Protein AF-0000000074488616 (afdb_homodimer)

Sequence (1360 aa):
MLSRLSFAGDYSASLDAMGFGPELQEIKAVDQHVSEGIHFVSEVREFMRERAELEADFARRLEALAKKYAHRKDKLERDREKRASLISTAIPSNPGSPTKDRFAAGNENKEMASRDEVSTRVVSTTQKAWAEILHETEVLAKAHMTLHDALHADIADKLKALATKKEEARKKHIAFSMRLLAERDRLVTEKDKAKAKYDAASEAVEVAKNKHNRAPDDKTAEKLKKRWHEEIVDLNNTKNLYVLALAAANACKHKYYEEDIPKLLMCIKDLDISTTWGLKSIWQDYRTSRSAVMDVVIRSLGIVRAAVDSIDPQGDADTFVQSRGNWDSVPGSNAPDFPFLPSGLWKDNGELAQDDYAHVFLRNTLRKLQKRVDQIDTEIKSKNRTLDGTKNLFDAYTKDRKQGDPDDVKESMLDESRDIMVLKTARCKYQTQIDAIMQCIGVEESPNARFHNLKGANFSIPTTCDYCHGTIWGVAKPGLTCSDCGYSAHLKCELKIPPECPGAKGARRPASMVSQRTSVTSIGSVLSASGSNWFVGASAYVLYDYSPAASAFDEIAVTEGSVVRIIEPDDGSGWTLVSYQTDGESRKGLVPTSYIELASPALAAESMLSERNRTPSPTKISRIQTTVAYDYTKGGDDELTVKAGQVVWITEGDDGSGWVTVNDGTLEGLVPASYLEPVQMLSRLSFAGDYSASLDAMGFGPELQEIKAVDQHVSEGIHFVSEVREFMRERAELEADFARRLEALAKKYAHRKDKLERDREKRASLISTAIPSNPGSPTKDRFAAGNENKEMASRDEVSTRVVSTTQKAWAEILHETEVLAKAHMTLHDALHADIADKLKALATKKEEARKKHIAFSMRLLAERDRLVTEKDKAKAKYDAASEAVEVAKNKHNRAPDDKTAEKLKKRWHEEIVDLNNTKNLYVLALAAANACKHKYYEEDIPKLLMCIKDLDISTTWGLKSIWQDYRTSRSAVMDVVIRSLGIVRAAVDSIDPQGDADTFVQSRGNWDSVPGSNAPDFPFLPSGLWKDNGELAQDDYAHVFLRNTLRKLQKRVDQIDTEIKSKNRTLDGTKNLFDAYTKDRKQGDPDDVKESMLDESRDIMVLKTARCKYQTQIDAIMQCIGVEES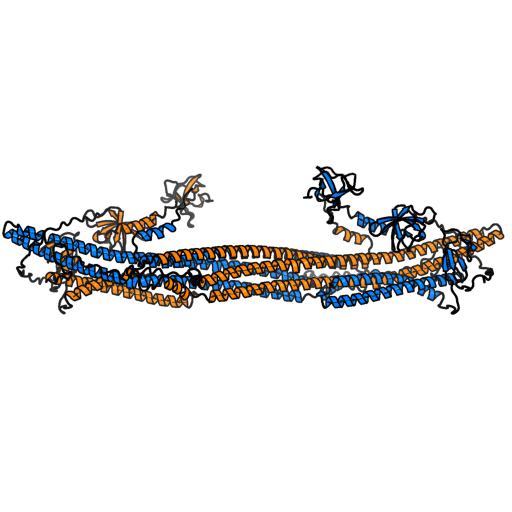PNARFHNLKGANFSIPTTCDYCHGTIWGVAKPGLTCSDCGYSAHLKCELKIPPECPGAKGARRPASMVSQRTSVTSIGSVLSASGSNWFVGASAYVLYDYSPAASAFDEIAVTEGSVVRIIEPDDGSGWTLVSYQTDGESRKGLVPTSYIELASPALAAESMLSERNRTPSPTKISRIQTTVAYDYTKGGDDELTVKAGQVVWITEGDDGSGWVTVNDGTLEGLVPASYLEPVQ

Radius of gyration: 62.97 Å; Cα contacts (8 Å, |Δi|>4): 1720; chains: 2; bounding box: 112×202×120 Å

pLDDT: mean 77.95, std 23.09, range [16.86, 98.25]

Solvent-accessible surface area (backbone atoms only — not comparable to full-atom values): 73615 Å² total; per-residue (Å²): 136,84,77,74,75,67,67,74,65,54,58,63,59,53,50,64,74,71,64,63,53,59,48,55,55,51,53,48,52,53,48,51,51,42,50,50,53,40,50,48,41,49,50,52,23,52,52,36,40,54,50,19,51,54,31,37,54,52,13,53,53,36,36,51,52,27,51,56,53,50,51,50,51,54,51,51,52,52,50,51,52,55,51,56,56,54,58,69,68,65,62,78,72,79,80,74,76,78,81,82,79,78,83,71,81,77,84,73,89,69,70,76,74,69,82,64,75,54,71,79,71,79,70,44,41,61,58,52,24,51,50,38,50,41,47,37,39,37,51,47,14,51,38,30,39,51,45,18,51,44,29,39,61,63,32,22,48,48,32,50,50,50,32,54,53,52,50,54,52,50,52,50,53,54,54,46,52,51,48,54,50,50,53,53,51,50,39,48,50,51,24,51,53,29,45,51,50,25,41,39,29,51,13,40,21,1,33,31,19,51,52,32,76,63,42,90,48,71,69,58,28,53,56,33,45,52,52,27,50,52,31,48,54,50,25,41,48,31,40,35,49,20,46,37,32,42,50,14,33,41,52,40,50,49,42,45,39,68,46,50,48,40,53,49,54,51,52,55,48,48,50,44,26,50,52,44,49,53,51,44,53,39,52,50,48,50,50,53,51,54,52,52,41,50,51,53,47,52,53,41,50,50,51,36,50,53,35,51,69,59,44,43,38,66,62,42,50,46,54,53,45,62,71,75,45,70,65,86,59,38,66,56,58,70,58,76,71,78,75,84,77,61,52,94,88,51,98,59,89,67,66,70,55,78,48,75,67,37,45,34,29,50,51,47,47,40,52,54,40,49,54,50,42,51,52,50,50,51,51,45,50,53,47,50,50,53,41,52,53,40,49,52,50,28,54,51,15,65,76,38,60,87,77,40,61,39,66,61,39,49,50,52,41,49,53,47,50,51,50,42,52,54,50,50,47,55,39,48,31,41,49,46,33,42,52,54,48,42,71,70,72,50,82,80,62,65,89,83,64,41,64,66,53,68,37,85,36,67,32,94,51,79,37,61,16,73,78,85,64,42,78,40,58,36,74,65,49,57,23,30,33,18,79,49,42,62,48,37,31,47,61,89,45,57,42,65,45,71,56,71,38,84,64,46,71,81,70,70,75,79,79,74,79,76,78,73,80,70,81,78,72,65,47,50,60,46,85,78,80,85,79,85,83,82,63,72,68,41,47,21,36,22,69,43,68,39,74,54,60,94,86,46,85,60,39,43,67,44,51,51,75,37,66,29,33,28,64,40,57,57,85,77,72,42,41,20,32,26,38,39,70,54,99,87,45,76,44,74,22,34,36,55,40,90,34,44,42,77,49,58,67,71,65,52,44,51,58,46,44,62,49,47,73,41,54,77,54,76,70,67,67,69,48,47,59,26,36,24,64,43,71,39,76,46,87,52,93,63,34,38,68,46,48,51,71,40,67,29,28,43,80,38,72,60,84,76,80,50,40,19,34,31,28,64,87,86,54,71,17,35,36,55,46,87,34,40,41,82,68,126,136,85,76,78,75,66,68,74,67,56,56,64,57,52,50,62,74,71,65,63,52,60,48,57,55,51,53,50,51,52,47,50,52,42,50,51,55,40,50,48,40,49,50,54,23,51,52,35,41,54,50,18,51,54,31,38,54,52,13,52,54,35,36,51,51,26,51,55,53,50,51,50,52,52,50,52,53,52,53,51,52,56,52,57,58,54,58,68,70,66,64,81,74,79,80,73,76,77,81,80,78,80,82,72,82,80,84,78,90,71,71,77,76,70,81,63,78,54,72,79,71,80,71,44,40,61,58,52,25,51,51,40,49,40,47,37,38,37,51,49,14,52,40,31,39,51,46,18,50,44,30,39,61,63,32,23,48,47,32,50,52,50,31,53,52,53,49,54,53,49,51,51,54,54,51,47,53,52,48,53,50,50,53,53,51,49,38,47,50,50,25,52,51,28,45,52,49,26,41,38,29,51,10,43,22,3,36,30,21,51,52,32,75,63,43,90,48,69,70,58,28,52,56,33,45,53,52,27,50,50,32,48,54,48,24,42,47,32,42,34,49,20,45,36,31,44,52,16,32,40,52,39,51,49,41,44,36,67,46,50,47,41,52,49,53,50,53,55,48,48,51,45,26,51,51,44,47,53,50,45,53,40,52,50,50,51,49,51,51,55,50,52,40,51,51,55,49,53,54,42,52,50,53,34,50,54,34,49,70,60,44,41,38,65,61,43,51,47,54,54,44,62,71,75,44,70,66,86,59,39,66,56,58,70,57,75,70,77,75,85,76,60,52,93,87,50,97,60,88,68,68,71,55,76,49,74,66,35,45,32,28,49,51,46,48,42,52,54,40,52,54,50,43,51,53,48,50,52,52,47,52,53,48,49,52,52,40,52,54,40,51,52,49,28,55,50,16,66,75,39,60,86,76,40,62,37,67,61,40,48,51,53,41,49,54,48,51,52,52,44,54,55,49,50,47,55,40,48,31,42,48,46,32,41,53,54,46,41,70,70,71,49,82,80,61,64,89,82,64,41,64,66,53,69,37,84,36,66,31,93,50,80,36,62,18,72,78,85,63,42,78,42,58,35,76,72,49,55,24,30,32,17,79,49,43,61,50,37,32,48,62,89,45,56,43,64,44,70,56,71,37,81,63,44,69,82,67,69,75,80,78,74,76,75,77,72,81,69,84,78,76,62,49,45,61,44,85,82,81,87,78,84,83,83,61,69,66,40,44,21,35,24,72,42,68,38,75,56,60,94,84,44,85,60,40,42,67,43,51,50,74,37,65,29,32,29,65,40,58,56,85,76,78,45,41,20,33,27,38,38,68,54,99,88,44,76,42,74,22,33,36,54,41,90,34,43,40,78,48,57,70,72,65,52,45,52,59,46,45,65,49,49,72,44,56,75,54,76,70,66,66,70,50,48,60,26,36,24,65,42,72,40,76,50,87,53,93,64,32,37,66,45,48,52,70,40,66,28,29,43,79,38,72,61,84,78,81,50,40,19,33,31,28,63,86,84,53,73,18,36,37,54,47,88,32,40,41,81,67,126

Organism: Spizellomyces punctatus (strain DAOM BR117) (NCBI:txid645134)

Secondary structure (DSSP, 8-state):
------THHHHHHHHHHTT--HHHHHHHHHHHHHHHHHHHHHHHHHHHHHHHHHHHHHHHHHHHHHHHHHHHHHHHHHHHHHHHHHHHHTS---S-S-----------TTS---TT--------HHHHHHHHHHHHHHHHHHHHHHHHHHIIIIIIHHHHHHHHHHHHHHHHHHHHHHHHHHHHHHHHHHHHHHHHHHHHHHHHHHHHHHHHHT-SSHHHHHHHHHHHHHHHHHHHHHHHHHHHHHHHHHHHHHHIIIIIHHHHHHHHHHHHHHHHHHHHHHHHHHHHHHHHHHHHHHHHHHHHHHHHHT--HHHHHHHHHHHH--TTS-GGGGPPPPPP---TTS---SPPP-SHHHHHHHHHHHHHHHHHHHHHHHHHHHHHHHHHHHHHHHHHHHH-TTS--HHHHHHHHHHHHHHHHHHHHHHHHHHHHHHHHHHHH-S---TT-PPP-EEEEEEEEEEE-TTT--EEEEEEEEEEEETTT--EEEGGGGGGS-S----STT-----------------------------TT-EEEE-S-B---TT-TTB--B-TT-EEEEEE---SSSEEEEEEEETTEEEEEEEEGGGEEE--HHHHHHHHHHHHSS---------EEEEB-S-B---STTB--B-TT-EEEEEE---SSSEEEEE-SS-EEEEEGGGB----/------THHHHHHHHHHTT--HHHHHHHHHHHHHHHHHHHHHHHHHHHHHHHHHHHHHHHHHHHHHHHHHHHHHHHHHHHHHHHHHHHHTS---S-S-------------S---TT--------HHHHHHHHHHHHHHHHHHHHHHHHHIIIIIIIHHHHHHHHHHHHHHHHHHHHHHHHHHHHHHHHHHHHHHHHHHHHHHHHHHHHHHHHHT-SSHHHHHHHHHHHHHHHHHHHHHHHHHHHHHHHHHHHHHHIIIIIHHHHHHHHHHHHHHHHHHHHHHHHHHHHHHHHHHHHHHHHHHHHHHHHHT--HHHHHHHHHHHH--TTS-GGGGPPPPPP---TTS---SPPP-SHHHHHHHHHHHHHHHHHHHHHHHHHHHHHHHHHHHHHHHHHHHH-TTS--HHHHHHHHHHHHHHHHHHHHHHHHHHHHHHHHHHHH-S---TT-PBP-EEEEEEEEEEE-TTT--EEEEEEEEEEEETTT--EEEGGGGGGS-SB---STT-----------------------------TT-EEEE-S-B---TT-TTB--B-TT-EEEEEE---SSSEEEEEEEETTEEEEEEEEGGGEEE--HHHHHHHHHHHHTS---------EEEEBSS-B--SSTTB--B-TT-EEEEEE---SSSEEEEE-SS-EEEEEGGGB----

Foldseek 3Di:
DPPCPVVPVPVVVVVVPVPDDPLVVLLVVLLVVLLVLLVVLLVVLVVLLVVLVVLLVVLVVLQVVLVVVVVVLVVVVVVVVVVLVVVVVPPDDDPPDDDPDPPPDDDDPPDPPDPPVVVPPPDALVSVLVNLVSVLSNLLSVLSNLLSVCSVPLFSVLSVVLSVVLVVVSVVLVVVLVVLVVVLVVLVVQLVVLVVQLVVLVVVLVVLVVCLVPPPDDVVNVVSVVVSVVSVVSNVVSVVVNVVSVVVSVVSVCCSVPPVSVVSSVVSVVSSVVSVVSNVVSVVSSVVSVVVSVVSSVVSVVVSVVSVVPRDPVVNVVVVCVSVPPPVCDPCVPPDDDDDDDDVQDDDPPAQDDPPQSLLLLVLLLVVLVVVLVVLVVVLVVLVVVLVVLVVVLVVCVVPVVVDHSVVSVVVNVVSVVVSVVSVVVSVVSVVSNVSSCVRNPPDDPPPAAFFDKDKDADCDFDAQPPPRDTDHDRLQIWIAGPQAGHIHGPVCSSRDGGHDPRHHPPDDPPDPPPPPPPDDDGDDDDDDDDDDDDAFFKWFQQAFDDDDPPFPQADTDHGGFIWTFHAQDPPNQWTWTWGDDPHDTDTHIDGPVRIGGDPVVVVVVVVVVVVVVVVPVPCPVQLWWFFQAFDDDPDPQADGDHGRQTWGFPADDPPPQWTWIHSPDDIHIDGVVRTDPRD/DPDCPPVPPPVVVVVVPVPDPPLVVLLVVLLVVLLVLLVVLLVVLVVLLVVLVVLLVVLVVLQVVLVVVVVVLVVVVVVVVVVLVVVVVPPDDDPPDDDPDPPDDDDDPPPPPDPPVVVPPPDALVSVLVNLVSVLSNLLSVLSNLLSVCSVPLFSVLSVVLSVVLVVVSVVLVVVLVVLVVVLVVLVVQLVVLVVQLVVLVVVLVVLVVCLVPPPDDVVNVVSVVVSVVSVVSNVVSVVVSVVSVVVSVVSVCCSVPPVSVVSSVVSVVSSVVSVVSNVVSVVSSVVSVVVSVVSSVVSVVVSVVSVVPRDPVVNVVVVCVSVPPPVCDPCVPPDDDDDDDDVQDDDPPAQDDDPQSLLLLVLLLVVLVVVLVVLVVVLVVLVVVLVVLVVVLVVCVVPVVVDDSVVSVVVNVVSVVVSVVSVVVSVVSVVSNVSSCVRNPPDDPPPAAFFPKDKDADCDFDAQPPPRDTDHDRLQIWIAGPQAGHIHGPVCSSRDGGGDPRHHPPDDPPDPPPPVPPDDDGDDDDDDDDDDDDAFFKKFQQAFDDDDPPFPQADTDHGGFIWTFHAPDPPPQWTWTWGDDPRDTDTHIDGVVRIGGDPVVVVVVVVVVVVVVVVPVVCPVQLWWFFQAFDDDPDPQADGDHGRQTWGFPADDPPPQWTWIHSPDDIHIDGVVRTDPRD

InterPro domains:
  IPR001060 FCH domain [PF00611] (27-78)
  IPR001060 FCH domain [SM00055] (18-151)
  IPR001452 SH3 domain [PF00018] (628-673)
  IPR001452 SH3 domain [PS50002] (535-601)
  IPR001452 SH3 domain [PS50002] (621-680)
  IPR001452 SH3 domain [SM00326] (538-600)
  IPR001452 SH3 domain [SM00326] (624-680)
  IPR002219 Protein kinase C-like, phorbol ester/diacylglycerol-binding domain [PF00130] (452-502)
  IPR002219 Protein kinase C-like, phorbol ester/diacylglycerol-binding domain [PS00479] (452-501)
  IPR002219 Protein kinase C-like, phorbol ester/diacylglycerol-binding domain [PS50081] (451-501)
  IPR002219 Protein kinase C-like, phorbol ester/diacylglycerol-binding domain [SM00109] (452-501)
  IPR027267 AH/BAR domain superfamily [G3DSA:1.20.1270.60] (17-324)
  IPR027267 AH/BAR domain superfamily [SSF103657] (28-327)
  IPR031160 F-BAR domain [PS51741] (18-316)
  IPR036028 SH3-like domain superfamily [SSF50044] (539-619)
  IPR036028 SH3-like domain superfamily [SSF50044] (618-679)
  IPR046349 C1-like domain superfamily [SSF57889] (445-502)
  IPR057870 TOCA, HR1 domain [PF25610] (354-437)

Nearest PDB structures (foldseek):
  5i6r-assembly1_A-2  TM=4.663E-01  e=7.210E-13  Homo sapiens
  5i7d-assembly1_A  TM=4.292E-01  e=3.041E-12  Homo sapiens
  5c1f-assembly1_B  TM=7.043E-01  e=1.045E-06  Schizosaccharomyces pombe 972h-
  6iko-assembly1_A  TM=7.186E-01  e=3.409E-06  Mus musculus
  3qwe-assembly1_A-2  TM=6.933E-01  e=3.978E-06  Homo sapiens

Structure (mmCIF, N/CA/C/O backbone):
data_AF-0000000074488616-model_v1
#
loop_
_entity.id
_entity.type
_entity.pdbx_description
1 polymer 'Uncharacterized protein'
#
loop_
_atom_site.group_PDB
_atom_site.id
_atom_site.type_symbol
_atom_site.label_atom_id
_atom_site.label_alt_id
_atom_site.label_comp_id
_atom_site.label_asym_id
_atom_site.label_entity_id
_atom_site.label_seq_id
_atom_site.pdbx_PDB_ins_code
_atom_site.Cartn_x
_atom_site.Cartn_y
_atom_site.Cartn_z
_atom_site.occupancy
_atom_site.B_iso_or_equiv
_atom_site.auth_seq_id
_atom_site.auth_comp_id
_atom_site.auth_asym_id
_atom_site.auth_atom_id
_atom_site.pdbx_PDB_model_num
ATOM 1 N N . MET A 1 1 ? 2.963 41 -21.234 1 19.7 1 MET A N 1
ATOM 2 C CA . MET A 1 1 ? 4.18 40.875 -20.438 1 19.7 1 MET A CA 1
ATOM 3 C C . MET A 1 1 ? 3.98 41.5 -19.062 1 19.7 1 MET A C 1
ATOM 5 O O . MET A 1 1 ? 4.305 42.656 -18.828 1 19.7 1 MET A O 1
ATOM 9 N N . LEU A 1 2 ? 2.805 41.312 -18.406 1 21.58 2 LEU A N 1
ATOM 10 C CA . LEU A 1 2 ? 2.178 41.938 -17.25 1 21.58 2 LEU A CA 1
ATOM 11 C C . LEU A 1 2 ? 2.91 41.562 -15.961 1 21.58 2 LEU A C 1
ATOM 13 O O . LEU A 1 2 ? 3.01 40.375 -15.617 1 21.58 2 LEU A O 1
ATOM 17 N N . SER A 1 3 ? 4.059 42.344 -15.672 1 20.27 3 SER A N 1
ATOM 18 C CA . SER A 1 3 ? 5.156 42.188 -14.719 1 20.27 3 SER A CA 1
ATOM 19 C C . SER A 1 3 ? 4.641 42.062 -13.289 1 20.27 3 SER A C 1
ATOM 21 O O . SER A 1 3 ? 3.818 42.875 -12.859 1 20.27 3 SER A O 1
ATOM 23 N N . ARG A 1 4 ? 4.547 40.844 -12.695 1 21.39 4 ARG A N 1
ATOM 24 C CA . ARG A 1 4 ? 4.133 40.281 -11.422 1 21.39 4 ARG A CA 1
ATOM 25 C C . ARG A 1 4 ? 4.871 40.938 -10.258 1 21.39 4 ARG A C 1
ATOM 27 O O . ARG A 1 4 ? 6.031 40.594 -9.992 1 21.39 4 ARG A O 1
ATOM 34 N N . LEU A 1 5 ? 4.555 42.219 -10.234 1 22.7 5 LEU A N 1
ATOM 35 C CA . LEU A 1 5 ? 5.223 42.938 -9.156 1 22.7 5 LEU A CA 1
ATOM 36 C C . LEU A 1 5 ? 4.996 42.25 -7.816 1 22.7 5 LEU A C 1
ATOM 38 O O . LEU A 1 5 ? 3.855 42.094 -7.379 1 22.7 5 LEU A O 1
ATOM 42 N N . SER A 1 6 ? 5.762 41.188 -7.613 1 24.03 6 SER A N 1
ATOM 43 C CA . SER A 1 6 ? 5.844 40.344 -6.406 1 24.03 6 SER A CA 1
ATOM 44 C C . SER A 1 6 ? 5.945 41.219 -5.156 1 24.03 6 SER A C 1
ATOM 46 O O . SER A 1 6 ? 6.883 42 -5.012 1 24.03 6 SER A O 1
ATOM 48 N N . PHE A 1 7 ? 4.863 41.625 -4.543 1 24.5 7 PHE A N 1
ATOM 49 C CA . PHE A 1 7 ? 4.598 42.5 -3.414 1 24.5 7 PHE A CA 1
ATOM 50 C C . PHE A 1 7 ? 5.367 42.062 -2.18 1 24.5 7 PHE A C 1
ATOM 52 O O . PHE A 1 7 ? 5.301 42.719 -1.13 1 24.5 7 PHE A O 1
ATOM 59 N N . ALA A 1 8 ? 5.773 40.75 -2.053 1 28.52 8 ALA A N 1
ATOM 60 C CA . ALA A 1 8 ? 6.348 40.312 -0.788 1 28.52 8 ALA A CA 1
ATOM 61 C C . ALA A 1 8 ? 7.656 41.031 -0.488 1 28.52 8 ALA A C 1
ATOM 63 O O . ALA A 1 8 ? 8.031 41.188 0.676 1 28.52 8 ALA A O 1
ATOM 64 N N . GLY A 1 9 ? 8.391 41.156 -1.656 1 28.45 9 GLY A N 1
ATOM 65 C CA . GLY A 1 9 ? 9.75 41.656 -1.519 1 28.45 9 GLY A CA 1
ATOM 66 C C . GLY A 1 9 ? 9.812 43.031 -0.905 1 28.45 9 GLY A C 1
ATOM 67 O O . GLY A 1 9 ? 10.812 43.406 -0.284 1 28.45 9 GLY A O 1
ATOM 68 N N . ASP A 1 10 ? 8.781 43.875 -1.283 1 29.52 10 ASP A N 1
ATOM 69 C CA . ASP A 1 10 ? 8.945 45.312 -1.144 1 29.52 10 ASP A CA 1
ATOM 70 C C . ASP A 1 10 ? 8.664 45.75 0.29 1 29.52 10 ASP A C 1
ATOM 72 O O . ASP A 1 10 ? 8.883 46.906 0.636 1 29.52 10 ASP A O 1
ATOM 76 N N . TYR A 1 11 ? 7.887 44.938 0.957 1 31.03 11 TYR A N 1
ATOM 77 C CA . TYR A 1 11 ? 7.574 45.469 2.281 1 31.03 11 TYR A CA 1
ATOM 78 C C . TYR A 1 11 ? 8.789 45.406 3.197 1 31.03 11 TYR A C 1
ATOM 80 O O . TYR A 1 11 ? 8.875 46.125 4.176 1 31.03 11 TYR A O 1
ATOM 88 N N . SER A 1 12 ? 9.648 44.312 3.047 1 32.88 12 SER A N 1
ATOM 89 C CA . SER A 1 12 ? 10.812 44.219 3.922 1 32.88 12 SER A CA 1
ATOM 90 C C . SER A 1 12 ? 11.734 45.438 3.721 1 32.88 12 SER A C 1
ATOM 92 O O . SER A 1 12 ? 12.281 45.969 4.688 1 32.88 12 SER A O 1
ATOM 94 N N . ALA A 1 13 ? 11.969 45.781 2.469 1 34.75 13 ALA A N 1
ATOM 95 C CA . ALA A 1 13 ? 12.891 46.844 2.131 1 34.75 13 ALA A CA 1
ATOM 96 C C . ALA A 1 13 ? 12.383 48.188 2.66 1 34.75 13 ALA A C 1
ATOM 98 O O . ALA A 1 13 ? 13.18 49.031 3.092 1 34.75 13 ALA A O 1
ATOM 99 N N . SER A 1 14 ? 11.047 48.375 2.559 1 32.94 14 SER A N 1
ATOM 100 C CA . SER A 1 14 ? 10.555 49.688 2.939 1 32.94 14 SER A CA 1
ATOM 101 C C . SER A 1 14 ? 10.633 49.906 4.449 1 32.94 14 SER A C 1
ATOM 103 O O . SER A 1 14 ? 10.57 51.031 4.93 1 32.94 14 SER A O 1
ATOM 105 N N . LEU A 1 15 ? 10.68 48.875 5.223 1 34.84 15 LEU A N 1
ATOM 106 C CA . LEU A 1 15 ? 10.844 49.062 6.66 1 34.84 15 LEU A CA 1
ATOM 107 C C . LEU A 1 15 ? 12.258 49.5 6.996 1 34.84 15 LEU A C 1
ATOM 109 O O . LEU A 1 15 ? 12.508 50.031 8.078 1 34.84 15 LEU A O 1
ATOM 113 N N . ASP A 1 16 ? 13.305 49.188 6.246 1 35.69 16 ASP A N 1
ATOM 114 C CA . ASP A 1 16 ? 14.656 49.688 6.48 1 35.69 16 ASP A CA 1
ATOM 115 C C . ASP A 1 16 ? 14.68 51.219 6.43 1 35.69 16 ASP A C 1
ATOM 117 O O . ASP A 1 16 ? 15.391 51.875 7.207 1 35.69 16 ASP A O 1
ATOM 121 N N . ALA A 1 17 ? 14.219 51.844 5.426 1 35.31 17 ALA A N 1
ATOM 122 C CA . ALA A 1 17 ? 14.336 53.25 5.176 1 35.31 17 ALA A CA 1
ATOM 123 C C . ALA A 1 17 ? 13.531 54.062 6.191 1 35.31 17 ALA A C 1
ATOM 125 O O . ALA A 1 17 ? 13.781 55.25 6.387 1 35.31 17 ALA A O 1
ATOM 126 N N . MET A 1 18 ? 12.336 53.594 6.535 1 37.66 18 MET A N 1
ATOM 127 C CA . MET A 1 18 ? 11.562 54.5 7.359 1 37.66 18 MET A CA 1
ATOM 128 C C . MET A 1 18 ? 12.102 54.562 8.781 1 37.66 18 MET A C 1
ATOM 130 O O . MET A 1 18 ? 11.547 55.25 9.648 1 37.66 18 MET A O 1
ATOM 134 N N . GLY A 1 19 ? 13.352 54.281 9.266 1 39.31 19 GLY A N 1
ATOM 135 C CA . GLY A 1 19 ? 13.977 54.531 10.562 1 39.31 19 GLY A CA 1
ATOM 136 C C . GLY A 1 19 ? 13.398 53.656 11.664 1 39.31 19 GLY A C 1
ATOM 137 O O . GLY A 1 19 ? 13.305 54.094 12.812 1 39.31 19 GLY A O 1
ATOM 138 N N . PHE A 1 20 ? 12.773 52.594 11.359 1 50.47 20 PHE A N 1
ATOM 139 C CA . PHE A 1 20 ? 12.109 51.875 12.445 1 50.47 20 PHE A CA 1
ATOM 140 C C . PHE A 1 20 ? 13.125 51.438 13.492 1 50.47 20 PHE A C 1
ATOM 142 O O . PHE A 1 20 ? 14.234 51.031 13.156 1 50.47 20 PHE A O 1
ATOM 149 N N . GLY A 1 21 ? 12.969 51.75 14.742 1 60.78 21 GLY A N 1
ATOM 150 C CA . GLY A 1 21 ? 13.758 51.469 15.938 1 60.78 21 GLY A CA 1
ATOM 151 C C . GLY A 1 21 ? 14.039 50 16.141 1 60.78 21 GLY A C 1
ATOM 152 O O . GLY A 1 21 ? 13.469 49.156 15.453 1 60.78 21 GLY A O 1
ATOM 153 N N . PRO A 1 22 ? 15.062 49.5 16.719 1 66.88 22 PRO A N 1
ATOM 154 C CA . PRO A 1 22 ? 15.508 48.156 16.984 1 66.88 22 PRO A CA 1
ATOM 155 C C . PRO A 1 22 ? 14.375 47.219 17.438 1 66.88 22 PRO A C 1
ATOM 157 O O . PRO A 1 22 ? 14.383 46.031 17.141 1 66.88 22 PRO A O 1
ATOM 160 N N . GLU A 1 23 ? 13.344 47.75 18.094 1 74.88 23 GLU A N 1
ATOM 161 C CA . GLU A 1 23 ? 12.219 46.938 18.562 1 74.88 23 GLU A CA 1
ATOM 162 C C . GLU A 1 23 ? 11.375 46.438 17.391 1 74.88 23 GLU A C 1
ATOM 164 O O . GLU A 1 23 ? 10.898 45.312 17.406 1 74.88 23 GLU A O 1
ATOM 169 N N . LEU A 1 24 ? 11.203 47.281 16.391 1 74.81 24 LEU A N 1
ATOM 170 C CA . LEU A 1 24 ? 10.398 46.906 15.234 1 74.81 24 LEU A CA 1
ATOM 171 C C . LEU A 1 24 ? 11.102 45.812 14.43 1 74.81 24 LEU A C 1
ATOM 173 O O . LEU A 1 24 ? 10.445 44.969 13.812 1 74.81 24 LEU A O 1
ATOM 177 N N . GLN A 1 25 ? 12.391 45.781 14.461 1 75.69 25 GLN A N 1
ATOM 178 C CA . GLN A 1 25 ? 13.148 44.75 13.766 1 75.69 25 GLN A CA 1
ATOM 179 C C . GLN A 1 25 ? 12.961 43.406 14.445 1 75.69 25 GLN A C 1
ATOM 181 O O . GLN A 1 25 ? 12.859 42.375 13.766 1 75.69 25 GLN A O 1
ATOM 186 N N . GLU A 1 26 ? 12.906 43.469 15.773 1 82.44 26 GLU A N 1
ATOM 187 C CA . GLU A 1 26 ? 12.695 42.219 16.5 1 82.44 26 GLU A CA 1
ATOM 188 C C . GLU A 1 26 ? 11.297 41.656 16.266 1 82.44 26 GLU A C 1
ATOM 190 O O . GLU A 1 26 ? 11.109 40.469 16.125 1 82.44 26 GLU A O 1
ATOM 195 N N . ILE A 1 27 ? 10.312 42.5 16.281 1 87.88 27 ILE A N 1
ATOM 196 C CA . ILE A 1 27 ? 8.938 42.094 16.031 1 87.88 27 ILE A CA 1
ATOM 197 C C . ILE A 1 27 ? 8.82 41.5 14.617 1 87.88 27 ILE A C 1
ATOM 199 O O . ILE A 1 27 ? 8.141 40.5 14.414 1 87.88 27 ILE A O 1
ATOM 203 N N . LYS A 1 28 ? 9.484 42.125 13.68 1 85.5 28 LYS A N 1
ATOM 204 C CA . LYS A 1 28 ? 9.445 41.656 12.305 1 85.5 28 LYS A CA 1
ATOM 205 C C . LYS A 1 28 ? 10.102 40.281 12.18 1 85.5 28 LYS A C 1
ATOM 207 O O . LYS A 1 28 ? 9.617 39.438 11.445 1 85.5 28 LYS A O 1
ATOM 212 N N . ALA A 1 29 ? 11.211 40.094 12.82 1 85.38 29 ALA A N 1
ATOM 213 C CA . ALA A 1 29 ? 11.922 38.812 12.766 1 85.38 29 ALA A CA 1
ATOM 214 C C . ALA A 1 29 ? 11.07 37.688 13.328 1 85.38 29 ALA A C 1
ATOM 216 O O . ALA A 1 29 ? 11 36.594 12.742 1 85.38 29 ALA A O 1
ATOM 217 N N . VAL A 1 30 ? 10.469 37.938 14.492 1 89.31 30 VAL A N 1
ATOM 218 C CA . VAL A 1 30 ? 9.641 36.906 15.117 1 89.31 30 VAL A CA 1
ATOM 219 C C . VAL A 1 30 ? 8.406 36.656 14.258 1 89.31 30 VAL A C 1
ATOM 221 O O . VAL A 1 30 ? 7.961 35.5 14.117 1 89.31 30 VAL A O 1
ATOM 224 N N . ASP A 1 31 ? 7.879 37.719 13.742 1 91.69 31 ASP A N 1
ATOM 225 C CA . ASP A 1 31 ? 6.73 37.594 12.844 1 91.69 31 ASP A CA 1
ATOM 226 C C . ASP A 1 31 ? 7.07 36.75 11.633 1 91.69 31 ASP A C 1
ATOM 228 O O . ASP A 1 31 ? 6.277 35.906 11.227 1 91.69 31 ASP A O 1
ATOM 232 N N . GLN A 1 32 ? 8.172 37 11.008 1 89.69 32 GLN A N 1
ATOM 233 C CA . GLN A 1 32 ? 8.594 36.219 9.844 1 89.69 32 GLN A CA 1
ATOM 234 C C . GLN A 1 32 ? 8.758 34.75 10.203 1 89.69 32 GLN A C 1
ATOM 236 O O . GLN A 1 32 ? 8.359 33.875 9.438 1 89.69 32 GLN A O 1
ATOM 241 N N . HIS A 1 33 ? 9.367 34.469 11.352 1 90.88 33 HIS A N 1
ATOM 242 C CA . HIS A 1 33 ? 9.555 33.094 11.812 1 90.88 33 HIS A CA 1
ATOM 243 C C . HIS A 1 33 ? 8.227 32.375 11.984 1 90.88 33 HIS A C 1
ATOM 245 O O . HIS A 1 33 ? 8.07 31.25 11.531 1 90.88 33 HIS A O 1
ATOM 251 N N . VAL A 1 34 ? 7.324 33.062 12.664 1 95.25 34 VAL A N 1
ATOM 252 C CA . VAL A 1 34 ? 6.012 32.469 12.898 1 95.25 34 VAL A CA 1
ATOM 253 C C . VAL A 1 34 ? 5.281 32.281 11.578 1 95.25 34 VAL A C 1
ATOM 255 O O . VAL A 1 34 ? 4.625 31.25 11.359 1 95.25 34 VAL A O 1
ATOM 258 N N . SER A 1 35 ? 5.395 33.281 10.703 1 95.06 35 SER A N 1
ATOM 259 C CA . SER A 1 35 ? 4.77 33.188 9.383 1 95.06 35 SER A CA 1
ATOM 260 C C . SER A 1 35 ? 5.309 31.984 8.594 1 95.06 35 SER A C 1
ATOM 262 O O . SER A 1 35 ? 4.547 31.281 7.934 1 95.06 35 SER A O 1
ATOM 264 N N . GLU A 1 36 ? 6.543 31.75 8.625 1 92.19 36 GLU A N 1
ATOM 265 C CA . GLU A 1 36 ? 7.164 30.609 7.949 1 92.19 36 GLU A CA 1
ATOM 266 C C . GLU A 1 36 ? 6.68 29.297 8.539 1 92.19 36 GLU A C 1
ATOM 268 O O . GLU A 1 36 ? 6.496 28.312 7.812 1 92.19 36 GLU A O 1
ATOM 273 N N . GLY A 1 37 ? 6.578 29.312 9.891 1 94.25 37 GLY A N 1
ATOM 274 C CA . GLY A 1 37 ? 6.039 28.109 10.539 1 94.25 37 GLY A CA 1
ATOM 275 C C . GLY A 1 37 ? 4.633 27.781 10.078 1 94.25 37 GLY A C 1
ATOM 276 O O . GLY A 1 37 ? 4.312 26.609 9.844 1 94.25 37 GLY A O 1
ATOM 277 N N . ILE A 1 38 ? 3.84 28.766 9.93 1 97.19 38 ILE A N 1
ATOM 278 C CA . ILE A 1 38 ? 2.465 28.578 9.484 1 97.19 38 ILE A CA 1
ATOM 279 C C . ILE A 1 38 ? 2.453 28.125 8.023 1 97.19 38 ILE A C 1
ATOM 281 O O . ILE A 1 38 ? 1.677 27.25 7.641 1 97.19 38 ILE A O 1
ATOM 285 N N . HIS A 1 39 ? 3.293 28.734 7.219 1 95 39 HIS A N 1
ATOM 286 C CA . HIS A 1 39 ? 3.412 28.328 5.82 1 95 39 HIS A CA 1
ATOM 287 C C . HIS A 1 39 ? 3.861 26.875 5.707 1 95 39 HIS A C 1
ATOM 289 O O . HIS A 1 39 ? 3.424 26.156 4.805 1 95 39 HIS A O 1
ATOM 295 N N . PHE A 1 40 ? 4.762 26.453 6.547 1 95.88 40 PHE A N 1
ATOM 296 C CA . PHE A 1 40 ? 5.219 25.078 6.582 1 95.88 40 PHE A CA 1
ATOM 297 C C . PHE A 1 40 ? 4.055 24.125 6.812 1 95.88 40 PHE A C 1
ATOM 299 O O . PHE A 1 40 ? 3.967 23.078 6.172 1 95.88 40 PHE A O 1
ATOM 306 N N . VAL A 1 41 ? 3.184 24.484 7.723 1 97.69 41 VAL A N 1
ATOM 307 C CA . VAL A 1 41 ? 2.002 23.672 7.984 1 97.69 41 VAL A CA 1
ATOM 308 C C . VAL A 1 41 ? 1.194 23.5 6.699 1 97.69 41 VAL A C 1
ATOM 310 O O . VAL A 1 41 ? 0.674 22.422 6.422 1 97.69 41 VAL A O 1
ATOM 313 N N . SER A 1 42 ? 1.08 24.531 5.918 1 96.56 42 SER A N 1
ATOM 314 C CA . SER A 1 42 ? 0.36 24.469 4.652 1 96.56 42 SER A CA 1
ATOM 315 C C . SER A 1 42 ? 1.069 23.547 3.658 1 96.56 42 SER A C 1
ATOM 317 O O . SER A 1 42 ? 0.422 22.875 2.861 1 96.56 42 SER A O 1
ATOM 319 N N . GLU A 1 43 ? 2.322 23.516 3.641 1 95.81 43 GLU A N 1
ATOM 320 C CA . GLU A 1 43 ? 3.086 22.609 2.785 1 95.81 43 GLU A CA 1
ATOM 321 C C . GLU A 1 43 ? 2.854 21.156 3.172 1 95.81 43 GLU A C 1
ATOM 323 O O . GLU A 1 43 ? 2.715 20.297 2.305 1 95.81 43 GLU A O 1
ATOM 328 N N . VAL A 1 44 ? 2.93 20.922 4.465 1 97.75 44 VAL A N 1
ATOM 329 C CA . VAL A 1 44 ? 2.648 19.578 4.957 1 97.75 44 VAL A CA 1
ATOM 330 C C . VAL A 1 44 ? 1.258 19.141 4.496 1 97.75 44 VAL A C 1
ATOM 332 O O . VAL A 1 44 ? 1.057 17.984 4.117 1 97.75 44 VAL A O 1
ATOM 335 N N . ARG A 1 45 ? 0.308 20.125 4.59 1 98 45 ARG A N 1
ATOM 336 C CA . ARG A 1 45 ? -1.045 19.828 4.125 1 98 45 ARG A CA 1
ATOM 337 C C . ARG A 1 45 ? -1.04 19.375 2.668 1 98 45 ARG A C 1
ATOM 339 O O . ARG A 1 45 ? -1.71 18.406 2.307 1 98 45 ARG A O 1
ATOM 346 N N . GLU A 1 46 ? -0.333 20.047 1.832 1 97.06 46 GLU A N 1
ATOM 347 C CA . GLU A 1 46 ? -0.265 19.719 0.413 1 97.06 46 GLU A CA 1
ATOM 348 C C . GLU A 1 46 ? 0.302 18.312 0.203 1 97.06 46 GLU A C 1
ATOM 350 O O . GLU A 1 46 ? -0.198 17.562 -0.63 1 97.06 46 GLU A O 1
ATOM 355 N N . PHE A 1 47 ? 1.347 17.984 0.928 1 98.25 47 PHE A N 1
ATOM 356 C CA . PHE A 1 47 ? 1.92 16.641 0.869 1 98.25 47 PHE A CA 1
ATOM 357 C C . PHE A 1 47 ? 0.873 15.594 1.216 1 98.25 47 PHE A C 1
ATOM 359 O O . PHE A 1 47 ? 0.739 14.586 0.515 1 98.25 47 PHE A O 1
ATOM 366 N N . MET A 1 48 ? 0.211 15.852 2.295 1 98.06 48 MET A N 1
ATOM 367 C CA . MET A 1 48 ? -0.769 14.883 2.777 1 98.06 48 MET A CA 1
ATOM 368 C C . MET A 1 48 ? -1.905 14.711 1.774 1 98.06 48 MET A C 1
ATOM 370 O O . MET A 1 48 ? -2.412 13.602 1.586 1 98.06 48 MET A O 1
ATOM 374 N N . ARG A 1 49 ? -2.334 15.789 1.155 1 97.31 49 ARG A N 1
ATOM 375 C CA . ARG A 1 49 ? -3.396 15.734 0.157 1 97.31 49 ARG A CA 1
ATOM 376 C C . ARG A 1 49 ? -2.965 14.914 -1.055 1 97.31 49 ARG A C 1
ATOM 378 O O . ARG A 1 49 ? -3.727 14.078 -1.551 1 97.31 49 ARG A O 1
ATOM 385 N N . GLU A 1 50 ? -1.821 15.188 -1.534 1 97.69 50 GLU A N 1
ATOM 386 C CA . GLU A 1 50 ? -1.317 14.445 -2.684 1 97.69 50 GLU A CA 1
ATOM 387 C C . GLU A 1 50 ? -1.127 12.969 -2.346 1 97.69 50 GLU A C 1
ATOM 389 O O . GLU A 1 50 ? -1.411 12.094 -3.168 1 97.69 50 GLU A O 1
ATOM 394 N N . ARG A 1 51 ? -0.622 12.703 -1.158 1 97.62 51 ARG A N 1
ATOM 395 C CA . ARG A 1 51 ? -0.49 11.328 -0.684 1 97.62 51 ARG A CA 1
ATOM 396 C C . ARG A 1 51 ? -1.846 10.633 -0.636 1 97.62 51 ARG A C 1
ATOM 398 O O . ARG A 1 51 ? -1.963 9.461 -1.005 1 97.62 51 ARG A O 1
ATOM 405 N N . ALA A 1 52 ? -2.844 11.336 -0.136 1 97.38 52 ALA A N 1
ATOM 406 C CA . ALA A 1 52 ? -4.199 10.797 -0.08 1 97.38 52 ALA A CA 1
ATOM 407 C C . ALA A 1 52 ? -4.699 10.422 -1.473 1 97.38 52 ALA A C 1
ATOM 409 O O . ALA A 1 52 ? -5.301 9.359 -1.659 1 97.38 52 ALA A O 1
ATOM 410 N N . GLU A 1 53 ? -4.422 11.227 -2.434 1 97.62 53 GLU A N 1
ATOM 411 C CA . GLU A 1 53 ? -4.863 10.953 -3.799 1 97.62 53 GLU A CA 1
ATOM 412 C C . GLU A 1 53 ? -4.168 9.727 -4.371 1 97.62 53 GLU A C 1
ATOM 414 O O . GLU A 1 53 ? -4.777 8.953 -5.113 1 97.62 53 GLU A O 1
ATOM 419 N N . LEU A 1 54 ? -2.883 9.539 -4.09 1 97.88 54 LEU A N 1
ATOM 420 C CA . LEU A 1 54 ? -2.154 8.359 -4.535 1 97.88 54 LEU A CA 1
ATOM 421 C C . LEU A 1 54 ? -2.76 7.09 -3.936 1 97.88 54 LEU A C 1
ATOM 423 O O . LEU A 1 54 ? -2.9 6.078 -4.625 1 97.88 54 LEU A O 1
ATOM 427 N N . GLU A 1 55 ? -3.119 7.188 -2.67 1 97.81 55 GLU A N 1
ATOM 428 C CA . GLU A 1 55 ? -3.74 6.047 -2 1 97.81 55 GLU A CA 1
ATOM 429 C C . GLU A 1 55 ? -5.078 5.695 -2.641 1 97.81 55 GLU A C 1
ATOM 431 O O . GLU A 1 55 ? -5.406 4.516 -2.799 1 97.81 55 GLU A O 1
ATOM 436 N N . ALA A 1 56 ? -5.863 6.668 -2.99 1 97.62 56 ALA A N 1
ATOM 437 C CA . ALA A 1 56 ? -7.164 6.441 -3.613 1 97.62 56 ALA A CA 1
ATOM 438 C C . ALA A 1 56 ? -7.012 5.773 -4.977 1 97.62 56 ALA A C 1
ATOM 440 O O . ALA A 1 56 ? -7.754 4.848 -5.309 1 97.62 56 ALA A O 1
ATOM 441 N N . ASP A 1 57 ? -6.098 6.227 -5.766 1 98 57 ASP A N 1
ATOM 442 C CA . ASP A 1 57 ? -5.863 5.656 -7.086 1 98 57 ASP A CA 1
ATOM 443 C C . ASP A 1 57 ? -5.418 4.199 -6.984 1 98 57 ASP A C 1
ATOM 445 O O . ASP A 1 57 ? -5.887 3.346 -7.746 1 98 57 ASP A O 1
ATOM 449 N N . PHE A 1 58 ? -4.508 3.916 -6.098 1 98 58 PHE A N 1
ATOM 450 C CA . PHE A 1 58 ? -4.035 2.553 -5.879 1 98 58 PHE A CA 1
ATOM 451 C C . PHE A 1 58 ? -5.176 1.65 -5.43 1 98 58 PHE A C 1
ATOM 453 O O . PHE A 1 58 ? -5.312 0.524 -5.91 1 98 58 PHE A O 1
ATOM 460 N N . ALA A 1 59 ? -5.988 2.166 -4.547 1 97.62 59 ALA A N 1
ATOM 461 C CA . ALA A 1 59 ? -7.129 1.415 -4.035 1 97.62 59 ALA A CA 1
ATOM 462 C C . ALA A 1 59 ? -8.102 1.055 -5.156 1 97.62 59 ALA A C 1
ATOM 464 O O . ALA A 1 59 ? -8.555 -0.087 -5.246 1 97.62 59 ALA A O 1
ATOM 465 N N . ARG A 1 60 ? -8.43 1.971 -6.02 1 97.56 60 ARG A N 1
ATOM 466 C CA . ARG A 1 60 ? -9.367 1.75 -7.113 1 97.56 60 ARG A CA 1
ATOM 467 C C . ARG A 1 60 ? -8.844 0.693 -8.078 1 97.56 60 ARG A C 1
ATOM 469 O O . ARG A 1 60 ? -9.602 -0.16 -8.547 1 97.56 60 ARG A O 1
ATOM 476 N N . ARG A 1 61 ? -7.605 0.736 -8.398 1 97.81 61 ARG A N 1
ATOM 477 C CA . ARG A 1 61 ? -7.012 -0.209 -9.336 1 97.81 61 ARG A CA 1
ATOM 478 C C . ARG A 1 61 ? -6.922 -1.604 -8.727 1 97.81 61 ARG A C 1
ATOM 480 O O . ARG A 1 61 ? -7.117 -2.604 -9.422 1 97.81 61 ARG A O 1
ATOM 487 N N . LEU A 1 62 ? -6.586 -1.669 -7.402 1 97.5 62 LEU A N 1
ATOM 488 C CA . LEU A 1 62 ? -6.582 -2.949 -6.703 1 97.5 62 LEU A CA 1
ATOM 489 C C . LEU A 1 62 ? -7.977 -3.568 -6.695 1 97.5 62 LEU A C 1
ATOM 491 O O . LEU A 1 62 ? -8.125 -4.777 -6.883 1 97.5 62 LEU A O 1
ATOM 495 N N . GLU A 1 63 ? -8.953 -2.719 -6.422 1 97.12 63 GLU A N 1
ATOM 496 C CA . GLU A 1 63 ? -10.336 -3.191 -6.402 1 97.12 63 GLU A CA 1
ATOM 497 C C . GLU A 1 63 ? -10.758 -3.711 -7.77 1 97.12 63 GLU A C 1
ATOM 499 O O . GLU A 1 63 ? -11.43 -4.742 -7.871 1 97.12 63 GLU A O 1
ATOM 504 N N . ALA A 1 64 ? -10.398 -2.992 -8.82 1 97.56 64 ALA A N 1
ATOM 505 C CA . ALA A 1 64 ? -10.711 -3.406 -10.18 1 97.56 64 ALA A CA 1
ATOM 506 C C . ALA A 1 64 ? -10.062 -4.746 -10.516 1 97.56 64 ALA A C 1
ATOM 508 O O . ALA A 1 64 ? -10.672 -5.598 -11.164 1 97.56 64 ALA A O 1
ATOM 509 N N . LEU A 1 65 ? -8.836 -4.93 -10.07 1 97.56 65 LEU A N 1
ATOM 510 C CA . LEU A 1 65 ? -8.117 -6.176 -10.289 1 97.56 65 LEU A CA 1
ATOM 511 C C . LEU A 1 65 ? -8.805 -7.336 -9.578 1 97.56 65 LEU A C 1
ATOM 513 O O . LEU A 1 65 ? -8.992 -8.406 -10.172 1 97.56 65 LEU A O 1
ATOM 517 N N . ALA A 1 66 ? -9.125 -7.18 -8.312 1 97.19 66 ALA A N 1
ATOM 518 C CA . ALA A 1 66 ? -9.789 -8.219 -7.523 1 97.19 66 ALA A CA 1
ATOM 519 C C . ALA A 1 66 ? -11.125 -8.609 -8.148 1 97.19 66 ALA A C 1
ATOM 521 O O . ALA A 1 66 ? -11.438 -9.797 -8.266 1 97.19 66 ALA A O 1
ATOM 522 N N . LYS A 1 67 ? -11.898 -7.617 -8.609 1 96.5 67 LYS A N 1
ATOM 523 C CA . LYS A 1 67 ? -13.203 -7.867 -9.211 1 96.5 67 LYS A CA 1
ATOM 524 C C . LYS A 1 67 ? -13.07 -8.609 -10.539 1 96.5 67 LYS A C 1
ATOM 526 O O . LYS A 1 67 ? -13.844 -9.523 -10.828 1 96.5 67 LYS A O 1
ATOM 531 N N . LYS A 1 68 ? -12.117 -8.234 -11.344 1 96.88 68 LYS A N 1
ATOM 532 C CA . LYS A 1 68 ? -11.859 -8.875 -12.625 1 96.88 68 LYS A CA 1
ATOM 533 C C . LYS A 1 68 ? -11.625 -10.367 -12.461 1 96.88 68 LYS A C 1
ATOM 535 O O . LYS A 1 68 ? -12.266 -11.188 -13.125 1 96.88 68 LYS A O 1
ATOM 540 N N . TYR A 1 69 ? -10.836 -10.773 -11.5 1 97.19 69 TYR A N 1
ATOM 541 C CA . TYR A 1 69 ? -10.453 -12.172 -11.359 1 97.19 69 TYR A CA 1
ATOM 542 C C . TYR A 1 69 ? -11.453 -12.93 -10.492 1 97.19 69 TYR A C 1
ATOM 544 O O . TYR A 1 69 ? -11.562 -14.156 -10.586 1 97.19 69 TYR A O 1
ATOM 552 N N . ALA A 1 70 ? -12.195 -12.227 -9.641 1 94.25 70 ALA A N 1
ATOM 553 C CA . ALA A 1 70 ? -13.32 -12.852 -8.945 1 94.25 70 ALA A CA 1
ATOM 554 C C . ALA A 1 70 ? -14.414 -13.266 -9.938 1 94.25 70 ALA A C 1
ATOM 556 O O . ALA A 1 70 ? -15 -14.336 -9.805 1 94.25 70 ALA A O 1
ATOM 557 N N . HIS A 1 71 ? -14.633 -12.398 -10.922 1 93.5 71 HIS A N 1
ATOM 558 C CA . HIS A 1 71 ? -15.609 -12.703 -11.961 1 93.5 71 HIS A CA 1
ATOM 559 C C . HIS A 1 71 ? -15.172 -13.906 -12.797 1 93.5 71 HIS A C 1
ATOM 561 O O . HIS A 1 71 ? -15.992 -14.758 -13.141 1 93.5 71 HIS A O 1
ATOM 567 N N . ARG A 1 72 ? -13.953 -13.938 -13.125 1 92 72 ARG A N 1
ATOM 568 C CA . ARG A 1 72 ? -13.422 -15.062 -13.875 1 92 72 ARG A CA 1
ATOM 569 C C . ARG A 1 72 ? -13.539 -16.359 -13.086 1 92 72 ARG A C 1
ATOM 571 O O . ARG A 1 72 ? -13.891 -17.406 -13.641 1 92 72 ARG A O 1
ATOM 578 N N . LYS A 1 73 ? -13.195 -16.281 -11.812 1 91.06 73 LYS A N 1
ATOM 579 C CA . LYS A 1 73 ? -13.328 -17.438 -10.922 1 91.06 73 LYS A CA 1
ATOM 580 C C . LYS A 1 73 ? -14.766 -17.953 -10.898 1 91.06 73 LYS A C 1
ATOM 582 O O . LYS A 1 73 ? -15.008 -19.156 -11.039 1 91.06 73 LYS A O 1
ATOM 587 N N . ASP A 1 74 ? -15.742 -17.047 -10.773 1 89.5 74 ASP A N 1
ATOM 588 C CA . ASP A 1 74 ? -17.156 -17.406 -10.719 1 89.5 74 ASP A CA 1
ATOM 589 C C . ASP A 1 74 ? -17.609 -18 -12.047 1 89.5 74 ASP A C 1
ATOM 591 O O . ASP A 1 74 ? -18.391 -18.953 -12.062 1 89.5 74 ASP A O 1
ATOM 595 N N . LYS A 1 75 ? -17.156 -17.516 -13.141 1 87.38 75 LYS A N 1
ATOM 596 C CA . LYS A 1 75 ? -17.5 -18.031 -14.461 1 87.38 75 LYS A CA 1
ATOM 597 C C . LYS A 1 75 ? -16.969 -19.453 -14.648 1 87.38 75 LYS A C 1
ATOM 599 O O . LYS A 1 75 ? -17.703 -20.328 -15.141 1 87.38 75 LYS A O 1
ATOM 604 N N . LEU A 1 76 ? -15.742 -19.625 -14.234 1 82.69 76 LEU A N 1
ATOM 605 C CA . LEU A 1 76 ? -15.133 -20.953 -14.359 1 82.69 76 LEU A CA 1
ATOM 606 C C . LEU A 1 76 ? -15.875 -21.969 -13.5 1 82.69 76 LEU A C 1
ATOM 608 O O . LEU A 1 76 ? -16.062 -23.125 -13.914 1 82.69 76 LEU A O 1
ATOM 612 N N . GLU A 1 77 ? -16.312 -21.578 -12.352 1 82.12 77 GLU A N 1
ATOM 613 C CA . GLU A 1 77 ? -17.062 -22.453 -11.461 1 82.12 77 GLU A CA 1
ATOM 614 C C . GLU A 1 77 ? -18.422 -22.812 -12.047 1 82.12 77 GLU A C 1
ATOM 616 O O . GLU A 1 77 ? -18.859 -23.953 -11.969 1 82.12 77 GLU A O 1
ATOM 621 N N . ARG A 1 78 ? -19.078 -21.938 -12.727 1 81.62 78 ARG A N 1
ATOM 622 C CA . ARG A 1 78 ? -20.359 -22.172 -13.375 1 81.62 78 ARG A CA 1
ATOM 623 C C . ARG A 1 78 ? -20.219 -23.109 -14.562 1 81.62 78 ARG A C 1
ATOM 625 O O . ARG A 1 78 ? -21.047 -24 -14.766 1 81.62 78 ARG A O 1
ATOM 632 N N . ASP A 1 79 ? -19.125 -22.891 -15.234 1 78.62 79 ASP A N 1
ATOM 633 C CA . ASP A 1 79 ? -18.875 -23.75 -16.391 1 78.62 79 ASP A CA 1
ATOM 634 C C . ASP A 1 79 ? -18.594 -25.188 -15.953 1 78.62 79 ASP A C 1
ATOM 636 O O . ASP A 1 79 ? -19.047 -26.125 -16.594 1 78.62 79 ASP A O 1
ATOM 640 N N . ARG A 1 80 ? -17.891 -25.359 -14.906 1 75.81 80 ARG A N 1
ATOM 641 C CA . ARG A 1 80 ? -17.594 -26.688 -14.367 1 75.81 80 ARG A CA 1
ATOM 642 C C . ARG A 1 80 ? -18.859 -27.375 -13.891 1 75.81 80 ARG A C 1
ATOM 644 O O . ARG A 1 80 ? -19.031 -28.578 -14.102 1 75.81 80 ARG A O 1
ATOM 651 N N . GLU A 1 81 ? -19.734 -26.656 -13.328 1 73.44 81 GLU A N 1
ATOM 652 C CA . GLU A 1 81 ? -21 -27.188 -12.836 1 73.44 81 GLU A CA 1
ATOM 653 C C . GLU A 1 81 ? -21.891 -27.625 -13.992 1 73.44 81 GLU A C 1
ATOM 655 O O . GLU A 1 81 ? -22.547 -28.672 -13.914 1 73.44 81 GLU A O 1
ATOM 660 N N . LYS A 1 82 ? -21.891 -26.938 -15.055 1 72.44 82 LYS A N 1
ATOM 661 C CA . LYS A 1 82 ? -22.672 -27.281 -16.234 1 72.44 82 LYS A CA 1
ATOM 662 C C . LYS A 1 82 ? -22.156 -28.562 -16.891 1 72.44 82 LYS A C 1
ATOM 664 O O . LYS A 1 82 ? -22.953 -29.406 -17.297 1 72.44 82 LYS A O 1
ATOM 669 N N . ARG A 1 83 ? -20.906 -28.688 -16.891 1 70.06 83 ARG A N 1
ATOM 670 C CA . ARG A 1 83 ? -20.297 -29.875 -17.484 1 70.06 83 ARG A CA 1
ATOM 671 C C . ARG A 1 83 ? -20.547 -31.109 -16.641 1 70.06 83 ARG A C 1
ATOM 673 O O . ARG A 1 83 ? -20.828 -32.188 -17.156 1 70.06 83 ARG A O 1
ATOM 680 N N . ALA A 1 84 ? -20.359 -30.969 -15.32 1 65.75 84 ALA A N 1
ATOM 681 C CA . ALA A 1 84 ? -20.609 -32.094 -14.406 1 65.75 84 ALA A CA 1
ATOM 682 C C . ALA A 1 84 ? -22.047 -32.562 -14.5 1 65.75 84 ALA A C 1
ATOM 684 O O . ALA A 1 84 ? -22.312 -33.75 -14.414 1 65.75 84 ALA A O 1
ATOM 685 N N . SER A 1 85 ? -22.969 -31.734 -14.742 1 61.94 85 SER A N 1
ATOM 686 C CA . SER A 1 85 ? -24.375 -32.062 -14.875 1 61.94 85 SER A CA 1
ATOM 687 C C . SER A 1 85 ? -24.641 -32.844 -16.156 1 61.94 85 SER A C 1
ATOM 689 O O . SER A 1 85 ? -25.469 -33.75 -16.188 1 61.94 85 SER A O 1
ATOM 691 N N . LEU A 1 86 ? -23.859 -32.656 -17.172 1 57.69 86 LEU A N 1
ATOM 692 C CA . LEU A 1 86 ? -24.031 -33.344 -18.469 1 57.69 86 LEU A CA 1
ATOM 693 C C . LEU A 1 86 ? -23.484 -34.75 -18.406 1 57.69 86 LEU A C 1
ATOM 695 O O . LEU A 1 86 ? -24.062 -35.656 -19.016 1 57.69 86 LEU A O 1
ATOM 699 N N . ILE A 1 87 ? -22.438 -35 -17.703 1 55.84 87 ILE A N 1
ATOM 700 C CA . ILE A 1 87 ? -21.828 -36.312 -17.578 1 55.84 87 ILE A CA 1
ATOM 701 C C . ILE A 1 87 ? -22.734 -37.219 -16.75 1 55.84 87 ILE A C 1
ATOM 703 O O . ILE A 1 87 ? -22.906 -38.406 -17.062 1 55.84 87 ILE A O 1
ATOM 707 N N . SER A 1 88 ? -23.359 -36.812 -15.688 1 52.94 88 SER A N 1
ATOM 708 C CA . SER A 1 88 ? -24.266 -37.625 -14.859 1 52.94 88 SER A CA 1
ATOM 709 C C . SER A 1 88 ? -25.484 -38.062 -15.656 1 52.94 88 SER A C 1
ATOM 711 O O . SER A 1 88 ? -25.984 -39.188 -15.438 1 52.94 88 SER A O 1
ATOM 713 N N . THR A 1 89 ? -25.906 -37.469 -16.625 1 47.38 89 THR A N 1
ATOM 714 C CA . THR A 1 89 ? -27.062 -37.875 -17.422 1 47.38 89 THR A CA 1
ATOM 715 C C . THR A 1 89 ? -26.688 -38.906 -18.469 1 47.38 89 THR A C 1
ATOM 717 O O . THR A 1 89 ? -27.531 -39.688 -18.906 1 47.38 89 THR A O 1
ATOM 720 N N . ALA A 1 90 ? -25.438 -39.125 -18.797 1 42.59 90 ALA A N 1
ATOM 721 C CA . ALA A 1 90 ? -25.047 -40.031 -19.891 1 42.59 90 ALA A CA 1
ATOM 722 C C . ALA A 1 90 ? -24.812 -41.438 -19.375 1 42.59 90 ALA A C 1
ATOM 724 O O . ALA A 1 90 ? -24.516 -42.344 -20.156 1 42.59 90 ALA A O 1
ATOM 725 N N . ILE A 1 91 ? -24.859 -41.812 -18.094 1 39.69 91 ILE A N 1
ATOM 726 C CA . ILE A 1 91 ? -24.75 -43.219 -17.672 1 39.69 91 ILE A CA 1
ATOM 727 C C . ILE A 1 91 ? -26.047 -43.938 -18 1 39.69 91 ILE A C 1
ATOM 729 O O . ILE A 1 91 ? -27.109 -43.594 -17.5 1 39.69 91 ILE A O 1
ATOM 733 N N . PRO A 1 92 ? -26.125 -44.781 -19.062 1 34.47 92 PRO A N 1
ATOM 734 C CA . PRO A 1 92 ? -27.312 -45.531 -19.438 1 34.47 92 PRO A CA 1
ATOM 735 C C . PRO A 1 92 ? -27.906 -46.344 -18.266 1 34.47 92 PRO A C 1
ATOM 737 O O . PRO A 1 92 ? -27.156 -46.969 -17.516 1 34.47 92 PRO A O 1
ATOM 740 N N . SER A 1 93 ? -28.984 -45.969 -17.688 1 32.94 93 SER A N 1
ATOM 741 C CA . SER A 1 93 ? -29.812 -46.781 -16.812 1 32.94 93 SER A CA 1
ATOM 742 C C . SER A 1 93 ? -30.016 -48.188 -17.391 1 32.94 93 SER A C 1
ATOM 744 O O . SER A 1 93 ? -30.312 -48.344 -18.562 1 32.94 93 SER A O 1
ATOM 746 N N . ASN A 1 94 ? -29.469 -49.188 -16.922 1 30.33 94 ASN A N 1
ATOM 747 C CA . ASN A 1 94 ? -29.859 -50.562 -17.234 1 30.33 94 ASN A CA 1
ATOM 748 C C . ASN A 1 94 ? -31.375 -50.719 -17.266 1 30.33 94 ASN A C 1
ATOM 750 O O . ASN A 1 94 ? -32.062 -50.219 -16.375 1 30.33 94 ASN A O 1
ATOM 754 N N . PRO A 1 95 ? -32.062 -51.156 -18.312 1 31.78 95 PRO A N 1
ATOM 755 C CA . PRO A 1 95 ? -33.5 -51.312 -18.594 1 31.78 95 PRO A CA 1
ATOM 756 C C . PRO A 1 95 ? -34.188 -52.188 -17.547 1 31.78 95 PRO A C 1
ATOM 758 O O . PRO A 1 95 ? -35.406 -52.375 -17.609 1 31.78 95 PRO A O 1
ATOM 761 N N . GLY A 1 96 ? -33.594 -53.281 -16.906 1 30.28 96 GLY A N 1
ATOM 762 C CA . GLY A 1 96 ? -34.469 -54.375 -16.531 1 30.28 96 GLY A CA 1
ATOM 763 C C . GLY A 1 96 ? -35.406 -54.062 -15.367 1 30.28 96 GLY A C 1
ATOM 764 O O . GLY A 1 96 ? -36.062 -54.938 -14.828 1 30.28 96 GLY A O 1
ATOM 765 N N . SER A 1 97 ? -35.094 -53.219 -14.469 1 27.47 97 SER A N 1
ATOM 766 C CA . SER A 1 97 ? -36.031 -53.438 -13.383 1 27.47 97 SER A CA 1
ATOM 767 C C . SER A 1 97 ? -37.438 -53.062 -13.797 1 27.47 97 SER A C 1
ATOM 769 O O . SER A 1 97 ? -37.656 -52.094 -14.562 1 27.47 97 SER A O 1
ATOM 771 N N . PRO A 1 98 ? -38.438 -53.969 -13.617 1 25.61 98 PRO A N 1
ATOM 772 C CA . PRO A 1 98 ? -39.875 -53.938 -13.906 1 25.61 98 PRO A CA 1
ATOM 773 C C . PRO A 1 98 ? -40.5 -52.594 -13.57 1 25.61 98 PRO A C 1
ATOM 775 O O . PRO A 1 98 ? -39.938 -51.812 -12.781 1 25.61 98 PRO A O 1
ATOM 778 N N . THR A 1 99 ? -41.531 -52.25 -14.328 1 24.08 99 THR A N 1
ATOM 779 C CA . THR A 1 99 ? -42.531 -51.188 -14.398 1 24.08 99 THR A CA 1
ATOM 780 C C . THR A 1 99 ? -43.281 -51.062 -13.078 1 24.08 99 THR A C 1
ATOM 782 O O . THR A 1 99 ? -44.031 -51.969 -12.711 1 24.08 99 THR A O 1
ATOM 785 N N . LYS A 1 100 ? -42.688 -50.75 -11.883 1 25.95 100 LYS A N 1
ATOM 786 C CA . LYS A 1 100 ? -43.719 -50.5 -10.867 1 25.95 100 LYS A CA 1
ATOM 787 C C . LYS A 1 100 ? -44.875 -49.688 -11.43 1 25.95 100 LYS A C 1
ATOM 789 O O . LYS A 1 100 ? -44.656 -48.781 -12.266 1 25.95 100 LYS A O 1
ATOM 794 N N . ASP A 1 101 ? -46.25 -50.125 -11.258 1 23.34 101 ASP A N 1
ATOM 795 C CA . ASP A 1 101 ? -47.656 -49.781 -11.406 1 23.34 101 ASP A CA 1
ATOM 796 C C . ASP A 1 101 ? -47.906 -48.312 -11.148 1 23.34 101 ASP A C 1
ATOM 798 O O . ASP A 1 101 ? -47.219 -47.688 -10.336 1 23.34 101 ASP A O 1
ATOM 802 N N . ARG A 1 102 ? -48.688 -47.656 -12.062 1 23.59 102 ARG A N 1
ATOM 803 C CA . ARG A 1 102 ? -49.312 -46.344 -12.219 1 23.59 102 ARG A CA 1
ATOM 804 C C . ARG A 1 102 ? -50.156 -46 -11.008 1 23.59 102 ARG A C 1
ATOM 806 O O . ARG A 1 102 ? -51.312 -45.562 -11.156 1 23.59 102 ARG A O 1
ATOM 813 N N . PHE A 1 103 ? -50.156 -46.625 -9.828 1 25.28 103 PHE A N 1
ATOM 814 C CA . PHE A 1 103 ? -51.281 -46.188 -9.039 1 25.28 103 PHE A CA 1
ATOM 815 C C . PHE A 1 103 ? -51.25 -44.656 -8.867 1 25.28 103 PHE A C 1
ATOM 817 O O . PHE A 1 103 ? -50.25 -44.094 -8.508 1 25.28 103 PHE A O 1
ATOM 824 N N . ALA A 1 104 ? -52.281 -43.969 -9.539 1 24.61 104 ALA A N 1
ATOM 825 C CA . ALA A 1 104 ? -52.875 -42.625 -9.742 1 24.61 104 ALA A CA 1
ATOM 826 C C . ALA A 1 104 ? -53.062 -41.906 -8.414 1 24.61 104 ALA A C 1
ATOM 828 O O . ALA A 1 104 ? -53.75 -40.906 -8.344 1 24.61 104 ALA A O 1
ATOM 829 N N . ALA A 1 105 ? -52.75 -42.438 -7.27 1 25.2 105 ALA A N 1
ATOM 830 C CA . ALA A 1 105 ? -53.531 -41.75 -6.238 1 25.2 105 ALA A CA 1
ATOM 831 C C . ALA A 1 105 ? -53.281 -40.25 -6.281 1 25.2 105 ALA A C 1
ATOM 833 O O . ALA A 1 105 ? -52.219 -39.812 -6.715 1 25.2 105 ALA A O 1
ATOM 834 N N . GLY A 1 106 ? -54.25 -39.281 -5.934 1 22.52 106 GLY A N 1
ATOM 835 C CA . GLY A 1 106 ? -54.719 -37.906 -5.984 1 22.52 106 GLY A CA 1
ATOM 836 C C . GLY A 1 106 ? -53.688 -36.906 -5.508 1 22.52 106 GLY A C 1
ATOM 837 O O . GLY A 1 106 ? -53.625 -35.781 -6.02 1 22.52 106 GLY A O 1
ATOM 838 N N . ASN A 1 107 ? -53.406 -37.031 -4.234 1 21.66 107 ASN A N 1
ATOM 839 C CA . ASN A 1 107 ? -53.25 -35.781 -3.496 1 21.66 107 ASN A CA 1
ATOM 840 C C . ASN A 1 107 ? -52.062 -34.969 -4 1 21.66 107 ASN A C 1
ATOM 842 O O . ASN A 1 107 ? -51.094 -35.531 -4.504 1 21.66 107 ASN A O 1
ATOM 846 N N . GLU A 1 108 ? -52.094 -33.531 -3.941 1 22.92 108 GLU A N 1
ATOM 847 C CA . GLU A 1 108 ? -51.594 -32.25 -4.395 1 22.92 108 GLU A CA 1
ATOM 848 C C . GLU A 1 108 ? -50.125 -32.094 -4.02 1 22.92 108 GLU A C 1
ATOM 850 O O . GLU A 1 108 ? -49.469 -31.141 -4.445 1 22.92 108 GLU A O 1
ATOM 855 N N . ASN A 1 109 ? -49.656 -32.719 -2.955 1 23.14 109 ASN A N 1
ATOM 856 C CA . ASN A 1 109 ? -48.562 -32 -2.348 1 23.14 109 ASN A CA 1
ATOM 857 C C . ASN A 1 109 ? -47.312 -32 -3.246 1 23.14 109 ASN A C 1
ATOM 859 O O . ASN A 1 109 ? -46.5 -32.906 -3.158 1 23.14 109 ASN A O 1
ATOM 863 N N . LYS A 1 110 ? -47.406 -31.703 -4.555 1 28.56 110 LYS A N 1
ATOM 864 C CA . LYS A 1 110 ? -46.406 -31.625 -5.602 1 28.56 110 LYS A CA 1
ATOM 865 C C . LYS A 1 110 ? -45.219 -30.781 -5.148 1 28.56 110 LYS A C 1
ATOM 867 O O . LYS A 1 110 ? -44.188 -30.703 -5.852 1 28.56 110 LYS A O 1
ATOM 872 N N . GLU A 1 111 ? -45.531 -29.734 -4.457 1 23.55 111 GLU A N 1
ATOM 873 C CA . GLU A 1 111 ? -44.688 -28.594 -4.805 1 23.55 111 GLU A CA 1
ATOM 874 C C . GLU A 1 111 ? -43.25 -28.844 -4.379 1 23.55 111 GLU A C 1
ATOM 876 O O . GLU A 1 111 ? -42.312 -28.562 -5.141 1 23.55 111 GLU A O 1
ATOM 881 N N . MET A 1 112 ? -43.031 -28.719 -3.021 1 24.75 112 MET A N 1
ATOM 882 C CA . MET A 1 112 ? -41.812 -28.094 -2.523 1 24.75 112 MET A CA 1
ATOM 883 C C . MET A 1 112 ? -40.656 -29.078 -2.543 1 24.75 112 MET A C 1
ATOM 885 O O . MET A 1 112 ? -40.344 -29.703 -1.525 1 24.75 112 MET A O 1
ATOM 889 N N . ALA A 1 113 ? -40.688 -30.031 -3.217 1 28.88 113 ALA A N 1
ATOM 890 C CA . ALA A 1 113 ? -39.438 -30.781 -3.066 1 28.88 113 ALA A CA 1
ATOM 891 C C . ALA A 1 113 ? -38.219 -29.875 -3.238 1 28.88 113 ALA A C 1
ATOM 893 O O . ALA A 1 113 ? -38.094 -29.188 -4.258 1 28.88 113 ALA A O 1
ATOM 894 N N . SER A 1 114 ? -37.719 -29.484 -2.045 1 27.53 114 SER A N 1
ATOM 895 C CA . SER A 1 114 ? -36.719 -28.5 -1.684 1 27.53 114 SER A CA 1
ATOM 896 C C . SER A 1 114 ? -35.5 -28.609 -2.586 1 27.53 114 SER A C 1
ATOM 898 O O . SER A 1 114 ? -35.031 -29.703 -2.914 1 27.53 114 SER A O 1
ATOM 900 N N . ARG A 1 115 ? -35.125 -27.625 -3.354 1 31.5 115 ARG A N 1
ATOM 901 C CA . ARG A 1 115 ? -33.969 -27.047 -4.062 1 31.5 115 ARG A CA 1
ATOM 902 C C . ARG A 1 115 ? -32.656 -27.375 -3.342 1 31.5 115 ARG A C 1
ATOM 904 O O . ARG A 1 115 ? -31.594 -26.969 -3.779 1 31.5 115 ARG A O 1
ATOM 911 N N . ASP A 1 116 ? -32.906 -27.719 -2.072 1 28.58 116 ASP A N 1
ATOM 912 C CA . ASP A 1 116 ? -31.672 -27.75 -1.304 1 28.58 116 ASP A CA 1
ATOM 913 C C . ASP A 1 116 ? -30.859 -29 -1.641 1 28.58 116 ASP A C 1
ATOM 915 O O . ASP A 1 116 ? -29.953 -29.391 -0.89 1 28.58 116 ASP A O 1
ATOM 919 N N . GLU A 1 117 ? -31.375 -29.969 -2.207 1 31.19 117 GLU A N 1
ATOM 920 C CA . GLU A 1 117 ? -30.281 -30.891 -2.461 1 31.19 117 GLU A CA 1
ATOM 921 C C . GLU A 1 117 ? -29.109 -30.188 -3.16 1 31.19 117 GLU A C 1
ATOM 923 O O . GLU A 1 117 ? -29.109 -30.062 -4.387 1 31.19 117 GLU A O 1
ATOM 928 N N . VAL A 1 118 ? -28.859 -29.047 -2.6 1 34.22 118 VAL A N 1
ATOM 929 C CA . VAL A 1 118 ? -27.531 -28.453 -2.795 1 34.22 118 VAL A CA 1
ATOM 930 C C . VAL A 1 118 ? -26.5 -29.562 -2.918 1 34.22 118 VAL A C 1
ATOM 932 O O . VAL A 1 118 ? -26.281 -30.328 -1.977 1 34.22 118 VAL A O 1
ATOM 935 N N . SER A 1 119 ? -26.438 -30.328 -3.883 1 37.03 119 SER A N 1
ATOM 936 C CA . SER A 1 119 ? -25.172 -31 -4.137 1 37.03 119 SER A CA 1
ATOM 937 C C . SER A 1 119 ? -24.031 -30.359 -3.332 1 37.03 119 SER A C 1
ATOM 939 O O . SER A 1 119 ? -23.781 -29.156 -3.449 1 37.03 119 SER A O 1
ATOM 941 N N . THR A 1 120 ? -23.891 -30.5 -2.1 1 42.06 120 THR A N 1
ATOM 942 C CA . THR A 1 120 ? -22.766 -30.188 -1.213 1 42.06 120 THR A CA 1
ATOM 943 C C . THR A 1 120 ? -21.469 -30.141 -1.992 1 42.06 120 THR A C 1
ATOM 945 O O . THR A 1 120 ? -20.797 -31.172 -2.166 1 42.06 120 THR A O 1
ATOM 948 N N . ARG A 1 121 ? -21.406 -29.469 -3.084 1 50.16 121 ARG A N 1
ATOM 949 C CA . ARG A 1 121 ? -20.312 -29.203 -4.012 1 50.16 121 ARG A CA 1
ATOM 950 C C . ARG A 1 121 ? -19 -29 -3.268 1 50.16 121 ARG A C 1
ATOM 952 O O . ARG A 1 121 ? -18.828 -28 -2.568 1 50.16 121 ARG A O 1
ATOM 959 N N . VAL A 1 122 ? -18.328 -30.062 -2.824 1 59.38 122 VAL A N 1
ATOM 960 C CA . VAL A 1 122 ? -17.031 -29.984 -2.141 1 59.38 122 VAL A CA 1
ATOM 961 C C . VAL A 1 122 ? -16.094 -29.078 -2.916 1 59.38 122 VAL A C 1
ATOM 963 O O . VAL A 1 122 ? -15.734 -29.375 -4.059 1 59.38 122 VAL A O 1
ATOM 966 N N . VAL A 1 123 ? -16.031 -27.906 -2.635 1 74 123 VAL A N 1
ATOM 967 C CA . VAL A 1 123 ? -15.094 -26.922 -3.184 1 74 123 VAL A CA 1
ATOM 968 C C . VAL A 1 123 ? -13.664 -27.344 -2.842 1 74 123 VAL A C 1
ATOM 970 O O . VAL A 1 123 ? -13.367 -27.672 -1.694 1 74 123 VAL A O 1
ATOM 973 N N . SER A 1 124 ? -12.875 -27.484 -3.867 1 88.19 124 SER A N 1
ATOM 974 C CA . SER A 1 124 ? -11.477 -27.844 -3.691 1 88.19 124 SER A CA 1
ATOM 975 C C . SER A 1 124 ? -10.773 -26.859 -2.75 1 88.19 124 SER A C 1
ATOM 977 O O . SER A 1 124 ? -11.156 -25.703 -2.65 1 88.19 124 SER A O 1
ATOM 979 N N . THR A 1 125 ? -9.93 -27.312 -1.847 1 94.38 125 THR A N 1
ATOM 980 C CA . THR A 1 125 ? -9.148 -26.484 -0.934 1 94.38 125 THR A CA 1
ATOM 981 C C . THR A 1 125 ? -8.32 -25.469 -1.705 1 94.38 125 THR A C 1
ATOM 983 O O . THR A 1 125 ? -8.047 -24.375 -1.201 1 94.38 125 THR A O 1
ATOM 986 N N . THR A 1 126 ? -7.953 -25.797 -2.895 1 94.88 126 THR A N 1
ATOM 987 C CA . THR A 1 126 ? -7.184 -24.891 -3.744 1 94.88 126 THR A CA 1
ATOM 988 C C . THR A 1 126 ? -8.031 -23.703 -4.164 1 94.88 126 THR A C 1
ATOM 990 O O . THR A 1 126 ? -7.566 -22.562 -4.117 1 94.88 126 THR A O 1
ATOM 993 N N . GLN A 1 127 ? -9.227 -23.953 -4.531 1 92.81 127 GLN A N 1
ATOM 994 C CA . GLN A 1 127 ? -10.117 -22.875 -4.957 1 92.81 127 GLN A CA 1
ATOM 995 C C . GLN A 1 127 ? -10.5 -21.984 -3.779 1 92.81 127 GLN A C 1
ATOM 997 O O . GLN A 1 127 ? -10.688 -20.766 -3.945 1 92.81 127 GLN A O 1
ATOM 1002 N N . LYS A 1 128 ? -10.625 -22.594 -2.633 1 94.25 128 LYS A N 1
ATOM 1003 C CA . LYS A 1 128 ? -10.898 -21.812 -1.436 1 94.25 128 LYS A CA 1
ATOM 1004 C C . LYS A 1 128 ? -9.742 -20.859 -1.131 1 94.25 128 LYS A C 1
ATOM 1006 O O . LYS A 1 128 ? -9.969 -19.688 -0.784 1 94.25 128 LYS A O 1
ATOM 1011 N N . ALA A 1 129 ? -8.531 -21.375 -1.229 1 96.94 129 ALA A N 1
ATOM 1012 C CA . ALA A 1 129 ? -7.355 -20.531 -1.011 1 96.94 129 ALA A CA 1
ATOM 1013 C C . ALA A 1 129 ? -7.301 -19.391 -2.023 1 96.94 129 ALA A C 1
ATOM 1015 O O . ALA A 1 129 ? -6.988 -18.25 -1.668 1 96.94 129 ALA A O 1
ATOM 1016 N N . TRP A 1 130 ? -7.617 -19.688 -3.264 1 96.88 130 TRP A N 1
ATOM 1017 C CA . TRP A 1 130 ? -7.641 -18.672 -4.312 1 96.88 130 TRP A CA 1
ATOM 1018 C C . TRP A 1 130 ? -8.68 -17.594 -4.008 1 96.88 130 TRP A C 1
ATOM 1020 O O . TRP A 1 130 ? -8.406 -16.406 -4.141 1 96.88 130 TRP A O 1
ATOM 1030 N N . ALA A 1 131 ? -9.828 -18.031 -3.555 1 95.56 131 ALA A N 1
ATOM 1031 C CA . ALA A 1 131 ? -10.883 -17.094 -3.178 1 95.56 131 ALA A CA 1
ATOM 1032 C C . ALA A 1 131 ? -10.422 -16.172 -2.053 1 95.56 131 ALA A C 1
ATOM 1034 O O . ALA A 1 131 ? -10.734 -14.969 -2.053 1 95.56 131 ALA A O 1
ATOM 1035 N N . GLU A 1 132 ? -9.688 -16.734 -1.133 1 96.62 132 GLU A N 1
ATOM 1036 C CA . GLU A 1 132 ? -9.188 -15.938 -0.014 1 96.62 132 GLU A CA 1
ATOM 1037 C C . GLU A 1 132 ? -8.148 -14.93 -0.476 1 96.62 132 GLU A C 1
ATOM 1039 O O . GLU A 1 132 ? -8.078 -13.812 0.044 1 96.62 132 GLU A O 1
ATOM 1044 N N . ILE A 1 133 ? -7.312 -15.305 -1.405 1 97.19 133 ILE A N 1
ATOM 1045 C CA . ILE A 1 133 ? -6.305 -14.398 -1.938 1 97.19 133 ILE A CA 1
ATOM 1046 C C . ILE A 1 133 ? -6.984 -13.227 -2.645 1 97.19 133 ILE A C 1
ATOM 1048 O O . ILE A 1 133 ? -6.59 -12.07 -2.469 1 97.19 133 ILE A O 1
ATOM 1052 N N . LEU A 1 134 ? -8.016 -13.516 -3.42 1 96.94 134 LEU A N 1
ATOM 1053 C CA . LEU A 1 134 ? -8.758 -12.469 -4.109 1 96.94 134 LEU A CA 1
ATOM 1054 C C . LEU A 1 134 ? -9.477 -11.57 -3.109 1 96.94 134 LEU A C 1
ATOM 1056 O O . LEU A 1 134 ? -9.5 -10.344 -3.27 1 96.94 134 LEU A O 1
ATOM 1060 N N . HIS A 1 135 ? -9.992 -12.195 -2.074 1 96.56 135 HIS A N 1
ATOM 1061 C CA . HIS A 1 135 ? -10.672 -11.422 -1.035 1 96.56 135 HIS A CA 1
ATOM 1062 C C . HIS A 1 135 ? -9.688 -10.531 -0.288 1 96.56 135 HIS A C 1
ATOM 1064 O O . HIS A 1 135 ? -10.023 -9.398 0.075 1 96.56 135 HIS A O 1
ATOM 1070 N N . GLU A 1 136 ? -8.562 -11.094 -0.008 1 96.69 136 GLU A N 1
ATOM 1071 C CA . GLU A 1 136 ? -7.523 -10.297 0.632 1 96.69 136 GLU A CA 1
ATOM 1072 C C . GLU A 1 136 ? -7.176 -9.07 -0.203 1 96.69 136 GLU A C 1
ATOM 1074 O O . GLU A 1 136 ? -6.918 -7.992 0.343 1 96.69 136 GLU A O 1
ATOM 1079 N N . THR A 1 137 ? -7.137 -9.172 -1.488 1 97.12 137 THR A N 1
ATOM 1080 C CA . THR A 1 137 ? -6.852 -8.047 -2.373 1 97.12 137 THR A CA 1
ATOM 1081 C C . THR A 1 137 ? -7.957 -6.996 -2.281 1 97.12 137 THR A C 1
ATOM 1083 O O . THR A 1 137 ? -7.68 -5.797 -2.316 1 97.12 137 THR A O 1
ATOM 1086 N N . GLU A 1 138 ? -9.164 -7.438 -2.133 1 96.62 138 GLU A N 1
ATOM 1087 C CA . GLU A 1 138 ? -10.281 -6.52 -1.94 1 96.62 138 GLU A CA 1
ATOM 1088 C C . GLU A 1 138 ? -10.172 -5.785 -0.607 1 96.62 138 GLU A C 1
ATOM 1090 O O . GLU A 1 138 ? -10.453 -4.59 -0.526 1 96.62 138 GLU A O 1
ATOM 1095 N N . VAL A 1 139 ? -9.859 -6.551 0.396 1 96.81 139 VAL A N 1
ATOM 1096 C CA . VAL A 1 139 ? -9.695 -5.961 1.72 1 96.81 139 VAL A CA 1
ATOM 1097 C C . VAL A 1 139 ? -8.562 -4.93 1.688 1 96.81 139 VAL A C 1
ATOM 1099 O O . VAL A 1 139 ? -8.672 -3.861 2.295 1 96.81 139 VAL A O 1
ATOM 1102 N N . LEU A 1 140 ? -7.473 -5.273 1.004 1 96.31 140 LEU A N 1
ATOM 1103 C CA . LEU A 1 140 ? -6.355 -4.348 0.848 1 96.31 140 LEU A CA 1
ATOM 1104 C C . LEU A 1 140 ? -6.801 -3.07 0.144 1 96.31 140 LEU A C 1
ATOM 1106 O O . LEU A 1 140 ? -6.41 -1.97 0.541 1 96.31 140 LEU A O 1
ATOM 1110 N N . ALA A 1 141 ? -7.59 -3.205 -0.899 1 97.31 141 ALA A N 1
ATOM 1111 C CA . ALA A 1 141 ? -8.125 -2.049 -1.616 1 97.31 141 ALA A CA 1
ATOM 1112 C C . ALA A 1 141 ? -8.953 -1.165 -0.692 1 97.31 141 ALA A C 1
ATOM 1114 O O . ALA A 1 141 ? -8.781 0.055 -0.669 1 97.31 141 ALA A O 1
ATOM 1115 N N . LYS A 1 142 ? -9.805 -1.726 0.107 1 97.31 142 LYS A N 1
ATOM 1116 C CA . LYS A 1 142 ? -10.648 -0.985 1.041 1 97.31 142 LYS A CA 1
ATOM 1117 C C . LYS A 1 142 ? -9.805 -0.298 2.115 1 97.31 142 LYS A C 1
ATOM 1119 O O . LYS A 1 142 ? -10.125 0.813 2.543 1 97.31 142 LYS A O 1
ATOM 1124 N N . ALA A 1 143 ? -8.758 -1.008 2.566 1 96.56 143 ALA A N 1
ATOM 1125 C CA . ALA A 1 143 ? -7.863 -0.43 3.564 1 96.56 143 ALA A CA 1
ATOM 1126 C C . ALA A 1 143 ? -7.188 0.831 3.033 1 96.56 143 ALA A C 1
ATOM 1128 O O . ALA A 1 143 ? -7.082 1.833 3.744 1 96.56 143 ALA A O 1
ATOM 1129 N N . HIS A 1 144 ? -6.758 0.827 1.793 1 96.94 144 HIS A N 1
ATOM 1130 C CA . HIS A 1 144 ? -6.133 1.992 1.179 1 96.94 144 HIS A CA 1
ATOM 1131 C C . HIS A 1 144 ? -7.141 3.119 0.979 1 96.94 144 HIS A C 1
ATOM 1133 O O . HIS A 1 144 ? -6.793 4.297 1.099 1 96.94 144 HIS A O 1
ATOM 1139 N N . MET A 1 145 ? -8.367 2.754 0.678 1 96.94 145 MET A N 1
ATOM 1140 C CA . MET A 1 145 ? -9.406 3.771 0.547 1 96.94 145 MET A CA 1
ATOM 1141 C C . MET A 1 145 ? -9.711 4.418 1.896 1 96.94 145 MET A C 1
ATOM 1143 O O . MET A 1 145 ? -9.953 5.621 1.97 1 96.94 145 MET A O 1
ATOM 1147 N N . THR A 1 146 ? -9.719 3.615 2.932 1 96.75 146 THR A N 1
ATOM 1148 C CA . THR A 1 146 ? -9.914 4.133 4.281 1 96.75 146 THR A CA 1
ATOM 1149 C C . THR A 1 146 ? -8.781 5.082 4.66 1 96.75 146 THR A C 1
ATOM 1151 O O . THR A 1 146 ? -9.008 6.109 5.305 1 96.75 146 THR A O 1
ATOM 1154 N N . LEU A 1 147 ? -7.543 4.711 4.262 1 96.81 147 LEU A N 1
ATOM 1155 C CA . LEU A 1 147 ? -6.402 5.582 4.52 1 96.81 147 LEU A CA 1
ATOM 1156 C C . LEU A 1 147 ? -6.551 6.906 3.775 1 96.81 147 LEU A C 1
ATOM 1158 O O . LEU A 1 147 ? -6.246 7.969 4.32 1 96.81 147 LEU A O 1
ATOM 1162 N N . HIS A 1 148 ? -7.004 6.871 2.537 1 97.62 148 HIS A N 1
ATOM 1163 C CA . HIS A 1 148 ? -7.289 8.078 1.769 1 97.62 148 HIS A CA 1
ATOM 1164 C C . HIS A 1 148 ? -8.242 8.992 2.521 1 97.62 148 HIS A C 1
ATOM 1166 O O . HIS A 1 148 ? -7.992 10.195 2.643 1 97.62 148 HIS A O 1
ATOM 1172 N N . ASP A 1 149 ? -9.266 8.438 3.016 1 97.25 149 ASP A N 1
ATOM 1173 C CA . ASP A 1 149 ? -10.281 9.219 3.725 1 97.25 149 ASP A CA 1
ATOM 1174 C C . ASP A 1 149 ? -9.703 9.828 5 1 97.25 149 ASP A C 1
ATOM 1176 O O . ASP A 1 149 ? -9.977 10.992 5.316 1 97.25 149 ASP A O 1
ATOM 1180 N N . ALA A 1 150 ? -8.906 9.07 5.707 1 96.38 150 ALA A N 1
ATOM 1181 C CA . ALA A 1 150 ? -8.281 9.555 6.934 1 96.38 150 ALA A CA 1
ATOM 1182 C C . ALA A 1 150 ? -7.285 10.672 6.637 1 96.38 150 ALA A C 1
ATOM 1184 O O . ALA A 1 150 ? -7.258 11.688 7.34 1 96.38 150 ALA A O 1
ATOM 1185 N N . LEU A 1 151 ? -6.469 10.539 5.582 1 97.12 151 LEU A N 1
ATOM 1186 C CA . LEU A 1 151 ? -5.473 11.539 5.211 1 97.12 151 LEU A CA 1
ATOM 1187 C C . LEU A 1 151 ? -6.141 12.836 4.766 1 97.12 151 LEU A C 1
ATOM 1189 O O . LEU A 1 151 ? -5.617 13.93 5.008 1 97.12 151 LEU A O 1
ATOM 1193 N N . HIS A 1 152 ? -7.281 12.75 4.195 1 94.94 152 HIS A N 1
ATOM 1194 C CA . HIS A 1 152 ? -7.992 13.938 3.719 1 94.94 152 HIS A CA 1
ATOM 1195 C C . HIS A 1 152 ? -8.742 14.617 4.852 1 94.94 152 HIS A C 1
ATOM 1197 O O . HIS A 1 152 ? -8.5 15.789 5.148 1 94.94 152 HIS A O 1
ATOM 1203 N N . ALA A 1 153 ? -9.547 13.836 5.57 1 93.12 153 ALA A N 1
ATOM 1204 C CA . ALA A 1 153 ? -10.469 14.414 6.543 1 93.12 153 ALA A CA 1
ATOM 1205 C C . ALA A 1 153 ? -9.781 14.656 7.883 1 93.12 153 ALA A C 1
ATOM 1207 O O . ALA A 1 153 ? -9.953 15.719 8.492 1 93.12 153 ALA A O 1
ATOM 1208 N N . ASP A 1 154 ? -8.93 13.766 8.312 1 93.31 154 ASP A N 1
ATOM 1209 C CA . ASP A 1 154 ? -8.391 13.82 9.664 1 93.31 154 ASP A CA 1
ATOM 1210 C C . ASP A 1 154 ? -7.016 14.484 9.68 1 93.31 154 ASP A C 1
ATOM 1212 O O . ASP A 1 154 ? -6.488 14.812 10.75 1 93.31 154 ASP A O 1
ATOM 1216 N N . ILE A 1 155 ? -6.465 14.656 8.508 1 97.19 155 ILE A N 1
ATOM 1217 C CA . ILE A 1 155 ? -5.113 15.203 8.516 1 97.19 155 ILE A CA 1
ATOM 1218 C C . ILE A 1 155 ? -5.062 16.484 7.691 1 97.19 155 ILE A C 1
ATOM 1220 O O . ILE A 1 155 ? -4.887 17.578 8.242 1 97.19 155 ILE A O 1
ATOM 1224 N N . ALA A 1 156 ? -5.371 16.438 6.391 1 97.56 156 ALA A N 1
ATOM 1225 C CA . ALA A 1 156 ? -5.258 17.594 5.504 1 97.56 156 ALA A CA 1
ATOM 1226 C C . ALA A 1 156 ? -6.223 18.703 5.922 1 97.56 156 ALA A C 1
ATOM 1228 O O . ALA A 1 156 ? -5.836 19.859 6.008 1 97.56 156 ALA A O 1
ATOM 1229 N N . ASP A 1 157 ? -7.41 18.359 6.234 1 96.94 157 ASP A N 1
ATOM 1230 C CA . ASP A 1 157 ? -8.398 19.359 6.625 1 96.94 157 ASP A CA 1
ATOM 1231 C C . ASP A 1 157 ? -8.047 19.984 7.977 1 96.94 157 ASP A C 1
ATOM 1233 O O . ASP A 1 157 ? -8.258 21.172 8.195 1 96.94 157 ASP A O 1
ATOM 1237 N N . LYS A 1 158 ? -7.535 19.203 8.914 1 96.06 158 LYS A N 1
ATOM 1238 C CA . LYS A 1 158 ? -7.105 19.734 10.211 1 96.06 158 LYS A CA 1
ATOM 1239 C C . LYS A 1 158 ? -5.902 20.656 10.055 1 96.06 158 LYS A C 1
ATOM 1241 O O . LYS A 1 158 ? -5.789 21.656 10.773 1 96.06 158 LYS A O 1
ATOM 1246 N N . LEU A 1 159 ? -5.023 20.25 9.148 1 98.06 159 LEU A N 1
ATOM 1247 C CA . LEU A 1 159 ? -3.875 21.109 8.867 1 98.06 159 LEU A CA 1
ATOM 1248 C C . LEU A 1 159 ? -4.32 22.438 8.273 1 98.06 159 LEU A C 1
ATOM 1250 O O . LEU A 1 159 ? -3.779 23.5 8.625 1 98.06 159 LEU A O 1
ATOM 1254 N N . LYS A 1 160 ? -5.316 22.422 7.418 1 97.31 160 LYS A N 1
ATOM 1255 C CA . LYS A 1 160 ? -5.867 23.641 6.84 1 97.31 160 LYS A CA 1
ATOM 1256 C C . LYS A 1 160 ? -6.484 24.531 7.914 1 97.31 160 LYS A C 1
ATOM 1258 O O . LYS A 1 160 ? -6.242 25.734 7.945 1 97.31 160 LYS A O 1
ATOM 1263 N N . ALA A 1 161 ? -7.234 23.938 8.789 1 95.5 161 ALA A N 1
ATOM 1264 C CA . ALA A 1 161 ? -7.879 24.672 9.875 1 95.5 161 ALA A CA 1
ATOM 1265 C C . ALA A 1 161 ? -6.844 25.281 10.812 1 95.5 161 ALA A C 1
ATOM 1267 O O . ALA A 1 161 ? -6.984 26.438 11.242 1 95.5 161 ALA A O 1
ATOM 1268 N N . LEU A 1 162 ? -5.797 24.484 11.117 1 95.56 162 LEU A N 1
ATOM 1269 C CA . LEU A 1 162 ? -4.727 24.953 11.984 1 95.56 162 LEU A CA 1
ATOM 1270 C C . LEU A 1 162 ? -4.02 26.156 11.375 1 95.56 162 LEU A C 1
ATOM 1272 O O . LEU A 1 162 ? -3.828 27.172 12.039 1 95.56 162 LEU A O 1
ATOM 1276 N N . ALA A 1 163 ? -3.652 26.094 10.109 1 97.19 163 ALA A N 1
ATOM 1277 C CA . ALA A 1 163 ? -2.938 27.172 9.422 1 97.19 163 ALA A CA 1
ATOM 1278 C C . ALA A 1 163 ? -3.785 28.438 9.352 1 97.19 163 ALA A C 1
ATOM 1280 O O . ALA A 1 163 ? -3.283 29.531 9.578 1 97.19 163 ALA A O 1
ATOM 1281 N N . THR A 1 164 ? -5.074 28.266 9.07 1 96.38 164 THR A N 1
ATOM 1282 C CA . THR A 1 164 ? -5.973 29.406 8.938 1 96.38 164 THR A CA 1
ATOM 1283 C C . THR A 1 164 ? -6.145 30.109 10.281 1 96.38 164 THR A C 1
ATOM 1285 O O . THR A 1 164 ? -6.051 31.344 10.359 1 96.38 164 THR A O 1
ATOM 1288 N N . LYS A 1 165 ? -6.328 29.344 11.305 1 94.94 165 LYS A N 1
ATOM 1289 C CA . LYS A 1 165 ? -6.523 29.891 12.641 1 94.94 165 LYS A CA 1
ATOM 1290 C C . LYS A 1 165 ? -5.266 30.609 13.133 1 94.94 165 LYS A C 1
ATOM 1292 O O . LYS A 1 165 ? -5.344 31.703 13.711 1 94.94 165 LYS A O 1
ATOM 1297 N N . LYS A 1 166 ? -4.129 30 12.961 1 96.62 166 LYS A N 1
ATOM 1298 C CA . LYS A 1 166 ? -2.877 30.562 13.461 1 96.62 166 LYS A CA 1
ATOM 1299 C C . LYS A 1 166 ? -2.457 31.781 12.641 1 96.62 166 LYS A C 1
ATOM 1301 O O . LYS A 1 166 ? -1.848 32.719 13.18 1 96.62 166 LYS A O 1
ATOM 1306 N N . GLU A 1 167 ? -2.82 31.766 11.336 1 97 167 GLU A N 1
ATOM 1307 C CA . GLU A 1 167 ? -2.561 32.938 10.508 1 97 167 GLU A CA 1
ATOM 1308 C C . GLU A 1 167 ? -3.389 34.125 10.961 1 97 167 GLU A C 1
ATOM 1310 O O . GLU A 1 167 ? -2.889 35.25 11.023 1 97 167 GLU A O 1
ATOM 1315 N N . GLU A 1 168 ? -4.625 33.875 11.312 1 95.94 168 GLU A N 1
ATOM 1316 C CA . GLU A 1 168 ? -5.477 34.938 11.82 1 95.94 168 GLU A CA 1
ATOM 1317 C C . GLU A 1 168 ? -4.949 35.5 13.148 1 95.94 168 GLU A C 1
ATOM 1319 O O . GLU A 1 168 ? -4.957 36.688 13.383 1 95.94 168 GLU A O 1
ATOM 1324 N N . ALA A 1 169 ? -4.469 34.625 14.023 1 96.06 169 ALA A N 1
ATOM 1325 C CA . ALA A 1 169 ? -3.891 35.031 15.305 1 96.06 169 ALA A CA 1
ATOM 1326 C C . ALA A 1 169 ? -2.631 35.875 15.094 1 96.06 169 ALA A C 1
ATOM 1328 O O . ALA A 1 169 ? -2.42 36.875 15.789 1 96.06 169 ALA A O 1
ATOM 1329 N N . ARG A 1 170 ? -1.808 35.438 14.188 1 96.62 170 ARG A N 1
ATOM 1330 C CA . ARG A 1 170 ? -0.584 36.156 13.867 1 96.62 170 ARG A CA 1
ATOM 1331 C C . ARG A 1 170 ? -0.896 37.594 13.438 1 96.62 170 ARG A C 1
ATOM 1333 O O . ARG A 1 170 ? -0.282 38.531 13.93 1 96.62 170 ARG A O 1
ATOM 1340 N N . LYS A 1 171 ? -1.863 37.781 12.555 1 96.5 171 LYS A N 1
ATOM 1341 C CA . LYS A 1 171 ? -2.25 39.094 12.039 1 96.5 171 LYS A CA 1
ATOM 1342 C C . LYS A 1 171 ? -2.748 39.969 13.164 1 96.5 171 LYS A C 1
ATOM 1344 O O . LYS A 1 171 ? -2.498 41.188 13.156 1 96.5 171 LYS A O 1
ATOM 1349 N N . LYS A 1 172 ? -3.414 39.438 14.148 1 96.06 172 LYS A N 1
ATOM 1350 C CA . LYS A 1 172 ? -3.906 40.188 15.289 1 96.06 172 LYS A CA 1
ATOM 1351 C C . LYS A 1 172 ? -2.752 40.719 16.141 1 96.06 172 LYS A C 1
ATOM 1353 O O . LYS A 1 172 ? -2.801 41.844 16.625 1 96.06 172 LYS A O 1
ATOM 1358 N N . HIS A 1 173 ? -1.716 39.906 16.328 1 95.88 173 HIS A N 1
ATOM 1359 C CA . HIS A 1 173 ? -0.549 40.344 17.078 1 95.88 173 HIS A CA 1
ATOM 1360 C C . HIS A 1 173 ? 0.171 41.469 16.359 1 95.88 173 HIS A C 1
ATOM 1362 O O . HIS A 1 173 ? 0.6 42.438 17 1 95.88 173 HIS A O 1
ATOM 1368 N N . ILE A 1 174 ? 0.266 41.312 15.039 1 94.69 174 ILE A N 1
ATOM 1369 C CA . ILE A 1 174 ? 0.965 42.344 14.266 1 94.69 174 ILE A CA 1
ATOM 1370 C C . ILE A 1 174 ? 0.16 43.656 14.273 1 94.69 174 ILE A C 1
ATOM 1372 O O . ILE A 1 174 ? 0.723 44.719 14.422 1 94.69 174 ILE A O 1
ATOM 1376 N N . ALA A 1 175 ? -1.18 43.531 14.164 1 95.38 175 ALA A N 1
ATOM 1377 C CA . ALA A 1 175 ? -2.043 44.719 14.25 1 95.38 175 ALA A CA 1
ATOM 1378 C C . ALA A 1 175 ? -1.916 45.375 15.609 1 95.38 175 ALA A C 1
ATOM 1380 O O . ALA A 1 175 ? -1.905 46.625 15.711 1 95.38 175 ALA A O 1
ATOM 1381 N N . PHE A 1 176 ? -1.779 44.594 16.641 1 96.31 176 PHE A N 1
ATOM 1382 C CA . PHE A 1 176 ? -1.656 45.125 17.984 1 96.31 176 PHE A CA 1
ATOM 1383 C C . PHE A 1 176 ? -0.323 45.844 18.172 1 96.31 176 PHE A C 1
ATOM 1385 O O . PHE A 1 176 ? -0.244 46.844 18.859 1 96.31 176 PHE A O 1
ATOM 1392 N N . SER A 1 177 ? 0.694 45.281 17.562 1 94.19 177 SER A N 1
ATOM 1393 C CA . SER A 1 177 ? 1.994 45.938 17.625 1 94.19 177 SER A CA 1
ATOM 1394 C C . SER A 1 177 ? 1.929 47.344 17.031 1 94.19 177 SER A C 1
ATOM 1396 O O . SER A 1 177 ? 2.541 48.281 17.547 1 94.19 177 SER A O 1
ATOM 1398 N N . MET A 1 178 ? 1.215 47.469 15.969 1 93.12 178 MET A N 1
ATOM 1399 C CA . MET A 1 178 ? 1.046 48.75 15.336 1 93.12 178 MET A CA 1
ATOM 1400 C C . MET A 1 178 ? 0.211 49.688 16.203 1 93.12 178 MET A C 1
ATOM 1402 O O . MET A 1 178 ? 0.46 50.906 16.25 1 93.12 178 MET A O 1
ATOM 1406 N N . ARG A 1 179 ? -0.749 49.094 16.891 1 95 179 ARG A N 1
ATOM 1407 C CA . ARG A 1 179 ? -1.571 49.875 17.812 1 95 179 ARG A CA 1
ATOM 1408 C C . ARG A 1 179 ? -0.74 50.438 18.969 1 95 179 ARG A C 1
ATOM 1410 O O . ARG A 1 179 ? -0.901 51.594 19.375 1 95 179 ARG A O 1
ATOM 1417 N N . LEU A 1 180 ? 0.133 49.562 19.5 1 94 180 LEU A N 1
ATOM 1418 C CA . LEU A 1 180 ? 1.012 50 20.578 1 94 180 LEU A CA 1
ATOM 1419 C C . LEU A 1 180 ? 1.932 51.125 20.125 1 94 180 LEU A C 1
ATOM 1421 O O . LEU A 1 180 ? 2.164 52.062 20.875 1 94 180 LEU A O 1
ATOM 1425 N N . LEU A 1 181 ? 2.42 50.969 18.938 1 91.06 181 LEU A N 1
ATOM 1426 C CA . LEU A 1 181 ? 3.277 52.031 18.375 1 91.06 181 LEU A CA 1
ATOM 1427 C C . LEU A 1 181 ? 2.508 53.312 18.203 1 91.06 181 LEU A C 1
ATOM 1429 O O . LEU A 1 181 ? 3.025 54.406 18.5 1 91.06 181 LEU A O 1
ATOM 1433 N N . ALA A 1 182 ? 1.29 53.25 17.75 1 93.19 182 ALA A N 1
ATOM 1434 C CA . ALA A 1 182 ? 0.446 54.438 17.547 1 93.19 182 ALA A CA 1
ATOM 1435 C C . ALA A 1 182 ? 0.16 55.156 18.859 1 93.19 182 ALA A C 1
ATOM 1437 O O . ALA A 1 182 ? 0.126 56.375 18.922 1 93.19 182 ALA A O 1
ATOM 1438 N N . GLU A 1 183 ? -0.048 54.312 19.891 1 92.69 183 GLU A N 1
ATOM 1439 C CA . GLU A 1 183 ? -0.302 54.906 21.203 1 92.69 183 GLU A CA 1
ATOM 1440 C C . GLU A 1 183 ? 0.923 55.656 21.734 1 92.69 183 GLU A C 1
ATOM 1442 O O . GLU A 1 183 ? 0.796 56.719 22.344 1 92.69 183 GLU A O 1
ATOM 1447 N N . ARG A 1 184 ? 2.041 55.094 21.609 1 89.88 184 ARG A N 1
ATOM 1448 C CA . ARG A 1 184 ? 3.281 55.75 22.016 1 89.88 184 ARG A CA 1
ATOM 1449 C C . ARG A 1 184 ? 3.473 57.062 21.266 1 89.88 184 ARG A C 1
ATOM 1451 O O . ARG A 1 184 ? 3.799 58.062 21.875 1 89.88 184 ARG A O 1
ATOM 1458 N N . ASP A 1 185 ? 3.244 57.062 19.953 1 91.81 185 ASP A N 1
ATOM 1459 C CA . ASP A 1 185 ? 3.428 58.25 19.125 1 91.81 185 ASP A CA 1
ATOM 1460 C C . ASP A 1 185 ? 2.4 59.312 19.469 1 91.81 185 ASP A C 1
ATOM 1462 O O . ASP A 1 185 ? 2.693 60.531 19.391 1 91.81 185 ASP A O 1
ATOM 1466 N N . ARG A 1 186 ? 1.253 58.875 19.812 1 94.81 186 ARG A N 1
ATOM 1467 C CA . ARG A 1 186 ? 0.215 59.812 20.234 1 94.81 186 ARG A CA 1
ATOM 1468 C C . ARG A 1 186 ? 0.648 60.625 21.469 1 94.81 186 ARG A C 1
ATOM 1470 O O . ARG A 1 186 ? 0.418 61.812 21.547 1 94.81 186 ARG A O 1
ATOM 1477 N N . LEU A 1 187 ? 1.274 59.969 22.422 1 94.75 187 LEU A N 1
ATOM 1478 C CA . LEU A 1 187 ? 1.728 60.625 23.656 1 94.75 187 LEU A CA 1
ATOM 1479 C C . LEU A 1 187 ? 2.863 61.594 23.359 1 94.75 187 LEU A C 1
ATOM 1481 O O . LEU A 1 187 ? 2.953 62.656 24 1 94.75 187 LEU A O 1
ATOM 1485 N N . VAL A 1 188 ? 3.666 61.25 22.359 1 93.69 188 VAL A N 1
ATOM 1486 C CA . VAL A 1 188 ? 4.742 62.156 21.953 1 93.69 188 VAL A CA 1
ATOM 1487 C C . VAL A 1 188 ? 4.152 63.406 21.281 1 93.69 188 VAL A C 1
ATOM 1489 O O . VAL A 1 188 ? 4.617 64.5 21.516 1 93.69 188 VAL A O 1
ATOM 1492 N N . THR A 1 189 ? 3.168 63.188 20.531 1 95.94 189 THR A N 1
ATOM 1493 C CA . THR A 1 189 ? 2.504 64.312 19.859 1 95.94 189 THR A CA 1
ATOM 1494 C C . THR A 1 189 ? 1.838 65.25 20.891 1 95.94 189 THR A C 1
ATOM 1496 O O . THR A 1 189 ? 1.854 66.438 20.734 1 95.94 189 THR A O 1
ATOM 1499 N N . GLU A 1 190 ? 1.248 64.625 21.922 1 96.25 190 GLU A N 1
ATOM 1500 C CA . GLU A 1 190 ? 0.636 65.375 23 1 96.25 190 GLU A CA 1
ATOM 1501 C C . GLU A 1 190 ? 1.674 66.25 23.719 1 96.25 190 GLU A C 1
ATOM 1503 O O . GLU A 1 190 ? 1.404 67.438 24.062 1 96.25 190 GLU A O 1
ATOM 1508 N N . LYS A 1 191 ? 2.812 65.688 24.016 1 96.69 191 LYS A N 1
ATOM 1509 C CA . LYS A 1 191 ? 3.92 66.438 24.625 1 96.69 191 LYS A CA 1
ATOM 1510 C C . LYS A 1 191 ? 4.344 67.625 23.734 1 96.69 191 LYS A C 1
ATOM 1512 O O . LYS A 1 191 ? 4.566 68.688 24.234 1 96.69 191 LYS A O 1
ATOM 1517 N N . ASP A 1 192 ? 4.367 67.375 22.422 1 96.31 192 ASP A N 1
ATOM 1518 C CA . ASP A 1 192 ? 4.781 68.438 21.484 1 96.31 192 ASP A CA 1
ATOM 1519 C C . ASP A 1 192 ? 3.74 69.562 21.406 1 96.31 192 ASP A C 1
ATOM 1521 O O . ASP A 1 192 ? 4.09 70.75 21.297 1 96.31 192 ASP A O 1
ATOM 1525 N N . LYS A 1 193 ? 2.51 69.188 21.453 1 96.75 193 LYS A N 1
ATOM 1526 C CA . LYS A 1 193 ? 1.44 70.188 21.438 1 96.75 193 LYS A CA 1
ATOM 1527 C C . LYS A 1 193 ? 1.489 71.062 22.688 1 96.75 193 LYS A C 1
ATOM 1529 O O . LYS A 1 193 ? 1.278 72.25 22.625 1 96.75 193 LYS A O 1
ATOM 1534 N N . ALA A 1 194 ? 1.756 70.375 23.859 1 96.75 194 ALA A N 1
ATOM 1535 C CA . ALA A 1 194 ? 1.885 71.125 25.125 1 96.75 194 ALA A CA 1
ATOM 1536 C C . ALA A 1 194 ? 3.07 72.062 25.078 1 96.75 194 ALA A C 1
ATOM 1538 O O . ALA A 1 194 ? 2.992 73.188 25.594 1 96.75 194 ALA A O 1
ATOM 1539 N N . LYS A 1 195 ? 4.113 71.688 24.469 1 96.12 195 LYS A N 1
ATOM 1540 C CA . LYS A 1 195 ? 5.285 72.5 24.312 1 96.12 195 LYS A CA 1
ATOM 1541 C C . LYS A 1 195 ? 4.965 73.75 23.453 1 96.12 195 LYS A C 1
ATOM 1543 O O . LYS A 1 195 ? 5.379 74.875 23.766 1 96.12 195 LYS A O 1
ATOM 1548 N N . ALA A 1 196 ? 4.238 73.562 22.422 1 96.06 196 ALA A N 1
ATOM 1549 C CA . ALA A 1 196 ? 3.854 74.688 21.531 1 96.06 196 ALA A CA 1
ATOM 1550 C C . ALA A 1 196 ? 2.99 75.688 22.25 1 96.06 196 ALA A C 1
ATOM 1552 O O . ALA A 1 196 ? 3.15 76.938 22.062 1 96.06 196 ALA A O 1
ATOM 1553 N N . LYS A 1 197 ? 2.059 75.188 23.062 1 96.31 197 LYS A N 1
ATOM 1554 C CA . LYS A 1 197 ? 1.215 76.062 23.859 1 96.31 197 LYS A CA 1
ATOM 1555 C C . LYS A 1 197 ? 2.043 76.875 24.859 1 96.31 197 LYS A C 1
ATOM 1557 O O . LYS A 1 197 ? 1.787 78.062 25.094 1 96.31 197 LYS A O 1
ATOM 1562 N N . TYR A 1 198 ? 2.975 76.188 25.484 1 95.44 198 TYR A N 1
ATOM 1563 C CA . TYR A 1 198 ? 3.902 76.875 26.406 1 95.44 198 TYR A CA 1
ATOM 1564 C C . TYR A 1 198 ? 4.691 77.938 25.703 1 95.44 198 TYR A C 1
ATOM 1566 O O . TYR A 1 198 ? 4.828 79.062 26.234 1 95.44 198 TYR A O 1
ATOM 1574 N N . ASP A 1 199 ? 5.141 77.688 24.484 1 94.38 199 ASP A N 1
ATOM 1575 C CA . ASP A 1 199 ? 5.891 78.688 23.703 1 94.38 199 ASP A CA 1
ATOM 1576 C C . ASP A 1 199 ? 5.008 79.875 23.328 1 94.38 199 ASP A C 1
ATOM 1578 O O . ASP A 1 199 ? 5.441 81.062 23.406 1 94.38 199 ASP A O 1
ATOM 1582 N N . ALA A 1 200 ? 3.848 79.625 23 1 94.88 200 ALA A N 1
ATOM 1583 C CA . ALA A 1 200 ? 2.91 80.625 22.625 1 94.88 200 ALA A CA 1
ATOM 1584 C C . ALA A 1 200 ? 2.58 81.562 23.812 1 94.88 200 ALA A C 1
ATOM 1586 O O . ALA A 1 200 ? 2.465 82.75 23.656 1 94.88 200 ALA A O 1
ATOM 1587 N N . ALA A 1 201 ? 2.406 80.875 24.969 1 94.38 201 ALA A N 1
ATOM 1588 C CA . ALA A 1 201 ? 2.121 81.625 26.172 1 94.38 201 ALA A CA 1
ATOM 1589 C C . ALA A 1 201 ? 3.301 82.562 26.562 1 94.38 201 ALA A C 1
ATOM 1591 O O . ALA A 1 201 ? 3.113 83.625 27.062 1 94.38 201 ALA A O 1
ATOM 1592 N N . SER A 1 202 ? 4.488 82.062 26.344 1 92.44 202 SER A N 1
ATOM 1593 C CA . SER A 1 202 ? 5.691 82.812 26.625 1 92.44 202 SER A CA 1
ATOM 1594 C C . SER A 1 202 ? 5.77 84.062 25.734 1 92.44 202 SER A C 1
ATOM 1596 O O . SER A 1 202 ? 6.141 85.125 26.203 1 92.44 202 SER A O 1
ATOM 1598 N N . GLU A 1 203 ? 5.352 83.938 24.531 1 92.56 203 GLU A N 1
ATOM 1599 C CA . GLU A 1 203 ? 5.34 85.062 23.594 1 92.56 203 GLU A CA 1
ATOM 1600 C C . GLU A 1 203 ? 4.258 86.062 23.969 1 92.56 203 GLU A C 1
ATOM 1602 O O . GLU A 1 203 ? 4.465 87.25 23.844 1 92.56 203 GLU A O 1
ATOM 1607 N N . ALA A 1 204 ? 3.199 85.562 24.438 1 93.75 204 ALA A N 1
ATOM 1608 C CA . ALA A 1 204 ? 2.09 86.438 24.812 1 93.75 204 ALA A CA 1
ATOM 1609 C C . ALA A 1 204 ? 2.463 87.312 26.016 1 93.75 204 ALA A C 1
ATOM 1611 O O . ALA A 1 204 ? 2.029 88.5 26.109 1 93.75 204 ALA A O 1
ATOM 1612 N N . VAL A 1 205 ? 3.189 86.75 26.906 1 93.5 205 VAL A N 1
ATOM 1613 C CA . VAL A 1 205 ? 3.637 87.5 28.062 1 93.5 205 VAL A CA 1
ATOM 1614 C C . VAL A 1 205 ? 4.535 88.688 27.625 1 93.5 205 VAL A C 1
ATOM 1616 O O . VAL A 1 205 ? 4.41 89.812 28.125 1 93.5 205 VAL A O 1
ATOM 1619 N N . GLU A 1 206 ? 5.359 88.438 26.641 1 91.69 206 GLU A N 1
ATOM 1620 C CA . GLU A 1 206 ? 6.258 89.438 26.141 1 91.69 206 GLU A CA 1
ATOM 1621 C C . GLU A 1 206 ? 5.484 90.562 25.406 1 91.69 206 GLU A C 1
ATOM 1623 O O . GLU A 1 206 ? 5.801 91.75 25.547 1 91.69 206 GLU A O 1
ATOM 1628 N N . VAL A 1 207 ? 4.527 90.188 24.766 1 93.31 207 VAL A N 1
ATOM 1629 C CA . VAL A 1 207 ? 3.701 91.125 24.031 1 93.31 207 VAL A CA 1
ATOM 1630 C C . VAL A 1 207 ? 2.932 92 25.031 1 93.31 207 VAL A C 1
ATOM 1632 O O . VAL A 1 207 ? 2.861 93.25 24.875 1 93.31 207 VAL A O 1
ATOM 1635 N N . ALA A 1 208 ? 2.414 91.375 26.062 1 94 208 ALA A N 1
ATOM 1636 C CA . ALA A 1 208 ? 1.658 92.062 27.078 1 94 208 ALA A CA 1
ATOM 1637 C C . ALA A 1 208 ? 2.566 93 27.875 1 94 208 ALA A C 1
ATOM 1639 O O . ALA A 1 208 ? 2.168 94.125 28.234 1 94 208 ALA A O 1
ATOM 1640 N N . LYS A 1 209 ? 3.668 92.562 28.141 1 91.94 209 LYS A N 1
ATOM 1641 C CA . LYS A 1 209 ? 4.645 93.375 28.859 1 91.94 209 LYS A CA 1
ATOM 1642 C C . LYS A 1 209 ? 5.016 94.625 28.062 1 91.94 209 LYS A C 1
ATOM 1644 O O . LYS A 1 209 ? 5.051 95.75 28.594 1 91.94 209 LYS A O 1
ATOM 1649 N N . ASN A 1 210 ? 5.23 94.5 26.75 1 92 210 ASN A N 1
ATOM 1650 C CA . ASN A 1 210 ? 5.598 95.625 25.875 1 92 210 ASN A CA 1
ATOM 1651 C C . ASN A 1 210 ? 4.453 96.625 25.734 1 92 210 ASN A C 1
ATOM 1653 O O . ASN A 1 210 ? 4.68 97.812 25.703 1 92 210 ASN A O 1
ATOM 1657 N N . LYS A 1 211 ? 3.291 96.125 25.766 1 92.31 211 LYS A N 1
ATOM 1658 C CA . LYS A 1 211 ? 2.119 97 25.672 1 92.31 211 LYS A CA 1
ATOM 1659 C C . LYS A 1 211 ? 1.941 97.812 26.938 1 92.31 211 LYS A C 1
ATOM 1661 O O . LYS A 1 211 ? 1.546 99 26.875 1 92.31 211 LYS A O 1
ATOM 1666 N N . HIS A 1 212 ? 2.225 97.188 28.016 1 93.25 212 HIS A N 1
ATOM 1667 C CA . HIS A 1 212 ? 2.146 97.875 29.297 1 93.25 212 HIS A CA 1
ATOM 1668 C C . HIS A 1 212 ? 3.201 98.938 29.391 1 93.25 212 HIS A C 1
ATOM 1670 O O . HIS A 1 212 ? 2.914 100.062 29.859 1 93.25 212 HIS A O 1
ATOM 1676 N N . ASN A 1 213 ? 4.395 98.75 28.891 1 91 213 ASN A N 1
ATOM 1677 C CA . ASN A 1 213 ? 5.496 99.688 28.969 1 91 213 ASN A CA 1
ATOM 1678 C C . ASN A 1 213 ? 5.266 100.875 28.062 1 91 213 ASN A C 1
ATOM 1680 O O . ASN A 1 213 ? 5.781 102 28.328 1 91 213 ASN A O 1
ATOM 1684 N N . ARG A 1 214 ? 4.336 100.75 27.172 1 90.56 214 ARG A N 1
ATOM 1685 C CA . ARG A 1 214 ? 4.082 101.812 26.219 1 90.56 214 ARG A CA 1
ATOM 1686 C C . ARG A 1 214 ? 2.748 102.5 26.5 1 90.56 214 ARG A C 1
ATOM 1688 O O . ARG A 1 214 ? 2.232 103.25 25.656 1 90.56 214 ARG A O 1
ATOM 1695 N N . ALA A 1 215 ? 2.295 102.25 27.641 1 88.69 215 ALA A N 1
ATOM 1696 C CA . ALA A 1 215 ? 0.981 102.75 27.938 1 88.69 215 ALA A CA 1
ATOM 1697 C C . ALA A 1 215 ? 1.044 104.312 28.047 1 88.69 215 ALA A C 1
ATOM 1699 O O . ALA A 1 215 ? 1.938 104.875 28.703 1 88.69 215 ALA A O 1
ATOM 1700 N N . PRO A 1 216 ? 0.15 105.062 27.391 1 86.62 216 PRO A N 1
ATOM 1701 C CA . PRO A 1 216 ? 0.194 106.5 27.344 1 86.62 216 PRO A CA 1
ATOM 1702 C C . PRO A 1 216 ? -0.334 107.188 28.609 1 86.62 216 PRO A C 1
ATOM 1704 O O . PRO A 1 216 ? 0.065 108.25 28.953 1 86.62 216 PRO A O 1
ATOM 1707 N N . ASP A 1 217 ? -1.261 106.625 29.297 1 88.31 217 ASP A N 1
ATOM 1708 C CA . ASP A 1 217 ? -1.877 107.188 30.484 1 88.31 217 ASP A CA 1
ATOM 1709 C C . ASP A 1 217 ? -1.938 106.125 31.609 1 88.31 217 ASP A C 1
ATOM 1711 O O . ASP A 1 217 ? -1.707 104.938 31.391 1 88.31 217 ASP A O 1
ATOM 1715 N N . ASP A 1 218 ? -2.215 106.625 32.844 1 85.5 218 ASP A N 1
ATOM 1716 C CA . ASP A 1 218 ? -2.162 105.812 34.031 1 85.5 218 ASP A CA 1
ATOM 1717 C C . ASP A 1 218 ? -3.342 104.812 34.094 1 85.5 218 ASP A C 1
ATOM 1719 O O . ASP A 1 218 ? -3.201 103.688 34.562 1 85.5 218 ASP A O 1
ATOM 1723 N N . LYS A 1 219 ? -4.402 105.25 33.656 1 86.25 219 LYS A N 1
ATOM 1724 C CA . LYS A 1 219 ? -5.586 104.375 33.688 1 86.25 219 LYS A CA 1
ATOM 1725 C C . LYS A 1 219 ? -5.418 103.188 32.75 1 86.25 219 LYS A C 1
ATOM 1727 O O . LYS A 1 219 ? -5.738 102.062 33.125 1 86.25 219 LYS A O 1
ATOM 1732 N N . THR A 1 220 ? -4.965 103.438 31.625 1 86.25 220 THR A N 1
ATOM 1733 C CA . THR A 1 220 ? -4.711 102.375 30.672 1 86.25 220 THR A CA 1
ATOM 1734 C C . THR A 1 220 ? -3.584 101.438 31.141 1 86.25 220 THR A C 1
ATOM 1736 O O . THR A 1 220 ? -3.613 100.25 30.906 1 86.25 220 THR A O 1
ATOM 1739 N N . ALA A 1 221 ? -2.658 102.062 31.812 1 86.31 221 ALA A N 1
ATOM 1740 C CA . ALA A 1 221 ? -1.531 101.312 32.344 1 86.31 221 ALA A CA 1
ATOM 1741 C C . ALA A 1 221 ? -1.996 100.312 33.375 1 86.31 221 ALA A C 1
ATOM 1743 O O . ALA A 1 221 ? -1.457 99.188 33.438 1 86.31 221 ALA A O 1
ATOM 1744 N N . GLU A 1 222 ? -2.945 100.688 34.031 1 86.94 222 GLU A N 1
ATOM 1745 C CA . GLU A 1 222 ? -3.461 99.75 35.062 1 86.94 222 GLU A CA 1
ATOM 1746 C C . GLU A 1 222 ? -4.199 98.562 34.438 1 86.94 222 GLU A C 1
ATOM 1748 O O . GLU A 1 222 ? -4.105 97.438 34.906 1 86.94 222 GLU A O 1
ATOM 1753 N N . LYS A 1 223 ? -4.926 98.875 33.469 1 85.88 223 LYS A N 1
ATOM 1754 C CA . LYS A 1 223 ? -5.641 97.812 32.75 1 85.88 223 LYS A CA 1
ATOM 1755 C C . LYS A 1 223 ? -4.672 96.812 32.062 1 85.88 223 LYS A C 1
ATOM 1757 O O . LYS A 1 223 ? -4.863 95.625 32.094 1 85.88 223 LYS A O 1
ATOM 1762 N N . LEU A 1 224 ? -3.674 97.375 31.5 1 88.75 224 LEU A N 1
ATOM 1763 C CA . LEU A 1 224 ? -2.693 96.562 30.781 1 88.75 224 LEU A CA 1
ATOM 1764 C C . LEU A 1 224 ? -1.841 95.812 31.766 1 88.75 224 LEU A C 1
ATOM 1766 O O . LEU A 1 224 ? -1.354 94.688 31.438 1 88.75 224 LEU A O 1
ATOM 1770 N N . LYS A 1 225 ? -1.697 96.312 32.906 1 90.12 225 LYS A N 1
ATOM 1771 C CA . LYS A 1 225 ? -0.981 95.562 33.969 1 90.12 225 LYS A CA 1
ATOM 1772 C C . LYS A 1 225 ? -1.749 94.312 34.375 1 90.12 225 LYS A C 1
ATOM 1774 O O . LYS A 1 225 ? -1.151 93.25 34.594 1 90.12 225 LYS A O 1
ATOM 1779 N N . LYS A 1 226 ? -3.004 94.438 34.469 1 88.06 226 LYS A N 1
ATOM 1780 C CA . LYS A 1 226 ? -3.842 93.312 34.781 1 88.06 226 LYS A CA 1
ATOM 1781 C C . LYS A 1 226 ? -3.76 92.25 33.719 1 88.06 226 LYS A C 1
ATOM 1783 O O . LYS A 1 226 ? -3.695 91.062 34 1 88.06 226 LYS A O 1
ATOM 1788 N N . ARG A 1 227 ? -3.799 92.625 32.531 1 89.19 227 ARG A N 1
ATOM 1789 C CA . ARG A 1 227 ? -3.68 91.688 31.422 1 89.19 227 ARG A CA 1
ATOM 1790 C C . ARG A 1 227 ? -2.32 91 31.422 1 89.19 227 ARG A C 1
ATOM 1792 O O . ARG A 1 227 ? -2.221 89.812 31.125 1 89.19 227 ARG A O 1
ATOM 1799 N N . TRP A 1 228 ? -1.292 91.812 31.703 1 91.62 228 TRP A N 1
ATOM 1800 C CA . TRP A 1 228 ? 0.055 91.25 31.812 1 91.62 228 TRP A CA 1
ATOM 1801 C C . TRP A 1 228 ? 0.118 90.125 32.875 1 91.62 228 TRP A C 1
ATOM 1803 O O . TRP A 1 228 ? 0.706 89.062 32.656 1 91.62 228 TRP A O 1
ATOM 1813 N N . HIS A 1 229 ? -0.536 90.438 33.938 1 91.19 229 HIS A N 1
ATOM 1814 C CA . HIS A 1 229 ? -0.562 89.5 35.031 1 91.19 229 HIS A CA 1
ATOM 1815 C C . HIS A 1 229 ? -1.327 88.25 34.594 1 91.19 229 HIS A C 1
ATOM 1817 O O . HIS A 1 229 ? -0.914 87.125 34.938 1 91.19 229 HIS A O 1
ATOM 1823 N N . GLU A 1 230 ? -2.346 88.375 33.938 1 90.12 230 GLU A N 1
ATOM 1824 C CA . GLU A 1 230 ? -3.137 87.25 33.438 1 90.12 230 GLU A CA 1
ATOM 1825 C C . GLU A 1 230 ? -2.32 86.375 32.5 1 90.12 230 GLU A C 1
ATOM 1827 O O . GLU A 1 230 ? -2.43 85.125 32.562 1 90.12 230 GLU A O 1
ATOM 1832 N N . GLU A 1 231 ? -1.556 87 31.672 1 93.12 231 GLU A N 1
ATOM 1833 C CA . GLU A 1 231 ? -0.715 86.188 30.75 1 93.12 231 GLU A CA 1
ATOM 1834 C C . GLU A 1 231 ? 0.378 85.438 31.484 1 93.12 231 GLU A C 1
ATOM 1836 O O . GLU A 1 231 ? 0.778 84.375 31.078 1 93.12 231 GLU A O 1
ATOM 1841 N N . ILE A 1 232 ? 0.867 86 32.562 1 92.5 232 ILE A N 1
ATOM 1842 C CA . ILE A 1 232 ? 1.876 85.312 33.375 1 92.5 232 ILE A CA 1
ATOM 1843 C C . ILE A 1 232 ? 1.265 84.125 34.031 1 92.5 232 ILE A C 1
ATOM 1845 O O . ILE A 1 232 ? 1.902 83.062 34.094 1 92.5 232 ILE A O 1
ATOM 1849 N N . VAL A 1 233 ? 0.067 84.25 34.469 1 92.62 233 VAL A N 1
ATOM 1850 C CA . VAL A 1 233 ? -0.629 83.125 35.094 1 92.62 233 VAL A CA 1
ATOM 1851 C C . VAL A 1 233 ? -0.833 82 34.031 1 92.62 233 VAL A C 1
ATOM 1853 O O . VAL A 1 233 ? -0.626 80.812 34.312 1 92.62 233 VAL A O 1
ATOM 1856 N N . ASP A 1 234 ? -1.178 82.375 32.875 1 93 234 ASP A N 1
ATOM 1857 C CA . ASP A 1 234 ? -1.389 81.438 31.812 1 93 234 ASP A CA 1
ATOM 1858 C C . ASP A 1 234 ? -0.078 80.75 31.406 1 93 234 ASP A C 1
ATOM 1860 O O . ASP A 1 234 ? -0.065 79.562 31.047 1 93 234 ASP A O 1
ATOM 1864 N N . LEU A 1 235 ? 1 81.5 31.375 1 93.12 235 LEU A N 1
ATOM 1865 C CA . LEU A 1 235 ? 2.312 80.938 31.078 1 93.12 235 LEU A CA 1
ATOM 1866 C C . LEU A 1 235 ? 2.699 79.875 32.094 1 93.12 235 LEU A C 1
ATOM 1868 O O . LEU A 1 235 ? 3.164 78.75 31.703 1 93.12 235 LEU A O 1
ATOM 1872 N N . ASN A 1 236 ? 2.447 80.188 33.344 1 93.62 236 ASN A N 1
ATOM 1873 C CA . ASN A 1 236 ? 2.777 79.188 34.375 1 93.62 236 ASN A CA 1
ATOM 1874 C C . ASN A 1 236 ? 1.928 77.938 34.281 1 93.62 236 ASN A C 1
ATOM 1876 O O . ASN A 1 236 ? 2.422 76.812 34.5 1 93.62 236 ASN A O 1
ATOM 1880 N N . ASN A 1 237 ? 0.706 78.125 33.969 1 94.06 237 ASN A N 1
ATOM 1881 C CA . ASN A 1 237 ? -0.185 77 33.812 1 94.06 237 ASN A CA 1
ATOM 1882 C C . ASN A 1 237 ? 0.198 76.125 32.594 1 94.06 237 ASN A C 1
ATOM 1884 O O . ASN A 1 237 ? 0.2 74.875 32.656 1 94.06 237 ASN A O 1
ATOM 1888 N N . THR A 1 238 ? 0.471 76.75 31.469 1 94.69 238 THR A N 1
ATOM 1889 C CA . THR A 1 238 ? 0.86 76 30.266 1 94.69 238 THR A CA 1
ATOM 1890 C C . THR A 1 238 ? 2.213 75.312 30.469 1 94.69 238 THR A C 1
ATOM 1892 O O . THR A 1 238 ? 2.451 74.25 29.938 1 94.69 238 THR A O 1
ATOM 1895 N N . LYS A 1 239 ? 3.102 76 31.156 1 94.75 239 LYS A N 1
ATOM 1896 C CA . LYS A 1 239 ? 4.367 75.375 31.5 1 94.75 239 LYS A CA 1
ATOM 1897 C C . LYS A 1 239 ? 4.137 74.125 32.312 1 94.75 239 LYS A C 1
ATOM 1899 O O . LYS A 1 239 ? 4.746 73.062 32.062 1 94.75 239 LYS A O 1
ATOM 1904 N N . ASN A 1 240 ? 3.33 74.25 33.312 1 95.69 240 ASN A N 1
ATOM 1905 C CA . ASN A 1 240 ? 3.008 73.062 34.125 1 95.69 240 ASN A CA 1
ATOM 1906 C C . ASN A 1 240 ? 2.439 71.938 33.312 1 95.69 240 ASN A C 1
ATOM 1908 O O . ASN A 1 240 ? 2.805 70.812 33.5 1 95.69 240 ASN A O 1
ATOM 1912 N N . LEU A 1 241 ? 1.57 72.25 32.375 1 96.44 241 LEU A N 1
ATOM 1913 C CA . LEU A 1 241 ? 0.988 71.25 31.516 1 96.44 241 LEU A CA 1
ATOM 1914 C C . LEU A 1 241 ? 2.057 70.562 30.641 1 96.44 241 LEU A C 1
ATOM 1916 O O . LEU A 1 241 ? 2.016 69.375 30.391 1 96.44 241 LEU A O 1
ATOM 1920 N N . TYR A 1 242 ? 2.982 71.312 30.156 1 96.88 242 TYR A N 1
ATOM 1921 C CA . TYR A 1 242 ? 4.078 70.812 29.359 1 96.88 242 TYR A CA 1
ATOM 1922 C C . TYR A 1 242 ? 4.965 69.875 30.172 1 96.88 242 TYR A C 1
ATOM 1924 O O . TYR A 1 242 ? 5.312 68.812 29.719 1 96.88 242 TYR A O 1
ATOM 1932 N N . VAL A 1 243 ? 5.289 70.312 31.359 1 96.69 243 VAL A N 1
ATOM 1933 C CA . VAL A 1 243 ? 6.129 69.5 32.219 1 96.69 243 VAL A CA 1
ATOM 1934 C C . VAL A 1 243 ? 5.426 68.188 32.531 1 96.69 243 VAL A C 1
ATOM 1936 O O . VAL A 1 243 ? 6.059 67.125 32.562 1 96.69 243 VAL A O 1
ATOM 1939 N N . LEU A 1 244 ? 4.199 68.25 32.812 1 97.19 244 LEU A N 1
ATOM 1940 C CA . LEU A 1 244 ? 3.43 67.062 33.094 1 97.19 244 LEU A CA 1
ATOM 1941 C C . LEU A 1 244 ? 3.361 66.188 31.859 1 97.19 244 LEU A C 1
ATOM 1943 O O . LEU A 1 244 ? 3.494 64.938 31.969 1 97.19 244 LEU A O 1
ATOM 1947 N N . ALA A 1 245 ? 3.107 66.75 30.719 1 97.19 245 ALA A N 1
ATOM 1948 C CA . ALA A 1 245 ? 3.062 66 29.469 1 97.19 245 ALA A CA 1
ATOM 1949 C C . ALA A 1 245 ? 4.41 65.312 29.188 1 97.19 245 ALA A C 1
ATOM 1951 O O . ALA A 1 245 ? 4.465 64.188 28.688 1 97.19 245 ALA A O 1
ATOM 1952 N N . LEU A 1 246 ? 5.465 66.062 29.469 1 96.5 246 LEU A N 1
ATOM 1953 C CA . LEU A 1 246 ? 6.812 65.5 29.266 1 96.5 246 LEU A CA 1
ATOM 1954 C C . LEU A 1 246 ? 7.062 64.312 30.172 1 96.5 246 LEU A C 1
ATOM 1956 O O . LEU A 1 246 ? 7.602 63.312 29.719 1 96.5 246 LEU A O 1
ATOM 1960 N N . ALA A 1 247 ? 6.703 64.438 31.406 1 96.31 247 ALA A N 1
ATOM 1961 C CA . ALA A 1 247 ? 6.852 63.344 32.344 1 96.31 247 ALA A CA 1
ATOM 1962 C C . ALA A 1 247 ? 6.043 62.125 31.906 1 96.31 247 ALA A C 1
ATOM 1964 O O . ALA A 1 247 ? 6.52 60.969 31.984 1 96.31 247 ALA A O 1
ATOM 1965 N N . ALA A 1 248 ? 4.867 62.406 31.484 1 96.81 248 ALA A N 1
ATOM 1966 C CA . ALA A 1 248 ? 3.996 61.312 31.016 1 96.81 248 ALA A CA 1
ATOM 1967 C C . ALA A 1 248 ? 4.578 60.625 29.781 1 96.81 248 ALA A C 1
ATOM 1969 O O . ALA A 1 248 ? 4.559 59.406 29.672 1 96.81 248 ALA A O 1
ATOM 1970 N N . ALA A 1 249 ? 5.012 61.375 28.797 1 96.19 249 ALA A N 1
ATOM 1971 C CA . ALA A 1 249 ? 5.578 60.844 27.562 1 96.19 249 ALA A CA 1
ATOM 1972 C C . ALA A 1 249 ? 6.781 59.938 27.875 1 96.19 249 ALA A C 1
ATOM 1974 O O . ALA A 1 249 ? 6.926 58.875 27.297 1 96.19 249 ALA A O 1
ATOM 1975 N N . ASN A 1 250 ? 7.652 60.375 28.781 1 94.25 250 ASN A N 1
ATOM 1976 C CA . ASN A 1 250 ? 8.828 59.562 29.141 1 94.25 250 ASN A CA 1
ATOM 1977 C C . ASN A 1 250 ? 8.445 58.281 29.859 1 94.25 250 ASN A C 1
ATOM 1979 O O . ASN A 1 250 ? 9.008 57.219 29.609 1 94.25 250 ASN A O 1
ATOM 1983 N N . ALA A 1 251 ? 7.508 58.406 30.781 1 95.38 251 ALA A N 1
ATOM 1984 C CA . ALA A 1 251 ? 7.062 57.219 31.516 1 95.38 251 ALA A CA 1
ATOM 1985 C C . ALA A 1 251 ? 6.445 56.188 30.578 1 95.38 251 ALA A C 1
ATOM 1987 O O . ALA A 1 251 ? 6.703 55 30.703 1 95.38 251 ALA A O 1
ATOM 1988 N N . CYS A 1 252 ? 5.617 56.656 29.672 1 94.38 252 CYS A N 1
ATOM 1989 C CA . CYS A 1 252 ? 4.945 55.75 28.75 1 94.38 252 CYS A CA 1
ATOM 1990 C C . CYS A 1 252 ? 5.93 55.156 27.75 1 94.38 252 CYS A C 1
ATOM 1992 O O . CYS A 1 252 ? 5.77 54 27.312 1 94.38 252 CYS A O 1
ATOM 1994 N N . LYS A 1 253 ? 6.855 55.969 27.344 1 91.56 253 LYS A N 1
ATOM 1995 C CA . LYS A 1 253 ? 7.914 55.438 26.484 1 91.56 253 LYS A CA 1
ATOM 1996 C C . LYS A 1 253 ? 8.664 54.281 27.172 1 91.56 253 LYS A C 1
ATOM 1998 O O . LYS A 1 253 ? 8.938 53.281 26.531 1 91.56 253 LYS A O 1
ATOM 2003 N N . HIS A 1 254 ? 8.969 54.438 28.484 1 90.88 254 HIS A N 1
ATOM 2004 C CA . HIS A 1 254 ? 9.625 53.375 29.234 1 90.88 254 HIS A CA 1
ATOM 2005 C C . HIS A 1 254 ? 8.742 52.125 29.328 1 90.88 254 HIS A C 1
ATOM 2007 O O . HIS A 1 254 ? 9.219 51 29.156 1 90.88 254 HIS A O 1
ATOM 2013 N N . LYS A 1 255 ? 7.496 52.344 29.578 1 92.75 255 LYS A N 1
ATOM 2014 C CA . LYS A 1 255 ? 6.578 51.219 29.656 1 92.75 255 LYS A CA 1
ATOM 2015 C C . LYS A 1 255 ? 6.512 50.469 28.328 1 92.75 255 LYS A C 1
ATOM 2017 O O . LYS A 1 255 ? 6.469 49.219 28.297 1 92.75 255 LYS A O 1
ATOM 2022 N N . TYR A 1 256 ? 6.422 51.219 27.188 1 91.94 256 TYR A N 1
ATOM 2023 C CA . TYR A 1 256 ? 6.352 50.656 25.859 1 91.94 256 TYR A CA 1
ATOM 2024 C C . TYR A 1 256 ? 7.52 49.719 25.609 1 91.94 256 TYR A C 1
ATOM 2026 O O . TYR A 1 256 ? 7.316 48.562 25.203 1 91.94 256 TYR A O 1
ATOM 2034 N N . TYR A 1 257 ? 8.711 50.094 25.922 1 87.38 257 TYR A N 1
ATOM 2035 C CA . TYR A 1 257 ? 9.906 49.312 25.562 1 87.38 257 TYR A CA 1
ATOM 2036 C C . TYR A 1 257 ? 10.188 48.25 26.609 1 87.38 257 TYR A C 1
ATOM 2038 O O . TYR A 1 257 ? 10.688 47.156 26.281 1 87.38 257 TYR A O 1
ATOM 2046 N N . GLU A 1 258 ? 9.859 48.5 27.875 1 87.62 258 GLU A N 1
ATOM 2047 C CA . GLU A 1 258 ? 10.305 47.594 28.938 1 87.62 258 GLU A CA 1
ATOM 2048 C C . GLU A 1 258 ? 9.219 46.594 29.297 1 87.62 258 GLU A C 1
ATOM 2050 O O . GLU A 1 258 ? 9.523 45.5 29.812 1 87.62 258 GLU A O 1
ATOM 2055 N N . GLU A 1 259 ? 7.988 46.969 29.031 1 90.56 259 GLU A N 1
ATOM 2056 C CA . GLU A 1 259 ? 6.922 46.062 29.453 1 90.56 259 GLU A CA 1
ATOM 2057 C C . GLU A 1 259 ? 6.086 45.594 28.266 1 90.56 259 GLU A C 1
ATOM 2059 O O . GLU A 1 259 ? 5.895 44.406 28.078 1 90.56 259 GLU A O 1
ATOM 2064 N N . ASP A 1 260 ? 5.613 46.438 27.422 1 92.06 260 ASP A N 1
ATOM 2065 C CA . ASP A 1 260 ? 4.637 46.125 26.391 1 92.06 260 ASP A CA 1
ATOM 2066 C C . ASP A 1 260 ? 5.273 45.281 25.281 1 92.06 260 ASP A C 1
ATOM 2068 O O . ASP A 1 260 ? 4.73 44.219 24.891 1 92.06 260 ASP A O 1
ATOM 2072 N N . ILE A 1 261 ? 6.406 45.656 24.781 1 90.19 261 ILE A N 1
ATOM 2073 C CA . ILE A 1 261 ? 7.035 45 23.656 1 90.19 261 ILE A CA 1
ATOM 2074 C C . ILE A 1 261 ? 7.484 43.594 24.094 1 90.19 261 ILE A C 1
ATOM 2076 O O . ILE A 1 261 ? 7.219 42.594 23.391 1 90.19 261 ILE A O 1
ATOM 2080 N N . PRO A 1 262 ? 8.188 43.469 25.281 1 88.5 262 PRO A N 1
ATOM 2081 C CA . PRO A 1 262 ? 8.562 42.125 25.719 1 88.5 262 PRO A CA 1
ATOM 2082 C C . PRO A 1 262 ? 7.359 41.188 25.891 1 88.5 262 PRO A C 1
ATOM 2084 O O . PRO A 1 262 ? 7.418 40 25.516 1 88.5 262 PRO A O 1
ATOM 2087 N N . LYS A 1 263 ? 6.285 41.75 26.438 1 91.5 263 LYS A N 1
ATOM 2088 C CA . LYS A 1 263 ? 5.078 40.938 26.609 1 91.5 263 LYS A CA 1
ATOM 2089 C C . LYS A 1 263 ? 4.496 40.531 25.266 1 91.5 263 LYS A C 1
ATOM 2091 O O . LYS A 1 263 ? 4.02 39.406 25.109 1 91.5 263 LYS A O 1
ATOM 2096 N N . LEU A 1 264 ? 4.492 41.406 24.312 1 92.88 264 LEU A N 1
ATOM 2097 C CA . LEU A 1 264 ? 4.016 41.125 22.969 1 92.88 264 LEU A CA 1
ATOM 2098 C C . LEU A 1 264 ? 4.855 40.031 22.328 1 92.88 264 LEU A C 1
ATOM 2100 O O . LEU A 1 264 ? 4.312 39.094 21.734 1 92.88 264 LEU A O 1
ATOM 2104 N N . LEU A 1 265 ? 6.164 40.125 22.406 1 90.44 265 LEU A N 1
ATOM 2105 C CA . LEU A 1 265 ? 7.066 39.156 21.828 1 90.44 265 LEU A CA 1
ATOM 2106 C C . LEU A 1 265 ? 6.832 37.75 22.438 1 90.44 265 LEU A C 1
ATOM 2108 O O . LEU A 1 265 ? 6.879 36.75 21.734 1 90.44 265 LEU A O 1
ATOM 2112 N N . MET A 1 266 ? 6.566 37.75 23.734 1 90.56 266 MET A N 1
ATOM 2113 C CA . MET A 1 266 ? 6.277 36.5 24.406 1 90.56 266 MET A CA 1
ATOM 2114 C C . MET A 1 266 ? 4.984 35.875 23.859 1 90.56 266 MET A C 1
ATOM 2116 O O . MET A 1 266 ? 4.871 34.656 23.75 1 90.56 266 MET A O 1
ATOM 2120 N N . CYS A 1 267 ? 4.016 36.75 23.641 1 93.06 267 CYS A N 1
ATOM 2121 C CA . CYS A 1 267 ? 2.746 36.25 23.109 1 93.06 267 CYS A CA 1
ATOM 2122 C C . CYS A 1 267 ? 2.932 35.656 21.703 1 93.06 267 CYS A C 1
ATOM 2124 O O . CYS A 1 267 ? 2.324 34.656 21.375 1 93.06 267 CYS A O 1
ATOM 2126 N N . ILE A 1 268 ? 3.752 36.281 20.875 1 93.88 268 ILE A N 1
ATOM 2127 C CA . ILE A 1 268 ? 4.004 35.781 19.516 1 93.88 268 ILE A CA 1
ATOM 2128 C C . ILE A 1 268 ? 4.777 34.469 19.594 1 93.88 268 ILE A C 1
ATOM 2130 O O . ILE A 1 268 ? 4.527 33.531 18.812 1 93.88 268 ILE A O 1
ATOM 2134 N N . LYS A 1 269 ? 5.723 34.375 20.516 1 92.19 269 LYS A N 1
ATOM 2135 C CA . LYS A 1 269 ? 6.438 33.125 20.75 1 92.19 269 LYS A CA 1
ATOM 2136 C C . LYS A 1 269 ? 5.477 32 21.125 1 92.19 269 LYS A C 1
ATOM 2138 O O . LYS A 1 269 ? 5.605 30.859 20.641 1 92.19 269 LYS A O 1
ATOM 2143 N N . ASP A 1 270 ? 4.535 32.344 22 1 93.75 270 ASP A N 1
ATOM 2144 C CA . ASP A 1 270 ? 3.539 31.359 22.422 1 93.75 270 ASP A CA 1
ATOM 2145 C C . ASP A 1 270 ? 2.715 30.875 21.234 1 93.75 270 ASP A C 1
ATOM 2147 O O . ASP A 1 270 ? 2.289 29.719 21.203 1 93.75 270 ASP A O 1
ATOM 2151 N N . LEU A 1 271 ? 2.428 31.766 20.375 1 95.12 271 LEU A N 1
ATOM 2152 C CA . LEU A 1 271 ? 1.717 31.375 19.172 1 95.12 271 LEU A CA 1
ATOM 2153 C C . LEU A 1 271 ? 2.51 30.344 18.375 1 95.12 271 LEU A C 1
ATOM 2155 O O . LEU A 1 271 ? 1.941 29.375 17.875 1 95.12 271 LEU A O 1
ATOM 2159 N N . ASP A 1 272 ? 3.783 30.516 18.25 1 95.06 272 ASP A N 1
ATOM 2160 C CA . ASP A 1 272 ? 4.66 29.578 17.562 1 95.06 272 ASP A CA 1
ATOM 2161 C C . ASP A 1 272 ? 4.629 28.203 18.25 1 95.06 272 ASP A C 1
ATOM 2163 O O . ASP A 1 272 ? 4.527 27.172 17.578 1 95.06 272 ASP A O 1
ATOM 2167 N N . ILE A 1 273 ? 4.738 28.203 19.562 1 95.25 273 ILE A N 1
ATOM 2168 C CA . ILE A 1 273 ? 4.707 26.984 20.344 1 95.25 273 ILE A CA 1
ATOM 2169 C C . ILE A 1 273 ? 3.383 26.25 20.109 1 95.25 273 ILE A C 1
ATOM 2171 O O . ILE A 1 273 ? 3.357 25.047 19.875 1 95.25 273 ILE A O 1
ATOM 2175 N N . SER A 1 274 ? 2.305 27 20.172 1 94.19 274 SER A N 1
ATOM 2176 C CA . SER A 1 274 ? 0.978 26.422 19.984 1 94.19 274 SER A CA 1
ATOM 2177 C C . SER A 1 274 ? 0.829 25.844 18.578 1 94.19 274 SER A C 1
ATOM 2179 O O . SER A 1 274 ? 0.151 24.828 18.391 1 94.19 274 SER A O 1
ATOM 2181 N N . THR A 1 275 ? 1.347 26.531 17.578 1 95.88 275 THR A N 1
ATOM 2182 C CA . THR A 1 275 ? 1.306 26.031 16.219 1 95.88 275 THR A CA 1
ATOM 2183 C C . THR A 1 275 ? 2.008 24.672 16.109 1 95.88 275 THR A C 1
ATOM 2185 O O . THR A 1 275 ? 1.482 23.75 15.5 1 95.88 275 THR A O 1
ATOM 2188 N N . THR A 1 276 ? 3.199 24.516 16.734 1 96.44 276 THR A N 1
ATOM 2189 C CA . THR A 1 276 ? 3.971 23.266 16.703 1 96.44 276 THR A CA 1
ATOM 2190 C C . THR A 1 276 ? 3.238 22.156 17.469 1 96.44 276 THR A C 1
ATOM 2192 O O . THR A 1 276 ? 3.268 21 17.047 1 96.44 276 THR A O 1
ATOM 2195 N N . TRP A 1 277 ? 2.58 22.562 18.547 1 94.56 277 TRP A N 1
ATOM 2196 C CA . TRP A 1 277 ? 1.785 21.594 19.281 1 94.56 277 TRP A CA 1
ATOM 2197 C C . TRP A 1 277 ? 0.662 21.047 18.406 1 94.56 277 TRP A C 1
ATOM 2199 O O . TRP A 1 277 ? 0.384 19.844 18.438 1 94.56 277 TRP A O 1
ATOM 2209 N N . GLY A 1 278 ? -0.022 22 17.75 1 94.19 278 GLY A N 1
ATOM 2210 C CA . GLY A 1 278 ? -1.07 21.562 16.844 1 94.19 278 GLY A CA 1
ATOM 2211 C C . GLY A 1 278 ? -0.573 20.625 15.766 1 94.19 278 GLY A C 1
ATOM 2212 O O . GLY A 1 278 ? -1.211 19.609 15.484 1 94.19 278 GLY A O 1
ATOM 2213 N N . LEU A 1 279 ? 0.518 20.875 15.164 1 96.94 279 LEU A N 1
ATOM 2214 C CA . LEU A 1 279 ? 1.117 20.047 14.125 1 96.94 279 LEU A CA 1
ATOM 2215 C C . LEU A 1 279 ? 1.484 18.672 14.68 1 96.94 279 LEU A C 1
ATOM 2217 O O . LEU A 1 279 ? 1.23 17.656 14.039 1 96.94 279 LEU A O 1
ATOM 2221 N N . LYS A 1 280 ? 2.117 18.625 15.875 1 96 280 LYS A N 1
ATOM 2222 C CA . LYS A 1 280 ? 2.49 17.375 16.531 1 96 280 LYS A CA 1
ATOM 2223 C C . LYS A 1 280 ? 1.273 16.484 16.734 1 96 280 LYS A C 1
ATOM 2225 O O . LYS A 1 280 ? 1.327 15.281 16.438 1 96 280 LYS A O 1
ATOM 2230 N N . SER A 1 281 ? 0.205 17.078 17.188 1 94.75 281 SER A N 1
ATOM 2231 C CA . SER A 1 281 ? -1.019 16.312 17.422 1 94.75 281 SER A CA 1
ATOM 2232 C C . SER A 1 281 ? -1.554 15.711 16.125 1 94.75 281 SER A C 1
ATOM 2234 O O . SER A 1 281 ? -1.972 14.547 16.109 1 94.75 281 SER A O 1
ATOM 2236 N N . ILE A 1 282 ? -1.541 16.453 15.094 1 97.19 282 ILE A N 1
ATOM 2237 C CA . ILE A 1 282 ? -2.055 15.992 13.812 1 97.19 282 ILE A CA 1
ATOM 2238 C C . ILE A 1 282 ? -1.163 14.875 13.273 1 97.19 282 ILE A C 1
ATOM 2240 O O . ILE A 1 282 ? -1.657 13.898 12.703 1 97.19 282 ILE A O 1
ATOM 2244 N N . TRP A 1 283 ? 0.169 14.977 13.406 1 97.5 283 TRP A N 1
ATOM 2245 C CA . TRP A 1 283 ? 1.087 13.938 12.961 1 97.5 283 TRP A CA 1
ATOM 2246 C C . TRP A 1 283 ? 0.899 12.664 13.773 1 97.5 283 TRP A C 1
ATOM 2248 O O . TRP A 1 283 ? 1.123 11.555 13.266 1 97.5 283 TRP A O 1
ATOM 2258 N N . GLN A 1 284 ? 0.48 12.82 15.039 1 95.81 284 GLN A N 1
ATOM 2259 C CA . GLN A 1 284 ? 0.136 11.648 15.836 1 95.81 284 GLN A CA 1
ATOM 2260 C C . GLN A 1 284 ? -1.099 10.953 15.273 1 95.81 284 GLN A C 1
ATOM 2262 O O . GLN A 1 284 ? -1.157 9.719 15.234 1 95.81 284 GLN A O 1
ATOM 2267 N N . ASP A 1 285 ? -2.051 11.758 14.867 1 95.94 285 ASP A N 1
ATOM 2268 C CA . ASP A 1 285 ? -3.219 11.195 14.195 1 95.94 285 ASP A CA 1
ATOM 2269 C C . ASP A 1 285 ? -2.82 10.469 12.914 1 95.94 285 ASP A C 1
ATOM 2271 O O . ASP A 1 285 ? -3.365 9.414 12.594 1 95.94 285 ASP A O 1
ATOM 2275 N N . TYR A 1 286 ? -1.936 11.07 12.188 1 96.75 286 TYR A N 1
ATOM 2276 C CA . TYR A 1 286 ? -1.414 10.461 10.969 1 96.75 286 TYR A CA 1
ATOM 2277 C C . TYR A 1 286 ? -0.833 9.086 11.25 1 96.75 286 TYR A C 1
ATOM 2279 O O . TYR A 1 286 ? -1.157 8.117 10.562 1 96.75 286 TYR A O 1
ATOM 2287 N N . ARG A 1 287 ? -0.033 9.016 12.258 1 93.31 287 ARG A N 1
ATOM 2288 C CA . ARG A 1 287 ? 0.593 7.75 12.641 1 93.31 287 ARG A CA 1
ATOM 2289 C C . ARG A 1 287 ? -0.456 6.715 13.023 1 93.31 287 ARG A C 1
ATOM 2291 O O . ARG A 1 287 ? -0.349 5.543 12.641 1 93.31 287 ARG A O 1
ATOM 2298 N N . THR A 1 288 ? -1.436 7.141 13.773 1 93.88 288 THR A N 1
ATOM 2299 C CA . THR A 1 288 ? -2.49 6.242 14.227 1 93.88 288 THR A CA 1
ATOM 2300 C C . THR A 1 288 ? -3.281 5.695 13.039 1 93.88 288 THR A C 1
ATOM 2302 O O . THR A 1 288 ? -3.605 4.508 13 1 93.88 288 THR A O 1
ATOM 2305 N N . SER A 1 289 ? -3.562 6.562 12.125 1 95.69 289 SER A N 1
ATOM 2306 C CA . SER A 1 289 ? -4.305 6.152 10.938 1 95.69 289 SER A CA 1
ATOM 2307 C C . SER A 1 289 ? -3.512 5.145 10.109 1 95.69 289 SER A C 1
ATOM 2309 O O . SER A 1 289 ? -4.066 4.152 9.633 1 95.69 289 SER A O 1
ATOM 2311 N N .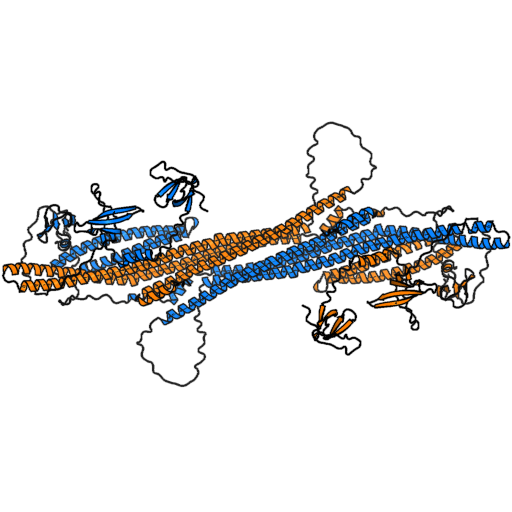 ARG A 1 290 ? -2.248 5.348 9.898 1 94.44 290 ARG A N 1
ATOM 2312 C CA . ARG A 1 290 ? -1.387 4.441 9.148 1 94.44 290 ARG A CA 1
ATOM 2313 C C . ARG A 1 290 ? -1.277 3.088 9.852 1 94.44 290 ARG A C 1
ATOM 2315 O O . ARG A 1 290 ? -1.333 2.043 9.195 1 94.44 290 ARG A O 1
ATOM 2322 N N . SER A 1 291 ? -1.124 3.105 11.195 1 92.94 291 SER A N 1
ATOM 2323 C CA . SER A 1 291 ? -1.015 1.872 11.969 1 92.94 291 SER A CA 1
ATOM 2324 C C . SER A 1 291 ? -2.297 1.051 11.883 1 92.94 291 SER A C 1
ATOM 2326 O O . SER A 1 291 ? -2.25 -0.181 11.852 1 92.94 291 SER A O 1
ATOM 2328 N N . ALA A 1 292 ? -3.418 1.745 11.883 1 92.81 292 ALA A N 1
ATOM 2329 C CA . ALA A 1 292 ? -4.703 1.054 11.797 1 92.81 292 ALA A CA 1
ATOM 2330 C C . ALA A 1 292 ? -4.832 0.299 10.477 1 92.81 292 ALA A C 1
ATOM 2332 O O . ALA A 1 292 ? -5.336 -0.826 10.445 1 92.81 292 ALA A O 1
ATOM 2333 N N . VAL A 1 293 ? -4.457 0.901 9.453 1 91.5 293 VAL A N 1
ATOM 2334 C CA . VAL A 1 293 ? -4.508 0.27 8.141 1 91.5 293 VAL A CA 1
ATOM 2335 C C . VAL A 1 293 ? -3.58 -0.943 8.109 1 91.5 293 VAL A C 1
ATOM 2337 O O . VAL A 1 293 ? -3.93 -1.987 7.559 1 91.5 293 VAL A O 1
ATOM 2340 N N . MET A 1 294 ? -2.371 -0.867 8.664 1 91.06 294 MET A N 1
ATOM 2341 C CA . MET A 1 294 ? -1.418 -1.973 8.711 1 91.06 294 MET A CA 1
ATOM 2342 C C . MET A 1 294 ? -1.997 -3.162 9.469 1 91.06 294 MET A C 1
ATOM 2344 O O . MET A 1 294 ? -1.799 -4.312 9.07 1 91.06 294 MET A O 1
ATOM 2348 N N . ASP A 1 295 ? -2.721 -2.887 10.516 1 93.75 295 ASP A N 1
ATOM 2349 C CA . ASP A 1 295 ? -3.324 -3.955 11.305 1 93.75 295 ASP A CA 1
ATOM 2350 C C . ASP A 1 295 ? -4.336 -4.746 10.484 1 93.75 295 ASP A C 1
ATOM 2352 O O . ASP A 1 295 ? -4.406 -5.973 10.578 1 93.75 295 ASP A O 1
ATOM 2356 N N . VAL A 1 296 ? -5.129 -4.047 9.742 1 94.75 296 VAL A N 1
ATOM 2357 C CA . VAL A 1 296 ? -6.121 -4.695 8.891 1 94.75 296 VAL A CA 1
ATOM 2358 C C . VAL A 1 296 ? -5.426 -5.586 7.863 1 94.75 296 VAL A C 1
ATOM 2360 O O . VAL A 1 296 ? -5.855 -6.715 7.617 1 94.75 296 VAL A O 1
ATOM 2363 N N . VAL A 1 297 ? -4.363 -5.113 7.258 1 91.94 297 VAL A N 1
ATOM 2364 C CA . VAL A 1 297 ? -3.635 -5.844 6.227 1 91.94 297 VAL A CA 1
ATOM 2365 C C . VAL A 1 297 ? -2.984 -7.086 6.832 1 91.94 297 VAL A C 1
ATOM 2367 O O . VAL A 1 297 ? -3.031 -8.172 6.242 1 91.94 297 VAL A O 1
ATOM 2370 N N . ILE A 1 298 ? -2.424 -6.988 8.023 1 92.38 298 ILE A N 1
ATOM 2371 C CA . ILE A 1 298 ? -1.761 -8.102 8.695 1 92.38 298 ILE A CA 1
ATOM 2372 C C . ILE A 1 298 ? -2.779 -9.195 9 1 92.38 298 ILE A C 1
ATOM 2374 O O . ILE A 1 298 ? -2.516 -10.383 8.781 1 92.38 298 ILE A O 1
ATOM 2378 N N . ARG A 1 299 ? -3.93 -8.781 9.461 1 94.62 299 ARG A N 1
ATOM 2379 C CA . ARG A 1 299 ? -4.98 -9.742 9.773 1 94.62 299 ARG A CA 1
ATOM 2380 C C . ARG A 1 299 ? -5.449 -10.477 8.523 1 94.62 299 ARG A C 1
ATOM 2382 O O . ARG A 1 299 ? -5.645 -11.695 8.547 1 94.62 299 ARG A O 1
ATOM 2389 N N . SER A 1 300 ? -5.625 -9.734 7.488 1 94.88 300 SER A N 1
ATOM 2390 C CA . SER A 1 300 ? -6.086 -10.336 6.246 1 94.88 300 SER A CA 1
ATOM 2391 C C . SER A 1 300 ? -5.051 -11.305 5.68 1 94.88 300 SER A C 1
ATOM 2393 O O . SER A 1 300 ? -5.406 -12.336 5.109 1 94.88 300 SER A O 1
ATOM 2395 N N . LEU A 1 301 ? -3.777 -10.992 5.766 1 93.25 301 LEU A N 1
ATOM 2396 C CA . LEU A 1 301 ? -2.713 -11.883 5.309 1 93.25 301 LEU A CA 1
ATOM 2397 C C . LEU A 1 301 ? -2.668 -13.156 6.145 1 93.25 301 LEU A C 1
ATOM 2399 O O . LEU A 1 301 ? -2.33 -14.227 5.633 1 93.25 301 LEU A O 1
ATOM 2403 N N . GLY A 1 302 ? -3.045 -12.992 7.422 1 94.75 302 GLY A N 1
ATOM 2404 C CA . GLY A 1 302 ? -3.15 -14.172 8.273 1 94.75 302 GLY A CA 1
ATOM 2405 C C . GLY A 1 302 ? -4.199 -15.156 7.797 1 94.75 302 GLY A C 1
ATOM 2406 O O . GLY A 1 302 ? -3.984 -16.375 7.855 1 94.75 302 GLY A O 1
ATOM 2407 N N . ILE A 1 303 ? -5.246 -14.656 7.293 1 95.81 303 ILE A N 1
ATOM 2408 C CA . ILE A 1 303 ? -6.32 -15.492 6.773 1 95.81 303 ILE A CA 1
ATOM 2409 C C . ILE A 1 303 ? -5.844 -16.219 5.52 1 95.81 303 ILE A C 1
ATOM 2411 O O . ILE A 1 303 ? -6.105 -17.422 5.352 1 95.81 303 ILE A O 1
ATOM 2415 N N . VAL A 1 304 ? -5.137 -15.516 4.66 1 95.69 304 VAL A N 1
ATOM 2416 C CA . VAL A 1 304 ? -4.582 -16.125 3.453 1 95.69 304 VAL A CA 1
ATOM 2417 C C . VAL A 1 304 ? -3.584 -17.219 3.836 1 95.69 304 VAL A C 1
ATOM 2419 O O . VAL A 1 304 ? -3.559 -18.281 3.221 1 95.69 304 VAL A O 1
ATOM 2422 N N . ARG A 1 305 ? -2.773 -16.969 4.836 1 95.25 305 ARG A N 1
ATOM 2423 C CA . ARG A 1 305 ? -1.8 -17.953 5.297 1 95.25 305 ARG A CA 1
ATOM 2424 C C . ARG A 1 305 ? -2.488 -19.25 5.727 1 95.25 305 ARG A C 1
ATOM 2426 O O . ARG A 1 305 ? -2.064 -20.344 5.344 1 95.25 305 ARG A O 1
ATOM 2433 N N . ALA A 1 306 ? -3.545 -19.078 6.465 1 96.56 306 ALA A N 1
ATOM 2434 C CA . ALA A 1 306 ? -4.281 -20.25 6.949 1 96.56 306 ALA A CA 1
ATOM 2435 C C . ALA A 1 306 ? -4.91 -21.016 5.793 1 96.56 306 ALA A C 1
ATOM 2437 O O . ALA A 1 306 ? -4.898 -22.25 5.781 1 96.56 306 ALA A O 1
ATOM 2438 N N . ALA A 1 307 ? -5.43 -20.25 4.832 1 96.69 307 ALA A N 1
ATOM 2439 C CA . ALA A 1 307 ? -6.07 -20.875 3.68 1 96.69 307 ALA A CA 1
ATOM 2440 C C . ALA A 1 307 ? -5.055 -21.641 2.828 1 96.69 307 ALA A C 1
ATOM 2442 O O . ALA A 1 307 ? -5.32 -22.75 2.383 1 96.69 307 ALA A O 1
ATOM 2443 N N . VAL A 1 308 ? -3.859 -21.062 2.582 1 97.31 308 VAL A N 1
ATOM 2444 C CA . VAL A 1 308 ? -2.814 -21.688 1.775 1 97.31 308 VAL A CA 1
ATOM 2445 C C . VAL A 1 308 ? -2.268 -22.922 2.496 1 97.31 308 VAL A C 1
ATOM 2447 O O . VAL A 1 308 ? -2.047 -23.953 1.875 1 97.31 308 VAL A O 1
ATOM 2450 N N . ASP A 1 309 ? -2.129 -22.844 3.764 1 96.5 309 ASP A N 1
ATOM 2451 C CA . ASP A 1 309 ? -1.605 -23.953 4.551 1 96.5 309 ASP A CA 1
ATOM 2452 C C . ASP A 1 309 ? -2.6 -25.125 4.59 1 96.5 309 ASP A C 1
ATOM 2454 O O . ASP A 1 309 ? -2.207 -26.281 4.754 1 96.5 309 ASP A O 1
ATOM 2458 N N . SER A 1 310 ? -3.881 -24.828 4.391 1 96.38 310 SER A N 1
ATOM 2459 C CA . SER A 1 310 ? -4.934 -25.828 4.496 1 96.38 310 SER A CA 1
ATOM 2460 C C . SER A 1 310 ? -5.141 -26.547 3.168 1 96.38 310 SER A C 1
ATOM 2462 O O . SER A 1 310 ? -5.949 -27.484 3.078 1 96.38 310 SER A O 1
ATOM 2464 N N . ILE A 1 311 ? -4.422 -26.141 2.127 1 97.19 311 ILE A N 1
ATOM 2465 C CA . ILE A 1 311 ? -4.539 -26.812 0.836 1 97.19 311 ILE A CA 1
ATOM 2466 C C . ILE A 1 311 ? -4.145 -28.281 0.979 1 97.19 311 ILE A C 1
ATOM 2468 O O . ILE A 1 311 ? -3.086 -28.594 1.53 1 97.19 311 ILE A O 1
ATOM 2472 N N . ASP A 1 312 ? -5.02 -29.156 0.509 1 96.38 312 ASP A N 1
ATOM 2473 C CA . ASP A 1 312 ? -4.812 -30.594 0.556 1 96.38 312 ASP A CA 1
ATOM 2474 C C . ASP A 1 312 ? -4.836 -31.203 -0.846 1 96.38 312 ASP A C 1
ATOM 2476 O O . ASP A 1 312 ? -5.875 -31.688 -1.306 1 96.38 312 ASP A O 1
ATOM 2480 N N . PRO A 1 313 ? -3.605 -31.328 -1.47 1 95.69 313 PRO A N 1
ATOM 2481 C CA . PRO A 1 313 ? -3.543 -31.812 -2.852 1 95.69 313 PRO A CA 1
ATOM 2482 C C . PRO A 1 313 ? -4.125 -33.219 -3.014 1 95.69 313 PRO A C 1
ATOM 2484 O O . PRO A 1 313 ? -4.867 -33.469 -3.963 1 95.69 313 PRO A O 1
ATOM 2487 N N . GLN A 1 314 ? -3.85 -34.125 -2.064 1 95.06 314 GLN A N 1
ATOM 2488 C CA . GLN A 1 314 ? -4.371 -35.469 -2.137 1 95.06 314 GLN A CA 1
ATOM 2489 C C . GLN A 1 314 ? -5.887 -35.5 -1.985 1 95.06 314 GLN A C 1
ATOM 2491 O O . GLN A 1 314 ? -6.586 -36.188 -2.738 1 95.06 314 GLN A O 1
ATOM 2496 N N . GLY A 1 315 ? -6.316 -34.75 -0.983 1 93.38 315 GLY A N 1
ATOM 2497 C CA . GLY A 1 315 ? -7.754 -34.656 -0.759 1 93.38 315 GLY A CA 1
ATOM 2498 C C . GLY A 1 315 ? -8.508 -34.094 -1.94 1 93.38 315 GLY A C 1
ATOM 2499 O O . GLY A 1 315 ? -9.594 -34.562 -2.287 1 93.38 315 GLY A O 1
ATOM 2500 N N . ASP A 1 316 ? -7.965 -33.156 -2.627 1 93.25 316 ASP A N 1
ATOM 2501 C CA . ASP A 1 316 ? -8.594 -32.562 -3.789 1 93.25 316 ASP A CA 1
ATOM 2502 C C . ASP A 1 316 ? -8.672 -33.531 -4.957 1 93.25 316 ASP A C 1
ATOM 2504 O O . ASP A 1 316 ? -9.703 -33.625 -5.625 1 93.25 316 ASP A O 1
ATOM 2508 N N . ALA A 1 317 ? -7.555 -34.219 -5.207 1 92.06 317 ALA A N 1
ATOM 2509 C CA . ALA A 1 317 ? -7.527 -35.188 -6.285 1 92.06 317 ALA A CA 1
ATOM 2510 C C . ALA A 1 317 ? -8.508 -36.344 -6.016 1 92.06 317 ALA A C 1
ATOM 2512 O O . ALA A 1 317 ? -9.195 -36.812 -6.926 1 92.06 317 ALA A O 1
ATOM 2513 N N . ASP A 1 318 ? -8.594 -36.719 -4.742 1 89.38 318 ASP A N 1
ATOM 2514 C CA . ASP A 1 318 ? -9.477 -37.812 -4.352 1 89.38 318 ASP A CA 1
ATOM 2515 C C . ASP A 1 318 ? -10.938 -37.438 -4.543 1 89.38 318 ASP A C 1
ATOM 2517 O O . ASP A 1 318 ? -11.766 -38.281 -4.906 1 89.38 318 ASP A O 1
ATOM 2521 N N . THR A 1 319 ? -11.25 -36.281 -4.219 1 87.31 319 THR A N 1
ATOM 2522 C CA . THR A 1 319 ? -12.617 -35.812 -4.379 1 87.31 319 THR A CA 1
ATOM 2523 C C . THR A 1 319 ? -13.055 -35.906 -5.84 1 87.31 319 THR A C 1
ATOM 2525 O O . THR A 1 319 ? -14.203 -36.25 -6.129 1 87.31 319 THR A O 1
ATOM 2528 N N . PHE A 1 320 ? -12.18 -35.594 -6.75 1 86.5 320 PHE A N 1
ATOM 2529 C CA . PHE A 1 320 ? -12.484 -35.719 -8.172 1 86.5 320 PHE A CA 1
ATOM 2530 C C . PHE A 1 320 ? -12.695 -37.156 -8.57 1 86.5 320 PHE A C 1
ATOM 2532 O O . PHE A 1 320 ? -13.648 -37.5 -9.281 1 86.5 320 PHE A O 1
ATOM 2539 N N . VAL A 1 321 ? -11.766 -38.031 -8.086 1 84.31 321 VAL A N 1
ATOM 2540 C CA . VAL A 1 321 ? -11.828 -39.438 -8.43 1 84.31 321 VAL A CA 1
ATOM 2541 C C . VAL A 1 321 ? -13.141 -40.031 -7.914 1 84.31 321 VAL A C 1
ATOM 2543 O O . VAL A 1 321 ? -13.781 -40.812 -8.609 1 84.31 321 VAL A O 1
ATOM 2546 N N . GLN A 1 322 ? -13.5 -39.656 -6.781 1 80.62 322 GLN A N 1
ATOM 2547 C CA . GLN A 1 322 ? -14.734 -40.156 -6.172 1 80.62 322 GLN A CA 1
ATOM 2548 C C . GLN A 1 322 ? -15.961 -39.688 -6.953 1 80.62 322 GLN A C 1
ATOM 2550 O O . GLN A 1 322 ? -16.953 -40.438 -7.055 1 80.62 322 GLN A O 1
ATOM 2555 N N . SER A 1 323 ? -15.875 -38.531 -7.492 1 77.44 323 SER A N 1
ATOM 2556 C CA . SER A 1 323 ? -17 -38 -8.258 1 77.44 323 SER A CA 1
ATOM 2557 C C . SER A 1 323 ? -17.203 -38.781 -9.555 1 77.44 323 SER A C 1
ATOM 2559 O O . SER A 1 323 ? -18.312 -38.844 -10.086 1 77.44 323 SER A O 1
ATOM 2561 N N . ARG A 1 324 ? -16.188 -39.344 -10.18 1 72.81 324 ARG A N 1
ATOM 2562 C CA . ARG A 1 324 ? -16.25 -40.062 -11.453 1 72.81 324 ARG A CA 1
ATOM 2563 C C . ARG A 1 324 ? -16.562 -41.531 -11.227 1 72.81 324 ARG A C 1
ATOM 2565 O O . ARG A 1 324 ? -17.016 -42.219 -12.148 1 72.81 324 ARG A O 1
ATOM 2572 N N . GLY A 1 325 ? -16.516 -41.969 -10.133 1 64.12 325 GLY A N 1
ATOM 2573 C CA . GLY A 1 325 ? -16.672 -43.375 -9.875 1 64.12 325 GLY A CA 1
ATOM 2574 C C . GLY A 1 325 ? -15.352 -44.094 -9.711 1 64.12 325 GLY A C 1
ATOM 2575 O O . GLY A 1 325 ? -14.281 -43.5 -9.805 1 64.12 325 GLY A O 1
ATOM 2576 N N . ASN A 1 326 ? -15.305 -45.5 -9.359 1 57.47 326 ASN A N 1
ATOM 2577 C CA . ASN A 1 326 ? -14.133 -46.25 -8.953 1 57.47 326 ASN A CA 1
ATOM 2578 C C . ASN A 1 326 ? -13.234 -46.594 -10.141 1 57.47 326 ASN A C 1
ATOM 2580 O O . ASN A 1 326 ? -13.672 -47.219 -11.094 1 57.47 326 ASN A O 1
ATOM 2584 N N . TRP A 1 327 ? -12.047 -45.875 -10.406 1 60.56 327 TRP A N 1
ATOM 2585 C CA . TRP A 1 327 ? -10.977 -46.062 -11.383 1 60.56 327 TRP A CA 1
ATOM 2586 C C . TRP A 1 327 ? -10.523 -47.5 -11.438 1 60.56 327 TRP A C 1
ATOM 2588 O O . TRP A 1 327 ? -9.961 -47.969 -12.438 1 60.56 327 TRP A O 1
ATOM 2598 N N . ASP A 1 328 ? -10.812 -48.312 -10.336 1 58.16 328 ASP A N 1
ATOM 2599 C CA . ASP A 1 328 ? -10.32 -49.688 -10.281 1 58.16 328 ASP A CA 1
ATOM 2600 C C . ASP A 1 328 ? -11.07 -50.562 -11.281 1 58.16 328 ASP A C 1
ATOM 2602 O O . ASP A 1 328 ? -10.586 -51.656 -11.641 1 58.16 328 ASP A O 1
ATOM 2606 N N . SER A 1 329 ? -12.297 -50.125 -11.664 1 57.88 329 SER A N 1
ATOM 2607 C CA . SER A 1 329 ? -13.016 -50.938 -12.617 1 57.88 329 SER A CA 1
ATOM 2608 C C . SER A 1 329 ? -13.312 -50.188 -13.906 1 57.88 329 SER A C 1
ATOM 2610 O O . SER A 1 329 ? -14.219 -49.344 -13.938 1 57.88 329 SER A O 1
ATOM 2612 N N . VAL A 1 330 ? -12.234 -50.094 -14.789 1 58.88 330 VAL A N 1
ATOM 2613 C CA . VAL A 1 330 ? -12.492 -49.438 -16.062 1 58.88 330 VAL A CA 1
ATOM 2614 C C . VAL A 1 330 ? -13.562 -50.188 -16.828 1 58.88 330 VAL A C 1
ATOM 2616 O O . VAL A 1 330 ? -13.547 -51.438 -16.859 1 58.88 330 VAL A O 1
ATOM 2619 N N . PRO A 1 331 ? -14.703 -49.75 -17.125 1 56.84 331 PRO A N 1
ATOM 2620 C CA . PRO A 1 331 ? -15.836 -50.406 -17.75 1 56.84 331 PRO A CA 1
ATOM 2621 C C . PRO A 1 331 ? -15.422 -51.344 -18.875 1 56.84 331 PRO A C 1
ATOM 2623 O O . PRO A 1 331 ? -16.047 -52.406 -19.094 1 56.84 331 PRO A O 1
ATOM 2626 N N . GLY A 1 332 ? -14.516 -51.188 -19.703 1 56.91 332 GLY A N 1
ATOM 2627 C CA . GLY A 1 332 ? -14.211 -52.062 -20.828 1 56.91 332 GLY A CA 1
ATOM 2628 C C . GLY A 1 332 ? -13.625 -53.375 -20.406 1 56.91 332 GLY A C 1
ATOM 2629 O O . GLY A 1 332 ? -13.477 -54.281 -21.234 1 56.91 332 GLY A O 1
ATOM 2630 N N . SER A 1 333 ? -13.266 -53.531 -19.047 1 59.34 333 SER A N 1
ATOM 2631 C CA . SER A 1 333 ? -12.656 -54.75 -18.531 1 59.34 333 SER A CA 1
ATOM 2632 C C . SER A 1 333 ? -13.617 -55.938 -18.641 1 59.34 333 SER A C 1
ATOM 2634 O O . SER A 1 333 ? -13.18 -57.094 -18.734 1 59.34 333 SER A O 1
ATOM 2636 N N . ASN A 1 334 ? -14.859 -55.5 -18.953 1 62.12 334 ASN A N 1
ATOM 2637 C CA . ASN A 1 334 ? -15.812 -56.594 -18.922 1 62.12 334 ASN A CA 1
ATOM 2638 C C . ASN A 1 334 ? -16.141 -57.094 -20.328 1 62.12 334 ASN A C 1
ATOM 2640 O O . ASN A 1 334 ? -17.047 -57.906 -20.5 1 62.12 334 ASN A O 1
ATOM 2644 N N . ALA A 1 335 ? -15.297 -56.531 -21.266 1 69.69 335 ALA A N 1
ATOM 2645 C CA . ALA A 1 335 ? -15.578 -57.031 -22.609 1 69.69 335 ALA A CA 1
ATOM 2646 C C . ALA A 1 335 ? -15.234 -58.5 -22.734 1 69.69 335 ALA A C 1
ATOM 2648 O O . ALA A 1 335 ? -14.195 -58.938 -22.234 1 69.69 335 ALA A O 1
ATOM 2649 N N . PRO A 1 336 ? -16.109 -59.25 -23.281 1 81.75 336 PRO A N 1
ATOM 2650 C CA . PRO A 1 336 ? -15.867 -60.688 -23.391 1 81.75 336 PRO A CA 1
ATOM 2651 C C . PRO A 1 336 ? -14.648 -61 -24.25 1 81.75 336 PRO A C 1
ATOM 2653 O O . PRO A 1 336 ? -14.273 -60.219 -25.125 1 81.75 336 PRO A O 1
ATOM 2656 N N . ASP A 1 337 ? -14.031 -62.125 -23.969 1 88.31 337 ASP A N 1
ATOM 2657 C CA . ASP A 1 337 ? -12.875 -62.625 -24.719 1 88.31 337 ASP A CA 1
ATOM 2658 C C . ASP A 1 337 ? -13.25 -62.906 -26.172 1 88.31 337 ASP A C 1
ATOM 2660 O O . ASP A 1 337 ? -14.414 -63.188 -26.469 1 88.31 337 ASP A O 1
ATOM 2664 N N . PHE A 1 338 ? -12.32 -62.719 -27.047 1 90.88 338 PHE A N 1
ATOM 2665 C CA . PHE A 1 338 ? -12.508 -63.125 -28.438 1 90.88 338 PHE A CA 1
ATOM 2666 C C . PHE A 1 338 ? -12.695 -64.625 -28.547 1 90.88 338 PHE A C 1
ATOM 2668 O O . PHE A 1 338 ? -11.859 -65.438 -28.062 1 90.88 338 PHE A O 1
ATOM 2675 N N . PRO A 1 339 ? -13.758 -65.125 -29.125 1 90.81 339 PRO A N 1
ATOM 2676 C CA . PRO A 1 339 ? -13.961 -66.562 -29.266 1 90.81 339 PRO A CA 1
ATOM 2677 C C . PRO A 1 339 ? -13.195 -67.125 -30.453 1 90.81 339 PRO A C 1
ATOM 2679 O O . PRO A 1 339 ? -12.836 -66.375 -31.391 1 90.81 339 PRO A O 1
ATOM 2682 N N . PHE A 1 340 ? -12.891 -68.438 -30.359 1 93.62 340 PHE A N 1
ATOM 2683 C CA . PHE A 1 340 ? -12.305 -69.125 -31.5 1 93.62 340 PHE A CA 1
ATOM 2684 C C . PHE A 1 340 ? -13.328 -69.312 -32.625 1 93.62 340 PHE A C 1
ATOM 2686 O O . PHE A 1 340 ? -14.438 -69.812 -32.375 1 93.62 340 PHE A O 1
ATOM 2693 N N . LEU A 1 341 ? -13.023 -68.875 -33.844 1 90.56 341 LEU A N 1
ATOM 2694 C CA . LEU A 1 341 ? -13.883 -69.062 -35 1 90.56 341 LEU A CA 1
ATOM 2695 C C . LEU A 1 341 ? -13.32 -70.125 -35.969 1 90.56 341 LEU A C 1
ATOM 2697 O O . LEU A 1 341 ? -12.266 -69.938 -36.562 1 90.56 341 LEU A O 1
ATOM 2701 N N . PRO A 1 342 ? -13.992 -71.25 -35.969 1 90.19 342 PRO A N 1
ATOM 2702 C CA . PRO A 1 342 ? -13.484 -72.312 -36.875 1 90.19 342 PRO A CA 1
ATOM 2703 C C . PRO A 1 342 ? -13.555 -71.938 -38.344 1 90.19 342 PRO A C 1
ATOM 2705 O O . PRO A 1 342 ? -14.328 -71.062 -38.719 1 90.19 342 PRO A O 1
ATOM 2708 N N . SER A 1 343 ? -12.688 -72.625 -39.125 1 84 343 SER A N 1
ATOM 2709 C CA . SER A 1 343 ? -12.758 -72.438 -40.562 1 84 343 SER A CA 1
ATOM 2710 C C . SER A 1 343 ? -13.938 -73.125 -41.188 1 84 343 SER A C 1
ATOM 2712 O O . SER A 1 343 ? -14.406 -74.125 -40.625 1 84 343 SER A O 1
ATOM 2714 N N . GLY A 1 344 ? -14.93 -72.688 -41.875 1 68.94 344 GLY A N 1
ATOM 2715 C CA . GLY A 1 344 ? -16.203 -73.125 -42.438 1 68.94 344 GLY A CA 1
ATOM 2716 C C . GLY A 1 344 ? -16.188 -74.562 -42.906 1 68.94 344 GLY A C 1
ATOM 2717 O O . GLY A 1 344 ? -17.234 -75.25 -42.938 1 68.94 344 GLY A O 1
ATOM 2718 N N . LEU A 1 345 ? -15.047 -75.188 -43.125 1 68 345 LEU A N 1
ATOM 2719 C CA . LEU A 1 345 ? -15.102 -76.5 -43.812 1 68 345 LEU A CA 1
ATOM 2720 C C . LEU A 1 345 ? -14.977 -77.625 -42.812 1 68 345 LEU A C 1
ATOM 2722 O O . LEU A 1 345 ? -15.367 -78.75 -43.125 1 68 345 LEU A O 1
ATOM 2726 N N . TRP A 1 346 ? -14.414 -77.312 -41.594 1 65.81 346 TRP A N 1
ATOM 2727 C CA . TRP A 1 346 ? -14.141 -78.375 -40.656 1 65.81 346 TRP A CA 1
ATOM 2728 C C . TRP A 1 346 ? -14.656 -78.062 -39.281 1 65.81 346 TRP A C 1
ATOM 2730 O O . TRP A 1 346 ? -14.688 -76.875 -38.875 1 65.81 346 TRP A O 1
ATOM 2740 N N . LYS A 1 347 ? -15.344 -79 -38.719 1 70 347 LYS A N 1
ATOM 2741 C CA . LYS A 1 347 ? -15.703 -78.875 -37.312 1 70 347 LYS A CA 1
ATOM 2742 C C . LYS A 1 347 ? -14.469 -78.875 -36.406 1 70 347 LYS A C 1
ATOM 2744 O O . LYS A 1 347 ? -13.758 -79.875 -36.375 1 70 347 LYS A O 1
ATOM 2749 N N . ASP A 1 348 ? -14 -77.688 -35.969 1 81.94 348 ASP A N 1
ATOM 2750 C CA . ASP A 1 348 ? -12.797 -77.625 -35.125 1 81.94 348 ASP A CA 1
ATOM 2751 C C . ASP A 1 348 ? -13.094 -77 -33.781 1 81.94 348 ASP A C 1
ATOM 2753 O O . ASP A 1 348 ? -13.969 -76.188 -33.656 1 81.94 348 ASP A O 1
ATOM 2757 N N . ASN A 1 349 ? -12.617 -77.562 -32.594 1 80.38 349 ASN A N 1
ATOM 2758 C CA . ASN A 1 349 ? -12.914 -77.125 -31.234 1 80.38 349 ASN A CA 1
ATOM 2759 C C . ASN A 1 349 ? -11.891 -76.125 -30.734 1 80.38 349 ASN A C 1
ATOM 2761 O O . ASN A 1 349 ? -11.914 -75.75 -29.562 1 80.38 349 ASN A O 1
ATOM 2765 N N . GLY A 1 350 ? -11.039 -75.75 -31.5 1 85.5 350 GLY A N 1
ATOM 2766 C CA . GLY A 1 350 ? -10.117 -74.688 -31.094 1 85.5 350 GLY A CA 1
ATOM 2767 C C . GLY A 1 350 ? -8.945 -75.188 -30.281 1 85.5 350 GLY A C 1
ATOM 2768 O O . GLY A 1 350 ? -8.164 -74.438 -29.75 1 85.5 350 GLY A O 1
ATOM 2769 N N . GLU A 1 351 ? -8.844 -76.375 -30.062 1 89.56 351 GLU A N 1
ATOM 2770 C CA . GLU A 1 351 ? -7.699 -77 -29.359 1 89.56 351 GLU A CA 1
ATOM 2771 C C . GLU A 1 351 ? -6.484 -77.062 -30.266 1 89.56 351 GLU A C 1
ATOM 2773 O O . GLU A 1 351 ? -6.625 -77.188 -31.484 1 89.56 351 GLU A O 1
ATOM 2778 N N . LEU A 1 352 ? -5.383 -77.062 -29.734 1 92.94 352 LEU A N 1
ATOM 2779 C CA . LEU A 1 352 ? -4.152 -77.188 -30.516 1 92.94 352 LEU A CA 1
ATOM 2780 C C . LEU A 1 352 ? -4.043 -78.625 -31.109 1 92.94 352 LEU A C 1
ATOM 2782 O O . LEU A 1 352 ? -4.398 -79.562 -30.469 1 92.94 352 LEU A O 1
ATOM 2786 N N . ALA A 1 353 ? -3.605 -78.5 -32.344 1 90.94 353 ALA A N 1
ATOM 2787 C CA . ALA A 1 353 ? -3.375 -79.812 -33 1 90.94 353 ALA A CA 1
ATOM 2788 C C . ALA A 1 353 ? -2.215 -80.562 -32.344 1 90.94 353 ALA A C 1
ATOM 2790 O O . ALA A 1 353 ? -1.211 -79.938 -31.969 1 90.94 353 ALA A O 1
ATOM 2791 N N . GLN A 1 354 ? -2.307 -82 -32.219 1 87.62 354 GLN A N 1
ATOM 2792 C CA . GLN A 1 354 ? -1.325 -82.75 -31.438 1 87.62 354 GLN A CA 1
ATOM 2793 C C . GLN A 1 354 ? -0.74 -83.875 -32.25 1 87.62 354 GLN A C 1
ATOM 2795 O O . GLN A 1 354 ? -0.217 -84.875 -31.703 1 87.62 354 GLN A O 1
ATOM 2800 N N . ASP A 1 355 ? -0.865 -83.75 -33.5 1 89 355 ASP A N 1
ATOM 2801 C CA . ASP A 1 355 ? -0.219 -84.812 -34.344 1 89 355 ASP A CA 1
ATOM 2802 C C . ASP A 1 355 ? 1.302 -84.688 -34.281 1 89 355 ASP A C 1
ATOM 2804 O O . ASP A 1 355 ? 1.826 -83.688 -33.719 1 89 355 ASP A O 1
ATOM 2808 N N . ASP A 1 356 ? 1.989 -85.688 -34.688 1 88.12 356 ASP A N 1
ATOM 2809 C CA . ASP A 1 356 ? 3.441 -85.75 -34.562 1 88.12 356 ASP A CA 1
ATOM 2810 C C . ASP A 1 356 ? 4.102 -84.562 -35.219 1 88.12 356 ASP A C 1
ATOM 2812 O O . ASP A 1 356 ? 5.066 -84 -34.688 1 88.12 356 ASP A O 1
ATOM 2816 N N . TYR A 1 357 ? 3.576 -84.188 -36.312 1 90.19 357 TYR A N 1
ATOM 2817 C CA . TYR A 1 357 ? 4.137 -83 -37.031 1 90.19 357 TYR A CA 1
ATOM 2818 C C . TYR A 1 357 ? 3.869 -81.75 -36.25 1 90.19 357 TYR A C 1
ATOM 2820 O O . TYR A 1 357 ? 4.746 -80.875 -36.156 1 90.19 357 TYR A O 1
ATOM 2828 N N . ALA A 1 358 ? 2.689 -81.688 -35.688 1 92.19 358 ALA A N 1
ATOM 2829 C CA . ALA A 1 358 ? 2.322 -80.5 -34.906 1 92.19 358 ALA A CA 1
ATOM 2830 C C . ALA A 1 358 ? 3.166 -80.438 -33.625 1 92.19 358 ALA A C 1
ATOM 2832 O O . ALA A 1 358 ? 3.506 -79.312 -33.188 1 92.19 358 ALA A O 1
ATOM 2833 N N . HIS A 1 359 ? 3.479 -81.562 -33.062 1 91.56 359 HIS A N 1
ATOM 2834 C CA . HIS A 1 359 ? 4.305 -81.562 -31.859 1 91.56 359 HIS A CA 1
ATOM 2835 C C . HIS A 1 359 ? 5.68 -80.938 -32.125 1 91.56 359 HIS A C 1
ATOM 2837 O O . HIS A 1 359 ? 6.195 -80.188 -31.297 1 91.56 359 HIS A O 1
ATOM 2843 N N . VAL A 1 360 ? 6.262 -81.312 -33.219 1 89.88 360 VAL A N 1
ATOM 2844 C CA . VAL A 1 360 ? 7.566 -80.75 -33.594 1 89.88 360 VAL A CA 1
ATOM 2845 C C . VAL A 1 360 ? 7.457 -79.25 -33.781 1 89.88 360 VAL A C 1
ATOM 2847 O O . VAL A 1 360 ? 8.289 -78.5 -33.281 1 89.88 360 VAL A O 1
ATOM 2850 N N . PHE A 1 361 ? 6.434 -78.812 -34.469 1 93.19 361 PHE A N 1
ATOM 2851 C CA . PHE A 1 361 ? 6.188 -77.438 -34.75 1 93.19 361 PHE A CA 1
ATOM 2852 C C . PHE A 1 361 ? 6.012 -76.625 -33.469 1 93.19 361 PHE A C 1
ATOM 2854 O O . PHE A 1 361 ? 6.609 -75.562 -33.281 1 93.19 361 PHE A O 1
ATOM 2861 N N . LEU A 1 362 ? 5.23 -77.125 -32.594 1 94.06 362 LEU A N 1
ATOM 2862 C CA . LEU A 1 362 ? 4.934 -76.438 -31.328 1 94.06 362 LEU A CA 1
ATOM 2863 C C . LEU A 1 362 ? 6.168 -76.438 -30.422 1 94.06 362 LEU A C 1
ATOM 2865 O O . LEU A 1 362 ? 6.387 -75.438 -29.719 1 94.06 362 LEU A O 1
ATOM 2869 N N . ARG A 1 363 ? 6.949 -77.438 -30.453 1 90.06 363 ARG A N 1
ATOM 2870 C CA . ARG A 1 363 ? 8.164 -77.5 -29.641 1 90.06 363 ARG A CA 1
ATOM 2871 C C . ARG A 1 363 ? 9.172 -76.438 -30.109 1 90.06 363 ARG A C 1
ATOM 2873 O O . ARG A 1 363 ? 9.812 -75.812 -29.297 1 90.06 363 ARG A O 1
ATOM 2880 N N . ASN A 1 364 ? 9.344 -76.375 -31.406 1 90.44 364 ASN A N 1
ATOM 2881 C CA . ASN A 1 364 ? 10.25 -75.375 -31.969 1 90.44 364 ASN A CA 1
ATOM 2882 C C . ASN A 1 364 ? 9.742 -73.938 -31.703 1 90.44 364 ASN A C 1
ATOM 2884 O O . ASN A 1 364 ? 10.523 -73.062 -31.422 1 90.44 364 ASN A O 1
ATOM 2888 N N . THR A 1 365 ? 8.43 -73.812 -31.797 1 93.5 365 THR A N 1
ATOM 2889 C CA . THR A 1 365 ? 7.82 -72.5 -31.484 1 93.5 365 THR A CA 1
ATOM 2890 C C . THR A 1 365 ? 8.031 -72.125 -30.016 1 93.5 365 THR A C 1
ATOM 2892 O O . THR A 1 365 ? 8.312 -71 -29.672 1 93.5 365 THR A O 1
ATOM 2895 N N . LEU A 1 366 ? 7.863 -73.062 -29.141 1 93.62 366 LEU A N 1
ATOM 2896 C CA . LEU A 1 366 ? 8.047 -72.875 -27.703 1 93.62 366 LEU A CA 1
ATOM 2897 C C . LEU A 1 366 ? 9.453 -72.375 -27.406 1 93.62 366 LEU A C 1
ATOM 2899 O O . LEU A 1 366 ? 9.633 -71.438 -26.625 1 93.62 366 LEU A O 1
ATOM 2903 N N . ARG A 1 367 ? 10.414 -73 -28 1 89.88 367 ARG A N 1
ATOM 2904 C CA . ARG A 1 367 ? 11.805 -72.562 -27.766 1 89.88 367 ARG A CA 1
ATOM 2905 C C . ARG A 1 367 ? 12.055 -71.125 -28.219 1 89.88 367 ARG A C 1
ATOM 2907 O O . ARG A 1 367 ? 12.75 -70.375 -27.531 1 89.88 367 ARG A O 1
ATOM 2914 N N . LYS A 1 368 ? 11.57 -70.812 -29.344 1 91.69 368 LYS A N 1
ATOM 2915 C CA . LYS A 1 368 ? 11.727 -69.5 -29.859 1 91.69 368 LYS A CA 1
ATOM 2916 C C . LYS A 1 368 ? 11.07 -68.438 -28.922 1 91.69 368 LYS A C 1
ATOM 2918 O O . LYS A 1 368 ? 11.648 -67.438 -28.641 1 91.69 368 LYS A O 1
ATOM 2923 N N . LEU A 1 369 ? 9.875 -68.75 -28.484 1 96.12 369 LEU A N 1
ATOM 2924 C CA . LEU A 1 369 ? 9.141 -67.875 -27.594 1 96.12 369 LEU A CA 1
ATOM 2925 C C . LEU A 1 369 ? 9.859 -67.75 -26.25 1 96.12 369 LEU A C 1
ATOM 2927 O O . LEU A 1 369 ? 9.906 -66.625 -25.672 1 96.12 369 LEU A O 1
ATOM 2931 N N . GLN A 1 370 ? 10.398 -68.812 -25.734 1 94.75 370 GLN A N 1
ATOM 2932 C CA . GLN A 1 370 ? 11.125 -68.75 -24.469 1 94.75 370 GLN A CA 1
ATOM 2933 C C . GLN A 1 370 ? 12.367 -67.875 -24.562 1 94.75 370 GLN A C 1
ATOM 2935 O O . GLN A 1 370 ? 12.688 -67.125 -23.641 1 94.75 370 GLN A O 1
ATOM 2940 N N . LYS A 1 371 ? 13.023 -68 -25.703 1 93.62 371 LYS A N 1
ATOM 2941 C CA . LYS A 1 371 ? 14.188 -67.188 -25.922 1 93.62 371 LYS A CA 1
ATOM 2942 C C . LYS A 1 371 ? 13.789 -65.688 -25.922 1 93.62 371 LYS A C 1
ATOM 2944 O O . LYS A 1 371 ? 14.477 -64.875 -25.344 1 93.62 371 LYS A O 1
ATOM 2949 N N . ARG A 1 372 ? 12.68 -65.375 -26.5 1 95.75 372 ARG A N 1
ATOM 2950 C CA . ARG A 1 372 ? 12.188 -64 -26.547 1 95.75 372 ARG A CA 1
ATOM 2951 C C . ARG A 1 372 ? 11.797 -63.5 -25.172 1 95.75 372 ARG A C 1
ATOM 2953 O O . ARG A 1 372 ? 12.094 -62.375 -24.812 1 95.75 372 ARG A O 1
ATOM 2960 N N . VAL A 1 373 ? 11.125 -64.25 -24.391 1 97.62 373 VAL A N 1
ATOM 2961 C CA . VAL A 1 373 ? 10.711 -63.906 -23.047 1 97.62 373 VAL A CA 1
ATOM 2962 C C . VAL A 1 373 ? 11.938 -63.656 -22.172 1 97.62 373 VAL A C 1
ATOM 2964 O O . VAL A 1 373 ? 11.953 -62.719 -21.359 1 97.62 373 VAL A O 1
ATOM 2967 N N . ASP A 1 374 ? 12.961 -64.438 -22.391 1 96.62 374 ASP A N 1
ATOM 2968 C CA . ASP A 1 374 ? 14.195 -64.25 -21.641 1 96.62 374 ASP A CA 1
ATOM 2969 C C . ASP A 1 374 ? 14.844 -62.906 -21.969 1 96.62 374 ASP A C 1
ATOM 2971 O O . ASP A 1 374 ? 15.344 -62.219 -21.078 1 96.62 374 ASP A O 1
ATOM 2975 N N . GLN A 1 375 ? 14.82 -62.562 -23.234 1 96.94 375 GLN A N 1
ATOM 2976 C CA . GLN A 1 375 ? 15.367 -61.281 -23.656 1 96.94 375 GLN A CA 1
ATOM 2977 C C . GLN A 1 375 ? 14.578 -60.125 -23.047 1 96.94 375 GLN A C 1
ATOM 2979 O O . GLN A 1 375 ? 15.156 -59.156 -22.562 1 96.94 375 GLN A O 1
ATOM 2984 N N . ILE A 1 376 ? 13.266 -60.219 -23.047 1 97.94 376 ILE A N 1
ATOM 2985 C CA . ILE A 1 376 ? 12.391 -59.188 -22.5 1 97.94 376 ILE A CA 1
ATOM 2986 C C . ILE A 1 376 ? 12.586 -59.062 -21 1 97.94 376 ILE A C 1
ATOM 2988 O O . ILE A 1 376 ? 12.641 -57.969 -20.453 1 97.94 376 ILE A O 1
ATOM 2992 N N . ASP A 1 377 ? 12.727 -60.188 -20.359 1 97.62 377 ASP A N 1
ATOM 2993 C CA . ASP A 1 377 ? 12.93 -60.188 -18.906 1 97.62 377 ASP A CA 1
ATOM 2994 C C . ASP A 1 377 ? 14.25 -59.5 -18.531 1 97.62 377 ASP A C 1
ATOM 2996 O O . ASP A 1 377 ? 14.328 -58.812 -17.531 1 97.62 377 ASP A O 1
ATOM 3000 N N . THR A 1 378 ? 15.242 -59.781 -19.375 1 97.69 378 THR A N 1
ATOM 3001 C CA . THR A 1 378 ? 16.531 -59.125 -19.141 1 97.69 378 THR A CA 1
ATOM 3002 C C . THR A 1 378 ? 16.422 -57.625 -19.312 1 97.69 378 THR A C 1
ATOM 3004 O O . THR A 1 378 ? 16.984 -56.875 -18.531 1 97.69 378 THR A O 1
ATOM 3007 N N . GLU A 1 379 ? 15.672 -57.219 -20.297 1 96.81 379 GLU A N 1
ATOM 3008 C CA . GLU A 1 379 ? 15.469 -55.781 -20.531 1 96.81 379 GLU A CA 1
ATOM 3009 C C . GLU A 1 379 ? 14.664 -55.156 -19.406 1 96.81 379 GLU A C 1
ATOM 3011 O O . GLU A 1 379 ? 14.977 -54.031 -18.953 1 96.81 379 GLU A O 1
ATOM 3016 N N . ILE A 1 380 ? 13.648 -55.781 -18.906 1 97.38 380 ILE A N 1
ATOM 3017 C CA . ILE A 1 380 ? 12.812 -55.281 -17.812 1 97.38 380 ILE A CA 1
ATOM 3018 C C . ILE A 1 380 ? 13.656 -55.156 -16.547 1 97.38 380 ILE A C 1
ATOM 3020 O O . ILE A 1 380 ? 13.531 -54.156 -15.82 1 97.38 380 ILE A O 1
ATOM 3024 N N . LYS A 1 381 ? 14.5 -56.125 -16.312 1 96.69 381 LYS A N 1
ATOM 3025 C CA . LYS A 1 381 ? 15.367 -56.062 -15.148 1 96.69 381 LYS A CA 1
ATOM 3026 C C . LYS A 1 381 ? 16.328 -54.875 -15.219 1 96.69 381 LYS A C 1
ATOM 3028 O O . LYS A 1 381 ? 16.547 -54.219 -14.211 1 96.69 381 LYS A O 1
ATOM 3033 N N . SER A 1 382 ? 16.844 -54.688 -16.406 1 96.75 382 SER A N 1
ATOM 3034 C CA . SER A 1 382 ? 17.734 -53.562 -16.594 1 96.75 382 SER A CA 1
ATOM 3035 C C . SER A 1 382 ? 17.016 -52.25 -16.375 1 96.75 382 SER A C 1
ATOM 3037 O O . SER A 1 382 ? 17.531 -51.344 -15.68 1 96.75 382 SER A O 1
ATOM 3039 N N . LYS A 1 383 ? 15.797 -52.094 -16.828 1 96 383 LYS A N 1
ATOM 3040 C CA . LYS A 1 383 ? 15.016 -50.844 -16.688 1 96 383 LYS A CA 1
ATOM 3041 C C . LYS A 1 383 ? 14.57 -50.656 -15.234 1 96 383 LYS A C 1
ATOM 3043 O O . LYS A 1 383 ? 14.469 -49.531 -14.766 1 96 383 LYS A O 1
ATOM 3048 N N . ASN A 1 384 ? 14.336 -51.719 -14.539 1 96.12 384 ASN A N 1
ATOM 3049 C CA . ASN A 1 384 ? 13.977 -51.656 -13.133 1 96.12 384 ASN A CA 1
ATOM 3050 C C . ASN A 1 384 ? 15.148 -51.156 -12.281 1 96.12 384 ASN A C 1
ATOM 3052 O O . ASN A 1 384 ? 14.961 -50.438 -11.312 1 96.12 384 ASN A O 1
ATOM 3056 N N . ARG A 1 385 ? 16.312 -51.562 -12.672 1 94.69 385 ARG A N 1
ATOM 3057 C CA . ARG A 1 385 ? 17.5 -51.062 -11.977 1 94.69 385 ARG A CA 1
ATOM 3058 C C . ARG A 1 385 ? 17.672 -49.562 -12.172 1 94.69 385 ARG A C 1
ATOM 3060 O O . ARG A 1 385 ? 18 -48.844 -11.219 1 94.69 385 ARG A O 1
ATOM 3067 N N . THR A 1 386 ? 17.469 -49.188 -13.398 1 94.38 386 THR A N 1
ATOM 3068 C CA . THR A 1 386 ? 17.531 -47.75 -13.688 1 94.38 386 THR A CA 1
ATOM 3069 C C . THR A 1 386 ? 16.469 -47 -12.914 1 94.38 386 THR A C 1
ATOM 3071 O O . THR A 1 386 ? 16.719 -45.906 -12.383 1 94.38 386 THR A O 1
ATOM 3074 N N . LEU A 1 387 ? 15.273 -47.5 -12.82 1 94.75 387 LEU A N 1
ATOM 3075 C CA . LEU A 1 387 ? 14.156 -46.875 -12.109 1 94.75 387 LEU A CA 1
ATOM 3076 C C . LEU A 1 387 ? 14.469 -46.75 -10.625 1 94.75 387 LEU A C 1
ATOM 3078 O O . LEU A 1 387 ? 14.156 -45.719 -10.016 1 94.75 387 LEU A O 1
ATOM 3082 N N . ASP A 1 388 ? 15.094 -47.719 -10.047 1 93.75 388 ASP A N 1
ATOM 3083 C CA . ASP A 1 388 ? 15.469 -47.688 -8.641 1 93.75 388 ASP A CA 1
ATOM 3084 C C . ASP A 1 388 ? 16.516 -46.594 -8.375 1 93.75 388 ASP A C 1
ATOM 3086 O O . ASP A 1 388 ? 16.438 -45.875 -7.371 1 93.75 388 ASP A O 1
ATOM 3090 N N . GLY A 1 389 ? 17.469 -46.562 -9.273 1 92.81 389 GLY A N 1
ATOM 3091 C CA . GLY A 1 389 ? 18.453 -45.5 -9.156 1 92.81 389 GLY A CA 1
ATOM 3092 C C . GLY A 1 389 ? 17.844 -44.094 -9.25 1 92.81 389 GLY A C 1
ATOM 3093 O O . GLY A 1 389 ? 18.203 -43.188 -8.492 1 92.81 389 GLY A O 1
ATOM 3094 N N . THR A 1 390 ? 16.953 -43.906 -10.117 1 93.44 390 THR A N 1
ATOM 3095 C CA . THR A 1 390 ? 16.297 -42.594 -10.305 1 93.44 390 THR A CA 1
ATOM 3096 C C . THR A 1 390 ? 15.406 -42.25 -9.109 1 93.44 390 THR A C 1
ATOM 3098 O O . THR A 1 390 ? 15.25 -41.094 -8.758 1 93.44 390 THR A O 1
ATOM 3101 N N . LYS A 1 391 ? 14.773 -43.281 -8.516 1 92.81 391 LYS A N 1
ATOM 3102 C CA . LYS A 1 391 ? 13.961 -43.062 -7.316 1 92.81 391 LYS A CA 1
ATOM 3103 C C . LYS A 1 391 ? 14.805 -42.5 -6.168 1 92.81 391 LYS A C 1
ATOM 3105 O O . LYS A 1 391 ? 14.359 -41.656 -5.418 1 92.81 391 LYS A O 1
ATOM 3110 N N . ASN A 1 392 ? 16 -43.031 -6.027 1 92.06 392 ASN A N 1
ATOM 3111 C CA . ASN A 1 392 ? 16.922 -42.531 -5.016 1 92.06 392 ASN A CA 1
ATOM 3112 C C . ASN A 1 392 ? 17.297 -41.062 -5.273 1 92.06 392 ASN A C 1
ATOM 3114 O O . ASN A 1 392 ? 17.375 -40.281 -4.344 1 92.06 392 ASN A O 1
ATOM 3118 N N . LEU A 1 393 ? 17.516 -40.812 -6.516 1 90.38 393 LEU A N 1
ATOM 3119 C CA . LEU A 1 393 ? 17.812 -39.438 -6.891 1 90.38 393 LEU A CA 1
ATOM 3120 C C . LEU A 1 393 ? 16.641 -38.531 -6.602 1 90.38 393 LEU A C 1
ATOM 3122 O O . LEU A 1 393 ? 16.812 -37.406 -6.16 1 90.38 393 LEU A O 1
ATOM 3126 N N . PHE A 1 394 ? 15.414 -38.969 -6.832 1 90.62 394 PHE A N 1
ATOM 3127 C CA . PHE A 1 394 ? 14.188 -38.219 -6.578 1 90.62 394 PHE A CA 1
ATOM 3128 C C . PHE A 1 394 ? 14.055 -37.906 -5.094 1 90.62 394 PHE A C 1
ATOM 3130 O O . PHE A 1 394 ? 13.742 -36.75 -4.73 1 90.62 394 PHE A O 1
ATOM 3137 N N . ASP A 1 395 ? 14.312 -38.844 -4.266 1 90.56 395 ASP A N 1
ATOM 3138 C CA . ASP A 1 395 ? 14.234 -38.688 -2.818 1 90.56 395 ASP A CA 1
ATOM 3139 C C . ASP A 1 395 ? 15.281 -37.688 -2.334 1 90.56 395 ASP A C 1
ATOM 3141 O O . ASP A 1 395 ? 14.992 -36.844 -1.475 1 90.56 395 ASP A O 1
ATOM 3145 N N . ALA A 1 396 ? 16.453 -37.719 -2.895 1 89.94 396 ALA A N 1
ATOM 3146 C CA . ALA A 1 396 ? 17.531 -36.812 -2.52 1 89.94 396 ALA A CA 1
ATOM 3147 C C . ALA A 1 396 ? 17.172 -35.375 -2.895 1 89.94 396 ALA A C 1
ATOM 3149 O O . ALA A 1 396 ? 17.375 -34.438 -2.1 1 89.94 396 ALA A O 1
ATOM 3150 N N . TYR A 1 397 ? 16.609 -35.25 -4.102 1 87.25 397 TYR A N 1
ATOM 3151 C CA . TYR A 1 397 ? 16.281 -33.906 -4.59 1 87.25 397 TYR A CA 1
ATOM 3152 C C . TYR A 1 397 ? 15.07 -33.344 -3.852 1 87.25 397 TYR A C 1
ATOM 3154 O O . TYR A 1 397 ? 14.93 -32.125 -3.738 1 87.25 397 TYR A O 1
ATOM 3162 N N . THR A 1 398 ? 14.188 -34.219 -3.4 1 85.12 398 THR A N 1
AT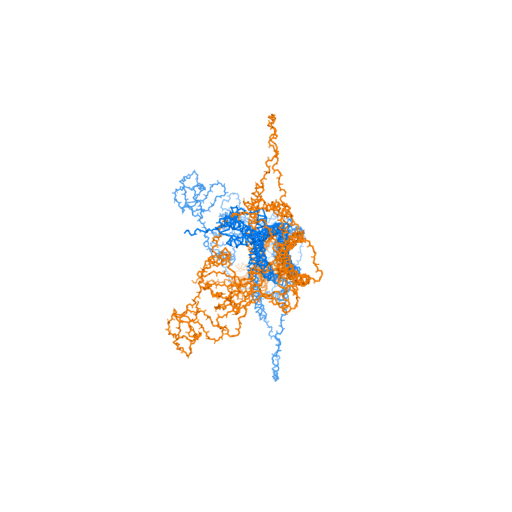OM 3163 C CA . THR A 1 398 ? 13.023 -33.781 -2.635 1 85.12 398 THR A CA 1
ATOM 3164 C C . THR A 1 398 ? 13.445 -33.25 -1.261 1 85.12 398 THR A C 1
ATOM 3166 O O . THR A 1 398 ? 12.844 -32.312 -0.731 1 85.12 398 THR A O 1
ATOM 3169 N N . LYS A 1 399 ? 14.477 -33.812 -0.645 1 85.81 399 LYS A N 1
ATOM 3170 C CA . LYS A 1 399 ? 14.977 -33.375 0.663 1 85.81 399 LYS A CA 1
ATOM 3171 C C . LYS A 1 399 ? 15.773 -32.094 0.561 1 85.81 399 LYS A C 1
ATOM 3173 O O . LYS A 1 399 ? 15.68 -31.219 1.432 1 85.81 399 LYS A O 1
ATOM 3178 N N . ASP A 1 400 ? 16.609 -32.062 -0.492 1 84.5 400 ASP A N 1
ATOM 3179 C CA . ASP A 1 400 ? 17.406 -30.859 -0.709 1 84.5 400 ASP A CA 1
ATOM 3180 C C . ASP A 1 400 ? 17.234 -30.344 -2.137 1 84.5 400 ASP A C 1
ATOM 3182 O O . ASP A 1 400 ? 17.938 -30.781 -3.047 1 84.5 400 ASP A O 1
ATOM 3186 N N . ARG A 1 401 ? 16.359 -29.406 -2.338 1 78 401 ARG A N 1
ATOM 3187 C CA . ARG A 1 401 ? 15.984 -28.891 -3.65 1 78 401 ARG A CA 1
ATOM 3188 C C . ARG A 1 401 ? 17.141 -28.141 -4.297 1 78 401 ARG A C 1
ATOM 3190 O O . ARG A 1 401 ? 17.109 -27.828 -5.484 1 78 401 ARG A O 1
ATOM 3197 N N . LYS A 1 402 ? 18.234 -27.891 -3.586 1 78.81 402 LYS A N 1
ATOM 3198 C CA . LYS A 1 402 ? 19.391 -27.203 -4.145 1 78.81 402 LYS A CA 1
ATOM 3199 C C . LYS A 1 402 ? 20.188 -28.109 -5.066 1 78.81 402 LYS A C 1
ATOM 3201 O O . LYS A 1 402 ? 20.922 -27.641 -5.941 1 78.81 402 LYS A O 1
ATOM 3206 N N . GLN A 1 403 ? 19.984 -29.297 -4.879 1 83.56 403 GLN A N 1
ATOM 3207 C CA . GLN A 1 403 ? 20.781 -30.281 -5.613 1 83.56 403 GLN A CA 1
ATOM 3208 C C . GLN A 1 403 ? 20.203 -30.516 -7.004 1 83.56 403 GLN A C 1
ATOM 3210 O O . GLN A 1 403 ? 20.906 -30.984 -7.902 1 83.56 403 GLN A O 1
ATOM 3215 N N . GLY A 1 404 ? 18.969 -30.328 -7.262 1 82.75 404 GLY A N 1
ATOM 3216 C CA . GLY A 1 404 ? 18.328 -30.547 -8.547 1 82.75 404 GLY A CA 1
ATOM 3217 C C . GLY A 1 404 ? 16.828 -30.406 -8.492 1 82.75 404 GLY A C 1
ATOM 3218 O O . GLY A 1 404 ? 16.25 -30.188 -7.418 1 82.75 404 GLY A O 1
ATOM 3219 N N . ASP A 1 405 ? 16.219 -30.641 -9.633 1 83.44 405 ASP A N 1
ATOM 3220 C CA . ASP A 1 405 ? 14.773 -30.484 -9.734 1 83.44 405 ASP A CA 1
ATOM 3221 C C . ASP A 1 405 ? 14.07 -31.844 -9.648 1 83.44 405 ASP A C 1
ATOM 3223 O O . ASP A 1 405 ? 14.195 -32.688 -10.547 1 83.44 405 ASP A O 1
ATOM 3227 N N . PRO A 1 406 ? 13.43 -32.031 -8.539 1 86.69 406 PRO A N 1
ATOM 3228 C CA . PRO A 1 406 ? 12.742 -33.312 -8.375 1 86.69 406 PRO A CA 1
ATOM 3229 C C . PRO A 1 406 ? 11.742 -33.594 -9.492 1 86.69 406 PRO A C 1
ATOM 3231 O O . PRO A 1 406 ? 11.5 -34.75 -9.82 1 86.69 406 PRO A O 1
ATOM 3234 N N . ASP A 1 407 ? 11.219 -32.656 -10.203 1 83.12 407 ASP A N 1
ATOM 3235 C CA . ASP A 1 407 ? 10.227 -32.875 -11.258 1 83.12 407 ASP A CA 1
ATOM 3236 C C . ASP A 1 407 ? 10.859 -33.469 -12.5 1 83.12 407 ASP A C 1
ATOM 3238 O O . ASP A 1 407 ? 10.242 -34.312 -13.18 1 83.12 407 ASP A O 1
ATOM 3242 N N . ASP A 1 408 ? 12.047 -33.094 -12.727 1 87.81 408 ASP A N 1
ATOM 3243 C CA . ASP A 1 408 ? 12.75 -33.656 -13.875 1 87.81 408 ASP A CA 1
ATOM 3244 C C . ASP A 1 408 ? 13.055 -35.156 -13.664 1 87.81 408 ASP A C 1
ATOM 3246 O O . ASP A 1 408 ? 12.953 -35.938 -14.594 1 87.81 408 ASP A O 1
ATOM 3250 N N . VAL A 1 409 ? 13.438 -35.406 -12.43 1 91 409 VAL A N 1
ATOM 3251 C CA . VAL A 1 409 ? 13.734 -36.812 -12.094 1 91 409 VAL A CA 1
ATOM 3252 C C . VAL A 1 409 ? 12.461 -37.625 -12.148 1 91 409 VAL A C 1
ATOM 3254 O O . VAL A 1 409 ? 12.477 -38.781 -12.617 1 91 409 VAL A O 1
ATOM 3257 N N . LYS A 1 410 ? 11.391 -37.094 -11.68 1 90.88 410 LYS A N 1
ATOM 3258 C CA . LYS A 1 410 ? 10.109 -37.781 -11.711 1 90.88 410 LYS A CA 1
ATOM 3259 C C . LYS A 1 410 ? 9.688 -38.094 -13.148 1 90.88 410 LYS A C 1
ATOM 3261 O O . LYS A 1 410 ? 9.156 -39.188 -13.422 1 90.88 410 LYS A O 1
ATOM 3266 N N . GLU A 1 411 ? 9.977 -37.188 -14.055 1 90.94 411 GLU A N 1
ATOM 3267 C CA . GLU A 1 411 ? 9.648 -37.406 -15.461 1 90.94 411 GLU A CA 1
ATOM 3268 C C . GLU A 1 411 ? 10.469 -38.562 -16.047 1 90.94 411 GLU A C 1
ATOM 3270 O O . GLU A 1 411 ? 9.953 -39.344 -16.844 1 90.94 411 GLU A O 1
ATOM 3275 N N . SER A 1 412 ? 11.688 -38.594 -15.633 1 92.25 412 SER A N 1
ATOM 3276 C CA . SER A 1 412 ? 12.547 -39.688 -16.078 1 92.25 412 SER A CA 1
ATOM 3277 C C . SER A 1 412 ? 12.055 -41.031 -15.547 1 92.25 412 SER A C 1
ATOM 3279 O O . SER A 1 412 ? 12.102 -42.031 -16.25 1 92.25 412 SER A O 1
ATOM 3281 N N . MET A 1 413 ? 11.602 -40.969 -14.359 1 94.69 413 MET A N 1
ATOM 3282 C CA . MET A 1 413 ? 11.047 -42.188 -13.75 1 94.69 413 MET A CA 1
ATOM 3283 C C . MET A 1 413 ? 9.805 -42.656 -14.508 1 94.69 413 MET A C 1
ATOM 3285 O O . MET A 1 413 ? 9.641 -43.844 -14.75 1 94.69 413 MET A O 1
ATOM 3289 N N . LEU A 1 414 ? 9.031 -41.75 -14.898 1 94.44 414 LEU A N 1
ATOM 3290 C CA . LEU A 1 414 ? 7.801 -42.094 -15.609 1 94.44 414 LEU A CA 1
ATOM 3291 C C . LEU A 1 414 ? 8.102 -42.625 -17 1 94.44 414 LEU A C 1
ATOM 3293 O O . LEU A 1 414 ? 7.43 -43.531 -17.469 1 94.44 414 LEU A O 1
ATOM 3297 N N . ASP A 1 415 ? 9.117 -42.125 -17.625 1 93.94 415 ASP A N 1
ATOM 3298 C CA . ASP A 1 415 ? 9.523 -42.625 -18.938 1 93.94 415 ASP A CA 1
ATOM 3299 C C . ASP A 1 415 ? 9.953 -44.062 -18.844 1 93.94 415 ASP A C 1
ATOM 3301 O O . ASP A 1 415 ? 9.555 -44.906 -19.688 1 93.94 415 ASP A O 1
ATOM 3305 N N . GLU A 1 416 ? 10.727 -44.312 -17.812 1 94.56 416 GLU A N 1
ATOM 3306 C CA . GLU A 1 416 ? 11.156 -45.688 -17.609 1 94.56 416 GLU A CA 1
ATOM 3307 C C . GLU A 1 416 ? 9.977 -46.625 -17.312 1 94.56 416 GLU A C 1
ATOM 3309 O O . GLU A 1 416 ? 9.922 -47.75 -17.797 1 94.56 416 GLU A O 1
ATOM 3314 N N . SER A 1 417 ? 9.094 -46.125 -16.531 1 95.12 417 SER A N 1
ATOM 3315 C CA . SER A 1 417 ? 7.914 -46.906 -16.172 1 95.12 417 SER A CA 1
ATOM 3316 C C . SER A 1 417 ? 7.035 -47.188 -17.375 1 95.12 417 SER A C 1
ATOM 3318 O O . SER A 1 417 ? 6.461 -48.281 -17.5 1 95.12 417 SER A O 1
ATOM 3320 N N . ARG A 1 418 ? 6.879 -46.25 -18.25 1 95.19 418 ARG A N 1
ATOM 3321 C CA . ARG A 1 418 ? 6.105 -46.438 -19.484 1 95.19 418 ARG A CA 1
ATOM 3322 C C . ARG A 1 418 ? 6.734 -47.5 -20.375 1 95.19 418 ARG A C 1
ATOM 3324 O O . ARG A 1 418 ? 6.031 -48.344 -20.922 1 95.19 418 ARG A O 1
ATOM 3331 N N . ASP A 1 419 ? 8.039 -47.469 -20.469 1 95.44 419 ASP A N 1
ATOM 3332 C CA . ASP A 1 419 ? 8.742 -48.469 -21.25 1 95.44 419 ASP A CA 1
ATOM 3333 C C . ASP A 1 419 ? 8.531 -49.875 -20.672 1 95.44 419 ASP A C 1
ATOM 3335 O O . ASP A 1 419 ? 8.336 -50.812 -21.422 1 95.44 419 ASP A O 1
ATOM 3339 N N . ILE A 1 420 ? 8.594 -49.938 -19.422 1 96.5 420 ILE A N 1
ATOM 3340 C CA . ILE A 1 420 ? 8.414 -51.219 -18.734 1 96.5 420 ILE A CA 1
ATOM 3341 C C . ILE A 1 420 ? 7.004 -51.75 -19 1 96.5 420 ILE A C 1
ATOM 3343 O O . ILE A 1 420 ? 6.816 -52.938 -19.219 1 96.5 420 ILE A O 1
ATOM 3347 N N . MET A 1 421 ? 6.047 -50.844 -19.016 1 95.88 421 MET A N 1
ATOM 3348 C CA . MET A 1 421 ? 4.668 -51.25 -19.25 1 95.88 421 MET A CA 1
ATOM 3349 C C . MET A 1 421 ? 4.508 -51.875 -20.641 1 95.88 421 MET A C 1
ATOM 3351 O O . MET A 1 421 ? 3.818 -52.875 -20.812 1 95.88 421 MET A O 1
ATOM 3355 N N . VAL A 1 422 ? 5.18 -51.25 -21.578 1 95.81 422 VAL A N 1
ATOM 3356 C CA . VAL A 1 422 ? 5.113 -51.719 -22.953 1 95.81 422 VAL A CA 1
ATOM 3357 C C . VAL A 1 422 ? 5.805 -53.094 -23.047 1 95.81 422 VAL A C 1
ATOM 3359 O O . VAL A 1 422 ? 5.293 -54 -23.688 1 95.81 422 VAL A O 1
ATOM 3362 N N . LEU A 1 423 ? 6.953 -53.281 -22.375 1 96.88 423 LEU A N 1
ATOM 3363 C CA . LEU A 1 423 ? 7.68 -54.531 -22.375 1 96.88 423 LEU A CA 1
ATOM 3364 C C . LEU A 1 423 ? 6.863 -55.625 -21.703 1 96.88 423 LEU A C 1
ATOM 3366 O O . LEU A 1 423 ? 6.887 -56.781 -22.141 1 96.88 423 LEU A O 1
ATOM 3370 N N . LYS A 1 424 ? 6.172 -55.281 -20.688 1 97.12 424 LYS A N 1
ATOM 3371 C CA . LYS A 1 424 ? 5.348 -56.25 -19.984 1 97.12 424 LYS A CA 1
ATOM 3372 C C . LYS A 1 424 ? 4.199 -56.719 -20.859 1 97.12 424 LYS A C 1
ATOM 3374 O O . LYS A 1 424 ? 3.748 -57.875 -20.734 1 97.12 424 LYS A O 1
ATOM 3379 N N . THR A 1 425 ? 3.727 -55.844 -21.719 1 96.5 425 THR A N 1
ATOM 3380 C CA . THR A 1 425 ? 2.703 -56.25 -22.656 1 96.5 425 THR A CA 1
ATOM 3381 C C . THR A 1 425 ? 3.258 -57.312 -23.625 1 96.5 425 THR A C 1
ATOM 3383 O O . THR A 1 425 ? 2.605 -58.312 -23.891 1 96.5 425 THR A O 1
ATOM 3386 N N . ALA A 1 426 ? 4.473 -57.062 -24.125 1 96.56 426 ALA A N 1
ATOM 3387 C CA . ALA A 1 426 ? 5.129 -58.031 -25 1 96.56 426 ALA A CA 1
ATOM 3388 C C . ALA A 1 426 ? 5.379 -59.375 -24.266 1 96.56 426 ALA A C 1
ATOM 3390 O O . ALA A 1 426 ? 5.18 -60.438 -24.828 1 96.56 426 ALA A O 1
ATOM 3391 N N . ARG A 1 427 ? 5.805 -59.312 -23.094 1 97.56 427 ARG A N 1
ATOM 3392 C CA . ARG A 1 427 ? 6.035 -60.5 -22.297 1 97.56 427 ARG A CA 1
ATOM 3393 C C . ARG A 1 427 ? 4.746 -61.281 -22.094 1 97.56 427 ARG A C 1
ATOM 3395 O O . ARG A 1 427 ? 4.754 -62.5 -22.156 1 97.56 427 ARG A O 1
ATOM 3402 N N . CYS A 1 428 ? 3.68 -60.531 -21.781 1 97.44 428 CYS A N 1
ATOM 3403 C CA . CYS A 1 428 ? 2.377 -61.156 -21.594 1 97.44 428 CYS A CA 1
ATOM 3404 C C . CYS A 1 428 ? 1.949 -61.938 -22.844 1 97.44 428 CYS A C 1
ATOM 3406 O O . CYS A 1 428 ? 1.455 -63.062 -22.734 1 97.44 428 CYS A O 1
ATOM 3408 N N . LYS A 1 429 ? 2.15 -61.312 -23.953 1 97.44 429 LYS A N 1
ATOM 3409 C CA . LYS A 1 429 ? 1.825 -61.938 -25.219 1 97.44 429 LYS A CA 1
ATOM 3410 C C . LYS A 1 429 ? 2.549 -63.281 -25.375 1 97.44 429 LYS A C 1
ATOM 3412 O O . LYS A 1 429 ? 1.915 -64.312 -25.578 1 97.44 429 LYS A O 1
ATOM 3417 N N . TYR A 1 430 ? 3.875 -63.312 -25.188 1 98 430 TYR A N 1
ATOM 3418 C CA . TYR A 1 430 ? 4.699 -64.5 -25.406 1 98 430 TYR A CA 1
ATOM 3419 C C . TYR A 1 430 ? 4.5 -65.562 -24.297 1 98 430 TYR A C 1
ATOM 3421 O O . TYR A 1 430 ? 4.445 -66.75 -24.562 1 98 430 TYR A O 1
ATOM 3429 N N . GLN A 1 431 ? 4.391 -65.062 -23.141 1 97.56 431 GLN A N 1
ATOM 3430 C CA . GLN A 1 431 ? 4.223 -65.938 -22.016 1 97.56 431 GLN A CA 1
ATOM 3431 C C . GLN A 1 431 ? 2.91 -66.75 -22.125 1 97.56 431 GLN A C 1
ATOM 3433 O O . GLN A 1 431 ? 2.852 -67.938 -21.781 1 97.56 431 GLN A O 1
ATOM 3438 N N . THR A 1 432 ? 1.85 -66.062 -22.547 1 97.75 432 THR A N 1
ATOM 3439 C CA . THR A 1 432 ? 0.56 -66.75 -22.719 1 97.75 432 THR A CA 1
ATOM 3440 C C . THR A 1 432 ? 0.656 -67.875 -23.75 1 97.75 432 THR A C 1
ATOM 3442 O O . THR A 1 432 ? 0.083 -68.938 -23.578 1 97.75 432 THR A O 1
ATOM 3445 N N . GLN A 1 433 ? 1.38 -67.562 -24.812 1 97.56 433 GLN A N 1
ATOM 3446 C CA . GLN A 1 433 ? 1.581 -68.562 -25.859 1 97.56 433 GLN A CA 1
ATOM 3447 C C . GLN A 1 433 ? 2.404 -69.75 -25.328 1 97.56 433 GLN A C 1
ATOM 3449 O O . GLN A 1 433 ? 2.088 -70.875 -25.609 1 97.56 433 GLN A O 1
ATOM 3454 N N . ILE A 1 434 ? 3.41 -69.438 -24.594 1 97.06 434 ILE A N 1
ATOM 3455 C CA . ILE A 1 434 ? 4.258 -70.5 -24 1 97.06 434 ILE A CA 1
ATOM 3456 C C . ILE A 1 434 ? 3.416 -71.375 -23.109 1 97.06 434 ILE A C 1
ATOM 3458 O O . ILE A 1 434 ? 3.494 -72.625 -23.203 1 97.06 434 ILE A O 1
ATOM 3462 N N . ASP A 1 435 ? 2.639 -70.812 -22.312 1 96.56 435 ASP A N 1
ATOM 3463 C CA . ASP A 1 435 ? 1.809 -71.562 -21.375 1 96.56 435 ASP A CA 1
ATOM 3464 C C . ASP A 1 435 ? 0.818 -72.438 -22.109 1 96.56 435 ASP A C 1
ATOM 3466 O O . ASP A 1 435 ? 0.575 -73.562 -21.719 1 96.56 435 ASP A O 1
ATOM 3470 N N . ALA A 1 436 ? 0.254 -71.875 -23.203 1 95.75 436 ALA A N 1
ATOM 3471 C CA . ALA A 1 436 ? -0.689 -72.625 -24 1 95.75 436 ALA A CA 1
ATOM 3472 C C . ALA A 1 436 ? -0.01 -73.875 -24.625 1 95.75 436 ALA A C 1
ATOM 3474 O O . ALA A 1 436 ? -0.573 -74.938 -24.625 1 95.75 436 ALA A O 1
ATOM 3475 N N . ILE A 1 437 ? 1.203 -73.688 -25.109 1 96 437 ILE A N 1
ATOM 3476 C CA . ILE A 1 437 ? 1.945 -74.75 -25.75 1 96 437 ILE A CA 1
ATOM 3477 C C . ILE A 1 437 ? 2.342 -75.812 -24.719 1 96 437 ILE A C 1
ATOM 3479 O O . ILE A 1 437 ? 2.182 -77 -24.938 1 96 437 ILE A O 1
ATOM 3483 N N . MET A 1 438 ? 2.834 -75.375 -23.641 1 94.06 438 MET A N 1
ATOM 3484 C CA . MET A 1 438 ? 3.271 -76.312 -22.562 1 94.06 438 MET A CA 1
ATOM 3485 C C . MET A 1 438 ? 2.104 -77.125 -22.047 1 94.06 438 MET A C 1
ATOM 3487 O O . MET A 1 438 ? 2.279 -78.25 -21.672 1 94.06 438 MET A O 1
ATOM 3491 N N . GLN A 1 439 ? 0.97 -76.562 -22.016 1 91.81 439 GLN A N 1
ATOM 3492 C CA . GLN A 1 439 ? -0.216 -77.25 -21.578 1 91.81 439 GLN A CA 1
ATOM 3493 C C . GLN A 1 439 ? -0.6 -78.375 -22.594 1 91.81 439 GLN A C 1
ATOM 3495 O O . GLN A 1 439 ? -1.119 -79.375 -22.203 1 91.81 439 GLN A O 1
ATOM 3500 N N . CYS A 1 440 ? -0.299 -78.062 -23.828 1 90.06 440 CYS A N 1
ATOM 3501 C CA . CYS A 1 440 ? -0.678 -79 -24.891 1 90.06 440 CYS A CA 1
ATOM 3502 C C . CYS A 1 440 ? 0.332 -80.125 -25.031 1 90.06 440 CYS A C 1
ATOM 3504 O O . CYS A 1 440 ? -0.044 -81.312 -25.047 1 90.06 440 CYS A O 1
ATOM 3506 N N . ILE A 1 441 ? 1.671 -79.938 -25.141 1 87.75 441 ILE A N 1
ATOM 3507 C CA . ILE A 1 441 ? 2.67 -80.938 -25.469 1 87.75 441 ILE A CA 1
ATOM 3508 C C . ILE A 1 441 ? 3.434 -81.312 -24.203 1 87.75 441 ILE A C 1
ATOM 3510 O O . ILE A 1 441 ? 4.156 -82.312 -24.203 1 87.75 441 ILE A O 1
ATOM 3514 N N . GLY A 1 442 ? 3.158 -80.875 -23.094 1 78.31 442 GLY A N 1
ATOM 3515 C CA . GLY A 1 442 ? 3.844 -81.25 -21.859 1 78.31 442 GLY A CA 1
ATOM 3516 C C . GLY A 1 442 ? 5.277 -80.75 -21.812 1 78.31 442 GLY A C 1
ATOM 3517 O O . GLY A 1 442 ? 5.75 -80.062 -22.766 1 78.31 442 GLY A O 1
ATOM 3518 N N . VAL A 1 443 ? 5.957 -80.875 -20.734 1 69.19 443 VAL A N 1
ATOM 3519 C CA . VAL A 1 443 ? 7.285 -80.375 -20.469 1 69.19 443 VAL A CA 1
ATOM 3520 C C . VAL A 1 443 ? 8.344 -81.438 -20.781 1 69.19 443 VAL A C 1
ATOM 3522 O O . VAL A 1 443 ? 9.531 -81.25 -20.516 1 69.19 443 VAL A O 1
ATOM 3525 N N . GLU A 1 444 ? 7.984 -82.438 -21.516 1 62.28 444 GLU A N 1
ATOM 3526 C CA . GLU A 1 444 ? 8.914 -83.562 -21.516 1 62.28 444 GLU A CA 1
ATOM 3527 C C . GLU A 1 444 ? 10.148 -83.25 -22.359 1 62.28 444 GLU A C 1
ATOM 3529 O O . GLU A 1 444 ? 10.062 -83.188 -23.594 1 62.28 444 GLU A O 1
ATOM 3534 N N . GLU A 1 445 ? 10.984 -82.5 -21.969 1 60.22 445 GLU A N 1
ATOM 3535 C CA . GLU A 1 445 ? 12.242 -82.375 -22.703 1 60.22 445 GLU A CA 1
ATOM 3536 C C . GLU A 1 445 ? 13.18 -83.562 -22.391 1 60.22 445 GLU A C 1
ATOM 3538 O O . GLU A 1 445 ? 13.336 -83.938 -21.234 1 60.22 445 GLU A O 1
ATOM 3543 N N . SER A 1 446 ? 13.273 -84.375 -23.328 1 59 446 SER A N 1
ATOM 3544 C CA . SER A 1 446 ? 14.328 -85.375 -23.078 1 59 446 SER A CA 1
ATOM 3545 C C . SER A 1 446 ? 15.609 -84.688 -22.609 1 59 446 SER A C 1
ATOM 3547 O O . SER A 1 446 ? 16.078 -83.688 -23.25 1 59 446 SER A O 1
ATOM 3549 N N . PRO A 1 447 ? 16.031 -84.812 -21.359 1 57.12 447 PRO A N 1
ATOM 3550 C CA . PRO A 1 447 ? 17.234 -84.188 -20.812 1 57.12 447 PRO A CA 1
ATOM 3551 C C . PRO A 1 447 ? 18.406 -84.188 -21.797 1 57.12 447 PRO A C 1
ATOM 3553 O O . PRO A 1 447 ? 19.234 -83.25 -21.766 1 57.12 447 PRO A O 1
ATOM 3556 N N . ASN A 1 448 ? 18.516 -85.25 -22.641 1 57.56 448 ASN A N 1
ATOM 3557 C CA . ASN A 1 448 ? 19.688 -85.438 -23.5 1 57.56 448 ASN A CA 1
ATOM 3558 C C . ASN A 1 448 ? 19.438 -84.938 -24.906 1 57.56 448 ASN A C 1
ATOM 3560 O O . ASN A 1 448 ? 20.188 -85.25 -25.828 1 57.56 448 ASN A O 1
ATOM 3564 N N . ALA A 1 449 ? 18.312 -84.188 -25.156 1 65.12 449 ALA A N 1
ATOM 3565 C CA . ALA A 1 449 ? 18 -83.812 -26.531 1 65.12 449 ALA A CA 1
ATOM 3566 C C . ALA A 1 449 ? 18.766 -82.562 -26.969 1 65.12 449 ALA A C 1
ATOM 3568 O O . ALA A 1 449 ? 18.734 -81.562 -26.266 1 65.12 449 ALA A O 1
ATOM 3569 N N . ARG A 1 450 ? 19.734 -82.812 -27.859 1 77.62 450 ARG A N 1
ATOM 3570 C CA . ARG A 1 450 ? 20.453 -81.688 -28.453 1 77.62 450 ARG A CA 1
ATOM 3571 C C . ARG A 1 450 ? 19.625 -81.062 -29.562 1 77.62 450 ARG A C 1
ATOM 3573 O O . ARG A 1 450 ? 19.109 -81.75 -30.453 1 77.62 450 ARG A O 1
ATOM 3580 N N . PHE A 1 451 ? 19.516 -79.688 -29.422 1 80.62 451 PHE A N 1
ATOM 3581 C CA . PHE A 1 451 ? 18.703 -79 -30.406 1 80.62 451 PHE A CA 1
ATOM 3582 C C . PHE A 1 451 ? 19.594 -78.312 -31.438 1 80.62 451 PHE A C 1
ATOM 3584 O O . PHE A 1 451 ? 20.734 -78 -31.156 1 80.62 451 PHE A O 1
ATOM 3591 N N . HIS A 1 452 ? 18.969 -78.062 -32.625 1 84.19 452 HIS A N 1
ATOM 3592 C CA . HIS A 1 452 ? 19.719 -77.438 -33.719 1 84.19 452 HIS A CA 1
ATOM 3593 C C . HIS A 1 452 ? 20.016 -76 -33.375 1 84.19 452 HIS A C 1
ATOM 3595 O O . HIS A 1 452 ? 19.172 -75.312 -32.812 1 84.19 452 HIS A O 1
ATOM 3601 N N . ASN A 1 453 ? 21.234 -75.688 -33.656 1 83.5 453 ASN A N 1
ATOM 3602 C CA . ASN A 1 453 ? 21.625 -74.25 -33.594 1 83.5 453 ASN A CA 1
ATOM 3603 C C . ASN A 1 453 ? 21.547 -73.562 -34.938 1 83.5 453 ASN A C 1
ATOM 3605 O O . ASN A 1 453 ? 22.562 -73.375 -35.594 1 83.5 453 ASN A O 1
ATOM 3609 N N . LEU A 1 454 ? 20.328 -73.125 -35.25 1 85.75 454 LEU A N 1
ATOM 3610 C CA . LEU A 1 454 ? 20.062 -72.625 -36.594 1 85.75 454 LEU A CA 1
ATOM 3611 C C . LEU A 1 454 ? 20.375 -71.125 -36.656 1 85.75 454 LEU A C 1
ATOM 3613 O O . LEU A 1 454 ? 20 -70.375 -35.781 1 85.75 454 LEU A O 1
ATOM 3617 N N . LYS A 1 455 ? 21.078 -70.75 -37.688 1 84.94 455 LYS A N 1
ATOM 3618 C CA . LYS A 1 455 ? 21.391 -69.375 -37.969 1 84.94 455 LYS A CA 1
ATOM 3619 C C . LYS A 1 455 ? 21.109 -69 -39.406 1 84.94 455 LYS A C 1
ATOM 3621 O O . LYS A 1 455 ? 21.125 -69.875 -40.281 1 84.94 455 LYS A O 1
ATOM 3626 N N . GLY A 1 456 ? 20.766 -67.75 -39.594 1 84.38 456 GLY A N 1
ATOM 3627 C CA . GLY A 1 456 ? 20.562 -67.25 -40.969 1 84.38 456 GLY A CA 1
ATOM 3628 C C . GLY A 1 456 ? 21.797 -67.375 -41.812 1 84.38 456 GLY A C 1
ATOM 3629 O O . GLY A 1 456 ? 22.906 -67.125 -41.344 1 84.38 456 GLY A O 1
ATOM 3630 N N . ALA A 1 457 ? 21.578 -68 -43.031 1 81.88 457 ALA A N 1
ATOM 3631 C CA . ALA A 1 457 ? 22.719 -68.188 -43.938 1 81.88 457 ALA A CA 1
ATOM 3632 C C . ALA A 1 457 ? 22.312 -67.938 -45.375 1 81.88 457 ALA A C 1
ATOM 3634 O O . ALA A 1 457 ? 21.156 -68.062 -45.75 1 81.88 457 ALA A O 1
ATOM 3635 N N . ASN A 1 458 ? 23.25 -67.438 -46.125 1 82.88 458 ASN A N 1
ATOM 3636 C CA . ASN A 1 458 ? 23.094 -67.312 -47.562 1 82.88 458 ASN A CA 1
ATOM 3637 C C . ASN A 1 458 ? 23.797 -68.5 -48.312 1 82.88 458 ASN A C 1
ATOM 3639 O O . ASN A 1 458 ? 24.891 -68.875 -47.906 1 82.88 458 ASN A O 1
ATOM 3643 N N . PHE A 1 459 ? 23.094 -68.938 -49.281 1 81.56 459 PHE A N 1
ATOM 3644 C CA . PHE A 1 459 ? 23.641 -70.125 -50 1 81.56 459 PHE A CA 1
ATOM 3645 C C . PHE A 1 459 ? 24.062 -69.688 -51.406 1 81.56 459 PHE A C 1
ATOM 3647 O O . PHE A 1 459 ? 23.219 -69.5 -52.281 1 81.56 459 PHE A O 1
ATOM 3654 N N . SER A 1 460 ? 25.344 -69.625 -51.688 1 76.94 460 SER A N 1
ATOM 3655 C CA . SER A 1 460 ? 25.891 -69.25 -53 1 76.94 460 SER A CA 1
ATOM 3656 C C . SER A 1 460 ? 25.781 -70.438 -53.969 1 76.94 460 SER A C 1
ATOM 3658 O O . SER A 1 460 ? 25.797 -70.25 -55.188 1 76.94 460 SER A O 1
ATOM 3660 N N . ILE A 1 461 ? 25.688 -71.562 -53.469 1 80.25 461 ILE A N 1
ATOM 3661 C CA . ILE A 1 461 ? 25.5 -72.812 -54.281 1 80.25 461 ILE A CA 1
ATOM 3662 C C . ILE A 1 461 ? 24.141 -73.438 -53.969 1 80.25 461 ILE A C 1
ATOM 3664 O O . ILE A 1 461 ? 23.688 -73.438 -52.812 1 80.25 461 ILE A O 1
ATOM 3668 N N . PRO A 1 462 ? 23.609 -73.812 -55.094 1 83.5 462 PRO A N 1
ATOM 3669 C CA . PRO A 1 462 ? 22.312 -74.438 -54.844 1 83.5 462 PRO A CA 1
ATOM 3670 C C . PRO A 1 462 ? 22.422 -75.625 -53.844 1 83.5 462 PRO A C 1
ATOM 3672 O O . PRO A 1 462 ? 23.219 -76.5 -54.031 1 83.5 462 PRO A O 1
ATOM 3675 N N . THR A 1 463 ? 21.781 -75.438 -52.75 1 86.31 463 THR A N 1
ATOM 3676 C CA . THR A 1 463 ? 21.781 -76.438 -51.719 1 86.31 463 THR A CA 1
ATOM 3677 C C . THR A 1 463 ? 20.391 -77 -51.5 1 86.31 463 THR A C 1
ATOM 3679 O O . THR A 1 463 ? 19.391 -76.25 -51.625 1 86.31 463 THR A O 1
ATOM 3682 N N . THR A 1 464 ? 20.281 -78.25 -51.219 1 87.56 464 THR A N 1
ATOM 3683 C CA . THR A 1 464 ? 19 -78.938 -51.031 1 87.56 464 THR A CA 1
ATOM 3684 C C . THR A 1 464 ? 18.562 -78.812 -49.562 1 87.56 464 THR A C 1
ATOM 3686 O O . THR A 1 464 ? 19.328 -79.062 -48.656 1 87.56 464 THR A O 1
ATOM 3689 N N . CYS A 1 465 ? 17.422 -78.312 -49.344 1 88.75 465 CYS A N 1
ATOM 3690 C CA . CYS A 1 465 ? 16.844 -78.312 -48 1 88.75 465 CYS A CA 1
ATOM 3691 C C . CYS A 1 465 ? 16.734 -79.688 -47.438 1 88.75 465 CYS A C 1
ATOM 3693 O O . CYS A 1 465 ? 16.141 -80.562 -48.062 1 88.75 465 CYS A O 1
ATOM 3695 N N . ASP A 1 466 ? 17.172 -79.812 -46.312 1 87.12 466 ASP A N 1
ATOM 3696 C CA . ASP A 1 466 ? 17.219 -81.188 -45.719 1 87.12 466 ASP A CA 1
ATOM 3697 C C . ASP A 1 466 ? 15.828 -81.625 -45.25 1 87.12 466 ASP A C 1
ATOM 3699 O O . ASP A 1 466 ? 15.602 -82.812 -44.969 1 87.12 466 ASP A O 1
ATOM 3703 N N . TYR A 1 467 ? 14.961 -80.688 -45.188 1 86.62 467 TYR A N 1
ATOM 3704 C CA . TYR A 1 467 ? 13.617 -81.062 -44.719 1 86.62 467 TYR A CA 1
ATOM 3705 C C . TYR A 1 467 ? 12.68 -81.25 -45.906 1 86.62 467 TYR A C 1
ATOM 3707 O O . TYR A 1 467 ? 12.133 -82.312 -46.094 1 86.62 467 TYR A O 1
ATOM 3715 N N . CYS A 1 468 ? 12.492 -80.188 -46.812 1 82.94 468 CYS A N 1
ATOM 3716 C CA . CYS A 1 468 ? 11.516 -80.25 -47.875 1 82.94 468 CYS A CA 1
ATOM 3717 C C . CYS A 1 468 ? 12.156 -80.75 -49.156 1 82.94 468 CYS A C 1
ATOM 3719 O O . CYS A 1 468 ? 11.461 -81.125 -50.125 1 82.94 468 CYS A O 1
ATOM 3721 N N . HIS A 1 469 ? 13.453 -80.812 -49.219 1 84.25 469 HIS A N 1
ATOM 3722 C CA . HIS A 1 469 ? 14.25 -81.375 -50.344 1 84.25 469 HIS A CA 1
ATOM 3723 C C . HIS A 1 469 ? 14.148 -80.438 -51.562 1 84.25 469 HIS A C 1
ATOM 3725 O O . HIS A 1 469 ? 14.43 -80.875 -52.688 1 84.25 469 HIS A O 1
ATOM 3731 N N . GLY A 1 470 ? 13.711 -79.25 -51.25 1 81.81 470 GLY A N 1
ATOM 3732 C CA . GLY A 1 470 ? 13.75 -78.25 -52.312 1 81.81 470 GLY A CA 1
ATOM 3733 C C . GLY A 1 470 ? 15.07 -77.5 -52.375 1 81.81 470 GLY A C 1
ATOM 3734 O O . GLY A 1 470 ? 15.914 -77.688 -51.5 1 81.81 470 GLY A O 1
ATOM 3735 N N . THR A 1 471 ? 15.242 -76.875 -53.438 1 85.31 471 THR A N 1
ATOM 3736 C CA . THR A 1 471 ? 16.516 -76.188 -53.656 1 85.31 471 THR A CA 1
ATOM 3737 C C . THR A 1 471 ? 16.5 -74.812 -53.031 1 85.31 471 THR A C 1
ATOM 3739 O O . THR A 1 471 ? 15.539 -74.062 -53.188 1 85.31 471 THR A O 1
ATOM 3742 N N . ILE A 1 472 ? 17.5 -74.625 -52.25 1 83.5 472 ILE A N 1
ATOM 3743 C CA . ILE A 1 472 ? 17.75 -73.312 -51.688 1 83.5 472 ILE A CA 1
ATOM 3744 C C . ILE A 1 472 ? 18.828 -72.562 -52.5 1 83.5 472 ILE A C 1
ATOM 3746 O O . ILE A 1 472 ? 19.953 -73.062 -52.594 1 83.5 472 ILE A O 1
ATOM 3750 N N . TRP A 1 473 ? 18.422 -71.562 -53.156 1 75.88 473 TRP A N 1
ATOM 3751 C CA . TRP A 1 473 ? 19.438 -70.938 -54 1 75.88 473 TRP A CA 1
ATOM 3752 C C . TRP A 1 473 ? 19.25 -69.438 -54 1 75.88 473 TRP A C 1
ATOM 3754 O O . TRP A 1 473 ? 18.125 -68.938 -54.188 1 75.88 473 TRP A O 1
ATOM 3764 N N . GLY A 1 474 ? 20.234 -68.75 -53.75 1 67.06 474 GLY A N 1
ATOM 3765 C CA . GLY A 1 474 ? 20.281 -67.312 -54.031 1 67.06 474 GLY A CA 1
ATOM 3766 C C . GLY A 1 474 ? 20.547 -66.5 -52.781 1 67.06 474 GLY A C 1
ATOM 3767 O O . GLY A 1 474 ? 20.234 -66.875 -51.656 1 67.06 474 GLY A O 1
ATOM 3768 N N . VAL A 1 475 ? 21.219 -65.5 -52.906 1 63.34 475 VAL A N 1
ATOM 3769 C CA . VAL A 1 475 ? 21.609 -64.562 -51.875 1 63.34 475 VAL A CA 1
ATOM 3770 C C . VAL A 1 475 ? 20.359 -63.844 -51.344 1 63.34 475 VAL A C 1
ATOM 3772 O O . VAL A 1 475 ? 20.344 -63.438 -50.188 1 63.34 475 VAL A O 1
ATOM 3775 N N . ALA A 1 476 ? 19.375 -63.844 -52.188 1 59.34 476 ALA A N 1
ATOM 3776 C CA . ALA A 1 476 ? 18.188 -63.094 -51.812 1 59.34 476 ALA A CA 1
ATOM 3777 C C . ALA A 1 476 ? 17.25 -63.906 -50.938 1 59.34 476 ALA A C 1
ATOM 3779 O O . ALA A 1 476 ? 16.328 -63.344 -50.312 1 59.34 476 ALA A O 1
ATOM 3780 N N . LYS A 1 477 ? 17.469 -65.188 -50.969 1 63.72 477 LYS A N 1
ATOM 3781 C CA . LYS A 1 477 ? 16.594 -66 -50.156 1 63.72 477 LYS A CA 1
ATOM 3782 C C . LYS A 1 477 ? 17.344 -66.688 -49.031 1 63.72 477 LYS A C 1
ATOM 3784 O O . LYS A 1 477 ? 17.844 -67.812 -49.156 1 63.72 477 LYS A O 1
ATOM 3789 N N . PRO A 1 478 ? 17.359 -65.938 -47.938 1 72.88 478 PRO A N 1
ATOM 3790 C CA . PRO A 1 478 ? 18.156 -66.438 -46.844 1 72.88 478 PRO A CA 1
ATOM 3791 C C . PRO A 1 478 ? 17.547 -67.75 -46.25 1 72.88 478 PRO A C 1
ATOM 3793 O O . PRO A 1 478 ? 16.328 -67.938 -46.25 1 72.88 478 PRO A O 1
ATOM 3796 N N . GLY A 1 479 ? 18.438 -68.688 -46.156 1 82.69 479 GLY A N 1
ATOM 3797 C CA . GLY A 1 479 ? 18.078 -69.938 -45.469 1 82.69 479 GLY A CA 1
ATOM 3798 C C . GLY A 1 479 ? 18.703 -70.062 -44.094 1 82.69 479 GLY A C 1
ATOM 3799 O O . GLY A 1 479 ? 19.062 -69.062 -43.5 1 82.69 479 GLY A O 1
ATOM 3800 N N . LEU A 1 480 ? 18.531 -71.25 -43.5 1 89.19 480 LEU A N 1
ATOM 3801 C CA . LEU A 1 480 ? 19.062 -71.562 -42.188 1 89.19 480 LEU A CA 1
ATOM 3802 C C . LEU A 1 480 ? 20.094 -72.688 -42.219 1 89.19 480 LEU A C 1
ATOM 3804 O O . LEU A 1 480 ? 19.984 -73.562 -43.062 1 89.19 480 LEU A O 1
ATOM 3808 N N . THR A 1 481 ? 21.109 -72.438 -41.406 1 88.25 481 THR A N 1
ATOM 3809 C CA . THR A 1 481 ? 22.078 -73.5 -41.312 1 88.25 481 THR A CA 1
ATOM 3810 C C . THR A 1 481 ? 22.453 -73.75 -39.844 1 88.25 481 THR A C 1
ATOM 3812 O O . THR A 1 481 ? 22.562 -72.812 -39.062 1 88.25 481 THR A O 1
ATOM 3815 N N . CYS A 1 482 ? 22.438 -75 -39.5 1 90.56 482 CYS A N 1
ATOM 3816 C CA . CYS A 1 482 ? 22.844 -75.375 -38.156 1 90.56 482 CYS A CA 1
ATOM 3817 C C . CYS A 1 482 ? 24.359 -75.438 -38.031 1 90.56 482 CYS A C 1
ATOM 3819 O O . CYS A 1 482 ? 25.031 -76.125 -38.781 1 90.56 482 CYS A O 1
ATOM 3821 N N . SER A 1 483 ? 24.938 -74.812 -37.125 1 85.12 483 SER A N 1
ATOM 3822 C CA . SER A 1 483 ? 26.375 -74.75 -36.969 1 85.12 483 SER A CA 1
ATOM 3823 C C . SER A 1 483 ? 26.938 -76.062 -36.438 1 85.12 483 SER A C 1
ATOM 3825 O O . SER A 1 483 ? 28.109 -76.375 -36.625 1 85.12 483 SER A O 1
ATOM 3827 N N . ASP A 1 484 ? 26.125 -76.875 -35.875 1 83.88 484 ASP A N 1
ATOM 3828 C CA . ASP A 1 484 ? 26.609 -78.125 -35.25 1 83.88 484 ASP A CA 1
ATOM 3829 C C . ASP A 1 484 ? 26.578 -79.312 -36.219 1 83.88 484 ASP A C 1
ATOM 3831 O O . ASP A 1 484 ? 27.547 -80.062 -36.312 1 83.88 484 ASP A O 1
ATOM 3835 N N . CYS A 1 485 ? 25.5 -79.438 -36.906 1 84.19 485 CYS A N 1
ATOM 3836 C CA . CYS A 1 485 ? 25.344 -80.625 -37.75 1 84.19 485 CYS A CA 1
ATOM 3837 C C . CYS A 1 485 ? 25.344 -80.312 -39.219 1 84.19 485 CYS A C 1
ATOM 3839 O O . CYS A 1 485 ? 25.391 -81.188 -40.062 1 84.19 485 CYS A O 1
ATOM 3841 N N . GLY A 1 486 ? 25.266 -79.062 -39.531 1 83.88 486 GLY A N 1
ATOM 3842 C CA . GLY A 1 486 ? 25.312 -78.625 -40.938 1 83.88 486 GLY A CA 1
ATOM 3843 C C . GLY A 1 486 ? 23.969 -78.688 -41.625 1 83.88 486 GLY A C 1
ATOM 3844 O O . GLY A 1 486 ? 23.891 -78.625 -42.844 1 83.88 486 GLY A O 1
ATOM 3845 N N . TYR A 1 487 ? 22.984 -78.875 -40.844 1 86.38 487 TYR A N 1
ATOM 3846 C CA . TYR A 1 487 ? 21.641 -78.938 -41.375 1 86.38 487 TYR A CA 1
ATOM 3847 C C . TYR A 1 487 ? 21.281 -77.625 -42.094 1 86.38 487 TYR A C 1
ATOM 3849 O O . TYR A 1 487 ? 21.5 -76.562 -41.562 1 86.38 487 TYR A O 1
ATOM 3857 N N . SER A 1 488 ? 20.75 -77.75 -43.375 1 88.06 488 SER A N 1
ATOM 3858 C CA . SER A 1 488 ? 20.344 -76.562 -44.156 1 88.06 488 SER A CA 1
ATOM 3859 C C . SER A 1 488 ? 18.844 -76.625 -44.469 1 88.06 488 SER A C 1
ATOM 3861 O O . SER A 1 488 ? 18.312 -77.625 -44.812 1 88.06 488 SER A O 1
ATOM 3863 N N . ALA A 1 489 ? 18.266 -75.5 -44.188 1 88.44 489 ALA A N 1
ATOM 3864 C CA . ALA A 1 489 ? 16.828 -75.5 -44.406 1 88.44 489 ALA A CA 1
ATOM 3865 C C . ALA A 1 489 ? 16.344 -74.125 -44.875 1 88.44 489 ALA A C 1
ATOM 3867 O O . ALA A 1 489 ? 17.031 -73.125 -44.719 1 88.44 489 ALA A O 1
ATOM 3868 N N . HIS A 1 490 ? 15.102 -74.125 -45.562 1 86.88 490 HIS A N 1
ATOM 3869 C CA . HIS A 1 490 ? 14.406 -72.875 -45.875 1 86.88 490 HIS A CA 1
ATOM 3870 C C . HIS A 1 490 ? 13.961 -72.188 -44.594 1 86.88 490 HIS A C 1
ATOM 3872 O O . HIS A 1 490 ? 13.75 -72.812 -43.562 1 86.88 490 HIS A O 1
ATOM 3878 N N . LEU A 1 491 ? 13.75 -70.938 -44.719 1 84.81 491 LEU A N 1
ATOM 3879 C CA . LEU A 1 491 ? 13.234 -70.188 -43.594 1 84.81 491 LEU A CA 1
ATOM 3880 C C . LEU A 1 491 ? 11.836 -70.625 -43.219 1 84.81 491 LEU A C 1
ATOM 3882 O O . LEU A 1 491 ? 11.523 -70.75 -42.031 1 84.81 491 LEU A O 1
ATOM 3886 N N . LYS A 1 492 ? 11.062 -70.938 -44.156 1 81.5 492 LYS A N 1
ATOM 3887 C CA . LYS A 1 492 ? 9.688 -71.375 -43.906 1 81.5 492 LYS A CA 1
ATOM 3888 C C . LYS A 1 492 ? 9.648 -72.75 -43.281 1 81.5 492 LYS A C 1
ATOM 3890 O O . LYS A 1 492 ? 8.633 -73.188 -42.719 1 81.5 492 LYS A O 1
ATOM 3895 N N . CYS A 1 493 ? 10.734 -73.562 -43.406 1 88.5 493 CYS A N 1
ATOM 3896 C CA . CYS A 1 493 ? 10.781 -74.938 -42.938 1 88.5 493 CYS A CA 1
ATOM 3897 C C . CYS A 1 493 ? 11.312 -75 -41.5 1 88.5 493 CYS A C 1
ATOM 3899 O O . CYS A 1 493 ? 11.297 -76.062 -40.844 1 88.5 493 CYS A O 1
ATOM 3901 N N . GLU A 1 494 ? 11.711 -73.875 -41.031 1 86.94 494 GLU A N 1
ATOM 3902 C CA . GLU A 1 494 ? 12.414 -73.812 -39.75 1 86.94 494 GLU A CA 1
ATOM 3903 C C . GLU A 1 494 ? 11.641 -74.5 -38.625 1 86.94 494 GLU A C 1
ATOM 3905 O O . GLU A 1 494 ? 12.188 -75.312 -37.906 1 86.94 494 GLU A O 1
ATOM 3910 N N . LEU A 1 495 ? 10.367 -74.312 -38.594 1 90.44 495 LEU A N 1
ATOM 3911 C CA . LEU A 1 495 ? 9.57 -74.75 -37.438 1 90.44 495 LEU A CA 1
ATOM 3912 C C . LEU A 1 495 ? 9.125 -76.188 -37.625 1 90.44 495 LEU A C 1
ATOM 3914 O O . LEU A 1 495 ? 8.609 -76.812 -36.688 1 90.44 495 LEU A O 1
ATOM 3918 N N . LYS A 1 496 ? 9.438 -76.688 -38.75 1 89.94 496 LYS A N 1
ATOM 3919 C CA . LYS A 1 496 ? 9 -78 -39.062 1 89.94 496 LYS A CA 1
ATOM 3920 C C . LYS A 1 496 ? 10.141 -79 -38.906 1 89.94 496 LYS A C 1
ATOM 3922 O O . LYS A 1 496 ? 9.938 -80.25 -38.969 1 89.94 496 LYS A O 1
ATOM 3927 N N . ILE A 1 497 ? 11.289 -78.5 -38.594 1 87.94 497 ILE A N 1
ATOM 3928 C CA . ILE A 1 497 ? 12.469 -79.312 -38.5 1 87.94 497 ILE A CA 1
ATOM 3929 C C . ILE A 1 497 ? 12.445 -80.125 -37.188 1 87.94 497 ILE A C 1
ATOM 3931 O O . ILE A 1 497 ? 12.211 -79.562 -36.125 1 87.94 497 ILE A O 1
ATOM 3935 N N . PRO A 1 498 ? 12.664 -81.438 -37.281 1 85.56 498 PRO A N 1
ATOM 3936 C CA . PRO A 1 498 ? 12.75 -82.188 -36.062 1 85.56 498 PRO A CA 1
ATOM 3937 C C . PRO A 1 498 ? 13.812 -81.688 -35.094 1 85.56 498 PRO A C 1
ATOM 3939 O O . PRO A 1 498 ? 14.922 -81.312 -35.531 1 85.56 498 PRO A O 1
ATOM 3942 N N . PRO A 1 499 ? 13.555 -81.625 -33.875 1 76.62 499 PRO A N 1
ATOM 3943 C CA . PRO A 1 499 ? 14.383 -80.875 -32.906 1 76.62 499 PRO A CA 1
ATOM 3944 C C . PRO A 1 499 ? 15.688 -81.562 -32.594 1 76.62 499 PRO A C 1
ATOM 3946 O O . PRO A 1 499 ? 16.625 -81 -32.094 1 76.62 499 PRO A O 1
ATOM 3949 N N . GLU A 1 500 ? 15.805 -82.812 -32.938 1 78.88 500 GLU A N 1
ATOM 3950 C CA . GLU A 1 500 ? 16.969 -83.562 -32.531 1 78.88 500 GLU A CA 1
ATOM 3951 C C . GLU A 1 500 ? 18.141 -83.312 -33.469 1 78.88 500 GLU A C 1
ATOM 3953 O O . GLU A 1 500 ? 18.047 -83.688 -34.656 1 78.88 500 GLU A O 1
ATOM 3958 N N . CYS A 1 501 ? 19.094 -82.75 -32.969 1 83.62 501 CYS A N 1
ATOM 3959 C CA . CYS A 1 501 ? 20.328 -82.5 -33.719 1 83.62 501 CYS A CA 1
ATOM 3960 C C . CYS A 1 501 ? 21.328 -83.625 -33.438 1 83.62 501 CYS A C 1
ATOM 3962 O O . CYS A 1 501 ? 21.641 -83.938 -32.281 1 83.62 501 CYS A O 1
ATOM 3964 N N . PRO A 1 502 ? 21.844 -84.312 -34.406 1 76.75 502 PRO A N 1
ATOM 3965 C CA . PRO A 1 502 ? 22.812 -85.375 -34.188 1 76.75 502 PRO A CA 1
ATOM 3966 C C . PRO A 1 502 ? 24.172 -84.875 -33.719 1 76.75 502 PRO A C 1
ATOM 3968 O O . PRO A 1 502 ? 24.984 -85.625 -33.188 1 76.75 502 PRO A O 1
ATOM 3971 N N . GLY A 1 503 ? 24.5 -83.625 -33.531 1 69.62 503 GLY A N 1
ATOM 3972 C CA . GLY A 1 503 ? 25.656 -83 -32.938 1 69.62 503 GLY A CA 1
ATOM 3973 C C . GLY A 1 503 ? 26.891 -83.062 -33.844 1 69.62 503 GLY A C 1
ATOM 3974 O O . GLY A 1 503 ? 27.938 -82.5 -33.5 1 69.62 503 GLY A O 1
ATOM 3975 N N . ALA A 1 504 ? 27.109 -84.125 -34.844 1 67.31 504 ALA A N 1
ATOM 3976 C CA . ALA A 1 504 ? 28.359 -84.25 -35.594 1 67.31 504 ALA A CA 1
ATOM 3977 C C . ALA A 1 504 ? 28.125 -84 -37.062 1 67.31 504 ALA A C 1
ATOM 3979 O O . ALA A 1 504 ? 27.125 -84.438 -37.625 1 67.31 504 ALA A O 1
ATOM 3980 N N . LYS A 1 505 ? 29.031 -83.25 -37.688 1 62.5 505 LYS A N 1
ATOM 3981 C CA . LYS A 1 505 ? 29.062 -82.938 -39.125 1 62.5 505 LYS A CA 1
ATOM 3982 C C . LYS A 1 505 ? 29.266 -84.188 -39.938 1 62.5 505 LYS A C 1
ATOM 3984 O O . LYS A 1 505 ? 30.094 -85.062 -39.594 1 62.5 505 LYS A O 1
ATOM 3989 N N . GLY A 1 506 ? 28.312 -84.688 -40.938 1 54.94 506 GLY A N 1
ATOM 3990 C CA . GLY A 1 506 ? 28.453 -85.875 -41.781 1 54.94 506 GLY A CA 1
ATOM 3991 C C . GLY A 1 506 ? 27.625 -87.062 -41.281 1 54.94 506 GLY A C 1
ATOM 3992 O O . GLY A 1 506 ? 27.578 -88.062 -41.938 1 54.94 506 GLY A O 1
ATOM 3993 N N . ALA A 1 507 ? 27.25 -87.25 -40.094 1 47.44 507 ALA A N 1
ATOM 3994 C CA . ALA A 1 507 ? 26.531 -88.438 -39.594 1 47.44 507 ALA A CA 1
ATOM 3995 C C . ALA A 1 507 ? 25.062 -88.375 -40.031 1 47.44 507 ALA A C 1
ATOM 3997 O O . ALA A 1 507 ? 24.188 -87.938 -39.25 1 47.44 507 ALA A O 1
ATOM 3998 N N . ARG A 1 508 ? 24.797 -88.062 -41.094 1 46.97 508 ARG A N 1
ATOM 3999 C CA . ARG A 1 508 ? 23.422 -87.938 -41.594 1 46.97 508 ARG A CA 1
ATOM 4000 C C . ARG A 1 508 ? 22.766 -89.312 -41.781 1 46.97 508 ARG A C 1
ATOM 4002 O O . ARG A 1 508 ? 23.266 -90.125 -42.562 1 46.97 508 ARG A O 1
ATOM 4009 N N . ARG A 1 509 ? 22.156 -90 -40.812 1 41.03 509 ARG A N 1
ATOM 4010 C CA . ARG A 1 509 ? 21.344 -91.125 -41.188 1 41.03 509 ARG A CA 1
ATOM 4011 C C . ARG A 1 509 ? 20.266 -90.75 -42.188 1 41.03 509 ARG A C 1
ATOM 4013 O O . ARG A 1 509 ? 19.656 -89.688 -42.094 1 41.03 509 ARG A O 1
ATOM 4020 N N . PRO A 1 510 ? 20.109 -91.25 -43.406 1 34.06 510 PRO A N 1
ATOM 4021 C CA . PRO A 1 510 ? 18.969 -91 -44.312 1 34.06 510 PRO A CA 1
ATOM 4022 C C . PRO A 1 510 ? 17.625 -91.188 -43.625 1 34.06 510 PRO A C 1
ATOM 4024 O O . PRO A 1 510 ? 17.453 -92.125 -42.812 1 34.06 510 PRO A O 1
ATOM 4027 N N . ALA A 1 511 ? 16.797 -90.25 -43.281 1 34.25 511 ALA A N 1
ATOM 4028 C CA . ALA A 1 511 ? 15.438 -90.375 -42.812 1 34.25 511 ALA A CA 1
ATOM 4029 C C . ALA A 1 511 ? 14.688 -91.5 -43.531 1 34.25 511 ALA A C 1
ATOM 4031 O O . 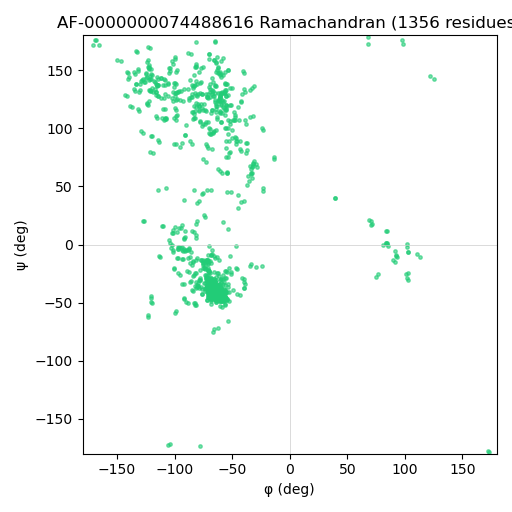ALA A 1 511 ? 14.625 -91.5 -44.781 1 34.25 511 ALA A O 1
ATOM 4032 N N . SER A 1 512 ? 14.68 -92.688 -43.188 1 29.38 512 SER A N 1
ATOM 4033 C CA . SER A 1 512 ? 13.719 -93.688 -43.656 1 29.38 512 SER A CA 1
ATOM 4034 C C . SER A 1 512 ? 12.32 -93.125 -43.781 1 29.38 512 SER A C 1
ATOM 4036 O O . SER A 1 512 ? 11.883 -92.375 -42.906 1 29.38 512 SER A O 1
ATOM 4038 N N . MET A 1 513 ? 11.734 -92.875 -45 1 29.36 513 MET A N 1
ATOM 4039 C CA . MET A 1 513 ? 10.352 -92.625 -45.375 1 29.36 513 MET A CA 1
ATOM 4040 C C . MET A 1 513 ? 9.391 -93.438 -44.562 1 29.36 513 MET A C 1
ATOM 4042 O O . MET A 1 513 ? 9.266 -94.688 -44.781 1 29.36 513 MET A O 1
ATOM 4046 N N . VAL A 1 514 ? 9.25 -93.438 -43.344 1 26.25 514 VAL A N 1
ATOM 4047 C CA . VAL A 1 514 ? 8.102 -94.125 -42.75 1 26.25 514 VAL A CA 1
ATOM 4048 C C . VAL A 1 514 ? 6.832 -93.75 -43.5 1 26.25 514 VAL A C 1
ATOM 4050 O O . VAL A 1 514 ? 6.504 -92.562 -43.656 1 26.25 514 VAL A O 1
ATOM 4053 N N . SER A 1 515 ? 6.492 -94.562 -44.531 1 28 515 SER A N 1
ATOM 4054 C CA . SER A 1 515 ? 5.258 -94.688 -45.312 1 28 515 SER A CA 1
ATOM 4055 C C . SER A 1 515 ? 4.031 -94.562 -44.406 1 28 515 SER A C 1
ATOM 4057 O O . SER A 1 515 ? 3.604 -95.562 -43.812 1 28 515 SER A O 1
ATOM 4059 N N . GLN A 1 516 ? 3.965 -93.75 -43.406 1 23 516 GLN A N 1
ATOM 4060 C CA . GLN A 1 516 ? 2.684 -93.688 -42.719 1 23 516 GLN A CA 1
ATOM 4061 C C . GLN A 1 516 ? 1.533 -93.438 -43.688 1 23 516 GLN A C 1
ATOM 4063 O O . GLN A 1 516 ? 1.593 -92.562 -44.531 1 23 516 GLN A O 1
ATOM 4068 N N . ARG A 1 517 ? 0.727 -94.5 -44.031 1 25.89 517 ARG A N 1
ATOM 4069 C CA . ARG A 1 517 ? -0.537 -94.75 -44.719 1 25.89 517 ARG A CA 1
ATOM 4070 C C . ARG A 1 517 ? -1.609 -93.75 -44.25 1 25.89 517 ARG A C 1
ATOM 4072 O O . ARG A 1 517 ? -2.361 -94 -43.312 1 25.89 517 ARG A O 1
ATOM 4079 N N . THR A 1 518 ? -1.242 -92.5 -43.875 1 22.22 518 THR A N 1
ATOM 4080 C CA . THR A 1 518 ? -2.416 -91.75 -43.438 1 22.22 518 THR A CA 1
ATOM 4081 C C . THR A 1 518 ? -3.43 -91.625 -44.562 1 22.22 518 THR A C 1
ATOM 4083 O O . THR A 1 518 ? -3.055 -91.438 -45.719 1 22.22 518 THR A O 1
ATOM 4086 N N . SER A 1 519 ? -4.582 -92.25 -44.406 1 21.75 519 SER A N 1
ATOM 4087 C CA . SER A 1 519 ? -5.855 -92.188 -45.094 1 21.75 519 SER A CA 1
ATOM 4088 C C . SER A 1 519 ? -6.297 -90.688 -45.312 1 21.75 519 SER A C 1
ATOM 4090 O O . SER A 1 519 ? -6.414 -89.938 -44.344 1 21.75 519 SER A O 1
ATOM 4092 N N . VAL A 1 520 ? -5.871 -90.062 -46.375 1 20.36 520 VAL A N 1
ATOM 4093 C CA . VAL A 1 520 ? -6.051 -88.75 -46.938 1 20.36 520 VAL A CA 1
ATOM 4094 C C . VAL A 1 520 ? -7.543 -88.438 -47.094 1 20.36 520 VAL A C 1
ATOM 4096 O O . VAL A 1 520 ? -8.227 -89.062 -47.875 1 20.36 520 VAL A O 1
ATOM 4099 N N . THR A 1 521 ? -8.227 -88.125 -45.969 1 18.62 521 THR A N 1
ATOM 4100 C CA . THR A 1 521 ? -9.586 -87.625 -46.156 1 18.62 521 THR A CA 1
ATOM 4101 C C . THR A 1 521 ? -9.578 -86.375 -47.031 1 18.62 521 THR A C 1
ATOM 4103 O O . THR A 1 521 ? -8.586 -85.625 -47.062 1 18.62 521 THR A O 1
ATOM 4106 N N . SER A 1 522 ? -10.555 -86.062 -47.906 1 18.16 522 SER A N 1
ATOM 4107 C CA . SER A 1 522 ? -10.938 -85.312 -49.125 1 18.16 522 SER A CA 1
ATOM 4108 C C . SER A 1 522 ? -11.172 -83.875 -48.844 1 18.16 522 SER A C 1
ATOM 4110 O O . SER A 1 522 ? -11.75 -83.125 -49.688 1 18.16 522 SER A O 1
ATOM 4112 N N . ILE A 1 523 ? -10.469 -83.062 -47.969 1 18.67 523 ILE A N 1
ATOM 4113 C CA . ILE A 1 523 ? -11.062 -81.75 -47.688 1 18.67 523 ILE A CA 1
ATOM 4114 C C . ILE A 1 523 ? -10.773 -80.812 -48.844 1 18.67 523 ILE A C 1
ATOM 4116 O O . ILE A 1 523 ? -9.68 -80.812 -49.406 1 18.67 523 ILE A O 1
ATOM 4120 N N . GLY A 1 524 ? -11.672 -79.75 -49.25 1 17.3 524 GLY A N 1
ATOM 4121 C CA . GLY A 1 524 ? -12.078 -78.875 -50.344 1 17.3 524 GLY A CA 1
ATOM 4122 C C . GLY A 1 524 ? -11.195 -77.688 -50.5 1 17.3 524 GLY A C 1
ATOM 4123 O O . GLY A 1 524 ? -10.383 -77.375 -49.625 1 17.3 524 GLY A O 1
ATOM 4124 N N . SER A 1 525 ? -11.242 -76.625 -51.594 1 17.72 525 SER A N 1
ATOM 4125 C CA . SER A 1 525 ? -10.633 -75.812 -52.594 1 17.72 525 SER A CA 1
ATOM 4126 C C . SER A 1 525 ? -10.547 -74.312 -52.125 1 17.72 525 SER A C 1
ATOM 4128 O O . SER A 1 525 ? -10.734 -73.375 -52.875 1 17.72 525 SER A O 1
ATOM 4130 N N . VAL A 1 526 ? -10.109 -73.75 -50.969 1 18.81 526 VAL A N 1
ATOM 4131 C CA . VAL A 1 526 ? -10.391 -72.312 -50.719 1 18.81 526 VAL A CA 1
ATOM 4132 C C . VAL A 1 526 ? -9.344 -71.438 -51.406 1 18.81 526 VAL A C 1
ATOM 4134 O O . VAL A 1 526 ? -8.203 -71.875 -51.594 1 18.81 526 VAL A O 1
ATOM 4137 N N . LEU A 1 527 ? -9.594 -70.062 -52.031 1 18.09 527 LEU A N 1
ATOM 4138 C CA . LEU A 1 527 ? -9.219 -69 -52.969 1 18.09 527 LEU A CA 1
ATOM 4139 C C . LEU A 1 527 ? -8.266 -68 -52.281 1 18.09 527 LEU A C 1
ATOM 4141 O O . LEU A 1 527 ? -8.539 -67.5 -51.188 1 18.09 527 LEU A O 1
ATOM 4145 N N . SER A 1 528 ? -6.863 -67.938 -52.469 1 20.25 528 SER A N 1
ATOM 4146 C CA . SER A 1 528 ? -5.703 -67.25 -51.875 1 20.25 528 SER A CA 1
ATOM 4147 C C . SER A 1 528 ? -5.496 -65.875 -52.406 1 20.25 528 SER A C 1
ATOM 4149 O O . SER A 1 528 ? -4.414 -65.312 -52.25 1 20.25 528 SER A O 1
ATOM 4151 N N . ALA A 1 529 ? -6.199 -64.688 -52.688 1 21.47 529 ALA A N 1
ATOM 4152 C CA . ALA A 1 529 ? -5.805 -63.594 -53.562 1 21.47 529 ALA A CA 1
ATOM 4153 C C . ALA A 1 529 ? -5.066 -62.531 -52.781 1 21.47 529 ALA A C 1
ATOM 4155 O O . ALA A 1 529 ? -4.715 -61.469 -53.312 1 21.47 529 ALA A O 1
ATOM 4156 N N . SER A 1 530 ? -4.621 -62.375 -51.562 1 23.66 530 SER A N 1
ATOM 4157 C CA . SER A 1 530 ? -4.488 -61.062 -51 1 23.66 530 SER A CA 1
ATOM 4158 C C . SER A 1 530 ? -3.146 -60.438 -51.344 1 23.66 530 SER A C 1
ATOM 4160 O O . SER A 1 530 ? -2.094 -60.938 -50.938 1 23.66 530 SER A O 1
ATOM 4162 N N . GLY A 1 531 ? -2.834 -59.656 -52.469 1 26.38 531 GLY A N 1
ATOM 4163 C CA . GLY A 1 531 ? -1.651 -58.969 -52.969 1 26.38 531 GLY A CA 1
ATOM 4164 C C . GLY A 1 531 ? -1.277 -57.75 -52.125 1 26.38 531 GLY A C 1
ATOM 4165 O O . GLY A 1 531 ? -2.092 -56.844 -51.969 1 26.38 531 GLY A O 1
ATOM 4166 N N . SER A 1 532 ? -0.438 -57.688 -51.188 1 32.66 532 SER A N 1
ATOM 4167 C CA . SER A 1 532 ? 0.08 -56.594 -50.375 1 32.66 532 SER A CA 1
ATOM 4168 C C . SER A 1 532 ? 0.94 -55.625 -51.188 1 32.66 532 SER A C 1
ATOM 4170 O O . SER A 1 532 ? 1.911 -56.062 -51.812 1 32.66 532 SER A O 1
ATOM 4172 N N . ASN A 1 533 ? 0.497 -54.438 -51.781 1 39.03 533 ASN A N 1
ATOM 4173 C CA . ASN A 1 533 ? 1.027 -53.406 -52.688 1 39.03 533 ASN A CA 1
ATOM 4174 C C . ASN A 1 533 ? 2.107 -52.594 -52 1 39.03 533 ASN A C 1
ATOM 4176 O O . ASN A 1 533 ? 1.847 -51.938 -50.969 1 39.03 533 ASN A O 1
ATOM 4180 N N . TRP A 1 534 ? 3.404 -52.719 -52.094 1 49.88 534 TRP A N 1
ATOM 4181 C CA . TRP A 1 534 ? 4.598 -51.938 -51.781 1 49.88 534 TRP A CA 1
ATOM 4182 C C . TRP A 1 534 ? 4.672 -50.688 -52.656 1 49.88 534 TRP A C 1
ATOM 4184 O O . TRP A 1 534 ? 4.535 -50.75 -53.875 1 49.88 534 TRP A O 1
ATOM 4194 N N . PHE A 1 535 ? 4.234 -49.375 -52.25 1 57.34 535 PHE A N 1
ATOM 4195 C CA . PHE A 1 535 ? 4.262 -48.188 -53.125 1 57.34 535 PHE A CA 1
ATOM 4196 C C . PHE A 1 535 ? 5.414 -47.281 -52.719 1 57.34 535 PHE A C 1
ATOM 4198 O O . PHE A 1 535 ? 5.887 -47.281 -51.594 1 57.34 535 PHE A O 1
ATOM 4205 N N . VAL A 1 536 ? 5.996 -46.469 -53.656 1 65.56 536 VAL A N 1
ATOM 4206 C CA . VAL A 1 536 ? 7.062 -45.469 -53.594 1 65.56 536 VAL A CA 1
ATOM 4207 C C . VAL A 1 536 ? 6.656 -44.344 -52.656 1 65.56 536 VAL A C 1
ATOM 4209 O O . VAL A 1 536 ? 5.551 -43.812 -52.781 1 65.56 536 VAL A O 1
ATOM 4212 N N . GLY A 1 537 ? 7.48 -43.969 -51.531 1 66.38 537 GLY A N 1
ATOM 4213 C CA . GLY A 1 537 ? 7.207 -42.938 -50.562 1 66.38 537 GLY A CA 1
ATOM 4214 C C . GLY A 1 537 ? 6.695 -43.469 -49.25 1 66.38 537 GLY A C 1
ATOM 4215 O O . GLY A 1 537 ? 6.492 -42.719 -48.312 1 66.38 537 GLY A O 1
ATOM 4216 N N . ALA A 1 538 ? 6.535 -44.75 -49.031 1 68.31 538 ALA A N 1
ATOM 4217 C CA . ALA A 1 538 ? 6.039 -45.344 -47.781 1 68.31 538 ALA A CA 1
ATOM 4218 C C . ALA A 1 538 ? 7.125 -45.375 -46.719 1 68.31 538 ALA A C 1
ATOM 4220 O O . ALA A 1 538 ? 8.312 -45.469 -47.031 1 68.31 538 ALA A O 1
ATOM 4221 N N . SER A 1 539 ? 6.73 -45.062 -45.5 1 76.12 539 SER A N 1
ATOM 4222 C CA . SER A 1 539 ? 7.645 -45.188 -44.375 1 76.12 539 SER A CA 1
ATOM 4223 C C . SER A 1 539 ? 7.734 -46.656 -43.875 1 76.12 539 SER A C 1
ATOM 4225 O O . SER A 1 539 ? 6.734 -47.375 -43.875 1 76.12 539 SER A O 1
ATOM 4227 N N . ALA A 1 540 ? 8.961 -47.125 -43.562 1 75.19 540 ALA A N 1
ATOM 4228 C CA . ALA A 1 540 ? 9.195 -48.469 -43.094 1 75.19 540 ALA A CA 1
ATOM 4229 C C . ALA A 1 540 ? 10.047 -48.469 -41.812 1 75.19 540 ALA A C 1
ATOM 4231 O O . ALA A 1 540 ? 10.898 -47.594 -41.656 1 75.19 540 ALA A O 1
ATOM 4232 N N . TYR A 1 541 ? 9.711 -49.25 -40.938 1 78.5 541 TYR A N 1
ATOM 4233 C CA . TYR A 1 541 ? 10.492 -49.469 -39.719 1 78.5 541 TYR A CA 1
ATOM 4234 C C . TYR A 1 541 ? 11.625 -50.438 -39.969 1 78.5 541 TYR A C 1
ATOM 4236 O O . TYR A 1 541 ? 11.438 -51.469 -40.594 1 78.5 541 TYR A O 1
ATOM 4244 N N . VAL A 1 542 ? 12.773 -50.062 -39.562 1 79.25 542 VAL A N 1
ATOM 4245 C CA . VAL A 1 542 ? 13.914 -51 -39.594 1 79.25 542 VAL A CA 1
ATOM 4246 C C . VAL A 1 542 ? 13.773 -52.031 -38.5 1 79.25 542 VAL A C 1
ATOM 4248 O O . VAL A 1 542 ? 13.711 -51.688 -37.312 1 79.25 542 VAL A O 1
ATOM 4251 N N . LEU A 1 543 ? 13.625 -53.219 -38.812 1 74.88 543 LEU A N 1
ATOM 4252 C CA . LEU A 1 543 ? 13.375 -54.312 -37.906 1 74.88 543 LEU A CA 1
ATOM 4253 C C . LEU A 1 543 ? 14.672 -54.812 -37.25 1 74.88 543 LEU A C 1
ATOM 4255 O O . LEU A 1 543 ? 14.672 -55.25 -36.125 1 74.88 543 LEU A O 1
ATOM 4259 N N . TYR A 1 544 ? 15.812 -54.719 -38 1 77.19 544 TYR A N 1
ATOM 4260 C CA . TYR A 1 544 ? 17.109 -55.219 -37.531 1 77.19 544 TYR A CA 1
ATOM 4261 C C . TYR A 1 544 ? 18.219 -54.25 -37.938 1 77.19 544 TYR A C 1
ATOM 4263 O O . TYR A 1 544 ? 18.125 -53.562 -38.938 1 77.19 544 TYR A O 1
ATOM 4271 N N . ASP A 1 545 ? 19.172 -54.125 -37 1 78.94 545 ASP A N 1
ATOM 4272 C CA . ASP A 1 545 ? 20.359 -53.375 -37.344 1 78.94 545 ASP A CA 1
ATOM 4273 C C . ASP A 1 545 ? 21.031 -53.938 -38.594 1 78.94 545 ASP A C 1
ATOM 4275 O O . ASP A 1 545 ? 21.172 -55.156 -38.719 1 78.94 545 ASP A O 1
ATOM 4279 N N . TYR A 1 546 ? 21.297 -53.062 -39.562 1 77.69 546 TYR A N 1
ATOM 4280 C CA . TYR A 1 546 ? 22.047 -53.438 -40.75 1 77.69 546 TYR A CA 1
ATOM 4281 C C . TYR A 1 546 ? 23.281 -52.562 -40.938 1 77.69 546 TYR A C 1
ATOM 4283 O O . TYR A 1 546 ? 23.172 -51.344 -40.938 1 77.69 546 TYR A O 1
ATOM 4291 N N . SER A 1 547 ? 24.438 -53.188 -40.938 1 79 547 SER A N 1
ATOM 4292 C CA . SER A 1 547 ? 25.688 -52.531 -41.25 1 79 547 SER A CA 1
ATOM 4293 C C . SER A 1 547 ? 26.312 -53.094 -42.531 1 79 547 SER A C 1
ATOM 4295 O O . SER A 1 547 ? 26.641 -54.281 -42.594 1 79 547 SER A O 1
ATOM 4297 N N . PRO A 1 548 ? 26.297 -52.312 -43.625 1 72.69 548 PRO A N 1
ATOM 4298 C CA . PRO A 1 548 ? 26.859 -52.844 -44.844 1 72.69 548 PRO A CA 1
ATOM 4299 C C . PRO A 1 548 ? 28.344 -53.188 -44.719 1 72.69 548 PRO A C 1
ATOM 4301 O O . PRO A 1 548 ? 29.047 -52.656 -43.875 1 72.69 548 PRO A O 1
ATOM 4304 N N . ALA A 1 549 ? 28.828 -54.281 -45.469 1 65.88 549 ALA A N 1
ATOM 4305 C CA . ALA A 1 549 ? 30.25 -54.562 -45.562 1 65.88 549 ALA A CA 1
ATOM 4306 C C . ALA A 1 549 ? 31.016 -53.406 -46.156 1 65.88 549 ALA A C 1
ATOM 4308 O O . ALA A 1 549 ? 30.438 -52.594 -46.906 1 65.88 549 ALA A O 1
ATOM 4309 N N . ALA A 1 550 ? 32.25 -53.125 -45.781 1 62.72 550 ALA A N 1
ATOM 4310 C CA . ALA A 1 550 ? 33.094 -52 -46.188 1 62.72 550 ALA A CA 1
ATOM 4311 C C . ALA A 1 550 ? 33.156 -51.875 -47.688 1 62.72 550 ALA A C 1
ATOM 4313 O O . ALA A 1 550 ? 33.312 -50.781 -48.219 1 62.72 550 ALA A O 1
ATOM 4314 N N . SER A 1 551 ? 32.938 -52.875 -48.5 1 63.22 551 SER A N 1
ATOM 4315 C CA . SER A 1 551 ? 33.062 -52.844 -49.969 1 63.22 551 SER A CA 1
ATOM 4316 C C . SER A 1 551 ? 31.719 -52.531 -50.625 1 63.22 551 SER A C 1
ATOM 4318 O O . SER A 1 551 ? 31.672 -52.281 -51.844 1 63.22 551 SER A O 1
ATOM 4320 N N . ALA A 1 552 ? 30.578 -52.406 -49.938 1 61.88 552 ALA A N 1
ATOM 4321 C CA . ALA A 1 552 ? 29.266 -52.188 -50.531 1 61.88 552 ALA A CA 1
ATOM 4322 C C . ALA A 1 552 ? 28.891 -50.688 -50.469 1 61.88 552 ALA A C 1
ATOM 4324 O O . ALA A 1 552 ? 28.297 -50.25 -49.469 1 61.88 552 ALA A O 1
ATOM 4325 N N . PHE A 1 553 ? 29.25 -49.844 -51.375 1 72 553 PHE A N 1
ATOM 4326 C CA . PHE A 1 553 ? 29.156 -48.375 -51.406 1 72 553 PHE A CA 1
ATOM 4327 C C . PHE A 1 553 ? 27.703 -47.938 -51.562 1 72 553 PHE A C 1
ATOM 4329 O O . PHE A 1 553 ? 27.344 -46.844 -51.156 1 72 553 PHE A O 1
ATOM 4336 N N . ASP A 1 554 ? 26.766 -48.812 -51.969 1 77.06 554 ASP A N 1
ATOM 4337 C CA . ASP A 1 554 ? 25.406 -48.406 -52.25 1 77.06 554 ASP A CA 1
ATOM 4338 C C . ASP A 1 554 ? 24.453 -48.75 -51.125 1 77.06 554 ASP A C 1
ATOM 4340 O O . ASP A 1 554 ? 23.281 -48.406 -51.156 1 77.06 554 ASP A O 1
ATOM 4344 N N . GLU A 1 555 ? 24.984 -49.438 -50.125 1 79.44 555 GLU A N 1
ATOM 4345 C CA . GLU A 1 555 ? 24.172 -49.844 -48.969 1 79.44 555 GLU A CA 1
ATOM 4346 C C . GLU A 1 555 ? 24.359 -48.906 -47.812 1 79.44 555 GLU A C 1
ATOM 4348 O O . GLU A 1 555 ? 25.406 -48.25 -47.688 1 79.44 555 GLU A O 1
ATOM 4353 N N . ILE A 1 556 ? 23.297 -48.688 -46.938 1 82.31 556 ILE A N 1
ATOM 4354 C CA . ILE A 1 556 ? 23.391 -47.781 -45.781 1 82.31 556 ILE A CA 1
ATOM 4355 C C . ILE A 1 556 ? 23.125 -48.562 -44.5 1 82.31 556 ILE A C 1
ATOM 4357 O O . ILE A 1 556 ? 22.375 -49.562 -44.5 1 82.31 556 ILE A O 1
ATOM 4361 N N . ALA A 1 557 ? 23.891 -48.156 -43.531 1 81.12 557 ALA A N 1
ATOM 4362 C CA . ALA A 1 557 ? 23.672 -48.719 -42.188 1 81.12 557 ALA A CA 1
ATOM 4363 C C . ALA A 1 557 ? 22.375 -48.156 -41.594 1 81.12 557 ALA A C 1
ATOM 4365 O O . ALA A 1 557 ? 22.094 -46.969 -41.656 1 81.12 557 ALA A O 1
ATOM 4366 N N . VAL A 1 558 ? 21.516 -49.062 -41.156 1 78.81 558 VAL A N 1
ATOM 4367 C CA . VAL A 1 558 ? 20.297 -48.656 -40.469 1 78.81 558 VAL A CA 1
ATOM 4368 C C . VAL A 1 558 ? 20.219 -49.312 -39.125 1 78.81 558 VAL A C 1
ATOM 4370 O O . VAL A 1 558 ? 20.75 -50.406 -38.906 1 78.81 558 VAL A O 1
ATOM 4373 N N . THR A 1 559 ? 19.719 -48.688 -38.156 1 80.12 559 THR A N 1
ATOM 4374 C CA . THR A 1 559 ? 19.562 -49.188 -36.781 1 80.12 559 THR A CA 1
ATOM 4375 C C . THR A 1 559 ? 18.125 -49.656 -36.531 1 80.12 559 THR A C 1
ATOM 4377 O O . THR A 1 559 ? 17.172 -49.031 -37.031 1 80.12 559 THR A O 1
ATOM 4380 N N . GLU A 1 560 ? 18.062 -50.75 -35.844 1 76 560 GLU A N 1
ATOM 4381 C CA . GLU A 1 560 ? 16.75 -51.281 -35.5 1 76 560 GLU A CA 1
ATOM 4382 C C . GLU A 1 560 ? 15.875 -50.25 -34.844 1 76 560 GLU A C 1
ATOM 4384 O O . GLU A 1 560 ? 16.328 -49.5 -33.938 1 76 560 GLU A O 1
ATOM 4389 N N . GLY A 1 561 ? 14.633 -50.125 -35.219 1 74.56 561 GLY A N 1
ATOM 4390 C CA . GLY A 1 561 ? 13.648 -49.219 -34.656 1 74.56 561 GLY A CA 1
ATOM 4391 C C . GLY A 1 561 ? 13.609 -47.875 -35.375 1 74.56 561 GLY A C 1
ATOM 4392 O O . GLY A 1 561 ? 12.711 -47.062 -35.156 1 74.56 561 GLY A O 1
ATOM 4393 N N . SER A 1 562 ? 14.508 -47.688 -36.281 1 75.56 562 SER A N 1
ATOM 4394 C CA . SER A 1 562 ? 14.516 -46.438 -37.031 1 75.56 562 SER A CA 1
ATOM 4395 C C . SER A 1 562 ? 13.508 -46.469 -38.188 1 75.56 562 SER A C 1
ATOM 4397 O O . SER A 1 562 ? 13.109 -47.562 -38.625 1 75.56 562 SER A O 1
ATOM 4399 N N . VAL A 1 563 ? 13.055 -45.281 -38.531 1 78.31 563 VAL A N 1
ATOM 4400 C CA . VAL A 1 563 ? 12.125 -45.188 -39.656 1 78.31 563 VAL A CA 1
ATOM 4401 C C . VAL A 1 563 ? 12.867 -44.75 -40.906 1 78.31 563 VAL A C 1
ATOM 4403 O O . VAL A 1 563 ? 13.648 -43.812 -40.875 1 78.31 563 VAL A O 1
ATOM 4406 N N . VAL A 1 564 ? 12.617 -45.531 -41.969 1 79.44 564 VAL A N 1
ATOM 4407 C CA . VAL A 1 564 ? 13.211 -45.219 -43.25 1 79.44 564 VAL A CA 1
ATOM 4408 C C . VAL A 1 564 ? 12.117 -44.969 -44.281 1 79.44 564 VAL A C 1
ATOM 4410 O O . VAL A 1 564 ? 11 -45.469 -44.156 1 79.44 564 VAL A O 1
ATOM 4413 N N . ARG A 1 565 ? 12.352 -44.062 -45.219 1 81.56 565 ARG A N 1
ATOM 4414 C CA . ARG A 1 565 ? 11.43 -43.812 -46.312 1 81.56 565 ARG A CA 1
ATOM 4415 C C . ARG A 1 565 ? 11.828 -44.562 -47.594 1 81.56 565 ARG A C 1
ATOM 4417 O O . ARG A 1 565 ? 12.992 -44.531 -47.969 1 81.56 565 ARG A O 1
ATOM 4424 N N . ILE A 1 566 ? 10.883 -45.188 -48.125 1 76.5 566 ILE A N 1
ATOM 4425 C CA . ILE A 1 566 ? 11.148 -46 -49.312 1 76.5 566 ILE A CA 1
ATOM 4426 C C . ILE A 1 566 ? 11.227 -45.094 -50.531 1 76.5 566 ILE A C 1
ATOM 4428 O O . ILE A 1 566 ? 10.281 -44.375 -50.844 1 76.5 566 ILE A O 1
ATOM 4432 N N . ILE A 1 567 ? 12.328 -45.031 -51.25 1 80.94 567 ILE A N 1
ATOM 4433 C CA . ILE A 1 567 ? 12.516 -44.281 -52.5 1 80.94 567 ILE A CA 1
ATOM 4434 C C . ILE A 1 567 ? 12.156 -45.188 -53.656 1 80.94 567 ILE A C 1
ATOM 4436 O O . ILE A 1 567 ? 11.422 -44.75 -54.562 1 80.94 567 ILE A O 1
ATOM 4440 N N . GLU A 1 568 ? 12.68 -46.375 -53.688 1 80 568 GLU A N 1
ATOM 4441 C CA . GLU A 1 568 ? 12.359 -47.375 -54.688 1 80 568 GLU A CA 1
ATOM 4442 C C . GLU A 1 568 ? 12.062 -48.719 -54.031 1 80 568 GLU A C 1
ATOM 4444 O O . GLU A 1 568 ? 12.898 -49.281 -53.312 1 80 568 GLU A O 1
ATOM 4449 N N . PRO A 1 569 ? 10.82 -49.188 -54.188 1 75.38 569 PRO A N 1
ATOM 4450 C CA . PRO A 1 569 ? 10.5 -50.469 -53.594 1 75.38 569 PRO A CA 1
ATOM 4451 C C . PRO A 1 569 ? 11.32 -51.625 -54.188 1 75.38 569 PRO A C 1
ATOM 4453 O O . PRO A 1 569 ? 11.906 -51.469 -55.25 1 75.38 569 PRO A O 1
ATOM 4456 N N . ASP A 1 570 ? 11.375 -52.688 -53.5 1 73.31 570 ASP A N 1
ATOM 4457 C CA . ASP A 1 570 ? 12.109 -53.875 -53.906 1 73.31 570 ASP A CA 1
ATOM 4458 C C . ASP A 1 570 ? 11.633 -54.344 -55.281 1 73.31 570 ASP A C 1
ATOM 4460 O O . ASP A 1 570 ? 10.438 -54.594 -55.469 1 73.31 570 ASP A O 1
ATOM 4464 N N . ASP A 1 571 ? 12.453 -54.344 -56.375 1 69.69 571 ASP A N 1
ATOM 4465 C CA . ASP A 1 571 ? 12.156 -54.781 -57.719 1 69.69 571 ASP A CA 1
ATOM 4466 C C . ASP A 1 571 ? 12.281 -56.281 -57.844 1 69.69 571 ASP A C 1
ATOM 4468 O O . ASP A 1 571 ? 12.305 -56.812 -58.969 1 69.69 571 ASP A O 1
ATOM 4472 N N . GLY A 1 572 ? 12.461 -57 -56.812 1 70.06 572 GLY A N 1
ATOM 4473 C CA . GLY A 1 572 ? 12.703 -58.438 -56.812 1 70.06 572 GLY A CA 1
ATOM 4474 C C . GLY A 1 572 ? 14.117 -58.781 -56.406 1 70.06 572 GLY A C 1
ATOM 4475 O O . GLY A 1 572 ? 14.445 -59.969 -56.281 1 70.06 572 GLY A O 1
ATOM 4476 N N . SER A 1 573 ? 15.023 -57.875 -56.25 1 73.75 573 SER A N 1
ATOM 4477 C CA . SER A 1 573 ? 16.422 -58.094 -55.906 1 73.75 573 SER A CA 1
ATOM 4478 C C . SER A 1 573 ? 16.594 -58.406 -54.438 1 73.75 573 SER A C 1
ATOM 4480 O O . SER A 1 573 ? 17.641 -58.875 -54 1 73.75 573 SER A O 1
ATOM 4482 N N . GLY A 1 574 ? 15.562 -58.188 -53.594 1 74.81 574 GLY A N 1
ATOM 4483 C CA . GLY A 1 574 ? 15.602 -58.312 -52.156 1 74.81 574 GLY A CA 1
ATOM 4484 C C . GLY A 1 574 ? 16.109 -57.062 -51.438 1 74.81 574 GLY A C 1
ATOM 4485 O O . GLY A 1 574 ? 16.281 -57.062 -50.219 1 74.81 574 GLY A O 1
ATOM 4486 N N . TRP A 1 575 ? 16.422 -56.031 -52.25 1 80.06 575 TRP A N 1
ATOM 4487 C CA . TRP A 1 575 ? 16.938 -54.781 -51.656 1 80.06 575 TRP A CA 1
ATOM 4488 C C . TRP A 1 575 ? 15.953 -53.625 -51.906 1 80.06 575 TRP A C 1
ATOM 4490 O O . TRP A 1 575 ? 15.367 -53.531 -53 1 80.06 575 TRP A O 1
ATOM 4500 N N . THR A 1 576 ? 15.695 -52.812 -50.938 1 81.56 576 THR A N 1
ATOM 4501 C CA . THR A 1 576 ? 14.867 -51.594 -51 1 81.56 576 THR A CA 1
ATOM 4502 C C . THR A 1 576 ? 15.727 -50.344 -50.875 1 81.56 576 THR A C 1
ATOM 4504 O O . THR A 1 576 ? 16.562 -50.281 -49.969 1 81.56 576 THR A O 1
ATOM 4507 N N . LEU A 1 577 ? 15.57 -49.5 -51.812 1 84.62 577 LEU A N 1
ATOM 4508 C CA . LEU A 1 577 ? 16.234 -48.219 -51.719 1 84.62 577 LEU A CA 1
ATOM 4509 C C . LEU A 1 577 ? 15.477 -47.281 -50.781 1 84.62 577 LEU A C 1
ATOM 4511 O O . LEU A 1 577 ? 14.305 -47 -51 1 84.62 577 LEU A O 1
ATOM 4515 N N . VAL A 1 578 ? 16.188 -46.969 -49.688 1 82.31 578 VAL A N 1
ATOM 4516 C CA . VAL A 1 578 ? 15.516 -46.188 -48.656 1 82.31 578 VAL A CA 1
ATOM 4517 C C . VAL A 1 578 ? 16.281 -44.906 -48.406 1 82.31 578 VAL A C 1
ATOM 4519 O O . VAL A 1 578 ? 17.469 -44.812 -48.719 1 82.31 578 VAL A O 1
ATOM 4522 N N . SER A 1 579 ? 15.516 -43.875 -47.969 1 83.88 579 SER A N 1
ATOM 4523 C CA . SER A 1 579 ? 16.109 -42.688 -47.406 1 83.88 579 SER A CA 1
ATOM 4524 C C . SER A 1 579 ? 16.078 -42.719 -45.875 1 83.88 579 SER A C 1
ATOM 4526 O O . SER A 1 579 ? 15.039 -42.969 -45.281 1 83.88 579 SER A O 1
ATOM 4528 N N . TYR A 1 580 ? 17.219 -42.719 -45.219 1 76 580 TYR A N 1
ATOM 4529 C CA . TYR A 1 580 ? 17.422 -42.781 -43.781 1 76 580 TYR A CA 1
ATOM 4530 C C . TYR A 1 580 ? 17.891 -41.469 -43.219 1 76 580 TYR A C 1
ATOM 4532 O O . TYR A 1 580 ? 18.922 -40.938 -43.625 1 76 580 TYR A O 1
ATOM 4540 N N . GLN A 1 581 ? 17.078 -40.781 -42.5 1 69.88 581 GLN A N 1
ATOM 4541 C CA . GLN A 1 581 ? 17.422 -39.5 -41.906 1 69.88 581 GLN A CA 1
ATOM 4542 C C . GLN A 1 581 ? 18 -39.688 -40.5 1 69.88 581 GLN A C 1
ATOM 4544 O O . GLN A 1 581 ? 17.312 -40.188 -39.594 1 69.88 581 GLN A O 1
ATOM 4549 N N . THR A 1 582 ? 19.234 -39.75 -40.375 1 63.84 582 THR A N 1
ATOM 4550 C CA . THR A 1 582 ? 19.891 -39.719 -39.062 1 63.84 582 THR A CA 1
ATOM 4551 C C . THR A 1 582 ? 20.625 -38.375 -38.844 1 63.84 582 THR A C 1
ATOM 4553 O O . THR A 1 582 ? 21.406 -37.969 -39.719 1 63.84 582 THR A O 1
ATOM 4556 N N . ASP A 1 583 ? 20.594 -37.781 -37.562 1 59.06 583 ASP A N 1
ATOM 4557 C CA . ASP A 1 583 ? 21.312 -36.625 -37.062 1 59.06 583 ASP A CA 1
ATOM 4558 C C . ASP A 1 583 ? 21.375 -35.531 -38.125 1 59.06 583 ASP A C 1
ATOM 4560 O O . ASP A 1 583 ? 22.422 -34.875 -38.312 1 59.06 583 ASP A O 1
ATOM 4564 N N . GLY A 1 584 ? 20.234 -35.281 -38.938 1 62.94 584 GLY A N 1
ATOM 4565 C CA . GLY A 1 584 ? 20.109 -34.156 -39.844 1 62.94 584 GLY A CA 1
ATOM 4566 C C . GLY A 1 584 ? 20.594 -34.469 -41.25 1 62.94 584 GLY A C 1
ATOM 4567 O O . GLY A 1 584 ? 20.453 -33.625 -42.156 1 62.94 584 GLY A O 1
ATOM 4568 N N . GLU A 1 585 ? 21.281 -35.438 -41.531 1 63.34 585 GLU A N 1
ATOM 4569 C CA . GLU A 1 585 ? 21.734 -35.812 -42.875 1 63.34 585 GLU A CA 1
ATOM 4570 C C . GLU A 1 585 ? 20.875 -36.938 -43.438 1 63.34 585 GLU A C 1
ATOM 4572 O O . GLU A 1 585 ? 20.531 -37.875 -42.75 1 63.34 585 GLU A O 1
ATOM 4577 N N . SER A 1 586 ? 20.281 -36.656 -44.625 1 72.94 586 SER A N 1
ATOM 4578 C CA . SER A 1 586 ? 19.531 -37.688 -45.344 1 72.94 586 SER A CA 1
ATOM 4579 C C . SER A 1 586 ? 20.453 -38.562 -46.156 1 72.94 586 SER A C 1
ATOM 4581 O O . SER A 1 586 ? 21.203 -38.062 -47 1 72.94 586 SER A O 1
ATOM 4583 N N . ARG A 1 587 ? 20.625 -39.781 -45.844 1 78.44 587 ARG A N 1
ATOM 4584 C CA . ARG A 1 587 ? 21.406 -40.719 -46.625 1 78.44 587 ARG A CA 1
ATOM 4585 C C . ARG A 1 587 ? 20.5 -41.688 -47.375 1 78.44 587 ARG A C 1
ATOM 4587 O O . ARG A 1 587 ? 19.5 -42.156 -46.844 1 78.44 587 ARG A O 1
ATOM 4594 N N . LYS A 1 588 ? 20.766 -41.75 -48.625 1 80.88 588 LYS A N 1
ATOM 4595 C CA . LYS A 1 588 ? 20.047 -42.688 -49.469 1 80.88 588 LYS A CA 1
ATOM 4596 C C . LYS A 1 588 ? 20.875 -43.938 -49.719 1 80.88 588 LYS A C 1
ATOM 4598 O O . LYS A 1 588 ? 22.094 -43.875 -49.906 1 80.88 588 LYS A O 1
ATOM 4603 N N . GLY A 1 589 ? 20.391 -45.094 -49.5 1 82.06 589 GLY A N 1
ATOM 4604 C CA . GLY A 1 589 ? 21.094 -46.344 -49.781 1 82.06 589 GLY A CA 1
ATOM 4605 C C . GLY A 1 589 ? 20.203 -47.562 -49.75 1 82.06 589 GLY A C 1
ATOM 4606 O O . GLY A 1 589 ? 19.016 -47.438 -49.406 1 82.06 589 GLY A O 1
ATOM 4607 N N . LEU A 1 590 ? 20.781 -48.656 -50.156 1 81.56 590 LEU A N 1
ATOM 4608 C CA . LEU A 1 590 ? 20.047 -49.938 -50.219 1 81.56 590 LEU A CA 1
ATOM 4609 C C . LEU A 1 590 ? 20.062 -50.625 -48.844 1 81.56 590 LEU A C 1
ATOM 4611 O O . LEU A 1 590 ? 21.078 -50.625 -48.156 1 81.56 590 LEU A O 1
ATOM 4615 N N . VAL A 1 591 ? 18.875 -51.125 -48.438 1 84.12 591 VAL A N 1
ATOM 4616 C CA . VAL A 1 591 ? 18.703 -51.938 -47.25 1 84.12 591 VAL A CA 1
ATOM 4617 C C . VAL A 1 591 ? 17.984 -53.25 -47.594 1 84.12 591 VAL A C 1
ATOM 4619 O O . VAL A 1 591 ? 17.141 -53.25 -48.5 1 84.12 591 VAL A O 1
ATOM 4622 N N . PRO A 1 592 ? 18.375 -54.344 -47.031 1 79.88 592 PRO A N 1
ATOM 4623 C CA . PRO A 1 592 ? 17.625 -55.562 -47.312 1 79.88 592 PRO A CA 1
ATOM 4624 C C . PRO A 1 592 ? 16.141 -55.406 -47.031 1 79.88 592 PRO A C 1
ATOM 4626 O O . PRO A 1 592 ? 15.742 -54.969 -45.969 1 79.88 592 PRO A O 1
ATOM 4629 N N . THR A 1 593 ? 15.297 -55.75 -47.969 1 78.94 593 THR A N 1
ATOM 4630 C CA . THR A 1 593 ? 13.844 -55.594 -47.875 1 78.94 593 THR A CA 1
ATOM 4631 C C . THR A 1 593 ? 13.297 -56.312 -46.688 1 78.94 593 THR A C 1
ATOM 4633 O O . THR A 1 593 ? 12.352 -55.875 -46.031 1 78.94 593 THR A O 1
ATOM 4636 N N . SER A 1 594 ? 13.93 -57.469 -46.281 1 76.31 594 SER A N 1
ATOM 4637 C CA . SER A 1 594 ? 13.5 -58.281 -45.156 1 76.31 594 SER A CA 1
ATOM 4638 C C . SER A 1 594 ? 13.773 -57.562 -43.812 1 76.31 594 SER A C 1
ATOM 4640 O O . SER A 1 594 ? 13.242 -57.969 -42.781 1 76.31 594 SER A O 1
ATOM 4642 N N . TYR A 1 595 ? 14.602 -56.5 -43.844 1 78 595 TYR A N 1
ATOM 4643 C CA . TYR A 1 595 ? 14.953 -55.812 -42.625 1 78 595 TYR A CA 1
ATOM 4644 C C . TYR A 1 595 ? 14.023 -54.625 -42.406 1 78 595 TYR A C 1
ATOM 4646 O O . TYR A 1 595 ? 14.164 -53.906 -41.406 1 78 595 TYR A O 1
ATOM 4654 N N . ILE A 1 596 ? 13.125 -54.406 -43.375 1 77.94 596 ILE A N 1
ATOM 4655 C CA . ILE A 1 596 ? 12.227 -53.281 -43.188 1 77.94 596 ILE A CA 1
ATOM 4656 C C . ILE A 1 596 ? 10.773 -53.719 -43.312 1 77.94 596 ILE A C 1
ATOM 4658 O O . ILE A 1 596 ? 10.484 -54.688 -44.031 1 77.94 596 ILE A O 1
ATOM 4662 N N . GLU A 1 597 ? 9.883 -53.25 -42.531 1 76.31 597 GLU A N 1
ATOM 4663 C CA . GLU A 1 597 ? 8.453 -53.5 -42.562 1 76.31 597 GLU A CA 1
ATOM 4664 C C . GLU A 1 597 ? 7.656 -52.25 -42.844 1 76.31 597 GLU A C 1
ATOM 4666 O O . GLU A 1 597 ? 7.941 -51.188 -42.281 1 76.31 597 GLU A O 1
ATOM 4671 N N . LEU A 1 598 ? 6.695 -52.344 -43.812 1 65 598 LEU A N 1
ATOM 4672 C CA . LEU A 1 598 ? 5.863 -51.188 -44.156 1 65 598 LEU A CA 1
ATOM 4673 C C . LEU A 1 598 ? 5.09 -50.719 -42.906 1 65 598 LEU A C 1
ATOM 4675 O O . LEU A 1 598 ? 4.547 -51.531 -42.156 1 65 598 LEU A O 1
ATOM 4679 N N . ALA A 1 599 ? 5.32 -49.5 -42.531 1 59.78 599 ALA A N 1
ATOM 4680 C CA . ALA A 1 599 ? 4.527 -48.875 -41.469 1 59.78 599 ALA A CA 1
ATOM 4681 C C . ALA A 1 599 ? 3.064 -48.75 -41.875 1 59.78 599 ALA A C 1
ATOM 4683 O O . ALA A 1 599 ? 2.766 -48.5 -43.062 1 59.78 599 ALA A O 1
ATOM 4684 N N . SER A 1 600 ? 2.086 -49.469 -41.375 1 46.72 600 SER A N 1
ATOM 4685 C CA . SER A 1 600 ? 0.665 -49.344 -41.688 1 46.72 600 SER A CA 1
ATOM 4686 C C . SER A 1 600 ? 0.303 -47.875 -42.031 1 46.72 600 SER A C 1
ATOM 4688 O O . SER A 1 600 ? 0.933 -46.938 -41.531 1 46.72 600 SER A O 1
ATOM 4690 N N . PRO A 1 601 ? -0.497 -47.688 -43.094 1 38.5 601 PRO A N 1
ATOM 4691 C CA . PRO A 1 601 ? -0.854 -46.312 -43.531 1 38.5 601 PRO A CA 1
ATOM 4692 C C . PRO A 1 601 ? -1.264 -45.438 -42.344 1 38.5 601 PRO A C 1
ATOM 4694 O O . PRO A 1 601 ? -1.181 -44.219 -42.438 1 38.5 601 PRO A O 1
ATOM 4697 N N . ALA A 1 602 ? -2.066 -45.969 -41.406 1 35.88 602 ALA A N 1
ATOM 4698 C CA . ALA A 1 602 ? -2.609 -45.094 -40.375 1 35.88 602 ALA A CA 1
ATOM 4699 C C . ALA A 1 602 ? -1.491 -44.406 -39.562 1 35.88 602 ALA A C 1
ATOM 4701 O O . ALA A 1 602 ? -1.61 -43.25 -39.188 1 35.88 602 ALA A O 1
ATOM 4702 N N . LEU A 1 603 ? -0.476 -45.094 -39.281 1 33.19 603 LEU A N 1
ATOM 4703 C CA . LEU A 1 603 ? 0.575 -44.469 -38.5 1 33.19 603 LEU A CA 1
ATOM 4704 C C . LEU A 1 603 ? 1.43 -43.562 -39.344 1 33.19 603 LEU A C 1
ATOM 4706 O O . LEU A 1 603 ? 2.117 -42.656 -38.844 1 33.19 603 LEU A O 1
ATOM 4710 N N . ALA A 1 604 ? 1.546 -43.844 -40.594 1 32.66 604 ALA A N 1
ATOM 4711 C CA . ALA A 1 604 ? 2.248 -42.938 -41.469 1 32.66 604 ALA A CA 1
ATOM 4712 C C . ALA A 1 604 ? 1.513 -41.594 -41.562 1 32.66 604 ALA A C 1
ATOM 4714 O O . ALA A 1 604 ? 2.141 -40.531 -41.656 1 32.66 604 ALA A O 1
ATOM 4715 N N . ALA A 1 605 ? 0.166 -41.688 -41.625 1 32.16 605 ALA A N 1
ATOM 4716 C CA . ALA A 1 605 ? -0.635 -40.469 -41.719 1 32.16 605 ALA A CA 1
ATOM 4717 C C . ALA A 1 605 ? -0.484 -39.625 -40.469 1 32.16 605 ALA A C 1
ATOM 4719 O O . ALA A 1 605 ? -0.488 -38.406 -40.531 1 32.16 605 ALA A O 1
ATOM 4720 N N . GLU A 1 606 ? -0.484 -40.25 -39.312 1 30.77 606 GLU A N 1
ATOM 4721 C CA . GLU A 1 606 ? -0.394 -39.406 -38.125 1 30.77 606 GLU A CA 1
ATOM 4722 C C . GLU A 1 606 ? 0.934 -38.656 -38.062 1 30.77 606 GLU A C 1
ATOM 4724 O O . GLU A 1 606 ? 1.003 -37.531 -37.562 1 30.77 606 GLU A O 1
ATOM 4729 N N . SER A 1 607 ? 1.973 -39.312 -38.625 1 30.39 607 SER A N 1
ATOM 4730 C CA . SER A 1 607 ? 3.184 -38.5 -38.625 1 30.39 607 SER A CA 1
ATOM 4731 C C . SER A 1 607 ? 3.078 -37.406 -39.656 1 30.39 607 SER A C 1
ATOM 4733 O O . SER A 1 607 ? 3.598 -36.281 -39.469 1 30.39 607 SER A O 1
ATOM 4735 N N . MET A 1 608 ? 2.477 -37.75 -40.781 1 30.7 608 MET A N 1
ATOM 4736 C CA . MET A 1 608 ? 2.332 -36.656 -41.719 1 30.7 608 MET A CA 1
ATOM 4737 C C . MET A 1 608 ? 1.282 -35.656 -41.219 1 30.7 608 MET A C 1
ATOM 4739 O O . MET A 1 608 ? 1.354 -34.469 -41.531 1 30.7 608 MET A O 1
ATOM 4743 N N . LEU A 1 609 ? 0.144 -36.219 -40.688 1 30.61 609 LEU A N 1
ATOM 4744 C CA . LEU A 1 609 ? -0.865 -35.25 -40.281 1 30.61 609 LEU A CA 1
ATOM 4745 C C . LEU A 1 609 ? -0.356 -34.375 -39.156 1 30.61 609 LEU A C 1
ATOM 4747 O O . LEU A 1 609 ? -0.869 -33.281 -38.938 1 30.61 609 LEU A O 1
ATOM 4751 N N . SER A 1 610 ? 0.431 -34.938 -38.188 1 29.16 610 SER A N 1
ATOM 4752 C CA . SER A 1 610 ? 0.966 -33.938 -37.312 1 29.16 610 SER A CA 1
ATOM 4753 C C . SER A 1 610 ? 1.775 -32.906 -38.062 1 29.16 610 SER A C 1
ATOM 4755 O O . SER A 1 610 ? 2.016 -31.781 -37.594 1 29.16 610 SER A O 1
ATOM 4757 N N . GLU A 1 611 ? 2.279 -33.438 -39.188 1 25.92 611 GLU A N 1
ATOM 4758 C CA . GLU A 1 611 ? 2.959 -32.375 -39.969 1 25.92 611 GLU A CA 1
ATOM 4759 C C . GLU A 1 611 ? 1.963 -31.531 -40.719 1 25.92 611 GLU A C 1
ATOM 4761 O O . GLU A 1 611 ? 2.26 -30.391 -41.094 1 25.92 611 GLU A O 1
ATOM 4766 N N . ARG A 1 612 ? 0.915 -32.25 -41.219 1 28.41 612 ARG A N 1
ATOM 4767 C CA . ARG A 1 612 ? 0.162 -31.328 -42.031 1 28.41 612 ARG A CA 1
ATOM 4768 C C . ARG A 1 612 ? -0.521 -30.25 -41.188 1 28.41 612 ARG A C 1
ATOM 4770 O O . ARG A 1 612 ? -0.914 -29.203 -41.719 1 28.41 612 ARG A O 1
ATOM 4777 N N . ASN A 1 613 ? -1.218 -30.797 -40.188 1 26.89 613 ASN A N 1
ATOM 4778 C CA . ASN A 1 613 ? -1.97 -29.703 -39.594 1 26.89 613 ASN A CA 1
ATOM 4779 C C . ASN A 1 613 ? -1.042 -28.625 -39.031 1 26.89 613 ASN A C 1
ATOM 4781 O O . ASN A 1 613 ? -1.446 -27.844 -38.156 1 26.89 613 ASN A O 1
ATOM 4785 N N . ARG A 1 614 ? 0.303 -29.047 -38.938 1 25.41 614 ARG A N 1
ATOM 4786 C CA . ARG A 1 614 ? 1.073 -27.812 -38.969 1 25.41 614 ARG A CA 1
ATOM 4787 C C . ARG A 1 614 ? 0.852 -27.031 -40.25 1 25.41 614 ARG A C 1
ATOM 4789 O O . ARG A 1 614 ? 1.156 -27.547 -41.344 1 25.41 614 ARG A O 1
ATOM 4796 N N . THR A 1 615 ? -0.336 -26.609 -40.438 1 26.25 615 THR A N 1
ATOM 4797 C CA . THR A 1 615 ? -0.407 -25.641 -41.5 1 26.25 615 THR A CA 1
ATOM 4798 C C . THR A 1 615 ? 0.939 -24.938 -41.719 1 26.25 615 THR A C 1
ATOM 4800 O O . THR A 1 615 ? 1.573 -24.516 -40.719 1 26.25 615 THR A O 1
ATOM 4803 N N . PRO A 1 616 ? 1.668 -25.391 -42.75 1 26.12 616 PRO A N 1
ATOM 4804 C CA . PRO A 1 616 ? 2.891 -24.578 -42.875 1 26.12 616 PRO A CA 1
ATOM 4805 C C . PRO A 1 616 ? 2.672 -23.125 -42.469 1 26.12 616 PRO A C 1
ATOM 4807 O O . PRO A 1 616 ? 1.82 -22.438 -43.031 1 26.12 616 PRO A O 1
ATOM 4810 N N . SER A 1 617 ? 2.33 -23 -41.281 1 25.84 617 SER A N 1
ATOM 4811 C CA . SER A 1 617 ? 2.348 -21.562 -41.062 1 25.84 617 SER A CA 1
ATOM 4812 C C . SER A 1 617 ? 3.469 -20.906 -41.875 1 25.84 617 SER A C 1
ATOM 4814 O O . SER A 1 617 ? 4.539 -21.484 -42.031 1 25.84 617 SER A O 1
ATOM 4816 N N . PRO A 1 618 ? 3.07 -20.156 -42.906 1 26.44 618 PRO A N 1
ATOM 4817 C CA . PRO A 1 618 ? 4.223 -19.547 -43.594 1 26.44 618 PRO A CA 1
ATOM 4818 C C . PRO A 1 618 ? 5.398 -19.312 -42.656 1 26.44 618 PRO A C 1
ATOM 4820 O O . PRO A 1 618 ? 5.227 -18.703 -41.594 1 26.44 618 PRO A O 1
ATOM 4823 N N . THR A 1 619 ? 5.988 -20.406 -42.25 1 25.33 619 THR A N 1
ATOM 4824 C CA . THR A 1 619 ? 7.219 -20.016 -41.562 1 25.33 619 THR A CA 1
ATOM 4825 C C . THR A 1 619 ? 7.836 -18.781 -42.219 1 25.33 619 THR A C 1
ATOM 4827 O O . THR A 1 619 ? 8.242 -18.844 -43.375 1 25.33 619 THR A O 1
ATOM 4830 N N . LYS A 1 620 ? 7.078 -17.75 -42.031 1 28.38 620 LYS A N 1
ATOM 4831 C CA . LYS A 1 620 ? 7.832 -16.531 -42.312 1 28.38 620 LYS A CA 1
ATOM 4832 C C . LYS A 1 620 ? 9.289 -16.688 -41.875 1 28.38 620 LYS A C 1
ATOM 4834 O O . LYS A 1 620 ? 9.586 -16.672 -40.688 1 28.38 620 LYS A O 1
ATOM 4839 N N . ILE A 1 621 ? 9.906 -17.766 -42.406 1 29.52 621 ILE A N 1
ATOM 4840 C CA . ILE A 1 621 ? 11.352 -17.547 -42.375 1 29.52 621 ILE A CA 1
ATOM 4841 C C . ILE A 1 621 ? 11.648 -16.062 -42.531 1 29.52 621 ILE A C 1
ATOM 4843 O O . ILE A 1 621 ? 11.352 -15.477 -43.594 1 29.52 621 ILE A O 1
ATOM 4847 N N . SER A 1 622 ? 11.281 -15.414 -41.562 1 35.22 622 SER A N 1
ATOM 4848 C CA . SER A 1 622 ? 11.688 -14.016 -41.5 1 35.22 622 SER A CA 1
ATOM 4849 C C . SER A 1 622 ? 13.07 -13.82 -42.125 1 35.22 622 SER A C 1
ATOM 4851 O O . SER A 1 622 ? 14.078 -14.195 -41.5 1 35.22 622 SER A O 1
ATOM 4853 N N . ARG A 1 623 ? 13.164 -14.141 -43.344 1 42.5 623 ARG A N 1
ATOM 4854 C CA . ARG A 1 623 ? 14.281 -13.719 -44.156 1 42.5 623 ARG A CA 1
ATOM 4855 C C . ARG A 1 623 ? 14.633 -12.258 -43.906 1 42.5 623 ARG A C 1
ATOM 4857 O O . ARG A 1 623 ? 13.812 -11.367 -44.156 1 42.5 623 ARG A O 1
ATOM 4864 N N . ILE A 1 624 ? 15.328 -12.258 -42.906 1 58.88 624 ILE A N 1
ATOM 4865 C CA . ILE A 1 624 ? 15.82 -10.898 -42.688 1 58.88 624 ILE A CA 1
ATOM 4866 C C . ILE A 1 624 ? 16.547 -10.391 -43.938 1 58.88 624 ILE A C 1
ATOM 4868 O O . ILE A 1 624 ? 17.562 -10.961 -44.344 1 58.88 624 ILE A O 1
ATOM 4872 N N . GLN A 1 625 ? 15.703 -9.828 -44.719 1 72.31 625 GLN A N 1
ATOM 4873 C CA . GLN A 1 625 ? 16.219 -9.133 -45.875 1 72.31 625 GLN A CA 1
ATOM 4874 C C . GLN A 1 625 ? 17.156 -8 -45.5 1 72.31 625 GLN A C 1
ATOM 4876 O O . GLN A 1 625 ? 16.844 -7.215 -44.594 1 72.31 625 GLN A O 1
ATOM 4881 N N . THR A 1 626 ? 18.281 -8.18 -45.844 1 77.12 626 THR A N 1
ATOM 4882 C CA . THR A 1 626 ? 19.203 -7.066 -45.625 1 77.12 626 THR A CA 1
ATOM 4883 C C . THR A 1 626 ? 19.844 -6.637 -46.938 1 77.12 626 THR A C 1
ATOM 4885 O O . THR A 1 626 ? 19.797 -7.363 -47.938 1 77.12 626 THR A O 1
ATOM 4888 N N . THR A 1 627 ? 20.234 -5.465 -47 1 84.5 627 THR A N 1
ATOM 4889 C CA . THR A 1 627 ? 20.906 -4.883 -48.156 1 84.5 627 THR A CA 1
ATOM 4890 C C . THR A 1 627 ? 22.422 -4.93 -47.969 1 84.5 627 THR A C 1
ATOM 4892 O O . THR A 1 627 ? 22.938 -4.688 -46.875 1 84.5 627 THR A O 1
ATOM 4895 N N . VAL A 1 628 ? 23 -5.367 -48.969 1 83.62 628 VAL A N 1
ATOM 4896 C CA . VAL A 1 628 ? 24.453 -5.375 -48.969 1 83.62 628 VAL A CA 1
ATOM 4897 C C . VAL A 1 628 ? 24.984 -3.941 -48.938 1 83.62 628 VAL A C 1
ATOM 4899 O O . VAL A 1 628 ? 24.594 -3.115 -49.75 1 83.62 628 VAL A O 1
ATOM 4902 N N . ALA A 1 629 ? 25.797 -3.625 -47.938 1 84.75 629 ALA A N 1
ATOM 4903 C CA . ALA A 1 629 ? 26.328 -2.275 -47.75 1 84.75 629 ALA A CA 1
ATOM 4904 C C . ALA A 1 629 ? 27.531 -2.031 -48.656 1 84.75 629 ALA A C 1
ATOM 4906 O O . ALA A 1 629 ? 27.719 -0.923 -49.188 1 84.75 629 ALA A O 1
ATOM 4907 N N . TYR A 1 630 ? 28.406 -3.031 -48.875 1 85.31 630 TYR A N 1
ATOM 4908 C CA . TYR A 1 630 ? 29.625 -2.895 -49.656 1 85.31 630 TYR A CA 1
ATOM 4909 C C . TYR A 1 630 ? 29.797 -4.074 -50.625 1 85.31 630 TYR A C 1
ATOM 4911 O O . TYR A 1 630 ? 29.344 -5.18 -50.344 1 85.31 630 TYR A O 1
ATOM 4919 N N . ASP A 1 631 ? 30.406 -3.844 -51.844 1 84 631 ASP A N 1
ATOM 4920 C CA . ASP A 1 631 ? 30.734 -4.906 -52.781 1 84 631 ASP A CA 1
ATOM 4921 C C . ASP A 1 631 ? 31.641 -5.957 -52.156 1 84 631 ASP A C 1
ATOM 4923 O O . ASP A 1 631 ? 32.625 -5.613 -51.469 1 84 631 ASP A O 1
ATOM 4927 N N . TYR A 1 632 ? 31.188 -7.25 -52.188 1 84.12 632 TYR A N 1
ATOM 4928 C CA . TYR A 1 632 ? 32.031 -8.367 -51.75 1 84.12 632 TYR A CA 1
ATOM 4929 C C . TYR A 1 632 ? 32.188 -9.383 -52.875 1 84.12 632 TYR A C 1
ATOM 4931 O O . TYR A 1 632 ? 31.219 -9.852 -53.438 1 84.12 632 TYR A O 1
ATOM 4939 N N . THR A 1 633 ? 33.438 -9.641 -53.219 1 85.19 633 THR A N 1
ATOM 4940 C CA . THR A 1 633 ? 33.781 -10.688 -54.156 1 85.19 633 THR A CA 1
ATOM 4941 C C . THR A 1 633 ? 34.219 -11.953 -53.438 1 85.19 633 THR A C 1
ATOM 4943 O O . THR A 1 633 ? 35.062 -11.906 -52.531 1 85.19 633 THR A O 1
ATOM 4946 N N . LYS A 1 634 ? 33.562 -13.117 -53.719 1 81.31 634 LYS A N 1
ATOM 4947 C CA . LYS A 1 634 ? 33.812 -14.375 -53.031 1 81.31 634 LYS A CA 1
ATOM 4948 C C . LYS A 1 634 ? 35.25 -14.805 -53.188 1 81.31 634 LYS A C 1
ATOM 4950 O O . LYS A 1 634 ? 35.844 -14.695 -54.281 1 81.31 634 LYS A O 1
ATOM 4955 N N . GLY A 1 635 ? 36 -14.977 -52.156 1 80.06 635 GLY A N 1
ATOM 4956 C CA . GLY A 1 635 ? 37.344 -15.477 -52.156 1 80.06 635 GLY A CA 1
ATOM 4957 C C . GLY A 1 635 ? 37.438 -16.984 -52.25 1 80.06 635 GLY A C 1
ATOM 4958 O O . GLY A 1 635 ? 38.406 -17.531 -52.781 1 80.06 635 GLY A O 1
ATOM 4959 N N . GLY A 1 636 ? 36.469 -17.75 -51.625 1 76.81 636 GLY A N 1
ATOM 4960 C CA . GLY A 1 636 ? 36.438 -19.203 -51.625 1 76.81 636 GLY A CA 1
ATOM 4961 C C . GLY A 1 636 ? 35.125 -19.766 -52.188 1 76.81 636 GLY A C 1
ATOM 4962 O O . GLY A 1 636 ? 34.188 -19.016 -52.438 1 76.81 636 GLY A O 1
ATOM 4963 N N . ASP A 1 637 ? 35.031 -21.109 -52.438 1 79.69 637 ASP A N 1
ATOM 4964 C CA . ASP A 1 637 ? 33.906 -21.75 -53.125 1 79.69 637 ASP A CA 1
ATOM 4965 C C . ASP A 1 637 ? 32.656 -21.703 -52.25 1 79.69 637 ASP A C 1
ATOM 4967 O O . ASP A 1 637 ? 31.531 -21.734 -52.781 1 79.69 637 ASP A O 1
ATOM 4971 N N . ASP A 1 638 ? 32.781 -21.422 -51.062 1 81.69 638 ASP A N 1
ATOM 4972 C CA . ASP A 1 638 ? 31.656 -21.422 -50.125 1 81.69 638 ASP A CA 1
ATOM 4973 C C . ASP A 1 638 ? 31.109 -20.016 -49.938 1 81.69 638 ASP A C 1
ATOM 4975 O O . ASP A 1 638 ? 30.109 -19.828 -49.219 1 81.69 638 ASP A O 1
ATOM 4979 N N . GLU A 1 639 ? 31.766 -19.109 -50.562 1 85.19 639 GLU A N 1
ATOM 4980 C CA . GLU A 1 639 ? 31.375 -17.719 -50.375 1 85.19 639 GLU A CA 1
ATOM 4981 C C . GLU A 1 639 ? 30.516 -17.219 -51.531 1 85.19 639 GLU A C 1
ATOM 4983 O O . GLU A 1 639 ? 30.453 -17.859 -52.594 1 85.19 639 GLU A O 1
ATOM 4988 N N . LEU A 1 640 ? 29.734 -16.125 -51.344 1 86.38 640 LEU A N 1
ATOM 4989 C CA . LEU A 1 640 ? 28.859 -15.531 -52.375 1 86.38 640 LEU A CA 1
ATOM 4990 C C . LEU A 1 640 ? 29.328 -14.125 -52.719 1 86.38 640 LEU A C 1
ATOM 4992 O O . LEU A 1 640 ? 29.672 -13.336 -51.844 1 86.38 640 LEU A O 1
ATOM 4996 N N . THR A 1 641 ? 29.453 -13.875 -54.031 1 86.81 641 THR A N 1
ATOM 4997 C CA . THR A 1 641 ? 29.734 -12.516 -54.531 1 86.81 641 THR A CA 1
ATOM 4998 C C . THR A 1 641 ? 28.453 -11.672 -54.469 1 86.81 641 THR A C 1
ATOM 5000 O O . THR A 1 641 ? 27.422 -12.078 -55 1 86.81 641 THR A O 1
ATOM 5003 N N . VAL A 1 642 ? 28.5 -10.594 -53.656 1 86.06 642 VAL A N 1
ATOM 5004 C CA . VAL A 1 642 ? 27.328 -9.711 -53.562 1 86.06 642 VAL A CA 1
ATOM 5005 C C . VAL A 1 642 ? 27.75 -8.273 -53.875 1 86.06 642 VAL A C 1
ATOM 5007 O O . VAL A 1 642 ? 28.906 -7.898 -53.656 1 86.06 642 VAL A O 1
ATOM 5010 N N . LYS A 1 643 ? 26.875 -7.48 -54.469 1 85.25 643 LYS A N 1
ATOM 5011 C CA . LYS A 1 643 ? 27.094 -6.078 -54.812 1 85.25 643 LYS A CA 1
ATOM 5012 C C . LYS A 1 643 ? 26.344 -5.164 -53.844 1 85.25 643 LYS A C 1
ATOM 5014 O O . LYS A 1 643 ? 25.281 -5.523 -53.344 1 85.25 643 LYS A O 1
ATOM 5019 N N . ALA A 1 644 ? 26.953 -3.967 -53.594 1 84.31 644 ALA A N 1
ATOM 5020 C CA . ALA A 1 644 ? 26.312 -2.973 -52.75 1 84.31 644 ALA A CA 1
ATOM 5021 C C . ALA A 1 644 ? 24.922 -2.619 -53.281 1 84.31 644 ALA A C 1
ATOM 5023 O O . ALA A 1 644 ? 24.75 -2.35 -54.469 1 84.31 644 ALA A O 1
ATOM 5024 N N . GLY A 1 645 ? 23.859 -2.623 -52.406 1 82.25 645 GLY A N 1
ATOM 5025 C CA . GLY A 1 645 ? 22.469 -2.34 -52.75 1 82.25 645 GLY A CA 1
ATOM 5026 C C . GLY A 1 645 ? 21.672 -3.586 -53.094 1 82.25 645 GLY A C 1
ATOM 5027 O O . GLY A 1 645 ? 20.453 -3.525 -53.219 1 82.25 645 GLY A O 1
ATOM 5028 N N . GLN A 1 646 ? 22.328 -4.723 -53.25 1 81 646 GLN A N 1
ATOM 5029 C CA . GLN A 1 646 ? 21.656 -5.984 -53.562 1 81 646 GLN A CA 1
ATOM 5030 C C . GLN A 1 646 ? 20.891 -6.508 -52.344 1 81 646 GLN A C 1
ATOM 5032 O O . GLN A 1 646 ? 21.375 -6.449 -51.219 1 81 646 GLN A O 1
ATOM 5037 N N . VAL A 1 647 ? 19.656 -6.84 -52.562 1 82.81 647 VAL A N 1
ATOM 5038 C CA . VAL A 1 647 ? 18.859 -7.434 -51.5 1 82.81 647 VAL A CA 1
ATOM 5039 C C . VAL A 1 647 ? 19.188 -8.922 -51.375 1 82.81 647 VAL A C 1
ATOM 5041 O O . VAL A 1 647 ? 19.156 -9.656 -52.375 1 82.81 647 VAL A O 1
ATOM 5044 N N . VAL A 1 648 ? 19.641 -9.234 -50.156 1 80.62 648 VAL A N 1
ATOM 5045 C CA . VAL A 1 648 ? 19.938 -10.641 -49.906 1 80.62 648 VAL A CA 1
ATOM 5046 C C . VAL A 1 648 ? 19.125 -11.117 -48.688 1 80.62 648 VAL A C 1
ATOM 5048 O O . VAL A 1 648 ? 18.672 -10.312 -47.875 1 80.62 648 VAL A O 1
ATOM 5051 N N . TRP A 1 649 ? 18.922 -12.352 -48.625 1 81.75 649 TRP A N 1
ATOM 5052 C CA . TRP A 1 649 ? 18.188 -12.984 -47.531 1 81.75 649 TRP A CA 1
ATOM 5053 C C . TRP A 1 649 ? 19.125 -13.773 -46.625 1 81.75 649 TRP A C 1
ATOM 5055 O O . TRP A 1 649 ? 19.906 -14.602 -47.125 1 81.75 649 TRP A O 1
ATOM 5065 N N . ILE A 1 650 ? 19.219 -13.336 -45.375 1 77.69 650 ILE A N 1
ATOM 5066 C CA . ILE A 1 650 ? 20.047 -14.047 -44.406 1 77.69 650 ILE A CA 1
ATOM 5067 C C . ILE A 1 650 ? 19.422 -15.414 -44.094 1 77.69 650 ILE A C 1
ATOM 5069 O O . ILE A 1 650 ? 18.297 -15.5 -43.625 1 77.69 650 ILE A O 1
ATOM 5073 N N . THR A 1 651 ? 20.016 -16.469 -44.438 1 79.94 651 THR A N 1
ATOM 5074 C CA . THR A 1 651 ? 19.547 -17.828 -44.188 1 79.94 651 THR A CA 1
ATOM 5075 C C . THR A 1 651 ? 20.109 -18.359 -42.875 1 79.94 651 THR A C 1
ATOM 5077 O O . THR A 1 651 ? 19.422 -19.109 -42.156 1 79.94 651 THR A O 1
ATOM 5080 N N . GLU A 1 652 ? 21.375 -17.922 -42.562 1 79.62 652 GLU A N 1
ATOM 5081 C CA . GLU A 1 652 ? 22.016 -18.188 -41.281 1 79.62 652 GLU A CA 1
ATOM 5082 C C . GLU A 1 652 ? 22.75 -16.938 -40.75 1 79.62 652 GLU A C 1
ATOM 5084 O O . GLU A 1 652 ? 23.562 -16.359 -41.469 1 79.62 652 GLU A O 1
ATOM 5089 N N . GLY A 1 653 ? 22.344 -16.406 -39.562 1 74.56 653 GLY A N 1
ATOM 5090 C CA . GLY A 1 653 ? 22.969 -15.234 -38.969 1 74.56 653 GLY A CA 1
ATOM 5091 C C . GLY A 1 653 ? 24.406 -15.461 -38.562 1 74.56 653 GLY A C 1
ATOM 5092 O O . GLY A 1 653 ? 24.906 -16.594 -38.625 1 74.56 653 GLY A O 1
ATOM 5093 N N . ASP A 1 654 ? 25.078 -14.445 -38.125 1 76.56 654 ASP A N 1
ATOM 5094 C CA . ASP A 1 654 ? 26.453 -14.516 -37.625 1 76.56 654 ASP A CA 1
ATOM 5095 C C . ASP A 1 654 ? 26.562 -15.352 -36.375 1 76.56 654 ASP A C 1
ATOM 5097 O O . ASP A 1 654 ? 25.922 -15.031 -35.344 1 76.56 654 ASP A O 1
ATOM 5101 N N . ASP A 1 655 ? 27.188 -16.453 -36.312 1 71.56 655 ASP A N 1
ATOM 5102 C CA . ASP A 1 655 ? 27.422 -17.328 -35.188 1 71.56 655 ASP A CA 1
ATOM 5103 C C . ASP A 1 655 ? 28.625 -16.859 -34.375 1 71.56 655 ASP A C 1
ATOM 5105 O O . ASP A 1 655 ? 29.141 -17.609 -33.531 1 71.56 655 ASP A O 1
ATOM 5109 N N . GLY A 1 656 ? 29.172 -15.648 -34.625 1 78.69 656 GLY A N 1
ATOM 5110 C CA . GLY A 1 656 ? 30.375 -15.109 -34 1 78.69 656 GLY A CA 1
ATOM 5111 C C . GLY A 1 656 ? 31.594 -15.172 -34.875 1 78.69 656 GLY A C 1
ATOM 5112 O O . GLY A 1 656 ? 32.656 -14.633 -34.531 1 78.69 656 GLY A O 1
ATOM 5113 N N . SER A 1 657 ? 31.578 -15.773 -36 1 78.19 657 SER A N 1
ATOM 5114 C CA . SER A 1 657 ? 32.688 -15.898 -36.906 1 78.19 657 SER A CA 1
ATOM 5115 C C . SER A 1 657 ? 32.875 -14.641 -37.75 1 78.19 657 SER A C 1
ATOM 5117 O O . SER A 1 657 ? 33.906 -14.453 -38.375 1 78.19 657 SER A O 1
ATOM 5119 N N . GLY A 1 658 ? 31.875 -13.766 -37.688 1 80.88 658 GLY A N 1
ATOM 5120 C CA . GLY A 1 658 ? 31.859 -12.562 -38.5 1 80.88 658 GLY A CA 1
ATOM 5121 C C . GLY A 1 658 ? 31.312 -12.789 -39.906 1 80.88 658 GLY A C 1
ATOM 5122 O O . GLY A 1 658 ? 31.297 -11.867 -40.719 1 80.88 658 GLY A O 1
ATOM 5123 N N . TRP A 1 659 ? 30.906 -14.094 -40.188 1 82.94 659 TRP A N 1
ATOM 5124 C CA . TRP A 1 659 ? 30.375 -14.43 -41.5 1 82.94 659 TRP A CA 1
ATOM 5125 C C . TRP A 1 659 ? 28.891 -14.773 -41.406 1 82.94 659 TRP A C 1
ATOM 5127 O O . TRP A 1 659 ? 28.438 -15.344 -40.406 1 82.94 659 TRP A O 1
ATOM 5137 N N . VAL A 1 660 ? 28.047 -14.414 -42.375 1 84.38 660 VAL A N 1
ATOM 5138 C CA . VAL A 1 660 ? 26.625 -14.688 -42.5 1 84.38 660 VAL A CA 1
ATOM 5139 C C . VAL A 1 660 ? 26.344 -15.445 -43.781 1 84.38 660 VAL A C 1
ATOM 5141 O O . VAL A 1 660 ? 26.906 -15.117 -44.844 1 84.38 660 VAL A O 1
ATOM 5144 N N . THR A 1 661 ? 25.594 -16.453 -43.688 1 86.88 661 THR A N 1
ATOM 5145 C CA . THR A 1 661 ? 25.156 -17.125 -44.906 1 86.88 661 THR A CA 1
ATOM 5146 C C . THR A 1 661 ? 23.953 -16.422 -45.5 1 86.88 661 THR A C 1
ATOM 5148 O O . THR A 1 661 ? 22.922 -16.266 -44.844 1 86.88 661 THR A O 1
ATOM 5151 N N . VAL A 1 662 ? 24.172 -15.977 -46.688 1 85.31 662 VAL A N 1
ATOM 5152 C CA . VAL A 1 662 ? 23.109 -15.227 -47.344 1 85.31 662 VAL A CA 1
ATOM 5153 C C . VAL A 1 662 ? 22.734 -15.906 -48.656 1 85.31 662 VAL A C 1
ATOM 5155 O O . VAL A 1 662 ? 23.531 -16.625 -49.25 1 85.31 662 VAL A O 1
ATOM 5158 N N . ASN A 1 663 ? 21.469 -15.758 -49.094 1 83.94 663 ASN A N 1
ATOM 5159 C CA . ASN A 1 663 ? 20.938 -16.188 -50.375 1 83.94 663 ASN A CA 1
ATOM 5160 C C . ASN A 1 663 ? 20.531 -14.992 -51.219 1 83.94 663 ASN A C 1
ATOM 5162 O O . ASN A 1 663 ? 19.812 -14.102 -50.75 1 83.94 663 ASN A O 1
ATOM 5166 N N . ASP A 1 664 ? 20.984 -14.875 -52.438 1 79.44 664 ASP A N 1
ATOM 5167 C CA . ASP A 1 664 ? 20.688 -13.734 -53.312 1 79.44 664 ASP A CA 1
ATOM 5168 C C . ASP A 1 664 ? 19.484 -14.016 -54.219 1 79.44 664 ASP A C 1
ATOM 5170 O O . ASP A 1 664 ? 19.203 -13.25 -55.125 1 79.44 664 ASP A O 1
ATOM 5174 N N . GLY A 1 665 ? 18.703 -15.117 -53.875 1 78.31 665 GLY A N 1
ATOM 5175 C CA . GLY A 1 665 ? 17.578 -15.562 -54.719 1 78.31 665 GLY A CA 1
ATOM 5176 C C . GLY A 1 665 ? 17.922 -16.781 -55.562 1 78.31 665 GLY A C 1
ATOM 5177 O O . GLY A 1 665 ? 17.031 -17.578 -55.875 1 78.31 665 GLY A O 1
ATOM 5178 N N . THR A 1 666 ? 19.234 -16.922 -55.969 1 80.81 666 THR A N 1
ATOM 5179 C CA . THR A 1 666 ? 19.656 -18.016 -56.844 1 80.81 666 THR A CA 1
ATOM 5180 C C . THR A 1 666 ? 20.734 -18.859 -56.156 1 80.81 666 THR A C 1
ATOM 5182 O O . THR A 1 666 ? 20.703 -20.094 -56.219 1 80.81 666 THR A O 1
ATOM 5185 N N . LEU A 1 667 ? 21.688 -18.172 -55.531 1 81.06 667 LEU A N 1
ATOM 5186 C CA . LEU A 1 667 ? 22.844 -18.828 -54.938 1 81.06 667 LEU A CA 1
ATOM 5187 C C . LEU A 1 667 ? 22.938 -18.5 -53.438 1 81.06 667 LEU A C 1
ATOM 5189 O O . LEU A 1 667 ? 22.531 -17.406 -53.031 1 81.06 667 LEU A O 1
ATOM 5193 N N . GLU A 1 668 ? 23.328 -19.5 -52.719 1 83.75 668 GLU A N 1
ATOM 5194 C CA . GLU A 1 668 ? 23.578 -19.344 -51.281 1 83.75 668 GLU A CA 1
ATOM 5195 C C . GLU A 1 668 ? 25.062 -19.406 -50.969 1 83.75 668 GLU A C 1
ATOM 5197 O O . GLU A 1 668 ? 25.797 -20.172 -51.562 1 83.75 668 GLU A O 1
ATOM 5202 N N . GLY A 1 669 ? 25.562 -18.516 -50.094 1 87 669 GLY A N 1
ATOM 5203 C CA . GLY A 1 669 ? 26.969 -18.5 -49.688 1 87 669 GLY A CA 1
ATOM 5204 C C . GLY A 1 669 ? 27.234 -17.578 -48.5 1 87 669 GLY A C 1
ATOM 5205 O O . GLY A 1 669 ? 26.344 -16.875 -48.062 1 87 669 GLY A O 1
ATOM 5206 N N . LEU A 1 670 ? 28.5 -17.656 -48.094 1 86.88 670 LEU A N 1
ATOM 5207 C CA . LEU A 1 670 ? 28.938 -16.875 -46.969 1 86.88 670 LEU A CA 1
ATOM 5208 C C . LEU A 1 670 ? 29.328 -15.453 -47.375 1 86.88 670 LEU A C 1
ATOM 5210 O O . LEU A 1 670 ? 29.984 -15.266 -48.406 1 86.88 670 LEU A O 1
ATOM 5214 N N . VAL A 1 671 ? 28.906 -14.453 -46.594 1 88.19 671 VAL A N 1
ATOM 5215 C CA . VAL A 1 671 ? 29.297 -13.055 -46.75 1 88.19 671 VAL A CA 1
ATOM 5216 C C . VAL A 1 671 ? 29.688 -12.469 -45.375 1 88.19 671 VAL A C 1
ATOM 5218 O O . VAL A 1 671 ? 29.109 -12.812 -44.344 1 88.19 671 VAL A O 1
ATOM 5221 N N . PRO A 1 672 ? 30.734 -11.711 -45.344 1 85.75 672 PRO A N 1
ATOM 5222 C CA . PRO A 1 672 ? 31.078 -11.086 -44.062 1 85.75 672 PRO A CA 1
ATOM 5223 C C . PRO A 1 672 ? 29.922 -10.273 -43.469 1 85.75 672 PRO A C 1
ATOM 5225 O O . PRO A 1 672 ? 29.312 -9.477 -44.188 1 85.75 672 PRO A O 1
ATOM 5228 N N . ALA A 1 673 ? 29.609 -10.422 -42.188 1 83.81 673 ALA A N 1
ATOM 5229 C CA . ALA A 1 673 ? 28.5 -9.781 -41.5 1 83.81 673 ALA A CA 1
ATOM 5230 C C . ALA A 1 673 ? 28.609 -8.258 -41.562 1 83.81 673 ALA A C 1
ATOM 5232 O O . ALA A 1 673 ? 27.594 -7.562 -41.625 1 83.81 673 ALA A O 1
ATOM 5233 N N . SER A 1 674 ? 29.844 -7.688 -41.625 1 82.75 674 SER A N 1
ATOM 5234 C CA . SER A 1 674 ? 30.109 -6.254 -41.656 1 82.75 674 SER A CA 1
ATOM 5235 C C . SER A 1 674 ? 29.719 -5.641 -43 1 82.75 674 SER A C 1
ATOM 5237 O O . SER A 1 674 ? 29.609 -4.418 -43.125 1 82.75 674 SER A O 1
ATOM 5239 N N . TYR A 1 675 ? 29.469 -6.473 -44.031 1 81.88 675 TYR A N 1
ATOM 5240 C CA . TYR A 1 675 ? 29.141 -5.988 -45.344 1 81.88 675 TYR A CA 1
ATOM 5241 C C . TYR A 1 675 ? 27.625 -5.957 -45.562 1 81.88 675 TYR A C 1
ATOM 5243 O O . TYR A 1 675 ? 27.172 -5.605 -46.656 1 81.88 675 TYR A O 1
ATOM 5251 N N . LEU A 1 676 ? 26.891 -6.379 -44.625 1 80.75 676 LEU A N 1
ATOM 5252 C CA . LEU A 1 676 ? 25.438 -6.375 -44.688 1 80.75 676 LEU A CA 1
ATOM 5253 C C . LEU A 1 676 ? 24.859 -5.266 -43.812 1 80.75 676 LEU A C 1
ATOM 5255 O O . LEU A 1 676 ? 25.422 -4.914 -42.781 1 80.75 676 LEU A O 1
ATOM 5259 N N . GLU A 1 677 ? 23.828 -4.543 -44.281 1 79.56 677 GLU A N 1
ATOM 5260 C CA . GLU A 1 677 ? 23.172 -3.521 -43.469 1 79.56 677 GLU A CA 1
ATOM 5261 C C . GLU A 1 677 ? 22.469 -4.141 -42.25 1 79.56 677 GLU A C 1
ATOM 5263 O O . GLU A 1 677 ? 21.922 -5.242 -42.344 1 79.56 677 GLU A O 1
ATOM 5268 N N . PRO A 1 678 ? 22.547 -3.58 -41 1 68.75 678 PRO A N 1
ATOM 5269 C CA . PRO A 1 678 ? 21.844 -4.125 -39.844 1 68.75 678 PRO A CA 1
ATOM 5270 C C . PRO A 1 678 ? 20.344 -4.344 -40.125 1 68.75 678 PRO A C 1
ATOM 5272 O O . PRO A 1 678 ? 19.719 -3.516 -40.781 1 68.75 678 PRO A O 1
ATOM 5275 N N . VAL A 1 679 ? 19.953 -5.562 -40 1 60.31 679 VAL A N 1
ATOM 5276 C CA . VAL A 1 679 ? 18.531 -5.84 -40.125 1 60.31 679 VAL A CA 1
ATOM 5277 C C . VAL A 1 679 ? 17.766 -5.066 -39.062 1 60.31 679 VAL A C 1
ATOM 5279 O O . VAL A 1 679 ? 18.078 -5.141 -37.875 1 60.31 679 VAL A O 1
ATOM 5282 N N . GLN A 1 680 ? 17.062 -4.004 -39.344 1 49.34 680 GLN A N 1
ATOM 5283 C CA . GLN A 1 680 ? 16.172 -3.357 -38.375 1 49.34 680 GLN A CA 1
ATOM 5284 C C . GLN A 1 680 ? 15.039 -4.297 -37.969 1 49.34 680 GLN A C 1
ATOM 5286 O O . GLN A 1 680 ? 14.57 -5.105 -38.75 1 49.34 680 GLN A O 1
ATOM 5291 N N . MET B 1 1 ? -13.961 -11.383 -42.562 1 20.3 1 MET B N 1
ATOM 5292 C CA . MET B 1 1 ? -14.883 -12.07 -41.688 1 20.3 1 MET B CA 1
ATOM 5293 C C . MET B 1 1 ? -14.406 -13.484 -41.375 1 20.3 1 MET B C 1
ATOM 5295 O O . MET B 1 1 ? -14.844 -14.438 -42.031 1 20.3 1 MET B O 1
ATOM 5299 N N . LEU B 1 2 ? -13.078 -13.734 -41.25 1 22.08 2 LEU B N 1
ATOM 5300 C CA . LEU B 1 2 ? -12.273 -14.953 -41.219 1 22.08 2 LEU B CA 1
ATOM 5301 C C . LEU B 1 2 ? -12.539 -15.758 -39.969 1 22.08 2 LEU B C 1
ATOM 5303 O O . LEU B 1 2 ? -12.32 -15.258 -38.844 1 22.08 2 LEU B O 1
ATOM 5307 N N . SER B 1 3 ? -13.672 -16.594 -40 1 20.81 3 SER B N 1
ATOM 5308 C CA . SER B 1 3 ? -14.414 -17.328 -39 1 20.81 3 SER B CA 1
ATOM 5309 C C . SER B 1 3 ? -13.5 -18.281 -38.219 1 20.81 3 SER B C 1
ATOM 5311 O O . SER B 1 3 ? -12.75 -19.047 -38.844 1 20.81 3 SER B O 1
ATOM 5313 N N . ARG B 1 4 ? -13.039 -17.922 -36.969 1 21.75 4 ARG B N 1
ATOM 5314 C CA . ARG B 1 4 ? -12.203 -18.5 -35.938 1 21.75 4 ARG B CA 1
ATOM 5315 C C . ARG B 1 4 ? -12.703 -19.875 -35.531 1 21.75 4 ARG B C 1
ATOM 5317 O O . ARG B 1 4 ? -13.664 -19.984 -34.75 1 21.75 4 ARG B O 1
ATOM 5324 N N . LEU B 1 5 ? -12.672 -20.688 -36.562 1 22.86 5 LEU B N 1
ATOM 5325 C CA . LEU B 1 5 ? -13.141 -22.031 -36.25 1 22.86 5 LEU B CA 1
ATOM 5326 C C . LEU B 1 5 ? -12.406 -22.578 -35.031 1 22.86 5 LEU B C 1
ATOM 5328 O O . LEU B 1 5 ? -11.18 -22.703 -35.031 1 22.86 5 LEU B O 1
ATOM 5332 N N . SER B 1 6 ? -12.859 -22.141 -33.844 1 24.34 6 SER B N 1
ATOM 5333 C CA . SER B 1 6 ? -12.43 -22.562 -32.531 1 24.34 6 SER B CA 1
ATOM 5334 C C . SER B 1 6 ? -12.328 -24.094 -32.438 1 24.34 6 SER B C 1
ATOM 5336 O O . SER B 1 6 ? -13.32 -24.797 -32.656 1 24.34 6 SER B O 1
ATOM 5338 N N . PHE B 1 7 ? -11.203 -24.719 -32.75 1 24.52 7 PHE B N 1
ATOM 5339 C CA . PHE B 1 7 ? -10.781 -26.109 -32.812 1 24.52 7 PHE B CA 1
ATOM 5340 C C . PHE B 1 7 ? -11.078 -26.828 -31.516 1 24.52 7 PHE B C 1
ATOM 5342 O O . PHE B 1 7 ? -10.797 -28.016 -31.375 1 24.52 7 PHE B O 1
ATOM 5349 N N . ALA B 1 8 ? -11.273 -26.109 -30.344 1 29 8 ALA B N 1
ATOM 5350 C CA . ALA B 1 8 ? -11.391 -26.828 -29.078 1 29 8 ALA B CA 1
ATOM 5351 C C . ALA B 1 8 ? -12.633 -27.719 -29.078 1 29 8 ALA B C 1
ATOM 5353 O O . ALA B 1 8 ? -12.648 -28.766 -28.422 1 29 8 ALA B O 1
ATOM 5354 N N . GLY B 1 9 ? -13.688 -27.047 -29.641 1 28.62 9 GLY B N 1
ATOM 5355 C CA . GLY B 1 9 ? -15 -27.672 -29.516 1 28.62 9 GLY B CA 1
ATOM 5356 C C . GLY B 1 9 ? -15.07 -29.047 -30.172 1 28.62 9 GLY B C 1
ATOM 5357 O O . GLY B 1 9 ? -15.852 -29.906 -29.734 1 28.62 9 GLY B O 1
ATOM 5358 N N . ASP B 1 10 ? -14.352 -29.156 -31.344 1 30.02 10 ASP B N 1
ATOM 5359 C CA . ASP B 1 10 ? -14.688 -30.234 -32.281 1 30.02 10 ASP B CA 1
ATOM 5360 C C . ASP B 1 10 ? -14.031 -31.547 -31.859 1 30.02 10 ASP B C 1
ATOM 5362 O O . ASP B 1 10 ? -14.305 -32.594 -32.438 1 30.02 10 ASP B O 1
ATOM 5366 N N . TYR B 1 11 ? -12.969 -31.391 -31.125 1 31.23 11 TYR B N 1
ATOM 5367 C CA . TYR B 1 11 ? -12.328 -32.656 -30.844 1 31.23 11 TYR B CA 1
ATOM 5368 C C . TYR B 1 11 ? -13.164 -33.469 -29.859 1 31.23 11 TYR B C 1
ATOM 5370 O O . TYR B 1 11 ? -13.039 -34.719 -29.797 1 31.23 11 TYR B O 1
ATOM 5378 N N . SER B 1 12 ? -13.844 -32.812 -28.859 1 33.12 12 SER B N 1
ATOM 5379 C CA . SER B 1 12 ? -14.633 -33.594 -27.922 1 33.12 12 SER B CA 1
ATOM 5380 C C . SER B 1 12 ? -15.742 -34.344 -28.625 1 33.12 12 SER B C 1
ATOM 5382 O O . SER B 1 12 ? -16.062 -35.5 -28.266 1 33.12 12 SER B O 1
ATOM 5384 N N . ALA B 1 13 ? -16.406 -33.719 -29.578 1 35.88 13 ALA B N 1
ATOM 5385 C CA . ALA B 1 13 ? -17.516 -34.312 -30.281 1 35.88 13 ALA B CA 1
ATOM 5386 C C . ALA B 1 13 ? -17.062 -35.5 -31.125 1 35.88 13 ALA B C 1
ATOM 5388 O O . ALA B 1 13 ? -17.766 -36.5 -31.234 1 35.88 13 ALA B O 1
ATOM 5389 N N . SER B 1 14 ? -15.891 -35.312 -31.719 1 33.5 14 SER B N 1
ATOM 5390 C CA . SER B 1 14 ? -15.484 -36.406 -32.625 1 33.5 14 SER B CA 1
ATOM 5391 C C . SER B 1 14 ? -15.094 -37.656 -31.859 1 33.5 14 SER B C 1
ATOM 5393 O O . SER B 1 14 ? -15.039 -38.75 -32.438 1 33.5 14 SER B O 1
ATOM 5395 N N . LEU B 1 15 ? -14.734 -37.562 -30.625 1 34.88 15 LEU B N 1
ATOM 5396 C CA . LEU B 1 15 ? -14.461 -38.75 -29.859 1 34.88 15 LEU B CA 1
ATOM 5397 C C . LEU B 1 15 ? -15.75 -39.5 -29.547 1 34.88 15 LEU B C 1
ATOM 5399 O O . LEU B 1 15 ? -15.727 -40.688 -29.219 1 34.88 15 LEU B O 1
ATOM 5403 N N . ASP B 1 16 ? -16.938 -38.906 -29.453 1 36.06 16 ASP B N 1
ATOM 5404 C CA . ASP B 1 16 ? -18.203 -39.594 -29.266 1 36.06 16 ASP B CA 1
ATOM 5405 C C . ASP B 1 16 ? -18.484 -40.562 -30.422 1 36.06 16 ASP B C 1
ATOM 5407 O O . ASP B 1 16 ? -18.984 -41.656 -30.219 1 36.06 16 ASP B O 1
ATOM 5411 N N . ALA B 1 17 ? -18.438 -40.125 -31.609 1 35.69 17 ALA B N 1
ATOM 5412 C CA . ALA B 1 17 ? -18.844 -40.875 -32.781 1 35.69 17 ALA B CA 1
ATOM 5413 C C . ALA B 1 17 ? -17.891 -42.031 -33.031 1 35.69 17 ALA B C 1
ATOM 5415 O O . ALA B 1 17 ? -18.234 -43 -33.719 1 35.69 17 ALA B O 1
ATOM 5416 N N . MET B 1 18 ? -16.578 -41.812 -32.844 1 37.72 18 MET B N 1
ATOM 5417 C CA . MET B 1 18 ? -15.727 -42.906 -33.281 1 37.72 18 MET B CA 1
ATOM 5418 C C . MET B 1 18 ? -15.805 -44.062 -32.312 1 37.72 18 MET B C 1
ATOM 5420 O O . MET B 1 18 ? -15.109 -45.062 -32.469 1 37.72 18 MET B O 1
ATOM 5424 N N . GLY B 1 19 ? -16.812 -44.438 -31.438 1 39.06 19 GLY B N 1
ATOM 5425 C CA . GLY B 1 19 ? -17.031 -45.656 -30.641 1 39.06 19 GLY B CA 1
ATOM 5426 C C . GLY B 1 19 ? -16.016 -45.812 -29.516 1 39.06 19 GLY B C 1
ATOM 5427 O O . GLY B 1 19 ? -15.641 -46.938 -29.172 1 39.06 19 GLY B O 1
ATOM 5428 N N . PHE B 1 20 ? -15.383 -44.781 -29.109 1 50.06 20 PHE B N 1
ATOM 5429 C CA . PHE B 1 20 ? -14.328 -45.031 -28.125 1 50.06 20 PHE B CA 1
ATOM 5430 C C . PHE B 1 20 ? -14.898 -45.656 -26.875 1 50.06 20 PHE B C 1
ATOM 5432 O O . PHE B 1 20 ? -15.992 -45.281 -26.422 1 50.06 20 PHE B O 1
ATOM 5439 N N . GLY B 1 21 ? -14.422 -46.781 -26.422 1 60.5 21 GLY B N 1
ATOM 5440 C CA . GLY B 1 21 ? -14.773 -47.594 -25.266 1 60.5 21 GLY B CA 1
ATOM 5441 C C . GLY B 1 21 ? -14.773 -46.844 -23.953 1 60.5 21 GLY B C 1
ATOM 5442 O O . GLY B 1 21 ? -14.305 -45.688 -23.906 1 60.5 21 GLY B O 1
ATOM 5443 N N . PRO B 1 22 ? -15.508 -47.094 -22.938 1 66.5 22 PRO B N 1
ATOM 5444 C CA . PRO B 1 22 ? -15.656 -46.469 -21.625 1 66.5 22 PRO B CA 1
ATOM 5445 C C . PRO B 1 22 ? -14.32 -46.031 -21.016 1 66.5 22 PRO B C 1
ATOM 5447 O O . PRO B 1 22 ? -14.25 -45.062 -20.297 1 66.5 22 PRO B O 1
ATOM 5450 N N . GLU B 1 23 ? -13.219 -46.719 -21.344 1 74.69 23 GLU B N 1
ATOM 5451 C CA . GLU B 1 23 ? -11.906 -46.375 -20.797 1 74.69 23 GLU B CA 1
ATOM 5452 C C . GLU B 1 23 ? -11.383 -45.062 -21.359 1 74.69 23 GLU B C 1
ATOM 5454 O O . GLU B 1 23 ? -10.766 -44.281 -20.641 1 74.69 23 GLU B O 1
ATOM 5459 N N . LEU B 1 24 ? -11.641 -44.844 -22.625 1 74.75 24 LEU B N 1
ATOM 5460 C CA . LEU B 1 24 ? -11.172 -43.594 -23.266 1 74.75 24 LEU B CA 1
ATOM 5461 C C . LEU B 1 24 ? -11.922 -42.375 -22.719 1 74.75 24 LEU B C 1
ATOM 5463 O O . LEU B 1 24 ? -11.359 -41.312 -22.641 1 74.75 24 LEU B O 1
ATOM 5467 N N . GLN B 1 25 ? -13.125 -42.594 -22.312 1 75.75 25 GLN B N 1
ATOM 5468 C CA . GLN B 1 25 ? -13.898 -41.5 -21.734 1 75.75 25 GLN B CA 1
ATOM 5469 C C . GLN B 1 25 ? -13.336 -41.094 -20.375 1 75.75 25 GLN B C 1
ATOM 5471 O O . GLN B 1 25 ? -13.297 -39.906 -20.031 1 75.75 25 GLN B O 1
ATOM 5476 N N . GLU B 1 26 ? -12.898 -42.125 -19.641 1 82.38 26 GLU B N 1
ATOM 5477 C CA . GLU B 1 26 ? -12.312 -41.844 -18.328 1 82.38 26 GLU B CA 1
ATOM 5478 C C . GLU B 1 26 ? -10.977 -41.125 -18.469 1 82.38 26 GLU B C 1
ATOM 5480 O O . GLU B 1 26 ? -10.688 -40.188 -17.703 1 82.38 26 GLU B O 1
ATOM 5485 N N . ILE B 1 27 ? -10.164 -41.531 -19.391 1 87.88 27 ILE B N 1
ATOM 5486 C CA . ILE B 1 27 ? -8.875 -40.875 -19.641 1 87.88 27 ILE B CA 1
ATOM 5487 C C . ILE B 1 27 ? -9.102 -39.438 -20.062 1 87.88 27 ILE B C 1
ATOM 5489 O O . ILE B 1 27 ? -8.391 -38.531 -19.625 1 87.88 27 ILE B O 1
ATOM 5493 N N . LYS B 1 28 ? -10.102 -39.219 -20.891 1 85.62 28 LYS B N 1
ATOM 5494 C CA . LYS B 1 28 ? -10.406 -37.875 -21.359 1 85.62 28 LYS B CA 1
ATOM 5495 C C . LYS B 1 28 ? -10.875 -37 -20.219 1 85.62 28 LYS B C 1
ATOM 5497 O O . LYS B 1 28 ? -10.5 -35.812 -20.141 1 85.62 28 LYS B O 1
ATOM 5502 N N . ALA B 1 29 ? -11.695 -37.5 -19.375 1 85.38 29 ALA B N 1
ATOM 5503 C CA . ALA B 1 29 ? -12.211 -36.75 -18.234 1 85.38 29 ALA B CA 1
ATOM 5504 C C . ALA B 1 29 ? -11.086 -36.312 -17.312 1 85.38 29 ALA B C 1
ATOM 5506 O O . ALA B 1 29 ? -11.031 -35.156 -16.875 1 85.38 29 ALA B O 1
ATOM 5507 N N . VAL B 1 30 ? -10.203 -37.25 -16.984 1 89.38 30 VAL B N 1
ATOM 5508 C CA . VAL B 1 30 ? -9.094 -36.938 -16.078 1 89.38 30 VAL B CA 1
ATOM 5509 C C . VAL B 1 30 ? -8.141 -35.938 -16.766 1 89.38 30 VAL B C 1
ATOM 5511 O O . VAL B 1 30 ? -7.605 -35.062 -16.125 1 89.38 30 VAL B O 1
ATOM 5514 N N . ASP B 1 31 ? -7.965 -36.219 -18.031 1 91.88 31 ASP B N 1
ATOM 5515 C CA . ASP B 1 31 ? -7.125 -35.281 -18.812 1 91.88 31 ASP B CA 1
ATOM 5516 C C . ASP B 1 31 ? -7.688 -33.875 -18.781 1 91.88 31 ASP B C 1
ATOM 5518 O O . ASP B 1 31 ? -6.938 -32.906 -18.625 1 91.88 31 ASP B O 1
ATOM 5522 N N . GLN B 1 32 ? -8.945 -33.719 -19.016 1 89.75 32 GLN B N 1
ATOM 5523 C CA . GLN B 1 32 ? -9.578 -32.406 -18.984 1 89.75 32 GLN B CA 1
ATOM 5524 C C . GLN B 1 32 ? -9.422 -31.734 -17.625 1 89.75 32 GLN B C 1
ATOM 5526 O O . GLN B 1 32 ? -9.156 -30.547 -17.547 1 89.75 32 GLN B O 1
ATOM 5531 N N . HIS B 1 33 ? -9.602 -32.5 -16.562 1 90.88 33 HIS B N 1
ATOM 5532 C CA . HIS B 1 33 ? -9.461 -31.984 -15.203 1 90.88 33 HIS B CA 1
ATOM 5533 C C . HIS B 1 33 ? -8.047 -31.453 -14.961 1 90.88 33 HIS B C 1
ATOM 5535 O O . HIS B 1 33 ? -7.875 -30.359 -14.43 1 90.88 33 HIS B O 1
ATOM 5541 N N . VAL B 1 34 ? -7.098 -32.281 -15.344 1 95.38 34 VAL B N 1
ATOM 5542 C CA . VAL B 1 34 ? -5.703 -31.906 -15.148 1 95.38 34 VAL B CA 1
ATOM 5543 C C . VAL B 1 34 ? -5.379 -30.688 -16.016 1 95.38 34 VAL B C 1
ATOM 5545 O O . VAL B 1 34 ? -4.684 -29.766 -15.57 1 95.38 34 VAL B O 1
ATOM 5548 N N . SER B 1 35 ? -5.891 -30.688 -17.234 1 95.12 35 SER B N 1
ATOM 5549 C CA . SER B 1 35 ? -5.684 -29.562 -18.141 1 95.12 35 SER B CA 1
ATOM 5550 C C . SER B 1 35 ? -6.258 -28.266 -17.547 1 95.12 35 SER B C 1
ATOM 5552 O O . SER B 1 35 ? -5.637 -27.219 -17.641 1 95.12 35 SER B O 1
ATOM 5554 N N . GLU B 1 36 ? -7.375 -28.312 -16.984 1 92.25 36 GLU B N 1
ATOM 5555 C CA . GLU B 1 36 ? -8.008 -27.156 -16.344 1 92.25 36 GLU B CA 1
ATOM 5556 C C . GLU B 1 36 ? -7.188 -26.672 -15.156 1 92.25 36 GLU B C 1
ATOM 5558 O O . GLU B 1 36 ? -7.09 -25.469 -14.914 1 92.25 36 GLU B O 1
ATOM 5563 N N . GLY B 1 37 ? -6.688 -27.672 -14.391 1 94.38 37 GLY B N 1
ATOM 5564 C CA . GLY B 1 37 ? -5.82 -27.312 -13.289 1 94.38 37 GLY B CA 1
ATOM 5565 C C . GLY B 1 37 ? -4.582 -26.547 -13.719 1 94.38 37 GLY B C 1
ATOM 5566 O O . GLY B 1 37 ? -4.191 -25.562 -13.086 1 94.38 37 GLY B O 1
ATOM 5567 N N . ILE B 1 38 ? -4.016 -26.969 -14.789 1 97.25 38 ILE B N 1
ATOM 5568 C CA . ILE B 1 38 ? -2.822 -26.312 -15.32 1 97.25 38 ILE B CA 1
ATOM 5569 C C . ILE B 1 38 ? -3.184 -24.938 -15.859 1 97.25 38 ILE B C 1
ATOM 5571 O O . ILE B 1 38 ? -2.443 -23.969 -15.648 1 97.25 38 ILE B O 1
ATOM 5575 N N . HIS B 1 39 ? -4.305 -24.828 -16.531 1 95 39 HIS B N 1
ATOM 5576 C CA . HIS B 1 39 ? -4.777 -23.547 -17.031 1 95 39 HIS B CA 1
ATOM 5577 C C . HIS B 1 39 ? -5.031 -22.578 -15.867 1 95 39 HIS B C 1
ATOM 5579 O O . HIS B 1 39 ? -4.781 -21.375 -15.992 1 95 39 HIS B O 1
ATOM 5585 N N . PHE B 1 40 ? -5.559 -23.062 -14.789 1 95.88 40 PHE B N 1
ATOM 5586 C CA . PHE B 1 40 ? -5.789 -22.25 -13.594 1 95.88 40 PHE B CA 1
ATOM 5587 C C . PHE B 1 40 ? -4.484 -21.641 -13.094 1 95.88 40 PHE B C 1
ATOM 5589 O O . PHE B 1 40 ? -4.449 -20.469 -12.711 1 95.88 40 PHE B O 1
ATOM 5596 N N . VAL B 1 41 ? -3.443 -22.438 -13.094 1 97.69 41 VAL B N 1
ATOM 5597 C CA . VAL B 1 41 ? -2.133 -21.953 -12.688 1 97.69 41 VAL B CA 1
ATOM 5598 C C . VAL B 1 41 ? -1.732 -20.766 -13.562 1 97.69 41 VAL B C 1
ATOM 5600 O O . VAL B 1 41 ? -1.172 -19.781 -13.07 1 97.69 41 VAL B O 1
ATOM 5603 N N . SER B 1 42 ? -2.01 -20.828 -14.812 1 96.62 42 SER B N 1
ATOM 5604 C CA . SER B 1 42 ? -1.698 -19.734 -15.727 1 96.62 42 SER B CA 1
ATOM 5605 C C . SER B 1 42 ? -2.535 -18.5 -15.422 1 96.62 42 SER B C 1
ATOM 5607 O O . SER B 1 42 ? -2.066 -17.375 -15.578 1 96.62 42 SER B O 1
ATOM 5609 N N . GLU B 1 43 ? -3.717 -18.641 -15.031 1 95.88 43 GLU B N 1
ATOM 5610 C CA . GLU B 1 43 ? -4.57 -17.531 -14.633 1 95.88 43 GLU B CA 1
ATOM 5611 C C . GLU B 1 43 ? -4.031 -16.844 -13.383 1 95.88 43 GLU B C 1
ATOM 5613 O O . GLU B 1 43 ? -4.035 -15.609 -13.297 1 95.88 43 GLU B O 1
ATOM 5618 N N . VAL B 1 44 ? -3.682 -17.672 -12.438 1 97.75 44 VAL B N 1
ATOM 5619 C CA . VAL B 1 44 ? -3.08 -17.125 -11.227 1 97.75 44 VAL B CA 1
ATOM 5620 C C . VAL B 1 44 ? -1.844 -16.297 -11.586 1 97.75 44 VAL B C 1
ATOM 5622 O O . VAL B 1 44 ? -1.606 -15.242 -11.008 1 97.75 44 VAL B O 1
ATOM 5625 N N . ARG B 1 45 ? -1.05 -16.859 -12.539 1 98.06 45 ARG B N 1
ATOM 5626 C CA . ARG B 1 45 ? 0.13 -16.141 -13 1 98.06 45 ARG B CA 1
ATOM 5627 C C . ARG B 1 45 ? -0.247 -14.758 -13.531 1 98.06 45 ARG B C 1
ATOM 5629 O O . ARG B 1 45 ? 0.413 -13.766 -13.219 1 98.06 45 ARG B O 1
ATOM 5636 N N . GLU B 1 46 ? -1.265 -14.664 -14.305 1 97.12 46 GLU B N 1
ATOM 5637 C CA . GLU B 1 46 ? -1.707 -13.398 -14.875 1 97.12 46 GLU B CA 1
ATOM 5638 C C . GLU B 1 46 ? -2.107 -12.406 -13.789 1 97.12 46 GLU B C 1
ATOM 5640 O O . GLU B 1 46 ? -1.775 -11.227 -13.867 1 97.12 46 GLU B O 1
ATOM 5645 N N . PHE B 1 47 ? -2.816 -12.883 -12.789 1 98.25 47 PHE B N 1
ATOM 5646 C CA . PHE B 1 47 ? -3.186 -12.047 -11.648 1 98.25 47 PHE B CA 1
ATOM 5647 C C . PHE B 1 47 ? -1.946 -11.484 -10.969 1 98.25 47 PHE B C 1
ATOM 5649 O O . PHE B 1 47 ? -1.888 -10.289 -10.672 1 98.25 47 PHE B O 1
ATOM 5656 N N . MET B 1 48 ? -1.04 -12.359 -10.727 1 98.06 48 MET B N 1
ATOM 5657 C CA . MET B 1 48 ? 0.166 -11.953 -10.008 1 98.06 48 MET B CA 1
ATOM 5658 C C . MET B 1 48 ? 0.964 -10.938 -10.82 1 98.06 48 MET B C 1
ATOM 5660 O O . MET B 1 48 ? 1.539 -10.008 -10.258 1 98.06 48 MET B O 1
ATOM 5664 N N . ARG B 1 49 ? 1.026 -11.102 -12.117 1 97.38 49 ARG B N 1
ATOM 5665 C CA . ARG B 1 49 ? 1.739 -10.172 -12.984 1 97.38 49 ARG B CA 1
ATOM 5666 C C . ARG B 1 49 ? 1.088 -8.789 -12.961 1 97.38 49 ARG B C 1
ATOM 5668 O O . ARG B 1 49 ? 1.777 -7.773 -12.859 1 97.38 49 ARG B O 1
ATOM 5675 N N . GLU B 1 50 ? -0.181 -8.773 -13.102 1 97.69 50 GLU B N 1
ATOM 5676 C CA . GLU B 1 50 ? -0.897 -7.504 -13.078 1 97.69 50 GLU B CA 1
ATOM 5677 C C . GLU B 1 50 ? -0.771 -6.828 -11.711 1 97.69 50 GLU B C 1
ATOM 5679 O O . GLU B 1 50 ? -0.627 -5.605 -11.633 1 97.69 50 GLU B O 1
ATOM 5684 N N . ARG B 1 51 ? -0.834 -7.629 -10.672 1 97.62 51 ARG B N 1
ATOM 5685 C CA . ARG B 1 51 ? -0.625 -7.113 -9.32 1 97.62 51 ARG B CA 1
ATOM 5686 C C . ARG B 1 51 ? 0.766 -6.508 -9.172 1 97.62 51 ARG B C 1
ATOM 5688 O O . ARG B 1 51 ? 0.93 -5.457 -8.555 1 97.62 51 ARG B O 1
ATOM 5695 N N . ALA B 1 52 ? 1.743 -7.18 -9.711 1 97.44 52 ALA B N 1
ATOM 5696 C CA . ALA B 1 52 ? 3.115 -6.684 -9.68 1 97.44 52 ALA B CA 1
ATOM 5697 C C . ALA B 1 52 ? 3.225 -5.324 -10.367 1 97.44 52 ALA B C 1
ATOM 5699 O O . ALA B 1 52 ? 3.885 -4.414 -9.859 1 97.44 52 ALA B O 1
ATOM 5700 N N . GLU B 1 53 ? 2.559 -5.172 -11.453 1 97.62 53 GLU B N 1
ATOM 5701 C CA . GLU B 1 53 ? 2.609 -3.914 -12.195 1 97.62 53 GLU B CA 1
ATOM 5702 C C . GLU B 1 53 ? 1.952 -2.783 -11.406 1 97.62 53 GLU B C 1
ATOM 5704 O O . GLU B 1 53 ? 2.416 -1.642 -11.445 1 97.62 53 GLU B O 1
ATOM 5709 N N . LEU B 1 54 ? 0.854 -3.061 -10.711 1 97.88 54 LEU B N 1
ATOM 5710 C CA . LEU B 1 54 ? 0.198 -2.064 -9.867 1 97.88 54 LEU B CA 1
ATOM 5711 C C . LEU B 1 54 ? 1.122 -1.606 -8.742 1 97.88 54 LEU B C 1
ATOM 5713 O O . LEU B 1 54 ? 1.188 -0.414 -8.438 1 97.88 54 LEU B O 1
ATOM 5717 N N . GLU B 1 55 ? 1.837 -2.564 -8.18 1 97.75 55 GLU B N 1
ATOM 5718 C CA . GLU B 1 55 ? 2.781 -2.24 -7.117 1 97.75 55 GLU B CA 1
ATOM 5719 C C . GLU B 1 55 ? 3.904 -1.344 -7.629 1 97.75 55 GLU B C 1
ATOM 5721 O O . GLU B 1 55 ? 4.328 -0.417 -6.934 1 97.75 55 GLU B O 1
ATOM 5726 N N . ALA B 1 56 ? 4.398 -1.59 -8.797 1 97.62 56 ALA B N 1
ATOM 5727 C CA . ALA B 1 56 ? 5.473 -0.796 -9.383 1 97.62 56 ALA B CA 1
ATOM 5728 C C . ALA B 1 56 ? 5.016 0.636 -9.648 1 97.62 56 ALA B C 1
ATOM 5730 O O . ALA B 1 56 ? 5.75 1.588 -9.375 1 97.62 56 ALA B O 1
ATOM 5731 N N . ASP B 1 57 ? 3.85 0.795 -10.172 1 98 57 ASP B N 1
ATOM 5732 C CA . ASP B 1 57 ? 3.312 2.121 -10.453 1 98 57 ASP B CA 1
ATOM 5733 C C . ASP B 1 57 ? 3.129 2.93 -9.172 1 98 57 ASP B C 1
ATOM 5735 O O . ASP B 1 57 ? 3.467 4.113 -9.125 1 98 57 ASP B O 1
ATOM 5739 N N . PHE B 1 58 ? 2.588 2.316 -8.164 1 98 58 PHE B N 1
ATOM 5740 C CA . PHE B 1 58 ? 2.396 2.969 -6.871 1 98 58 PHE B CA 1
ATOM 5741 C C . PHE B 1 58 ? 3.736 3.373 -6.27 1 98 58 PHE B C 1
ATOM 5743 O O . PHE B 1 58 ? 3.879 4.484 -5.75 1 98 58 PHE B O 1
ATOM 5750 N N . ALA B 1 59 ? 4.691 2.502 -6.387 1 97.62 59 ALA B N 1
ATOM 5751 C CA . ALA B 1 59 ? 6.027 2.762 -5.859 1 97.62 59 ALA B CA 1
ATOM 5752 C C . ALA B 1 59 ? 6.664 3.971 -6.543 1 97.62 59 ALA B C 1
ATOM 5754 O O . ALA B 1 59 ? 7.23 4.84 -5.879 1 97.62 59 ALA B O 1
ATOM 5755 N N . ARG B 1 60 ? 6.59 4.074 -7.836 1 97.56 60 ARG B N 1
ATOM 5756 C CA . ARG B 1 60 ? 7.18 5.168 -8.602 1 97.56 60 ARG B CA 1
ATOM 5757 C C . ARG B 1 60 ? 6.547 6.504 -8.227 1 97.56 60 ARG B C 1
ATOM 5759 O O . ARG B 1 60 ? 7.242 7.512 -8.086 1 97.56 60 ARG B O 1
ATOM 5766 N N . ARG B 1 61 ? 5.281 6.527 -8.07 1 97.81 61 ARG B N 1
ATOM 5767 C CA . ARG B 1 61 ? 4.57 7.758 -7.746 1 97.81 61 ARG B CA 1
ATOM 5768 C C . ARG B 1 61 ? 4.859 8.195 -6.312 1 97.81 61 ARG B C 1
ATOM 5770 O O . ARG B 1 61 ? 4.977 9.391 -6.035 1 97.81 61 ARG B O 1
ATOM 5777 N N . LEU B 1 62 ? 4.945 7.195 -5.375 1 97.56 62 LEU B N 1
ATOM 5778 C CA . LEU B 1 62 ? 5.328 7.5 -4 1 97.56 62 LEU B CA 1
ATOM 5779 C C . LEU B 1 62 ? 6.73 8.094 -3.945 1 97.56 62 LEU B C 1
ATOM 5781 O O . LEU B 1 62 ? 6.984 9.039 -3.193 1 97.56 62 LEU B O 1
ATOM 5785 N N . GLU B 1 63 ? 7.617 7.488 -4.715 1 97.19 63 GLU B N 1
ATOM 5786 C CA . GLU B 1 63 ? 8.992 7.973 -4.762 1 97.19 63 GLU B CA 1
ATOM 5787 C C . GLU B 1 63 ? 9.062 9.391 -5.312 1 97.19 63 GLU B C 1
ATOM 5789 O O . GLU B 1 63 ? 9.812 10.227 -4.801 1 97.19 63 GLU B O 1
ATOM 5794 N N . ALA B 1 64 ? 8.305 9.656 -6.359 1 97.56 64 ALA B N 1
ATOM 5795 C CA . ALA B 1 64 ? 8.258 10.992 -6.953 1 97.56 64 ALA B CA 1
ATOM 5796 C C . ALA B 1 64 ? 7.723 12.016 -5.953 1 97.56 64 ALA B C 1
ATOM 5798 O O . ALA B 1 64 ? 8.219 13.141 -5.887 1 97.56 64 ALA B O 1
ATOM 5799 N N . LEU B 1 65 ? 6.727 11.625 -5.184 1 97.62 65 LEU B N 1
ATOM 5800 C CA . LEU B 1 65 ? 6.148 12.5 -4.164 1 97.62 65 LEU B CA 1
ATOM 5801 C C . LEU B 1 65 ? 7.172 12.82 -3.082 1 97.62 65 LEU B C 1
ATOM 5803 O O . LEU B 1 65 ? 7.324 13.977 -2.691 1 97.62 65 LEU B O 1
ATOM 5807 N N . ALA B 1 66 ? 7.848 11.82 -2.545 1 97.25 66 ALA B N 1
ATOM 5808 C CA . ALA B 1 66 ? 8.852 11.992 -1.502 1 97.25 66 ALA B CA 1
ATOM 5809 C C . ALA B 1 66 ? 9.984 12.906 -1.978 1 97.25 66 ALA B C 1
ATOM 5811 O O . ALA B 1 66 ? 10.414 13.805 -1.249 1 97.25 66 ALA B O 1
ATOM 5812 N N . LYS B 1 67 ? 10.438 12.711 -3.23 1 96.5 67 LYS B N 1
ATOM 5813 C CA . LYS B 1 67 ? 11.523 13.508 -3.793 1 96.5 67 LYS B CA 1
ATOM 5814 C C . LYS B 1 67 ? 11.102 14.961 -3.982 1 96.5 67 LYS B C 1
ATOM 5816 O O . LYS B 1 67 ? 11.883 15.883 -3.713 1 96.5 67 LYS B O 1
ATOM 5821 N N . LYS B 1 68 ? 9.906 15.18 -4.445 1 96.81 68 LYS B N 1
ATOM 5822 C CA . LYS B 1 68 ? 9.367 16.516 -4.652 1 96.81 68 LYS B CA 1
ATOM 5823 C C . LYS B 1 68 ? 9.406 17.328 -3.361 1 96.81 68 LYS B C 1
ATOM 5825 O O . LYS B 1 68 ? 9.914 18.453 -3.34 1 96.81 68 LYS B O 1
ATOM 5830 N N . TYR B 1 69 ? 9 16.766 -2.26 1 97.19 69 TYR B N 1
ATOM 5831 C CA . TYR B 1 69 ? 8.875 17.5 -1.014 1 97.19 69 TYR B CA 1
ATOM 5832 C C . TYR B 1 69 ? 10.188 17.5 -0.237 1 97.19 69 TYR B C 1
ATOM 5834 O O . TYR B 1 69 ? 10.43 18.375 0.598 1 97.19 69 TYR B O 1
ATOM 5842 N N . ALA B 1 70 ? 11.062 16.5 -0.485 1 94.31 70 ALA B N 1
ATOM 5843 C CA . ALA B 1 70 ? 12.414 16.547 0.053 1 94.31 70 ALA B CA 1
ATOM 5844 C C . ALA B 1 70 ? 13.211 17.703 -0.545 1 94.31 70 ALA B C 1
ATOM 5846 O O . ALA B 1 70 ? 13.953 18.391 0.161 1 94.31 70 ALA B O 1
ATOM 5847 N N . HIS B 1 71 ? 12.984 17.938 -1.841 1 93.5 71 HIS B N 1
ATOM 5848 C CA . HIS B 1 71 ? 13.641 19.047 -2.521 1 93.5 71 HIS B CA 1
ATOM 5849 C C . HIS B 1 71 ? 13.148 20.375 -1.989 1 93.5 71 HIS B C 1
ATOM 5851 O O . HIS B 1 71 ? 13.938 21.312 -1.803 1 93.5 71 HIS B O 1
ATOM 5857 N N . ARG B 1 72 ? 11.898 20.469 -1.795 1 92 72 ARG B N 1
ATOM 5858 C CA . ARG B 1 72 ? 11.32 21.688 -1.238 1 92 72 ARG B CA 1
ATOM 5859 C C . ARG B 1 72 ? 11.852 21.953 0.167 1 92 72 ARG B C 1
ATOM 5861 O O . ARG B 1 72 ? 12.156 23.094 0.518 1 92 72 ARG B O 1
ATOM 5868 N N . LYS B 1 73 ? 11.914 20.891 0.966 1 91.19 73 LYS B N 1
ATOM 5869 C CA . LYS B 1 73 ? 12.461 21 2.314 1 91.19 73 LYS B CA 1
ATOM 5870 C C . LYS B 1 73 ? 13.898 21.516 2.285 1 91.19 73 LYS B C 1
ATOM 5872 O O . LYS B 1 73 ? 14.25 22.422 3.033 1 91.19 73 LYS B O 1
ATOM 5877 N N . ASP B 1 74 ? 14.727 20.984 1.387 1 89.69 74 ASP B N 1
ATOM 5878 C CA . ASP B 1 74 ? 16.125 21.375 1.271 1 89.69 74 ASP B CA 1
ATOM 5879 C C . ASP B 1 74 ? 16.25 22.828 0.798 1 89.69 74 ASP B C 1
ATOM 5881 O O . ASP B 1 74 ? 17.125 23.562 1.268 1 89.69 74 ASP B O 1
ATOM 5885 N N . LYS B 1 75 ? 15.422 23.25 -0.075 1 87.38 75 LYS B N 1
ATOM 5886 C CA . LYS B 1 75 ? 15.422 24.625 -0.573 1 87.38 75 LYS B CA 1
ATOM 5887 C C . LYS B 1 75 ? 15.062 25.609 0.536 1 87.38 75 LYS B C 1
ATOM 5889 O O . LYS B 1 75 ? 15.719 26.656 0.689 1 87.38 75 LYS B O 1
ATOM 5894 N N . LEU B 1 76 ? 14.055 25.234 1.285 1 82.81 76 LEU B N 1
ATOM 5895 C CA . LEU B 1 76 ? 13.625 26.094 2.385 1 82.81 76 LEU B CA 1
ATOM 5896 C C . LEU B 1 76 ? 14.727 26.219 3.436 1 82.81 76 LEU B C 1
ATOM 5898 O O . LEU B 1 76 ? 14.922 27.297 4.004 1 82.81 76 LEU B O 1
ATOM 5902 N N . GLU B 1 77 ? 15.438 25.172 3.684 1 82.19 77 GLU B N 1
ATOM 5903 C CA . GLU B 1 77 ? 16.531 25.188 4.645 1 82.19 77 GLU B CA 1
ATOM 5904 C C . GLU B 1 77 ? 17.688 26.047 4.152 1 82.19 77 GLU B C 1
ATOM 5906 O O . GLU B 1 77 ? 18.297 26.781 4.93 1 82.19 77 GLU B O 1
ATOM 5911 N N . ARG B 1 78 ? 17.969 26.078 2.906 1 81.69 78 ARG B N 1
ATOM 5912 C CA . ARG B 1 78 ? 19.016 26.891 2.316 1 81.69 78 ARG B CA 1
ATOM 5913 C C . ARG B 1 78 ? 18.656 28.375 2.363 1 81.69 78 ARG B C 1
ATOM 5915 O O . ARG B 1 78 ? 19.516 29.219 2.645 1 81.69 78 ARG B O 1
ATOM 5922 N N . ASP B 1 79 ? 17.406 28.578 2.119 1 78.69 79 ASP B N 1
ATOM 5923 C CA . ASP B 1 79 ? 16.938 29.953 2.156 1 78.69 79 ASP B CA 1
ATOM 5924 C C . ASP B 1 79 ? 17 30.516 3.574 1 78.69 79 ASP B C 1
ATOM 5926 O O . ASP B 1 79 ? 17.359 31.688 3.77 1 78.69 79 ASP B O 1
ATOM 5930 N N . ARG B 1 80 ? 16.688 29.75 4.551 1 75.88 80 ARG B N 1
ATOM 5931 C CA . ARG B 1 80 ? 16.75 30.156 5.953 1 75.88 80 ARG B CA 1
ATOM 5932 C C . ARG B 1 80 ? 18.188 30.438 6.375 1 75.88 80 ARG B C 1
ATOM 5934 O O . ARG B 1 80 ? 18.453 31.391 7.105 1 75.88 80 ARG B O 1
ATOM 5941 N N . GLU B 1 81 ? 19.078 29.656 5.898 1 73.56 81 GLU B N 1
ATOM 5942 C CA . GLU B 1 81 ? 20.5 29.828 6.203 1 73.56 81 GLU B CA 1
ATOM 5943 C C . GLU B 1 81 ? 21.062 31.109 5.586 1 73.56 81 GLU B C 1
ATOM 5945 O O . GLU B 1 81 ? 21.844 31.812 6.219 1 73.56 81 GLU B O 1
ATOM 5950 N N . LYS B 1 82 ? 20.625 31.438 4.453 1 72.69 82 LYS B N 1
ATOM 5951 C CA . LYS B 1 82 ? 21.062 32.656 3.775 1 72.69 82 LYS B CA 1
ATOM 5952 C C . LYS B 1 82 ? 20.562 33.906 4.504 1 72.69 82 LYS B C 1
ATOM 5954 O O . LYS B 1 82 ? 21.297 34.875 4.66 1 72.69 82 LYS B O 1
ATOM 5959 N N . ARG B 1 83 ? 19.391 33.812 4.984 1 69.69 83 ARG B N 1
ATOM 5960 C CA . ARG B 1 83 ? 18.812 34.938 5.699 1 69.69 83 ARG B CA 1
ATOM 5961 C C . ARG B 1 83 ? 19.484 35.156 7.055 1 69.69 83 ARG B C 1
ATOM 5963 O O . ARG B 1 83 ? 19.734 36.281 7.469 1 69.69 83 ARG B O 1
ATOM 5970 N N . ALA B 1 84 ? 19.672 34.031 7.773 1 65.56 84 ALA B N 1
ATOM 5971 C CA . ALA B 1 84 ? 20.344 34.094 9.07 1 65.56 84 ALA B CA 1
ATOM 5972 C C . ALA B 1 84 ? 21.734 34.688 8.945 1 65.56 84 ALA B C 1
ATOM 5974 O O . ALA B 1 84 ? 22.188 35.438 9.812 1 65.56 84 ALA B O 1
ATOM 5975 N N . SER B 1 85 ? 22.422 34.469 7.902 1 61.78 85 SER B N 1
ATOM 5976 C CA . SER B 1 85 ? 23.766 35 7.656 1 61.78 85 SER B CA 1
ATOM 5977 C C . SER B 1 85 ? 23.734 36.5 7.391 1 61.78 85 SER B C 1
ATOM 5979 O O . SER B 1 85 ? 24.641 37.219 7.812 1 61.78 85 SER B O 1
ATOM 5981 N N . LEU B 1 86 ? 22.672 37.031 6.906 1 57.47 86 LEU B N 1
ATOM 5982 C CA . LEU B 1 86 ? 22.531 38.469 6.598 1 57.47 86 LEU B CA 1
ATOM 5983 C C . LEU B 1 86 ? 22.234 39.25 7.855 1 57.47 86 LEU B C 1
ATOM 5985 O O . LEU B 1 86 ? 22.719 40.375 8.008 1 57.47 86 LEU B O 1
ATOM 5989 N N . ILE B 1 87 ? 21.5 38.75 8.766 1 55.56 87 ILE B N 1
ATOM 5990 C CA . ILE B 1 87 ? 21.156 39.438 10 1 55.56 87 ILE B CA 1
ATOM 5991 C C . ILE B 1 87 ? 22.375 39.531 10.906 1 55.56 87 ILE B C 1
ATOM 5993 O O . ILE B 1 87 ? 22.609 40.562 11.547 1 55.56 87 ILE B O 1
ATOM 5997 N N . SER B 1 88 ? 23.234 38.562 11.055 1 52.84 88 SER B N 1
ATOM 5998 C CA . SER B 1 88 ? 24.453 38.562 11.867 1 52.84 88 SER B CA 1
ATOM 5999 C C . SER B 1 88 ? 25.422 39.625 11.375 1 52.84 88 SER B C 1
ATOM 6001 O O . SER B 1 88 ? 26.125 40.25 12.172 1 52.84 88 SER B O 1
ATOM 6003 N N . THR B 1 89 ? 25.469 40.031 10.234 1 46.94 89 THR B N 1
ATOM 6004 C CA . THR B 1 89 ? 26.391 41.031 9.703 1 46.94 89 THR B CA 1
ATOM 6005 C C . THR B 1 89 ? 25.859 42.438 9.969 1 46.94 89 THR B C 1
ATOM 6007 O O . THR B 1 89 ? 26.625 43.406 10 1 46.94 89 THR B O 1
ATOM 6010 N N . ALA B 1 90 ? 24.609 42.688 10.344 1 43.5 90 ALA B N 1
ATOM 6011 C CA . ALA B 1 90 ? 24.047 44 10.477 1 43.5 90 ALA B CA 1
ATOM 6012 C C . ALA B 1 90 ? 24.188 44.531 11.906 1 43.5 90 ALA B C 1
ATOM 6014 O O . ALA B 1 90 ? 23.797 45.656 12.211 1 43.5 90 ALA B O 1
ATOM 6015 N N . ILE B 1 91 ? 24.656 43.844 12.953 1 39.97 91 ILE B N 1
ATOM 6016 C CA . ILE B 1 91 ? 24.875 44.406 14.273 1 39.97 91 ILE B CA 1
ATOM 6017 C C . ILE B 1 91 ? 26.094 45.312 14.25 1 39.97 91 ILE B C 1
ATOM 6019 O O . ILE B 1 91 ? 27.203 44.844 13.977 1 39.97 91 ILE B O 1
ATOM 6023 N N . PRO B 1 92 ? 25.984 46.656 14.273 1 34.38 92 PRO B N 1
ATOM 6024 C CA . PRO B 1 92 ? 27.094 47.594 14.266 1 34.38 92 PRO B CA 1
ATOM 6025 C C . PRO B 1 92 ? 28.109 47.312 15.391 1 34.38 92 PRO B C 1
ATOM 6027 O O . PRO B 1 92 ? 27.703 47.094 16.531 1 34.38 92 PRO B O 1
ATOM 6030 N N . SER B 1 93 ? 29.25 46.812 15.164 1 33.19 93 SER B N 1
ATOM 6031 C CA . SER B 1 93 ? 30.391 46.781 16.062 1 33.19 93 SER B CA 1
ATOM 6032 C C . SER B 1 93 ? 30.625 48.156 16.688 1 33.19 93 SER B C 1
ATOM 6034 O O . SER B 1 93 ? 30.578 49.188 16 1 33.19 93 SER B O 1
ATOM 6036 N N . ASN B 1 94 ? 30.359 48.406 17.891 1 30.64 94 ASN B N 1
ATOM 6037 C CA . ASN B 1 94 ? 30.844 49.594 18.609 1 30.64 94 ASN B CA 1
ATOM 6038 C C . ASN B 1 94 ? 32.312 49.906 18.297 1 30.64 94 ASN B C 1
ATOM 6040 O O . ASN B 1 94 ? 33.156 49 18.297 1 30.64 94 ASN B O 1
ATOM 6044 N N . PRO B 1 95 ? 32.719 51.094 17.812 1 31.91 95 PRO B N 1
ATOM 6045 C CA . PRO B 1 95 ? 34.031 51.562 17.359 1 31.91 95 PRO B CA 1
ATOM 6046 C C . PRO B 1 95 ? 35.094 51.5 18.453 1 31.91 95 PRO B C 1
ATOM 6048 O O . PRO B 1 95 ? 36.25 51.875 18.219 1 31.91 95 PRO B O 1
ATOM 6051 N N . GLY B 1 96 ? 34.844 51.656 19.812 1 30.23 96 GLY B N 1
ATOM 6052 C CA . GLY B 1 96 ? 35.906 52.219 20.641 1 30.23 96 GLY B CA 1
ATOM 6053 C C . GLY B 1 96 ? 37.094 51.281 20.812 1 30.23 96 GLY B C 1
ATOM 6054 O O . GLY B 1 96 ? 38 51.594 21.594 1 30.23 96 GLY B O 1
ATOM 6055 N N . SER B 1 97 ? 37 50.031 20.891 1 27.67 97 SER B N 1
ATOM 6056 C CA . SER B 1 97 ? 38.25 49.531 21.438 1 27.67 97 SER B CA 1
ATOM 6057 C C . SER B 1 97 ? 39.406 49.781 20.484 1 27.67 97 SER B C 1
ATOM 6059 O O . SER B 1 97 ? 39.25 49.719 19.266 1 27.67 97 SER B O 1
ATOM 6061 N N . PRO B 1 98 ? 40.531 50.406 20.953 1 25.78 98 PRO B N 1
ATOM 6062 C CA . PRO B 1 98 ? 41.812 50.781 20.312 1 25.78 98 PRO B CA 1
ATOM 6063 C C . PRO B 1 98 ? 42.312 49.719 19.359 1 25.78 98 PRO B C 1
ATOM 6065 O O . PRO B 1 98 ? 41.969 48.562 19.469 1 25.78 98 PRO B O 1
ATOM 6068 N N . THR B 1 99 ? 43 50.188 18.281 1 23.88 99 THR B N 1
ATOM 6069 C CA . THR B 1 99 ? 43.75 49.625 17.172 1 23.88 99 THR B CA 1
ATOM 6070 C C . THR B 1 99 ? 44.906 48.781 17.688 1 23.88 99 THR B C 1
ATOM 6072 O O . THR B 1 99 ? 45.875 49.312 18.25 1 23.88 99 THR B O 1
ATOM 6075 N N . LYS B 1 100 ? 44.812 47.688 18.453 1 25.73 100 LYS B N 1
ATOM 6076 C CA . LYS B 1 100 ? 46.062 46.969 18.609 1 25.73 100 LYS B CA 1
ATOM 6077 C C . LYS B 1 100 ? 46.844 46.938 17.297 1 25.73 100 LYS B C 1
ATOM 6079 O O . LYS B 1 100 ? 46.25 46.844 16.219 1 25.73 100 LYS B O 1
ATOM 6084 N N . ASP B 1 101 ? 48.281 47.25 17.281 1 22.75 101 ASP B N 1
ATOM 6085 C CA . ASP B 1 101 ? 49.531 47.312 16.516 1 22.75 101 ASP B CA 1
ATOM 6086 C C . ASP B 1 101 ? 49.656 46.125 15.555 1 22.75 101 ASP B C 1
ATOM 6088 O O . ASP B 1 101 ? 49.188 45 15.859 1 22.75 101 ASP B O 1
ATOM 6092 N N . ARG B 1 102 ? 50 46.438 14.266 1 23.45 102 ARG B N 1
ATOM 6093 C CA . ARG B 1 102 ? 50.344 45.688 13.07 1 23.45 102 ARG B CA 1
ATOM 6094 C C . ARG B 1 102 ? 51.562 44.781 13.344 1 23.45 102 ARG B C 1
ATOM 6096 O O . ARG B 1 102 ? 52.625 44.938 12.734 1 23.45 102 ARG B O 1
ATOM 6103 N N . PHE B 1 103 ? 51.969 44.406 14.586 1 25.34 103 PHE B N 1
ATOM 6104 C CA . PHE B 1 103 ? 53.281 43.781 14.445 1 25.34 103 PHE B CA 1
ATOM 6105 C C . PHE B 1 103 ? 53.219 42.625 13.453 1 25.34 103 PHE B C 1
ATOM 6107 O O . PHE B 1 103 ? 52.312 41.781 13.508 1 25.34 103 PHE B O 1
ATOM 6114 N N . ALA B 1 104 ? 54.062 42.75 12.32 1 23.94 104 ALA B N 1
ATOM 6115 C CA . ALA B 1 104 ? 54.5 42.156 11.07 1 23.94 104 ALA B CA 1
ATOM 6116 C C . ALA B 1 104 ? 54.938 40.688 11.289 1 23.94 104 ALA B C 1
ATOM 6118 O O . ALA B 1 104 ? 55.5 40.062 10.391 1 23.94 104 ALA B O 1
ATOM 6119 N N . ALA B 1 105 ? 55.094 40.125 12.469 1 24.33 105 ALA B N 1
ATOM 6120 C CA . ALA B 1 105 ? 56.062 39.062 12.336 1 24.33 105 ALA B CA 1
ATOM 6121 C C . ALA B 1 105 ? 55.625 38.031 11.312 1 24.33 105 ALA B C 1
ATOM 6123 O O . ALA B 1 105 ? 54.438 37.875 11.047 1 24.33 105 ALA B O 1
ATOM 6124 N N . GLY B 1 106 ? 56.469 37.125 10.68 1 21.73 106 GLY B N 1
ATOM 6125 C CA . GLY B 1 106 ? 56.844 36.25 9.57 1 21.73 106 GLY B CA 1
ATOM 6126 C C . GLY B 1 106 ? 55.844 35.125 9.344 1 21.73 106 GLY B C 1
ATOM 6127 O O . GLY B 1 106 ? 55.469 34.812 8.203 1 21.73 106 GLY B O 1
ATOM 6128 N N . ASN B 1 107 ? 55.844 34.156 10.273 1 21.36 107 ASN B N 1
ATOM 6129 C CA . ASN B 1 107 ? 55.844 32.781 9.82 1 21.36 107 ASN B CA 1
ATOM 6130 C C . ASN B 1 107 ? 54.5 32.406 9.195 1 21.36 107 ASN B C 1
ATOM 6132 O O . ASN B 1 107 ? 53.469 33 9.523 1 21.36 107 ASN B O 1
ATOM 6136 N N . GLU B 1 108 ? 54.406 31.25 8.273 1 22.55 108 GLU B N 1
ATOM 6137 C CA . GLU B 1 108 ? 53.75 30.562 7.16 1 22.55 108 GLU B CA 1
ATOM 6138 C C . GLU B 1 108 ? 52.344 30.078 7.559 1 22.55 108 GLU B C 1
ATOM 6140 O O . GLU B 1 108 ? 51.531 29.75 6.699 1 22.55 108 GLU B O 1
ATOM 6145 N N . ASN B 1 109 ? 52.188 29.562 8.812 1 22.69 109 ASN B N 1
ATOM 6146 C CA . ASN B 1 109 ? 51.219 28.469 8.883 1 22.69 109 ASN B CA 1
ATOM 6147 C C . ASN B 1 109 ? 49.781 28.984 8.727 1 22.69 109 ASN B C 1
ATOM 6149 O O . ASN B 1 109 ? 49.125 29.328 9.719 1 22.69 109 ASN B O 1
ATOM 6153 N N . LYS B 1 110 ? 49.406 29.844 7.766 1 28.23 110 LYS B N 1
ATOM 6154 C CA . LYS B 1 110 ? 48.156 30.5 7.414 1 28.23 110 LYS B CA 1
ATOM 6155 C C . LYS B 1 110 ? 47.031 29.5 7.234 1 28.23 110 LYS B C 1
ATOM 6157 O O . LYS B 1 110 ? 45.875 29.875 6.953 1 28.23 110 LYS B O 1
ATOM 6162 N N . GLU B 1 111 ? 47.406 28.344 6.73 1 23.78 111 GLU B N 1
ATOM 6163 C CA . GLU B 1 111 ? 46.375 27.766 5.852 1 23.78 111 GLU B CA 1
ATOM 6164 C C . GLU B 1 111 ? 45.125 27.406 6.633 1 23.78 111 GLU B C 1
ATOM 6166 O O . GLU B 1 111 ? 44 27.672 6.172 1 23.78 111 GLU B O 1
ATOM 6171 N N . MET B 1 112 ? 45.219 26.312 7.453 1 24.89 112 MET B N 1
ATOM 6172 C CA . MET B 1 112 ? 44.125 25.344 7.582 1 24.89 112 MET B CA 1
ATOM 6173 C C . MET B 1 112 ? 43.062 25.859 8.562 1 24.89 112 MET B C 1
ATOM 6175 O O . MET B 1 112 ? 43.062 25.453 9.734 1 24.89 112 MET B O 1
ATOM 6179 N N . ALA B 1 113 ? 43 26.969 8.852 1 28.84 113 ALA B N 1
ATOM 6180 C CA . ALA B 1 113 ? 41.938 27.172 9.828 1 28.84 113 ALA B CA 1
ATOM 6181 C C . ALA B 1 113 ? 40.594 26.594 9.328 1 28.84 113 ALA B C 1
ATOM 6183 O O . ALA B 1 113 ? 40.125 26.938 8.25 1 28.84 113 ALA B O 1
ATOM 6184 N N . SER B 1 114 ? 40.312 25.375 9.867 1 27.83 114 SER B N 1
ATOM 6185 C CA . SER B 1 114 ? 39.344 24.328 9.602 1 27.83 114 SER B CA 1
ATOM 6186 C C . SER B 1 114 ? 37.938 24.906 9.469 1 27.83 114 SER B C 1
ATOM 6188 O O . SER B 1 114 ? 37.562 25.781 10.25 1 27.83 114 SER B O 1
ATOM 6190 N N . ARG B 1 115 ? 37.25 24.891 8.367 1 32.06 115 ARG B N 1
ATOM 6191 C CA . ARG B 1 115 ? 35.906 24.906 7.785 1 32.06 115 ARG B CA 1
ATOM 6192 C C . ARG B 1 115 ? 34.875 24.375 8.773 1 32.06 115 ARG B C 1
ATOM 6194 O O . ARG B 1 115 ? 33.688 24.297 8.453 1 32.06 115 ARG B O 1
ATOM 6201 N N . ASP B 1 116 ? 35.469 23.672 9.75 1 28.66 116 ASP B N 1
ATOM 6202 C CA . ASP B 1 116 ? 34.469 22.922 10.547 1 28.66 116 ASP B CA 1
ATOM 6203 C C . ASP B 1 116 ? 33.719 23.859 11.492 1 28.66 116 ASP B C 1
ATOM 6205 O O . ASP B 1 116 ? 33.094 23.391 12.438 1 28.66 116 ASP B O 1
ATOM 6209 N N . GLU B 1 117 ? 34.125 24.984 11.75 1 31.23 117 GLU B N 1
ATOM 6210 C CA . GLU B 1 117 ? 33.125 25.609 12.609 1 31.23 117 GLU B CA 1
ATOM 6211 C C . GLU B 1 117 ? 31.75 25.562 11.961 1 31.23 117 GLU B C 1
ATOM 6213 O O . GLU B 1 117 ? 31.391 26.438 11.164 1 31.23 117 GLU B O 1
ATOM 6218 N N . VAL B 1 118 ? 31.469 24.375 11.445 1 34.53 118 VAL B N 1
ATOM 6219 C CA . VAL B 1 118 ? 30.094 23.984 11.219 1 34.53 118 VAL B CA 1
ATOM 6220 C C . VAL B 1 118 ? 29.188 24.625 12.273 1 34.53 118 VAL B C 1
ATOM 6222 O O . VAL B 1 118 ? 29.328 24.344 13.469 1 34.53 118 VAL B O 1
ATOM 6225 N N . SER B 1 119 ? 28.938 25.828 12.305 1 37.06 119 SER B N 1
ATOM 6226 C CA . SER B 1 119 ? 27.75 26.297 13.031 1 37.06 119 SER B CA 1
ATOM 6227 C C . SER B 1 119 ? 26.828 25.125 13.352 1 37.06 119 SER B C 1
ATOM 6229 O O . SER B 1 119 ? 26.375 24.406 12.453 1 37.06 119 SER B O 1
ATOM 6231 N N . THR B 1 120 ? 27.016 24.281 14.227 1 41.97 120 THR B N 1
ATOM 6232 C CA . THR B 1 120 ? 26.172 23.266 14.859 1 41.97 120 THR B CA 1
ATOM 6233 C C . THR B 1 120 ? 24.703 23.641 14.742 1 41.97 120 THR B C 1
ATOM 6235 O O . THR B 1 120 ? 24.172 24.344 15.609 1 41.97 120 THR B O 1
ATOM 6238 N N . ARG B 1 121 ? 24.203 24.062 13.617 1 50.22 121 ARG B N 1
ATOM 6239 C CA . ARG B 1 121 ? 22.875 24.453 13.188 1 50.22 121 ARG B CA 1
ATOM 6240 C C . ARG B 1 121 ? 21.812 23.578 13.844 1 50.22 121 ARG B C 1
ATOM 6242 O O . ARG B 1 121 ? 21.703 22.391 13.531 1 50.22 121 ARG B O 1
ATOM 6249 N N . VAL B 1 122 ? 21.391 23.812 15.086 1 59.5 122 VAL B N 1
ATOM 6250 C CA . VAL B 1 122 ? 20.375 23.062 15.82 1 59.5 122 VAL B CA 1
ATOM 6251 C C . VAL B 1 122 ? 19.125 22.922 14.961 1 59.5 122 VAL B C 1
ATOM 6253 O O . VAL B 1 122 ? 18.484 23.922 14.609 1 59.5 122 VAL B O 1
ATOM 6256 N N . VAL B 1 123 ? 18.969 21.969 14.25 1 73.56 123 VAL B N 1
ATOM 6257 C CA . VAL B 1 123 ? 17.781 21.625 13.469 1 73.56 123 VAL B CA 1
ATOM 6258 C C . VAL B 1 123 ? 16.594 21.438 14.406 1 73.56 123 VAL B C 1
ATOM 6260 O O . VAL B 1 123 ? 16.688 20.734 15.422 1 73.56 123 VAL B O 1
ATOM 6263 N N . SER B 1 124 ? 15.555 22.188 14.148 1 88.25 124 SER B N 1
ATOM 6264 C CA . SER B 1 124 ? 14.328 22.078 14.938 1 88.25 124 SER B CA 1
ATOM 6265 C C . SER B 1 124 ? 13.812 20.656 14.977 1 88.25 124 SER B C 1
ATOM 6267 O O . SER B 1 124 ? 14.039 19.875 14.039 1 88.25 124 SER B O 1
ATOM 6269 N N . THR B 1 125 ? 13.344 20.156 16.109 1 94.38 125 THR B N 1
ATOM 6270 C CA . THR B 1 125 ? 12.766 18.828 16.25 1 94.38 125 THR B CA 1
ATOM 6271 C C . THR B 1 125 ? 11.609 18.625 15.281 1 94.38 125 THR B C 1
ATOM 6273 O O . THR B 1 125 ? 11.352 17.5 14.844 1 94.38 125 THR B O 1
ATOM 6276 N N . THR B 1 126 ? 10.953 19.688 14.938 1 94.88 126 THR B N 1
ATOM 6277 C CA . THR B 1 126 ? 9.844 19.625 13.984 1 94.88 126 THR B CA 1
ATOM 6278 C C . THR B 1 126 ? 10.352 19.281 12.586 1 94.88 126 THR B C 1
ATOM 6280 O O . THR B 1 126 ? 9.766 18.438 11.898 1 94.88 126 THR B O 1
ATOM 6283 N N . GLN B 1 127 ? 11.398 19.891 12.195 1 93 127 GLN B N 1
ATOM 6284 C CA . GLN B 1 127 ? 11.961 19.641 10.875 1 93 127 GLN B CA 1
ATOM 6285 C C . GLN B 1 127 ? 12.547 18.234 10.789 1 93 127 GLN B C 1
ATOM 6287 O O . GLN B 1 127 ? 12.5 17.594 9.734 1 93 127 GLN B O 1
ATOM 6292 N N . LYS B 1 128 ? 13.109 17.781 11.891 1 94.31 128 LYS B N 1
ATOM 6293 C CA . LYS B 1 128 ? 13.609 16.422 11.922 1 94.31 128 LYS B CA 1
ATOM 6294 C C . LYS B 1 128 ? 12.477 15.406 11.734 1 94.31 128 LYS B C 1
ATOM 6296 O O . LYS B 1 128 ? 12.633 14.422 11.008 1 94.31 128 LYS B O 1
ATOM 6301 N N . ALA B 1 129 ? 11.375 15.641 12.438 1 96.94 129 ALA B N 1
ATOM 6302 C CA . ALA B 1 129 ? 10.211 14.766 12.289 1 96.94 129 ALA B CA 1
ATOM 6303 C C . ALA B 1 129 ? 9.703 14.781 10.852 1 96.94 129 ALA B C 1
ATOM 6305 O O . ALA B 1 129 ? 9.344 13.734 10.305 1 96.94 129 ALA B O 1
ATOM 6306 N N . TRP B 1 130 ? 9.656 15.945 10.25 1 96.88 130 TRP B N 1
ATOM 6307 C CA . TRP B 1 130 ? 9.227 16.078 8.859 1 96.88 130 TRP B CA 1
ATOM 6308 C C . TRP B 1 130 ? 10.148 15.289 7.93 1 96.88 130 TRP B C 1
ATOM 6310 O O . TRP B 1 130 ? 9.68 14.578 7.039 1 96.88 130 TRP B O 1
ATOM 6320 N N . ALA B 1 131 ? 11.438 15.398 8.172 1 95.62 131 ALA B N 1
ATOM 6321 C CA . ALA B 1 131 ? 12.414 14.656 7.379 1 95.62 131 ALA B CA 1
ATOM 6322 C C . ALA B 1 131 ? 12.18 13.148 7.496 1 95.62 131 ALA B C 1
ATOM 6324 O O . ALA B 1 131 ? 12.312 12.414 6.516 1 95.62 131 ALA B O 1
ATOM 6325 N N . GLU B 1 132 ? 11.844 12.727 8.688 1 96.69 132 GLU B N 1
ATOM 6326 C CA . GLU B 1 132 ? 11.602 11.297 8.898 1 96.69 132 GLU B CA 1
ATOM 6327 C C . GLU B 1 132 ? 10.328 10.844 8.18 1 96.69 132 GLU B C 1
ATOM 6329 O O . GLU B 1 132 ? 10.266 9.719 7.684 1 96.69 132 GLU B O 1
ATOM 6334 N N . ILE B 1 133 ? 9.32 11.672 8.164 1 97.25 133 ILE B N 1
ATOM 6335 C CA . ILE B 1 133 ? 8.078 11.336 7.465 1 97.25 133 ILE B CA 1
ATOM 6336 C C . ILE B 1 133 ? 8.352 11.203 5.969 1 97.25 133 ILE B C 1
ATOM 6338 O O . ILE B 1 133 ? 7.867 10.266 5.328 1 97.25 133 ILE B O 1
ATOM 6342 N N . LEU B 1 134 ? 9.125 12.125 5.422 1 97 134 LEU B N 1
ATOM 6343 C CA . LEU B 1 134 ? 9.469 12.062 4.004 1 97 134 LEU B CA 1
ATOM 6344 C C . LEU B 1 134 ? 10.328 10.836 3.711 1 97 134 LEU B C 1
ATOM 6346 O O . LEU B 1 134 ? 10.125 10.164 2.695 1 97 134 LEU B O 1
ATOM 6350 N N . HIS B 1 135 ? 11.227 10.539 4.633 1 96.62 135 HIS B N 1
ATOM 6351 C CA . HIS B 1 135 ? 12.062 9.352 4.473 1 96.62 135 HIS B CA 1
ATOM 6352 C C . HIS B 1 135 ? 11.227 8.078 4.539 1 96.62 135 HIS B C 1
ATOM 6354 O O . HIS B 1 135 ? 11.492 7.121 3.809 1 96.62 135 HIS B O 1
ATOM 6360 N N . GLU B 1 136 ? 10.336 8.07 5.473 1 96.75 136 GLU B N 1
ATOM 6361 C CA . GLU B 1 136 ? 9.43 6.93 5.566 1 96.75 136 GLU B CA 1
ATOM 6362 C C . GLU B 1 136 ? 8.688 6.707 4.254 1 96.75 136 GLU B C 1
ATOM 6364 O O . GLU B 1 136 ? 8.453 5.566 3.848 1 96.75 136 GLU B O 1
ATOM 6369 N N . THR B 1 137 ? 8.258 7.73 3.58 1 97.12 137 THR B N 1
ATOM 6370 C CA . THR B 1 137 ? 7.57 7.621 2.297 1 97.12 137 THR B CA 1
ATOM 6371 C C . THR B 1 137 ? 8.492 7.027 1.237 1 97.12 137 THR B C 1
ATOM 6373 O O . THR B 1 137 ? 8.055 6.23 0.401 1 97.12 137 THR B O 1
ATOM 6376 N N . GLU B 1 138 ? 9.75 7.379 1.29 1 96.75 138 GLU B N 1
ATOM 6377 C CA . GLU B 1 138 ? 10.734 6.801 0.382 1 96.75 138 GLU B CA 1
ATOM 6378 C C . GLU B 1 138 ? 10.93 5.312 0.656 1 96.75 138 GLU B C 1
ATOM 6380 O O . GLU B 1 138 ? 11.047 4.512 -0.276 1 96.75 138 GLU B O 1
ATOM 6385 N N . VAL B 1 139 ? 11.039 5 1.915 1 96.88 139 VAL B N 1
ATOM 6386 C CA . VAL B 1 139 ? 11.195 3.604 2.305 1 96.88 139 VAL B CA 1
ATOM 6387 C C . VAL B 1 139 ? 9.977 2.801 1.854 1 96.88 139 VAL B C 1
ATOM 6389 O O . VAL B 1 139 ? 10.109 1.67 1.38 1 96.88 139 VAL B O 1
ATOM 6392 N N . LEU B 1 140 ? 8.781 3.371 2.041 1 96.31 140 LEU B N 1
ATOM 6393 C CA . LEU B 1 140 ? 7.555 2.727 1.59 1 96.31 140 LEU B CA 1
ATOM 6394 C C . LEU B 1 140 ? 7.586 2.488 0.083 1 96.31 140 LEU B C 1
ATOM 6396 O O . LEU B 1 140 ? 7.188 1.422 -0.39 1 96.31 140 LEU B O 1
ATOM 6400 N N . ALA B 1 141 ? 8.031 3.479 -0.68 1 97.38 141 ALA B N 1
ATOM 6401 C CA . ALA B 1 141 ? 8.156 3.34 -2.129 1 97.38 141 ALA B CA 1
ATOM 6402 C C . ALA B 1 141 ? 9.094 2.191 -2.49 1 97.38 141 ALA B C 1
ATOM 6404 O O . ALA B 1 141 ? 8.766 1.358 -3.34 1 97.38 141 ALA B O 1
ATOM 6405 N N . LYS B 1 142 ? 10.219 2.088 -1.854 1 97.31 142 LYS B N 1
ATOM 6406 C CA . LYS B 1 142 ? 11.188 1.027 -2.109 1 97.31 142 LYS B CA 1
ATOM 6407 C C . LYS B 1 142 ? 10.625 -0.34 -1.739 1 97.31 142 LYS B C 1
ATOM 6409 O O . LYS B 1 142 ? 10.898 -1.335 -2.414 1 97.31 142 LYS B O 1
ATOM 6414 N N . ALA B 1 143 ? 9.875 -0.381 -0.619 1 96.69 143 ALA B N 1
ATOM 6415 C CA . ALA B 1 143 ? 9.25 -1.63 -0.195 1 96.69 143 ALA B CA 1
ATOM 6416 C C . ALA B 1 143 ? 8.273 -2.143 -1.254 1 96.69 143 ALA B C 1
ATOM 6418 O O . ALA B 1 143 ? 8.25 -3.338 -1.553 1 96.69 143 ALA B O 1
ATOM 6419 N N . HIS B 1 144 ? 7.484 -1.272 -1.851 1 97 144 HIS B N 1
ATOM 6420 C CA . HIS B 1 144 ? 6.551 -1.659 -2.9 1 97 144 HIS B CA 1
ATOM 6421 C C . HIS B 1 144 ? 7.285 -2.1 -4.16 1 97 144 HIS B C 1
ATOM 6423 O O . HIS B 1 144 ? 6.832 -3.004 -4.867 1 97 144 HIS B O 1
ATOM 6429 N N . MET B 1 145 ? 8.398 -1.46 -4.438 1 97 145 MET B N 1
ATOM 6430 C CA . MET B 1 145 ? 9.203 -1.877 -5.586 1 97 145 MET B CA 1
ATOM 6431 C C . MET B 1 145 ? 9.797 -3.262 -5.359 1 97 145 MET B C 1
ATOM 6433 O O . MET B 1 145 ? 9.883 -4.066 -6.289 1 97 145 MET B O 1
ATOM 6437 N N . THR B 1 146 ? 10.242 -3.512 -4.16 1 96.81 146 THR B N 1
ATOM 6438 C CA . THR B 1 146 ? 10.75 -4.832 -3.807 1 96.81 146 THR B CA 1
ATOM 6439 C C . THR B 1 146 ? 9.664 -5.891 -3.955 1 96.81 146 THR B C 1
ATOM 6441 O O . THR B 1 146 ? 9.93 -7.004 -4.414 1 96.81 146 THR B O 1
ATOM 6444 N N . LEU B 1 147 ? 8.43 -5.539 -3.533 1 96.88 147 LEU B N 1
ATOM 6445 C CA . LEU B 1 147 ? 7.309 -6.461 -3.695 1 96.88 147 LEU B CA 1
ATOM 6446 C C . LEU B 1 147 ? 7.043 -6.738 -5.172 1 96.88 147 LEU B C 1
ATOM 6448 O O . LEU B 1 147 ? 6.773 -7.879 -5.551 1 96.88 147 LEU B O 1
ATOM 6452 N N . HIS B 1 148 ? 7.082 -5.715 -5.996 1 97.69 148 HIS B N 1
ATOM 6453 C CA . HIS B 1 148 ? 6.949 -5.883 -7.438 1 97.69 148 HIS B CA 1
ATOM 6454 C C . HIS B 1 148 ? 7.949 -6.91 -7.965 1 97.69 148 HIS B C 1
ATOM 6456 O O . HIS B 1 148 ? 7.578 -7.812 -8.719 1 97.69 148 HIS B O 1
ATOM 6462 N N . ASP B 1 149 ? 9.156 -6.773 -7.578 1 97.38 149 ASP B N 1
ATOM 6463 C CA . ASP B 1 149 ? 10.203 -7.668 -8.047 1 97.38 149 ASP B CA 1
ATOM 6464 C C . ASP B 1 149 ? 9.953 -9.102 -7.578 1 97.38 149 ASP B C 1
ATOM 6466 O O . ASP B 1 149 ? 10.141 -10.055 -8.344 1 97.38 149 ASP B O 1
ATOM 6470 N N . ALA B 1 150 ? 9.539 -9.258 -6.352 1 96.62 150 ALA B N 1
ATOM 6471 C CA . ALA B 1 150 ? 9.242 -10.578 -5.805 1 96.62 150 ALA B CA 1
ATOM 6472 C C . ALA B 1 150 ? 8.055 -11.219 -6.523 1 96.62 150 ALA B C 1
ATOM 6474 O O . ALA B 1 150 ? 8.094 -12.406 -6.863 1 96.62 150 ALA B O 1
ATOM 6475 N N . LEU B 1 151 ? 6.98 -10.453 -6.789 1 97.19 151 LEU B N 1
ATOM 6476 C CA . LEU B 1 151 ? 5.789 -10.961 -7.461 1 97.19 151 LEU B CA 1
ATOM 6477 C C . LEU B 1 151 ? 6.109 -11.383 -8.898 1 97.19 151 LEU B C 1
ATOM 6479 O O . LEU B 1 151 ? 5.539 -12.344 -9.406 1 97.19 151 LEU B O 1
ATOM 6483 N N . HIS B 1 152 ? 7.02 -10.719 -9.508 1 95.12 152 HIS B N 1
ATOM 6484 C CA . HIS B 1 152 ? 7.379 -11.031 -10.891 1 95.12 152 HIS B CA 1
ATOM 6485 C C . HIS B 1 152 ? 8.336 -12.219 -10.961 1 95.12 152 HIS B C 1
ATOM 6487 O O . HIS B 1 152 ? 8.031 -13.227 -11.594 1 95.12 152 HIS B O 1
ATOM 6493 N N . ALA B 1 153 ? 9.422 -12.141 -10.203 1 93.12 153 ALA B N 1
ATOM 6494 C CA . ALA B 1 153 ? 10.5 -13.109 -10.336 1 93.12 153 ALA B CA 1
ATOM 6495 C C . ALA B 1 153 ? 10.219 -14.367 -9.523 1 93.12 153 ALA B C 1
ATOM 6497 O O . ALA B 1 153 ? 10.414 -15.484 -10 1 93.12 153 ALA B O 1
ATOM 6498 N N . ASP B 1 154 ? 9.688 -14.242 -8.352 1 93.62 154 ASP B N 1
ATOM 6499 C CA . ASP B 1 154 ? 9.578 -15.367 -7.43 1 93.62 154 ASP B CA 1
ATOM 6500 C C . ASP B 1 154 ? 8.188 -16 -7.5 1 93.62 154 ASP B C 1
ATOM 6502 O O . ASP B 1 154 ? 7.969 -17.094 -6.961 1 93.62 154 ASP B O 1
ATOM 6506 N N . ILE B 1 155 ? 7.293 -15.32 -8.156 1 97.31 155 ILE B N 1
ATOM 6507 C CA . ILE B 1 155 ? 5.945 -15.867 -8.148 1 97.31 155 ILE B CA 1
ATOM 6508 C C . ILE B 1 155 ? 5.465 -16.094 -9.578 1 97.31 155 ILE B C 1
ATOM 6510 O O . ILE B 1 155 ? 5.316 -17.234 -10.023 1 97.31 155 ILE B O 1
ATOM 6514 N N . ALA B 1 156 ? 5.352 -15.023 -10.398 1 97.62 156 ALA B N 1
ATOM 6515 C CA . ALA B 1 156 ? 4.816 -15.133 -11.75 1 97.62 156 ALA B CA 1
ATOM 6516 C C . ALA B 1 156 ? 5.699 -16.031 -12.617 1 97.62 156 ALA B C 1
ATOM 6518 O O . ALA B 1 156 ? 5.195 -16.906 -13.32 1 97.62 156 ALA B O 1
ATOM 6519 N N . ASP B 1 157 ? 6.965 -15.867 -12.539 1 97 157 ASP B N 1
ATOM 6520 C CA . ASP B 1 157 ? 7.871 -16.672 -13.352 1 97 157 ASP B CA 1
ATOM 6521 C C . ASP B 1 157 ? 7.855 -18.125 -12.906 1 97 157 ASP B C 1
ATOM 6523 O O . ASP B 1 157 ? 7.957 -19.047 -13.734 1 97 157 ASP B O 1
ATOM 6527 N N . LYS B 1 158 ? 7.773 -18.406 -11.633 1 96.12 158 LYS B N 1
ATOM 6528 C CA . LYS B 1 158 ? 7.684 -19.781 -11.125 1 96.12 158 LYS B CA 1
ATOM 6529 C C . LYS B 1 158 ? 6.375 -20.438 -11.547 1 96.12 158 LYS B C 1
ATOM 6531 O O . LYS B 1 158 ? 6.34 -21.625 -11.844 1 96.12 158 LYS B O 1
ATOM 6536 N N . LEU B 1 159 ? 5.324 -19.625 -11.523 1 98.06 159 LEU B N 1
ATOM 6537 C CA . LEU B 1 159 ? 4.039 -20.125 -11.984 1 98.06 159 LEU B CA 1
ATOM 6538 C C . LEU B 1 159 ? 4.098 -20.484 -13.469 1 98.06 159 LEU B C 1
ATOM 6540 O O . LEU B 1 159 ? 3.543 -21.5 -13.891 1 98.06 159 LEU B O 1
ATOM 6544 N N . LYS B 1 160 ? 4.773 -19.688 -14.258 1 97.38 160 LYS B N 1
ATOM 6545 C CA . LYS B 1 160 ? 4.949 -19.969 -15.68 1 97.38 160 LYS B CA 1
ATOM 6546 C C . LYS B 1 160 ? 5.727 -21.266 -15.891 1 97.38 160 LYS B C 1
ATOM 6548 O O . LYS B 1 160 ? 5.336 -22.109 -16.703 1 97.38 160 LYS B O 1
ATOM 6553 N N . ALA B 1 161 ? 6.789 -21.438 -15.156 1 95.62 161 ALA B N 1
ATOM 6554 C CA . ALA B 1 161 ? 7.617 -22.641 -15.258 1 95.62 161 ALA B CA 1
ATOM 6555 C C . ALA B 1 161 ? 6.832 -23.875 -14.844 1 95.62 161 ALA B C 1
ATOM 6557 O O . ALA B 1 161 ? 6.918 -24.922 -15.5 1 95.62 161 ALA B O 1
ATOM 6558 N N . LEU B 1 162 ? 6.051 -23.734 -13.758 1 95.75 162 LEU B N 1
ATOM 6559 C CA . LEU B 1 162 ? 5.23 -24.844 -13.273 1 95.75 162 LEU B CA 1
ATOM 6560 C C . LEU B 1 162 ? 4.215 -25.266 -14.328 1 95.75 162 LEU B C 1
ATOM 6562 O O . LEU B 1 162 ? 4.09 -26.453 -14.641 1 95.75 162 LEU B O 1
ATOM 6566 N N . ALA B 1 163 ? 3.486 -24.328 -14.906 1 97.31 163 ALA B N 1
ATOM 6567 C CA . ALA B 1 163 ? 2.457 -24.609 -15.906 1 97.31 163 ALA B CA 1
ATOM 6568 C C . ALA B 1 163 ? 3.059 -25.266 -17.141 1 97.31 163 ALA B C 1
ATOM 6570 O O . ALA B 1 163 ? 2.506 -26.234 -17.672 1 97.31 163 ALA B O 1
ATOM 6571 N N . THR B 1 164 ? 4.211 -24.75 -17.578 1 96.44 164 THR B N 1
ATOM 6572 C CA . THR B 1 164 ? 4.859 -25.281 -18.781 1 96.44 164 THR B CA 1
ATOM 6573 C C . THR B 1 164 ? 5.324 -26.719 -18.562 1 96.44 164 THR B C 1
ATOM 6575 O O . THR B 1 164 ? 5.078 -27.594 -19.406 1 96.44 164 THR B O 1
ATOM 6578 N N . LYS B 1 165 ? 5.914 -26.953 -17.438 1 95 165 LYS B N 1
ATOM 6579 C CA . LYS B 1 165 ? 6.422 -28.297 -17.125 1 95 165 LYS B CA 1
ATOM 6580 C C . LYS B 1 165 ? 5.281 -29.297 -16.984 1 95 165 LYS B C 1
ATOM 6582 O O . LYS B 1 165 ? 5.371 -30.422 -17.484 1 95 165 LYS B O 1
ATOM 6587 N N . LYS B 1 166 ? 4.238 -28.938 -16.281 1 96.75 166 LYS B N 1
ATOM 6588 C CA . LYS B 1 166 ? 3.129 -29.844 -16.031 1 96.75 166 LYS B CA 1
ATOM 6589 C C . LYS B 1 166 ? 2.32 -30.094 -17.297 1 96.75 166 LYS B C 1
ATOM 6591 O O . LYS B 1 166 ? 1.777 -31.172 -17.5 1 96.75 166 LYS B O 1
ATOM 6596 N N . GLU B 1 167 ? 2.268 -29.047 -18.172 1 97.06 167 GLU B N 1
ATOM 6597 C CA . GLU B 1 167 ? 1.609 -29.234 -19.469 1 97.06 167 GLU B CA 1
ATOM 6598 C C . GLU B 1 167 ? 2.363 -30.234 -20.328 1 97.06 167 GLU B C 1
ATOM 6600 O O . GLU B 1 167 ? 1.75 -31.078 -21 1 97.06 167 GLU B O 1
ATOM 6605 N N . GLU B 1 168 ? 3.666 -30.156 -20.312 1 96.06 168 GLU B N 1
ATOM 6606 C CA . GLU B 1 168 ? 4.473 -31.109 -21.062 1 96.06 168 GLU B CA 1
ATOM 6607 C C . GLU B 1 168 ? 4.293 -32.531 -20.531 1 96.06 168 GLU B C 1
ATOM 6609 O O . GLU B 1 168 ? 4.191 -33.469 -21.297 1 96.06 168 GLU B O 1
ATOM 6614 N N . ALA B 1 169 ? 4.23 -32.688 -19.219 1 96.19 169 ALA B N 1
ATOM 6615 C CA . ALA B 1 169 ? 4.004 -34 -18.594 1 96.19 169 ALA B CA 1
ATOM 6616 C C . ALA B 1 169 ? 2.637 -34.562 -18.969 1 96.19 169 ALA B C 1
ATOM 6618 O O . ALA B 1 169 ? 2.502 -35.75 -19.25 1 96.19 169 ALA B O 1
ATOM 6619 N N . ARG B 1 170 ? 1.654 -33.688 -18.922 1 96.75 170 ARG B N 1
ATOM 6620 C CA . ARG B 1 170 ? 0.303 -34.094 -19.297 1 96.75 170 ARG B CA 1
ATOM 6621 C C . ARG B 1 170 ? 0.27 -34.656 -20.719 1 96.75 170 ARG B C 1
ATOM 6623 O O . ARG B 1 170 ? -0.283 -35.719 -20.953 1 96.75 170 ARG B O 1
ATOM 6630 N N . LYS B 1 171 ? 0.887 -33.969 -21.672 1 96.56 171 LYS B N 1
ATOM 6631 C CA . LYS B 1 171 ? 0.917 -34.406 -23.062 1 96.56 171 LYS B CA 1
ATOM 6632 C C . LYS B 1 171 ? 1.596 -35.75 -23.219 1 96.56 171 LYS B C 1
ATOM 6634 O O . LYS B 1 171 ? 1.182 -36.562 -24.047 1 96.56 171 LYS B O 1
ATOM 6639 N N . LYS B 1 172 ? 2.598 -36.031 -22.422 1 96.19 172 LYS B N 1
ATOM 6640 C CA . LYS B 1 172 ? 3.291 -37.312 -22.469 1 96.19 172 LYS B CA 1
ATOM 6641 C C . LYS B 1 172 ? 2.379 -38.438 -22.016 1 96.19 172 LYS B C 1
ATOM 6643 O O . LYS B 1 172 ? 2.404 -39.531 -22.594 1 96.19 172 LYS B O 1
ATOM 6648 N N . HIS B 1 173 ? 1.585 -38.188 -20.969 1 96 173 HIS B N 1
ATOM 6649 C CA . HIS B 1 173 ? 0.646 -39.219 -20.5 1 96 173 HIS B CA 1
ATOM 6650 C C . HIS B 1 173 ? -0.403 -39.531 -21.562 1 96 173 HIS B C 1
ATOM 6652 O O . HIS B 1 173 ? -0.747 -40.688 -21.781 1 96 173 HIS B O 1
ATOM 6658 N N . ILE B 1 174 ? -0.876 -38.438 -22.219 1 94.81 174 ILE B N 1
ATOM 6659 C CA . ILE B 1 174 ? -1.906 -38.625 -23.234 1 94.81 174 ILE B CA 1
ATOM 6660 C C . ILE B 1 174 ? -1.32 -39.375 -24.438 1 94.81 174 ILE B C 1
ATOM 6662 O O . ILE B 1 174 ? -1.957 -40.25 -24.984 1 94.81 174 ILE B O 1
ATOM 6666 N N . ALA B 1 175 ? -0.077 -39 -24.812 1 95.5 175 ALA B N 1
ATOM 6667 C CA . ALA B 1 175 ? 0.601 -39.719 -25.906 1 95.5 175 ALA B CA 1
ATOM 6668 C C . ALA B 1 175 ? 0.793 -41.188 -25.562 1 95.5 175 ALA B C 1
ATOM 6670 O O . ALA B 1 175 ? 0.627 -42.062 -26.422 1 95.5 175 ALA B O 1
ATOM 6671 N N . PHE B 1 176 ? 1.098 -41.469 -24.312 1 96.38 176 PHE B N 1
ATOM 6672 C CA . PHE B 1 176 ? 1.307 -42.844 -23.875 1 96.38 176 PHE B CA 1
ATOM 6673 C C . PHE B 1 176 ? 0 -43.625 -23.922 1 96.38 176 PHE B C 1
ATOM 6675 O O . PHE B 1 176 ? -0.009 -44.812 -24.234 1 96.38 176 PHE B O 1
ATOM 6682 N N . SER B 1 177 ? -1.064 -42.938 -23.531 1 94.25 177 SER B N 1
ATOM 6683 C CA . SER B 1 177 ? -2.369 -43.594 -23.609 1 94.25 177 SER B CA 1
ATOM 6684 C C . SER B 1 177 ? -2.676 -44.062 -25.031 1 94.25 177 SER B C 1
ATOM 6686 O O . SER B 1 177 ? -3.225 -45.125 -25.234 1 94.25 177 SER B O 1
ATOM 6688 N N . MET B 1 178 ? -2.338 -43.25 -25.969 1 93.31 178 MET B N 1
ATOM 6689 C CA . MET B 1 178 ? -2.545 -43.594 -27.359 1 93.31 178 MET B CA 1
ATOM 6690 C C . MET B 1 178 ? -1.624 -44.719 -27.781 1 93.31 178 MET B C 1
ATOM 6692 O O . MET B 1 178 ? -2.012 -45.594 -28.594 1 93.31 178 MET B O 1
ATOM 6696 N N . ARG B 1 179 ? -0.431 -44.719 -27.25 1 95.12 179 ARG B N 1
ATOM 6697 C CA . ARG B 1 179 ? 0.51 -45.812 -27.531 1 95.12 179 ARG B CA 1
ATOM 6698 C C . ARG B 1 179 ? -0.004 -47.125 -27 1 95.12 179 ARG B C 1
ATOM 6700 O O . ARG B 1 179 ? 0.1 -48.156 -27.672 1 95.12 179 ARG B O 1
ATOM 6707 N N . LEU B 1 180 ? -0.55 -47.094 -25.781 1 94.12 180 LEU B N 1
ATOM 6708 C CA . LEU B 1 180 ? -1.113 -48.312 -25.203 1 94.12 180 LEU B CA 1
ATOM 6709 C C . LEU B 1 180 ? -2.271 -48.844 -26.031 1 94.12 180 LEU B C 1
ATOM 6711 O O . LEU B 1 180 ? -2.393 -50.031 -26.25 1 94.12 180 LEU B O 1
ATOM 6715 N N . LEU B 1 181 ? -3.07 -47.938 -26.484 1 91.19 181 LEU B N 1
ATOM 6716 C CA . LEU B 1 181 ? -4.188 -48.281 -27.359 1 91.19 181 LEU B CA 1
ATOM 6717 C C . LEU B 1 181 ? -3.689 -48.906 -28.656 1 91.19 181 LEU B C 1
ATOM 6719 O O . LEU B 1 181 ? -4.234 -49.906 -29.125 1 91.19 181 LEU B O 1
ATOM 6723 N N . ALA B 1 182 ? -2.672 -48.344 -29.25 1 93.38 182 ALA B N 1
ATOM 6724 C CA . ALA B 1 182 ? -2.094 -48.844 -30.5 1 93.38 182 ALA B CA 1
ATOM 6725 C C . ALA B 1 182 ? -1.529 -50.25 -30.328 1 93.38 182 ALA B C 1
ATOM 6727 O O . ALA B 1 182 ? -1.66 -51.094 -31.219 1 93.38 182 ALA B O 1
ATOM 6728 N N . GLU B 1 183 ? -0.909 -50.438 -29.172 1 92.94 183 GLU B N 1
ATOM 6729 C CA . GLU B 1 183 ? -0.357 -51.781 -28.891 1 92.94 183 GLU B CA 1
ATOM 6730 C C . GLU B 1 183 ? -1.461 -52.812 -28.781 1 92.94 183 GLU B C 1
ATOM 6732 O O . GLU B 1 183 ? -1.311 -53.938 -29.266 1 92.94 183 GLU B O 1
ATOM 6737 N N . ARG B 1 184 ? -2.48 -52.5 -28.109 1 90.06 184 ARG B N 1
ATOM 6738 C CA . ARG B 1 184 ? -3.621 -53.406 -27.984 1 90.06 184 ARG B CA 1
ATOM 6739 C C . ARG B 1 184 ? -4.203 -53.75 -29.359 1 90.06 184 ARG B C 1
ATOM 6741 O O . ARG B 1 184 ? -4.453 -54.906 -29.672 1 90.06 184 ARG B O 1
ATOM 6748 N N . ASP B 1 185 ? -4.387 -52.719 -30.219 1 91.94 185 ASP B N 1
ATOM 6749 C CA . ASP B 1 185 ? -4.969 -52.906 -31.547 1 91.94 185 ASP B CA 1
ATOM 6750 C C . ASP B 1 185 ? -4.043 -53.719 -32.438 1 91.94 185 ASP B C 1
ATOM 6752 O O . ASP B 1 185 ? -4.508 -54.469 -33.312 1 91.94 185 ASP B O 1
ATOM 6756 N N . ARG B 1 186 ? -2.785 -53.531 -32.25 1 94.94 186 ARG B N 1
ATOM 6757 C CA . ARG B 1 186 ? -1.813 -54.312 -33 1 94.94 186 ARG B CA 1
ATOM 6758 C C . ARG B 1 186 ? -1.967 -55.812 -32.75 1 94.94 186 ARG B C 1
ATOM 6760 O O . ARG B 1 186 ? -1.896 -56.625 -33.656 1 94.94 186 ARG B O 1
ATOM 6767 N N . LEU B 1 187 ? -2.186 -56.188 -31.531 1 94.88 187 LEU B N 1
ATOM 6768 C CA . LEU B 1 187 ? -2.34 -57.594 -31.141 1 94.88 187 LEU B CA 1
ATOM 6769 C C . LEU B 1 187 ? -3.633 -58.156 -31.719 1 94.88 187 LEU B C 1
ATOM 6771 O O . LEU B 1 187 ? -3.674 -59.344 -32.094 1 94.88 187 LEU B O 1
ATOM 6775 N N . VAL B 1 188 ? -4.633 -57.312 -31.797 1 93.81 188 VAL B N 1
ATOM 6776 C CA . VAL B 1 188 ? -5.895 -57.75 -32.406 1 93.81 188 VAL B CA 1
ATOM 6777 C C . VAL B 1 188 ? -5.707 -57.969 -33.906 1 93.81 188 VAL B C 1
ATOM 6779 O O . VAL B 1 188 ? -6.223 -58.938 -34.469 1 93.81 188 VAL B O 1
ATOM 6782 N N . THR B 1 189 ? -4.98 -57.125 -34.5 1 96 189 THR B N 1
ATOM 6783 C CA . THR B 1 189 ? -4.703 -57.25 -35.906 1 96 189 THR B CA 1
ATOM 6784 C C . THR B 1 189 ? -3.896 -58.5 -36.188 1 96 189 THR B C 1
ATOM 6786 O O . THR B 1 189 ? -4.129 -59.188 -37.188 1 96 189 THR B O 1
ATOM 6789 N N . GLU B 1 190 ? -2.947 -58.812 -35.312 1 96.31 190 GLU B N 1
ATOM 6790 C CA . GLU B 1 190 ? -2.158 -60.031 -35.438 1 96.31 190 GLU B CA 1
ATOM 6791 C C . GLU B 1 190 ? -3.043 -61.281 -35.344 1 96.31 190 GLU B C 1
ATOM 6793 O O . GLU B 1 190 ? -2.854 -62.25 -36.094 1 96.31 190 GLU B O 1
ATOM 6798 N N . LYS B 1 191 ? -3.947 -61.281 -34.375 1 96.69 191 LYS B N 1
ATOM 6799 C CA . LYS B 1 191 ? -4.914 -62.375 -34.25 1 96.69 191 LYS B CA 1
ATOM 6800 C C . LYS B 1 191 ? -5.738 -62.531 -35.531 1 96.69 191 LYS B C 1
ATOM 6802 O O . LYS B 1 191 ? -5.953 -63.656 -36 1 96.69 191 LYS B O 1
ATOM 6807 N N . ASP B 1 192 ? -6.137 -61.406 -36.156 1 96.31 192 ASP B N 1
ATOM 6808 C CA . ASP B 1 192 ? -6.949 -61.438 -37.375 1 96.31 192 ASP B CA 1
ATOM 6809 C C . ASP B 1 192 ? -6.141 -61.969 -38.562 1 96.31 192 ASP B C 1
ATOM 6811 O O . ASP B 1 192 ? -6.664 -62.719 -39.375 1 96.31 192 ASP B O 1
ATOM 6815 N N . LYS B 1 193 ? -4.91 -61.594 -38.625 1 96.75 193 LYS B N 1
ATOM 6816 C CA . LYS B 1 193 ? -4.043 -62.094 -39.688 1 96.75 193 LYS B CA 1
ATOM 6817 C C . LYS B 1 193 ? -3.834 -63.594 -39.594 1 96.75 193 LYS B C 1
ATOM 6819 O O . LYS B 1 193 ? -3.84 -64.312 -40.594 1 96.75 193 LYS B O 1
ATOM 6824 N N . ALA B 1 194 ? -3.639 -64.062 -38.312 1 96.81 194 ALA B N 1
ATOM 6825 C CA . ALA B 1 194 ? -3.484 -65.5 -38.094 1 96.81 194 ALA B CA 1
ATOM 6826 C C . ALA B 1 194 ? -4.75 -66.25 -38.5 1 96.81 194 ALA B C 1
ATOM 6828 O O . ALA B 1 194 ? -4.676 -67.375 -39.031 1 96.81 194 ALA B O 1
ATOM 6829 N N . LYS B 1 195 ? -5.859 -65.688 -38.219 1 96.12 195 LYS B N 1
ATOM 6830 C CA . LYS B 1 195 ? -7.133 -66.312 -38.625 1 96.12 195 LYS B CA 1
ATOM 6831 C C . LYS B 1 195 ? -7.258 -66.375 -40.125 1 96.12 195 LYS B C 1
ATOM 6833 O O . LYS B 1 195 ? -7.707 -67.375 -40.656 1 96.12 195 LYS B O 1
ATOM 6838 N N . ALA B 1 196 ? -6.859 -65.438 -40.844 1 96.06 196 ALA B N 1
ATOM 6839 C CA . ALA B 1 196 ? -6.91 -65.375 -42.312 1 96.06 196 ALA B CA 1
ATOM 6840 C C . ALA B 1 196 ? -6.02 -66.5 -42.906 1 96.06 196 ALA B C 1
ATOM 6842 O O . ALA B 1 196 ? -6.398 -67.125 -43.875 1 96.06 196 ALA B O 1
ATOM 6843 N N . LYS B 1 197 ? -4.824 -66.625 -42.281 1 96.31 197 LYS B N 1
ATOM 6844 C CA . LYS B 1 197 ? -3.916 -67.688 -42.75 1 96.31 197 LYS B CA 1
ATOM 6845 C C . LYS B 1 197 ? -4.504 -69.062 -42.5 1 96.31 197 LYS B C 1
ATOM 6847 O O . LYS B 1 197 ? -4.371 -69.938 -43.312 1 96.31 197 LYS B O 1
ATOM 6852 N N . TYR B 1 198 ? -5.102 -69.25 -41.375 1 95.56 198 TYR B N 1
ATOM 6853 C CA . TYR B 1 198 ? -5.789 -70.438 -41.031 1 95.56 198 TYR B CA 1
ATOM 6854 C C . TYR B 1 198 ? -6.891 -70.75 -42.031 1 95.56 198 TYR B C 1
ATOM 6856 O O . TYR B 1 198 ? -7.008 -71.875 -42.5 1 95.56 198 TYR B O 1
ATOM 6864 N N . ASP B 1 199 ? -7.672 -69.75 -42.438 1 94.38 199 ASP B N 1
ATOM 6865 C CA . ASP B 1 199 ? -8.75 -69.938 -43.438 1 94.38 199 ASP B CA 1
ATOM 6866 C C . ASP B 1 199 ? -8.188 -70.312 -44.812 1 94.38 199 ASP B C 1
ATOM 6868 O O . ASP B 1 199 ? -8.727 -71.188 -45.5 1 94.38 199 ASP B O 1
ATOM 6872 N N . ALA B 1 200 ? -7.137 -69.688 -45.125 1 94.88 200 ALA B N 1
ATOM 6873 C CA . ALA B 1 200 ? -6.508 -69.938 -46.438 1 94.88 200 ALA B CA 1
ATOM 6874 C C . ALA B 1 200 ? -5.965 -71.375 -46.5 1 94.88 200 ALA B C 1
ATOM 6876 O O . ALA B 1 200 ? -6.07 -72.062 -47.531 1 94.88 200 ALA B O 1
ATOM 6877 N N . ALA B 1 201 ? -5.359 -71.812 -45.344 1 94.31 201 ALA B N 1
ATOM 6878 C CA . ALA B 1 201 ? -4.832 -73.188 -45.281 1 94.31 201 ALA B CA 1
ATOM 6879 C C . ALA B 1 201 ? -5.953 -74.188 -45.375 1 94.31 201 ALA B C 1
ATOM 6881 O O . ALA B 1 201 ? -5.781 -75.25 -45.969 1 94.31 201 ALA B O 1
ATOM 6882 N N . SER B 1 202 ? -7.074 -73.875 -44.781 1 92.44 202 SER B N 1
ATOM 6883 C CA . SER B 1 202 ? -8.227 -74.75 -44.844 1 92.44 202 SER B CA 1
ATOM 6884 C C . SER B 1 202 ? -8.742 -74.938 -46.281 1 92.44 202 SER B C 1
ATOM 6886 O O . SER B 1 202 ? -9.094 -76 -46.719 1 92.44 202 SER B O 1
ATOM 6888 N N . GLU B 1 203 ? -8.719 -73.875 -47.031 1 92.56 203 GLU B N 1
ATOM 6889 C CA . GLU B 1 203 ? -9.141 -73.938 -48.438 1 92.56 203 GLU B CA 1
ATOM 6890 C C . GLU B 1 203 ? -8.141 -74.688 -49.281 1 92.56 203 GLU B C 1
ATOM 6892 O O . GLU B 1 203 ? -8.539 -75.438 -50.188 1 92.56 203 GLU B O 1
ATOM 6897 N N . ALA B 1 204 ? -6.918 -74.562 -48.969 1 93.81 204 ALA B N 1
ATOM 6898 C CA . ALA B 1 204 ? -5.871 -75.25 -49.719 1 93.81 204 ALA B CA 1
ATOM 6899 C C . ALA B 1 204 ? -5.984 -76.75 -49.562 1 93.81 204 ALA B C 1
ATOM 6901 O O . ALA B 1 204 ? -5.711 -77.5 -50.5 1 93.81 204 ALA B O 1
ATOM 6902 N N . VAL B 1 205 ? -6.324 -77.188 -48.406 1 93.5 205 VAL B N 1
ATOM 6903 C CA . VAL B 1 205 ? -6.5 -78.625 -48.125 1 93.5 205 VAL B CA 1
ATOM 6904 C C . VAL B 1 205 ? -7.637 -79.125 -49 1 93.5 205 VAL B C 1
ATOM 6906 O O . VAL B 1 205 ? -7.523 -80.25 -49.594 1 93.5 205 VAL B O 1
ATOM 6909 N N . GLU B 1 206 ? -8.695 -78.375 -49.156 1 91.56 206 GLU B N 1
ATOM 6910 C CA . GLU B 1 206 ? -9.836 -78.75 -49.969 1 91.56 206 GLU B CA 1
ATOM 6911 C C . GLU B 1 206 ? -9.469 -78.875 -51.438 1 91.56 206 GLU B C 1
ATOM 6913 O O . GLU B 1 206 ? -9.891 -79.75 -52.156 1 91.56 206 GLU B O 1
ATOM 6918 N N . VAL B 1 207 ? -8.711 -78 -51.844 1 93.31 207 VAL B N 1
ATOM 6919 C CA . VAL B 1 207 ? -8.281 -77.938 -53.219 1 93.31 207 VAL B CA 1
ATOM 6920 C C . VAL B 1 207 ? -7.375 -79.125 -53.531 1 93.31 207 VAL B C 1
ATOM 6922 O O . VAL B 1 207 ? -7.531 -79.812 -54.531 1 93.31 207 VAL B O 1
ATOM 6925 N N . ALA B 1 208 ? -6.477 -79.438 -52.562 1 93.94 208 ALA B N 1
ATOM 6926 C CA . ALA B 1 208 ? -5.559 -80.562 -52.75 1 93.94 208 ALA B CA 1
ATOM 6927 C C . ALA B 1 208 ? -6.305 -81.875 -52.688 1 93.94 208 ALA B C 1
ATOM 6929 O O . ALA B 1 208 ? -5.98 -82.812 -53.438 1 93.94 208 ALA B O 1
ATOM 6930 N N . LYS B 1 209 ? -7.207 -81.938 -51.875 1 91.94 209 LYS B N 1
ATOM 6931 C CA . LYS B 1 209 ? -8.031 -83.125 -51.781 1 91.94 209 LYS B CA 1
ATOM 6932 C C . LYS B 1 209 ? -8.781 -83.375 -53.062 1 91.94 209 LYS B C 1
ATOM 6934 O O . LYS B 1 209 ? -8.805 -84.5 -53.562 1 91.94 209 LYS B O 1
ATOM 6939 N N . ASN B 1 210 ? -9.383 -82.375 -53.719 1 91.81 210 ASN B N 1
ATOM 6940 C CA . ASN B 1 210 ? -10.133 -82.5 -54.938 1 91.81 210 ASN B CA 1
ATOM 6941 C C . ASN B 1 210 ? -9.227 -82.875 -56.125 1 91.81 210 ASN B C 1
ATOM 6943 O O . ASN B 1 210 ? -9.617 -83.688 -56.969 1 91.81 210 ASN B O 1
ATOM 6947 N N . LYS B 1 211 ? -8.047 -82.438 -56.062 1 92.38 211 LYS B N 1
ATOM 6948 C CA . LYS B 1 211 ? -7.086 -82.75 -57.125 1 92.38 211 LYS B CA 1
ATOM 6949 C C . LYS B 1 211 ? -6.652 -84.188 -57.031 1 92.38 211 LYS B C 1
ATOM 6951 O O . LYS B 1 211 ? -6.461 -84.875 -58.062 1 92.38 211 LYS B O 1
ATOM 6956 N N . HIS B 1 212 ? -6.508 -84.625 -55.812 1 93.31 212 HIS B N 1
ATOM 6957 C CA . HIS B 1 212 ? -6.148 -86 -55.594 1 93.31 212 HIS B CA 1
ATOM 6958 C C . HIS B 1 212 ? -7.266 -86.938 -56.062 1 93.31 212 HIS B C 1
ATOM 6960 O O . HIS B 1 212 ? -7.008 -87.938 -56.688 1 93.31 212 HIS B O 1
ATOM 6966 N N . ASN B 1 213 ? -8.523 -86.562 -55.844 1 90.88 213 ASN B N 1
ATOM 6967 C CA . ASN B 1 213 ? -9.672 -87.438 -56.188 1 90.88 213 ASN B CA 1
ATOM 6968 C C . ASN B 1 213 ? -9.883 -87.5 -57.688 1 90.88 213 ASN B C 1
ATOM 6970 O O . ASN B 1 213 ? -10.445 -88.438 -58.188 1 90.88 213 ASN B O 1
ATOM 6974 N N . ARG B 1 214 ? -9.258 -86.625 -58.406 1 90.75 214 ARG B N 1
ATOM 6975 C CA . ARG B 1 214 ? -9.453 -86.562 -59.844 1 90.75 214 ARG B CA 1
ATOM 6976 C C . ARG B 1 214 ? -8.195 -87 -60.594 1 90.75 214 ARG B C 1
ATOM 6978 O O . ARG B 1 214 ? -8.055 -86.75 -61.781 1 90.75 214 ARG B O 1
ATOM 6985 N N . ALA B 1 215 ? -7.375 -87.625 -59.812 1 88.75 215 ALA B N 1
ATOM 6986 C CA . ALA B 1 215 ? -6.117 -88 -60.438 1 88.75 215 ALA B CA 1
ATOM 6987 C C . ALA B 1 215 ? -6.344 -89.062 -61.5 1 88.75 215 ALA B C 1
ATOM 6989 O O . ALA B 1 215 ? -7.066 -90.062 -61.25 1 88.75 215 ALA B O 1
ATOM 6990 N N . PRO B 1 216 ? -5.812 -88.938 -62.719 1 86.44 216 PRO B N 1
ATOM 6991 C CA . PRO B 1 216 ? -6.062 -89.875 -63.844 1 86.44 216 PRO B CA 1
ATOM 6992 C C . PRO B 1 216 ? -5.277 -91.125 -63.719 1 86.44 216 PRO B C 1
ATOM 6994 O O . PRO B 1 216 ? -5.711 -92.188 -64.25 1 86.44 216 PRO B O 1
ATOM 6997 N N . ASP B 1 217 ? -4.117 -91.188 -63.156 1 88.31 217 ASP B N 1
ATOM 6998 C CA . ASP B 1 217 ? -3.26 -92.375 -63.062 1 88.31 217 ASP B CA 1
ATOM 6999 C C . ASP B 1 217 ? -2.729 -92.5 -61.625 1 88.31 217 ASP B C 1
ATOM 7001 O O . ASP B 1 217 ? -2.848 -91.625 -60.812 1 88.31 217 ASP B O 1
ATOM 7005 N N . ASP B 1 218 ? -2.168 -93.688 -61.344 1 85 218 ASP B N 1
ATOM 7006 C CA . ASP B 1 218 ? -1.745 -94.062 -60 1 85 218 ASP B CA 1
ATOM 7007 C C . ASP B 1 218 ? -0.482 -93.312 -59.594 1 85 218 ASP B C 1
ATOM 7009 O O . ASP B 1 218 ? -0.318 -92.938 -58.438 1 85 218 ASP B O 1
ATOM 7013 N N . LYS B 1 219 ? 0.34 -93.125 -60.469 1 87.06 219 LYS B N 1
ATOM 7014 C CA . LYS B 1 219 ? 1.584 -92.438 -60.156 1 87.06 219 LYS B CA 1
ATOM 7015 C C . LYS B 1 219 ? 1.314 -91 -59.75 1 87.06 219 LYS B C 1
ATOM 7017 O O . LYS B 1 219 ? 1.872 -90.5 -58.781 1 87.06 219 LYS B O 1
ATOM 7022 N N . THR B 1 220 ? 0.516 -90.375 -60.5 1 85.69 220 THR B N 1
ATOM 7023 C CA . THR B 1 220 ? 0.137 -89 -60.188 1 85.69 220 THR B CA 1
ATOM 7024 C C . THR B 1 220 ? -0.665 -88.875 -58.906 1 85.69 220 THR B C 1
ATOM 7026 O O . THR B 1 220 ? -0.543 -87.938 -58.125 1 85.69 220 THR B O 1
ATOM 7029 N N . ALA B 1 221 ? -1.427 -89.938 -58.688 1 86.31 221 ALA B N 1
ATOM 7030 C CA . ALA B 1 221 ? -2.232 -90 -57.469 1 86.31 221 ALA B CA 1
ATOM 7031 C C . ALA B 1 221 ? -1.347 -90 -56.219 1 86.31 221 ALA B C 1
ATOM 7033 O O . ALA B 1 221 ? -1.681 -89.438 -55.188 1 86.31 221 ALA B O 1
ATOM 7034 N N . GLU B 1 222 ? -0.303 -90.625 -56.375 1 86.75 222 GLU B N 1
ATOM 7035 C CA . GLU B 1 222 ? 0.612 -90.75 -55.25 1 86.75 222 GLU B CA 1
ATOM 7036 C C . GLU B 1 222 ? 1.282 -89.375 -54.969 1 86.75 222 GLU B C 1
ATOM 7038 O O . GLU B 1 222 ? 1.48 -89 -53.781 1 86.75 222 GLU B O 1
ATOM 7043 N N . LYS B 1 223 ? 1.659 -88.75 -55.938 1 85.94 223 LYS B N 1
ATOM 7044 C CA . LYS B 1 223 ? 2.266 -87.438 -55.781 1 85.94 223 LYS B CA 1
ATOM 7045 C C . LYS B 1 223 ? 1.273 -86.438 -55.188 1 85.94 223 LYS B C 1
ATOM 7047 O O . LYS B 1 223 ? 1.627 -85.625 -54.312 1 85.94 223 LYS B O 1
ATOM 7052 N N . LEU B 1 224 ? 0.063 -86.5 -55.656 1 88.69 224 LEU B N 1
ATOM 7053 C CA . LEU B 1 224 ? -0.968 -85.562 -55.188 1 88.69 224 LEU B CA 1
ATOM 7054 C C . LEU B 1 224 ? -1.37 -85.938 -53.75 1 88.69 224 LEU B C 1
ATOM 7056 O O . LEU B 1 224 ? -1.784 -85.062 -53 1 88.69 224 LEU B O 1
ATOM 7060 N N . LYS B 1 225 ? -1.22 -87.125 -53.406 1 90.06 225 LYS B N 1
ATOM 7061 C CA . LYS B 1 225 ? -1.483 -87.562 -52.031 1 90.06 225 LYS B CA 1
ATOM 7062 C C . LYS B 1 225 ? -0.463 -86.938 -51.062 1 90.06 225 LYS B C 1
ATOM 7064 O O . LYS B 1 225 ? -0.814 -86.5 -49.969 1 90.06 225 LYS B O 1
ATOM 7069 N N . LYS B 1 226 ? 0.732 -86.938 -51.5 1 88.12 226 LYS B N 1
ATOM 7070 C CA . LYS B 1 226 ? 1.779 -86.312 -50.688 1 88.12 226 LYS B CA 1
ATOM 7071 C C . LYS B 1 226 ? 1.521 -84.812 -50.5 1 88.12 226 LYS B C 1
ATOM 7073 O O . LYS B 1 226 ? 1.699 -84.25 -49.406 1 88.12 226 LYS B O 1
ATOM 7078 N N . ARG B 1 227 ? 1.148 -84.188 -51.531 1 89.12 227 ARG B N 1
ATOM 7079 C CA . ARG B 1 227 ? 0.827 -82.75 -51.438 1 89.12 227 ARG B CA 1
ATOM 7080 C C . ARG B 1 227 ? -0.364 -82.5 -50.531 1 89.12 227 ARG B C 1
ATOM 7082 O O . ARG B 1 227 ? -0.384 -81.5 -49.781 1 89.12 227 ARG B O 1
ATOM 7089 N N . TRP B 1 228 ? -1.351 -83.375 -50.625 1 91.5 228 TRP B N 1
ATOM 7090 C CA . TRP B 1 228 ? -2.516 -83.312 -49.75 1 91.5 228 TRP B CA 1
ATOM 7091 C C . TRP B 1 228 ? -2.107 -83.375 -48.281 1 91.5 228 TRP B C 1
ATOM 7093 O O . TRP B 1 228 ? -2.572 -82.625 -47.438 1 91.5 228 TRP B O 1
ATOM 7103 N N . HIS B 1 229 ? -1.219 -84.312 -48.094 1 91.12 229 HIS B N 1
ATOM 7104 C CA . HIS B 1 229 ? -0.737 -84.5 -46.719 1 91.12 229 HIS B CA 1
ATOM 7105 C C . HIS B 1 229 ? 0.034 -83.25 -46.25 1 91.12 229 HIS B C 1
ATOM 7107 O O . HIS B 1 229 ? -0.106 -82.812 -45.094 1 91.12 229 HIS B O 1
ATOM 7113 N N . GLU B 1 230 ? 0.779 -82.688 -47.062 1 90.12 230 GLU B N 1
ATOM 7114 C CA . GLU B 1 230 ? 1.537 -81.5 -46.719 1 90.12 230 GLU B CA 1
ATOM 7115 C C . GLU B 1 230 ? 0.608 -80.312 -46.375 1 90.12 230 GLU B C 1
ATOM 7117 O O . GLU B 1 230 ? 0.891 -79.562 -45.469 1 90.12 230 GLU B O 1
ATOM 7122 N N . GLU B 1 231 ? -0.455 -80.188 -47.094 1 93.12 231 GLU B N 1
ATOM 7123 C CA . GLU B 1 231 ? -1.422 -79.125 -46.844 1 93.12 231 GLU B CA 1
ATOM 7124 C C . GLU B 1 231 ? -2.131 -79.375 -45.5 1 93.12 231 GLU B C 1
ATOM 7126 O O . GLU B 1 231 ? -2.486 -78.375 -44.812 1 93.12 231 GLU B O 1
ATOM 7131 N N . ILE B 1 232 ? -2.338 -80.562 -45.156 1 92.56 232 ILE B N 1
ATOM 7132 C CA . ILE B 1 232 ? -2.959 -80.875 -43.844 1 92.56 232 ILE B CA 1
ATOM 7133 C C . ILE B 1 232 ? -2.02 -80.5 -42.719 1 92.56 232 ILE B C 1
ATOM 7135 O O . ILE B 1 232 ? -2.459 -79.938 -41.719 1 92.56 232 ILE B O 1
ATOM 7139 N N . VAL B 1 233 ? -0.765 -80.75 -42.906 1 92.62 233 VAL B N 1
ATOM 7140 C CA . VAL B 1 233 ? 0.228 -80.375 -41.906 1 92.62 233 VAL B CA 1
ATOM 7141 C C . VAL B 1 233 ? 0.26 -78.875 -41.781 1 92.62 233 VAL B C 1
ATOM 7143 O O . VAL B 1 233 ? 0.302 -78.312 -40.656 1 92.62 233 VAL B O 1
ATOM 7146 N N . ASP B 1 234 ? 0.184 -78.188 -42.844 1 92.94 234 ASP B N 1
ATOM 7147 C CA . ASP B 1 234 ? 0.195 -76.75 -42.812 1 92.94 234 ASP B CA 1
ATOM 7148 C C . ASP B 1 234 ? -1.068 -76.188 -42.156 1 92.94 234 ASP B C 1
ATOM 7150 O O . ASP B 1 234 ? -1.022 -75.125 -41.469 1 92.94 234 ASP B O 1
ATOM 7154 N N . LEU B 1 235 ? -2.191 -76.812 -42.406 1 93.19 235 LEU B N 1
ATOM 7155 C CA . LEU B 1 235 ? -3.447 -76.375 -41.781 1 93.19 235 LEU B CA 1
ATOM 7156 C C . LEU B 1 235 ? -3.365 -76.5 -40.25 1 93.19 235 LEU B C 1
ATOM 7158 O O . LEU B 1 235 ? -3.764 -75.562 -39.531 1 93.19 235 LEU B O 1
ATOM 7162 N N . ASN B 1 236 ? -2.795 -77.625 -39.812 1 93.69 236 ASN B N 1
ATOM 7163 C CA . ASN B 1 236 ? -2.662 -77.812 -38.375 1 93.69 236 ASN B CA 1
ATOM 7164 C C . ASN B 1 236 ? -1.721 -76.75 -37.75 1 93.69 236 ASN B C 1
ATOM 7166 O O . ASN B 1 236 ? -1.974 -76.312 -36.656 1 93.69 236 ASN B O 1
ATOM 7170 N N . ASN B 1 237 ? -0.686 -76.5 -38.438 1 94 237 ASN B N 1
ATOM 7171 C CA . ASN B 1 237 ? 0.266 -75.5 -37.938 1 94 237 ASN B CA 1
ATOM 7172 C C . ASN B 1 237 ? -0.342 -74.125 -37.906 1 94 237 ASN B C 1
ATOM 7174 O O . ASN B 1 237 ? -0.167 -73.375 -36.938 1 94 237 ASN B O 1
ATOM 7178 N N . THR B 1 238 ? -1.018 -73.688 -38.938 1 94.62 238 THR B N 1
ATOM 7179 C CA . THR B 1 238 ? -1.641 -72.375 -39 1 94.62 238 THR B CA 1
ATOM 7180 C C . THR B 1 238 ? -2.771 -72.25 -37.969 1 94.62 238 THR B C 1
ATOM 7182 O O . THR B 1 238 ? -3.006 -71.188 -37.406 1 94.62 238 THR B O 1
ATOM 7185 N N . LYS B 1 239 ? -3.5 -73.375 -37.812 1 94.69 239 LYS B N 1
ATOM 7186 C CA . LYS B 1 239 ? -4.504 -73.375 -36.75 1 94.69 239 LYS B CA 1
ATOM 7187 C C . LYS B 1 239 ? -3.871 -73.125 -35.375 1 94.69 239 LYS B C 1
ATOM 7189 O O . LYS B 1 239 ? -4.383 -72.312 -34.594 1 94.69 239 LYS B O 1
ATOM 7194 N N . ASN B 1 240 ? -2.834 -73.875 -35.156 1 95.75 240 ASN B N 1
ATOM 7195 C CA . ASN B 1 240 ? -2.127 -73.688 -33.875 1 95.75 240 ASN B CA 1
ATOM 7196 C C . ASN B 1 240 ? -1.68 -72.25 -33.688 1 95.75 240 ASN B C 1
ATOM 7198 O O . ASN B 1 240 ? -1.823 -71.688 -32.594 1 95.75 240 ASN B O 1
ATOM 7202 N N . LEU B 1 241 ? -1.176 -71.625 -34.719 1 96.38 241 LEU B N 1
ATOM 7203 C CA . LEU B 1 241 ? -0.744 -70.25 -34.656 1 96.38 241 LEU B CA 1
ATOM 7204 C C . LEU B 1 241 ? -1.927 -69.312 -34.375 1 96.38 241 LEU B C 1
ATOM 7206 O O . LEU B 1 241 ? -1.798 -68.312 -33.625 1 96.38 241 LEU B O 1
ATOM 7210 N N . TYR B 1 242 ? -3.053 -69.562 -34.938 1 96.81 242 TYR B N 1
ATOM 7211 C CA . TYR B 1 242 ? -4.258 -68.75 -34.688 1 96.81 242 TYR B CA 1
ATOM 7212 C C . TYR B 1 242 ? -4.727 -68.938 -33.25 1 96.81 242 TYR B C 1
ATOM 7214 O O . TYR B 1 242 ? -5.031 -67.938 -32.594 1 96.81 242 TYR B O 1
ATOM 7222 N N . VAL B 1 243 ? -4.727 -70.125 -32.781 1 96.69 243 VAL B N 1
ATOM 7223 C CA . VAL B 1 243 ? -5.156 -70.375 -31.406 1 96.69 243 VAL B CA 1
ATOM 7224 C C . VAL B 1 243 ? -4.219 -69.625 -30.438 1 96.69 243 VAL B C 1
ATOM 7226 O O . VAL B 1 243 ? -4.668 -69.062 -29.453 1 96.69 243 VAL B O 1
ATOM 7229 N N . LEU B 1 244 ? -2.986 -69.75 -30.703 1 97.19 244 LEU B N 1
ATOM 7230 C CA . LEU B 1 244 ? -2.01 -69.062 -29.859 1 97.19 244 LEU B CA 1
ATOM 7231 C C . LEU B 1 244 ? -2.186 -67.5 -29.938 1 97.19 244 LEU B C 1
ATOM 7233 O O . LEU B 1 244 ? -2.119 -66.875 -28.906 1 97.19 244 LEU B O 1
ATOM 7237 N N . ALA B 1 245 ? -2.387 -67 -31.141 1 97.25 245 ALA B N 1
ATOM 7238 C CA . ALA B 1 245 ? -2.607 -65.625 -31.312 1 97.25 245 ALA B CA 1
ATOM 7239 C C . ALA B 1 245 ? -3.873 -65.125 -30.594 1 97.25 245 ALA B C 1
ATOM 7241 O O . ALA B 1 245 ? -3.918 -64.062 -30.016 1 97.25 245 ALA B O 1
ATOM 7242 N N . LEU B 1 246 ? -4.879 -65.938 -30.656 1 96.5 246 LEU B N 1
ATOM 7243 C CA . LEU B 1 246 ? -6.137 -65.688 -29.984 1 96.5 246 LEU B CA 1
ATOM 7244 C C . LEU B 1 246 ? -5.941 -65.625 -28.469 1 96.5 246 LEU B C 1
ATOM 7246 O O . LEU B 1 246 ? -6.441 -64.688 -27.812 1 96.5 246 LEU B O 1
ATOM 7250 N N . ALA B 1 247 ? -5.246 -66.562 -27.922 1 96.25 247 ALA B N 1
ATOM 7251 C CA . ALA B 1 247 ? -4.953 -66.562 -26.484 1 96.25 247 ALA B CA 1
ATOM 7252 C C . ALA B 1 247 ? -4.16 -65.312 -26.078 1 96.25 247 ALA B C 1
ATOM 7254 O O . ALA B 1 247 ? -4.434 -64.75 -25.047 1 96.25 247 ALA B O 1
ATOM 7255 N N . ALA B 1 248 ? -3.217 -65 -26.891 1 96.81 248 ALA B N 1
ATOM 7256 C CA . ALA B 1 248 ? -2.387 -63.844 -26.609 1 96.81 248 ALA B CA 1
ATOM 7257 C C . ALA B 1 248 ? -3.211 -62.562 -26.656 1 96.81 248 ALA B C 1
ATOM 7259 O O . ALA B 1 248 ? -3.066 -61.688 -25.797 1 96.81 248 ALA B O 1
ATOM 7260 N N . ALA B 1 249 ? -4.016 -62.375 -27.672 1 96.19 249 ALA B N 1
ATOM 7261 C CA . ALA B 1 249 ? -4.844 -61.188 -27.828 1 96.19 249 ALA B CA 1
ATOM 7262 C C . ALA B 1 249 ? -5.77 -61 -26.625 1 96.19 249 ALA B C 1
ATOM 7264 O O . ALA B 1 249 ? -5.926 -59.906 -26.109 1 96.19 249 ALA B O 1
ATOM 7265 N N . ASN B 1 250 ? -6.367 -62.094 -26.125 1 94.19 250 ASN B N 1
ATOM 7266 C CA . ASN B 1 250 ? -7.266 -62 -24.984 1 94.19 250 ASN B CA 1
ATOM 7267 C C . ASN B 1 250 ? -6.508 -61.656 -23.703 1 94.19 250 ASN B C 1
ATOM 7269 O O . ASN B 1 250 ? -6.977 -60.844 -22.906 1 94.19 250 ASN B O 1
ATOM 7273 N N . ALA B 1 251 ? -5.375 -62.281 -23.516 1 95.31 251 ALA B N 1
ATOM 7274 C CA . ALA B 1 251 ? -4.574 -62 -22.328 1 95.31 251 ALA B CA 1
ATOM 7275 C C . ALA B 1 251 ? -4.125 -60.562 -22.297 1 95.31 251 ALA B C 1
ATOM 7277 O O . ALA B 1 251 ? -4.18 -59.906 -21.25 1 95.31 251 ALA B O 1
ATOM 7278 N N . CYS B 1 252 ? -3.684 -60.062 -23.422 1 94.44 252 CYS B N 1
ATOM 7279 C CA . CYS B 1 252 ? -3.197 -58.688 -23.5 1 94.44 252 CYS B CA 1
ATOM 7280 C C . CYS B 1 252 ? -4.344 -57.688 -23.359 1 94.44 252 CYS B C 1
ATOM 7282 O O . CYS B 1 252 ? -4.168 -56.594 -22.812 1 94.44 252 CYS B O 1
ATOM 7284 N N . LYS B 1 253 ? -5.453 -58.031 -23.922 1 91.62 253 LYS B N 1
ATOM 7285 C CA . LYS B 1 253 ? -6.641 -57.219 -23.734 1 91.62 253 LYS B CA 1
ATOM 7286 C C . LYS B 1 253 ? -6.988 -57.094 -22.25 1 91.62 253 LYS B C 1
ATOM 7288 O O . LYS B 1 253 ? -7.297 -56 -21.766 1 91.62 253 LYS B O 1
ATOM 7293 N N . HIS B 1 254 ? -6.902 -58.188 -21.484 1 90.88 254 HIS B N 1
ATOM 7294 C CA . HIS B 1 254 ? -7.148 -58.156 -20.047 1 90.88 254 HIS B CA 1
ATOM 7295 C C . HIS B 1 254 ? -6.113 -57.312 -19.328 1 90.88 254 HIS B C 1
ATOM 7297 O O . HIS B 1 254 ? -6.461 -56.531 -18.438 1 90.88 254 HIS B O 1
ATOM 7303 N N . LYS B 1 255 ? -4.891 -57.438 -19.703 1 92.75 255 LYS B N 1
ATOM 7304 C CA . LYS B 1 255 ? -3.842 -56.656 -19.078 1 92.75 255 LYS B CA 1
ATOM 7305 C C . LYS B 1 255 ? -4.074 -55.156 -19.328 1 92.75 255 LYS B C 1
ATOM 7307 O O . LYS B 1 255 ? -3.873 -54.344 -18.438 1 92.75 255 LYS B O 1
ATOM 7312 N N . TYR B 1 256 ? -4.438 -54.812 -20.594 1 92 256 TYR B N 1
ATOM 7313 C CA . TYR B 1 256 ? -4.695 -53.438 -20.984 1 92 256 TYR B CA 1
ATOM 7314 C C . TYR B 1 256 ? -5.738 -52.781 -20.078 1 92 256 TYR B C 1
ATOM 7316 O O . TYR B 1 256 ? -5.512 -51.719 -19.516 1 92 256 TYR B O 1
ATOM 7324 N N . TYR B 1 257 ? -6.82 -53.438 -19.812 1 87.44 257 TYR B N 1
ATOM 7325 C CA . TYR B 1 257 ? -7.945 -52.844 -19.094 1 87.44 257 TYR B CA 1
ATOM 7326 C C . TYR B 1 257 ? -7.758 -52.969 -17.594 1 87.44 257 TYR B C 1
ATOM 7328 O O . TYR B 1 257 ? -8.18 -52.062 -16.828 1 87.44 257 TYR B O 1
ATOM 7336 N N . GLU B 1 258 ? -7.113 -54.031 -17.141 1 87.62 258 GLU B N 1
ATOM 7337 C CA . GLU B 1 258 ? -7.09 -54.312 -15.703 1 87.62 258 GLU B CA 1
ATOM 7338 C C . GLU B 1 258 ? -5.82 -53.75 -15.055 1 87.62 258 GLU B C 1
ATOM 7340 O O . GLU B 1 258 ? -5.805 -53.469 -13.852 1 87.62 258 GLU B O 1
ATOM 7345 N N . GLU B 1 259 ? -4.781 -53.625 -15.859 1 90.56 259 GLU B N 1
ATOM 7346 C CA . GLU B 1 259 ? -3.52 -53.219 -15.25 1 90.56 259 GLU B CA 1
ATOM 7347 C C . GLU B 1 259 ? -3.021 -51.906 -15.844 1 90.56 259 GLU B C 1
ATOM 7349 O O . GLU B 1 259 ? -2.74 -50.969 -15.117 1 90.56 259 GLU B O 1
ATOM 7354 N N . ASP B 1 260 ? -2.953 -51.75 -17.141 1 92.12 260 ASP B N 1
ATOM 7355 C CA . ASP B 1 260 ? -2.293 -50.625 -17.781 1 92.12 260 ASP B CA 1
ATOM 7356 C C . ASP B 1 260 ? -3.105 -49.344 -17.609 1 92.12 260 ASP B C 1
ATOM 7358 O O . ASP B 1 260 ? -2.564 -48.312 -17.219 1 92.12 260 ASP B O 1
ATOM 7362 N N . ILE B 1 261 ? -4.375 -49.406 -17.859 1 90.25 261 ILE B N 1
ATOM 7363 C CA . ILE B 1 261 ? -5.211 -48.188 -17.828 1 90.25 261 ILE B CA 1
ATOM 7364 C C . ILE B 1 261 ? -5.312 -47.688 -16.391 1 90.25 261 ILE B C 1
ATOM 7366 O O . ILE B 1 261 ? -5.121 -46.5 -16.156 1 90.25 261 ILE B O 1
ATOM 7370 N N . PRO B 1 262 ? -5.59 -48.594 -15.391 1 88.5 262 PRO B N 1
ATOM 7371 C CA . PRO B 1 262 ? -5.633 -48.094 -14.016 1 88.5 262 PRO B CA 1
ATOM 7372 C C . PRO B 1 262 ? -4.316 -47.438 -13.578 1 88.5 262 PRO B C 1
ATOM 7374 O O . PRO B 1 262 ? -4.316 -46.406 -12.906 1 88.5 262 PRO B O 1
ATOM 7377 N N . LYS B 1 263 ? -3.221 -48.062 -13.984 1 91.56 263 LYS B N 1
ATOM 7378 C CA . LYS B 1 263 ? -1.915 -47.531 -13.641 1 91.56 263 LYS B CA 1
ATOM 7379 C C . LYS B 1 263 ? -1.708 -46.156 -14.297 1 91.56 263 LYS B C 1
ATOM 7381 O O . LYS B 1 263 ? -1.153 -45.25 -13.688 1 91.56 263 LYS B O 1
ATOM 7386 N N . LEU B 1 264 ? -2.119 -46.031 -15.531 1 93 264 LEU B N 1
ATOM 7387 C CA . LEU B 1 264 ? -2.023 -44.75 -16.25 1 93 264 LEU B CA 1
ATOM 7388 C C . LEU B 1 264 ? -2.855 -43.688 -15.555 1 93 264 LEU B C 1
ATOM 7390 O O . LEU B 1 264 ? -2.389 -42.562 -15.367 1 93 264 LEU B O 1
ATOM 7394 N N . LEU B 1 265 ? -4.074 -44 -15.188 1 90.5 265 LEU B N 1
ATOM 7395 C CA . LEU B 1 265 ? -4.965 -43.031 -14.531 1 90.5 265 LEU B CA 1
ATOM 7396 C C . LEU B 1 265 ? -4.371 -42.562 -13.203 1 90.5 265 LEU B C 1
ATOM 7398 O O . LEU B 1 265 ? -4.477 -41.406 -12.859 1 90.5 265 LEU B O 1
ATOM 7402 N N . MET B 1 266 ? -3.74 -43.5 -12.523 1 90.69 266 MET B N 1
ATOM 7403 C CA . MET B 1 266 ? -3.09 -43.156 -11.266 1 90.69 266 MET B CA 1
ATOM 7404 C C . MET B 1 266 ? -1.942 -42.156 -11.508 1 90.69 266 MET B C 1
ATOM 7406 O O . MET B 1 266 ? -1.727 -41.25 -10.719 1 90.69 266 MET B O 1
ATOM 7410 N N . CYS B 1 267 ? -1.212 -42.406 -12.57 1 93.12 267 CYS B N 1
ATOM 7411 C CA . CYS B 1 267 ? -0.106 -41.531 -12.906 1 93.12 267 CYS B CA 1
ATOM 7412 C C . CYS B 1 267 ? -0.613 -40.125 -13.242 1 93.12 267 CYS B C 1
ATOM 7414 O O . CYS B 1 267 ? 0.003 -39.125 -12.859 1 93.12 267 CYS B O 1
ATOM 7416 N N . ILE B 1 268 ? -1.724 -40 -13.938 1 93.94 268 ILE B N 1
ATOM 7417 C CA . ILE B 1 268 ? -2.291 -38.719 -14.289 1 93.94 268 ILE B CA 1
ATOM 7418 C C . ILE B 1 268 ? -2.816 -38.031 -13.031 1 93.94 268 ILE B C 1
ATOM 7420 O O . ILE B 1 268 ? -2.689 -36.812 -12.891 1 93.94 268 ILE B O 1
ATOM 7424 N N . LYS B 1 269 ? -3.42 -38.781 -12.148 1 92.25 269 LYS B N 1
ATOM 7425 C CA . LYS B 1 269 ? -3.855 -38.25 -10.859 1 92.25 269 LYS B CA 1
ATOM 7426 C C . LYS B 1 269 ? -2.678 -37.656 -10.086 1 92.25 269 LYS B C 1
ATOM 7428 O O . LYS B 1 269 ? -2.785 -36.594 -9.492 1 92.25 269 LYS B O 1
ATOM 7433 N N . ASP B 1 270 ? -1.576 -38.406 -10.094 1 93.88 270 ASP B N 1
ATOM 7434 C CA . ASP B 1 270 ? -0.373 -37.969 -9.406 1 93.88 270 ASP B CA 1
ATOM 7435 C C . ASP B 1 270 ? 0.121 -36.625 -9.992 1 93.88 270 ASP B C 1
ATOM 7437 O O . ASP B 1 270 ? 0.677 -35.812 -9.273 1 93.88 270 ASP B O 1
ATOM 7441 N N . LEU B 1 271 ? 0.012 -36.531 -11.266 1 95.25 271 LEU B N 1
ATOM 7442 C CA . LEU B 1 271 ? 0.38 -35.281 -11.898 1 95.25 271 LEU B CA 1
ATOM 7443 C C . LEU B 1 271 ? -0.46 -34.125 -11.359 1 95.25 271 LEU B C 1
ATOM 7445 O O . LEU B 1 271 ? 0.061 -33.031 -11.109 1 95.25 271 LEU B O 1
ATOM 7449 N N . ASP B 1 272 ? -1.728 -34.312 -11.172 1 95.12 272 ASP B N 1
ATOM 7450 C CA . ASP B 1 272 ? -2.627 -33.312 -10.609 1 95.12 272 ASP B CA 1
ATOM 7451 C C . ASP B 1 272 ? -2.207 -32.938 -9.195 1 95.12 272 ASP B C 1
ATOM 7453 O O . ASP B 1 272 ? -2.162 -31.766 -8.852 1 95.12 272 ASP B O 1
ATOM 7457 N N . ILE B 1 273 ? -1.921 -33.938 -8.398 1 95.38 273 ILE B N 1
ATOM 7458 C CA . ILE B 1 273 ? -1.487 -33.719 -7.02 1 95.38 273 ILE B CA 1
ATOM 7459 C C . ILE B 1 273 ? -0.199 -32.906 -7.008 1 95.38 273 ILE B C 1
ATOM 7461 O O . ILE B 1 273 ? -0.082 -31.938 -6.254 1 95.38 273 ILE B O 1
ATOM 7465 N N . SER B 1 274 ? 0.726 -33.281 -7.852 1 94.25 274 SER B N 1
ATOM 7466 C CA . SER B 1 274 ? 2.002 -32.594 -7.93 1 94.25 274 SER B CA 1
ATOM 7467 C C . SER B 1 274 ? 1.81 -31.125 -8.367 1 94.25 274 SER B C 1
ATOM 7469 O O . SER B 1 274 ? 2.535 -30.234 -7.914 1 94.25 274 SER B O 1
ATOM 7471 N N . THR B 1 275 ? 0.922 -30.891 -9.305 1 95.94 275 THR B N 1
ATOM 7472 C CA . THR B 1 275 ? 0.625 -29.547 -9.758 1 95.94 275 THR B CA 1
ATOM 7473 C C . THR B 1 275 ? 0.12 -28.688 -8.602 1 95.94 275 THR B C 1
ATOM 7475 O O . THR B 1 275 ? 0.572 -27.547 -8.414 1 95.94 275 THR B O 1
ATOM 7478 N N . THR B 1 276 ? -0.784 -29.203 -7.75 1 96.38 276 THR B N 1
ATOM 7479 C CA . THR B 1 276 ? -1.346 -28.484 -6.609 1 96.38 276 THR B CA 1
ATOM 7480 C C . THR B 1 276 ? -0.275 -28.234 -5.551 1 96.38 276 THR B C 1
ATOM 7482 O O . THR B 1 276 ? -0.26 -27.172 -4.918 1 96.38 276 THR B O 1
ATOM 7485 N N . TRP B 1 277 ? 0.599 -29.219 -5.41 1 94.62 277 TRP B N 1
ATOM 7486 C CA . TRP B 1 277 ? 1.706 -29.031 -4.48 1 94.62 277 TRP B CA 1
ATOM 7487 C C . TRP B 1 277 ? 2.588 -27.859 -4.918 1 94.62 277 TRP B C 1
ATOM 7489 O O . TRP B 1 277 ? 3.025 -27.062 -4.086 1 94.62 277 TRP B O 1
ATOM 7499 N N . GLY B 1 278 ? 2.91 -27.891 -6.227 1 94.25 278 GLY B N 1
ATOM 7500 C CA . GLY B 1 278 ? 3.695 -26.781 -6.754 1 94.25 278 GLY B CA 1
ATOM 7501 C C . GLY B 1 278 ? 3.039 -25.422 -6.539 1 94.25 278 GLY B C 1
ATOM 7502 O O . GLY B 1 278 ? 3.701 -24.469 -6.141 1 94.25 278 GLY B O 1
ATOM 7503 N N . LEU B 1 279 ? 1.783 -25.312 -6.762 1 96.94 279 LEU B N 1
ATOM 7504 C CA . LEU B 1 279 ? 1.027 -24.078 -6.574 1 96.94 279 LEU B CA 1
ATOM 7505 C C . LEU B 1 279 ? 1.037 -23.641 -5.109 1 96.94 279 LEU B C 1
ATOM 7507 O O . LEU B 1 279 ? 1.23 -22.469 -4.801 1 96.94 279 LEU B O 1
ATOM 7511 N N . LYS B 1 280 ? 0.816 -24.594 -4.191 1 96 280 LYS B N 1
ATOM 7512 C CA . LYS B 1 280 ? 0.833 -24.328 -2.756 1 96 280 LYS B CA 1
ATOM 7513 C C . LYS B 1 280 ? 2.166 -23.719 -2.328 1 96 280 LYS B C 1
ATOM 7515 O O . LYS B 1 280 ? 2.197 -22.734 -1.583 1 96 280 LYS B O 1
ATOM 7520 N N . SER B 1 281 ? 3.221 -24.297 -2.814 1 94.81 281 SER B N 1
ATOM 7521 C CA . SER B 1 281 ? 4.555 -23.812 -2.473 1 94.81 281 SER B CA 1
ATOM 7522 C C . SER B 1 281 ? 4.758 -22.375 -2.947 1 94.81 281 SER B C 1
ATOM 7524 O O . SER B 1 281 ? 5.305 -21.547 -2.217 1 94.81 281 SER B O 1
ATOM 7526 N N . ILE B 1 282 ? 4.324 -22.078 -4.113 1 97.25 282 ILE B N 1
ATOM 7527 C CA . ILE B 1 282 ? 4.492 -20.75 -4.684 1 97.25 282 ILE B CA 1
ATOM 7528 C C . ILE B 1 282 ? 3.646 -19.75 -3.902 1 97.25 282 ILE B C 1
ATOM 7530 O O . ILE B 1 282 ? 4.082 -18.625 -3.656 1 97.25 282 ILE B O 1
ATOM 7534 N N . TRP B 1 283 ? 2.426 -20.109 -3.494 1 97.5 283 TRP B N 1
ATOM 7535 C CA . TRP B 1 283 ? 1.57 -19.234 -2.703 1 97.5 283 TRP B CA 1
ATOM 7536 C C . TRP B 1 283 ? 2.168 -18.984 -1.323 1 97.5 283 TRP B C 1
ATOM 7538 O O . TRP B 1 283 ? 1.965 -17.922 -0.732 1 97.5 283 TRP B O 1
ATOM 7548 N N . GLN B 1 284 ? 2.922 -19.969 -0.831 1 95.94 284 GLN B N 1
ATOM 7549 C CA . GLN B 1 284 ? 3.648 -19.766 0.417 1 95.94 284 GLN B CA 1
ATOM 7550 C C . GLN B 1 284 ? 4.746 -18.719 0.244 1 95.94 284 GLN B C 1
ATOM 7552 O O . GLN B 1 284 ? 4.961 -17.875 1.127 1 95.94 284 GLN B O 1
ATOM 7557 N N . ASP B 1 285 ? 5.402 -18.797 -0.883 1 96 285 ASP B N 1
ATOM 7558 C CA . ASP B 1 285 ? 6.383 -17.766 -1.209 1 96 285 ASP B CA 1
ATOM 7559 C C . ASP B 1 285 ? 5.723 -16.391 -1.314 1 96 285 ASP B C 1
ATOM 7561 O O . ASP B 1 285 ? 6.289 -15.383 -0.872 1 96 285 ASP B O 1
ATOM 7565 N N . TYR B 1 286 ? 4.582 -16.359 -1.915 1 96.69 286 TYR B N 1
ATOM 7566 C CA . TYR B 1 286 ? 3.811 -15.133 -2.031 1 96.69 286 TYR B CA 1
ATOM 7567 C C . TYR B 1 286 ? 3.535 -14.531 -0.66 1 96.69 286 TYR B C 1
ATOM 7569 O O . TYR B 1 286 ? 3.762 -13.336 -0.443 1 96.69 286 TYR B O 1
ATOM 7577 N N . ARG B 1 287 ? 3.109 -15.352 0.22 1 93.31 287 ARG B N 1
ATOM 7578 C CA . ARG B 1 287 ? 2.811 -14.906 1.577 1 93.31 287 ARG B CA 1
ATOM 7579 C C . ARG B 1 287 ? 4.059 -14.375 2.27 1 93.31 287 ARG B C 1
ATOM 7581 O O . ARG B 1 287 ? 4.008 -13.352 2.953 1 93.31 287 ARG B O 1
ATOM 7588 N N . THR B 1 288 ? 5.145 -15.07 2.115 1 93.94 288 THR B N 1
ATOM 7589 C CA . THR B 1 288 ? 6.398 -14.68 2.742 1 93.94 288 THR B CA 1
ATOM 7590 C C . THR B 1 288 ? 6.867 -13.328 2.211 1 93.94 288 THR B C 1
ATOM 7592 O O . THR B 1 288 ? 7.324 -12.477 2.979 1 93.94 288 THR B O 1
ATOM 7595 N N . SER B 1 289 ? 6.73 -13.148 0.927 1 95.81 289 SER B N 1
ATOM 7596 C CA . SER B 1 289 ? 7.133 -11.891 0.307 1 95.81 289 SER B CA 1
ATOM 7597 C C . SER B 1 289 ? 6.277 -10.734 0.805 1 95.81 289 SER B C 1
ATOM 7599 O O . SER B 1 289 ? 6.797 -9.656 1.098 1 95.81 289 SER B O 1
ATOM 7601 N N . ARG B 1 290 ? 4.996 -10.898 0.918 1 94.5 290 ARG B N 1
ATOM 7602 C CA . ARG B 1 290 ? 4.086 -9.867 1.41 1 94.5 290 ARG B CA 1
ATOM 7603 C C . ARG B 1 290 ? 4.375 -9.531 2.867 1 94.5 290 ARG B C 1
ATOM 7605 O O . ARG B 1 290 ? 4.379 -8.359 3.25 1 94.5 290 ARG B O 1
ATOM 7612 N N . SER B 1 291 ? 4.648 -10.57 3.688 1 92.94 291 SER B N 1
ATOM 7613 C CA . SER B 1 291 ? 4.945 -10.367 5.102 1 92.94 291 SER B CA 1
ATOM 7614 C C . SER B 1 291 ? 6.246 -9.586 5.285 1 92.94 291 SER B C 1
ATOM 7616 O O . SER B 1 291 ? 6.359 -8.773 6.199 1 92.94 291 SER B O 1
ATOM 7618 N N . ALA B 1 292 ? 7.203 -9.867 4.426 1 92.88 292 ALA B N 1
ATOM 7619 C CA . ALA B 1 292 ? 8.484 -9.172 4.508 1 92.88 292 ALA B CA 1
ATOM 7620 C C . ALA B 1 292 ? 8.312 -7.68 4.254 1 92.88 292 ALA B C 1
ATOM 7622 O O . ALA B 1 292 ? 8.938 -6.855 4.926 1 92.88 292 ALA B O 1
ATOM 7623 N N . VAL B 1 293 ? 7.547 -7.359 3.312 1 91.56 293 VAL B N 1
ATOM 7624 C CA . VAL B 1 293 ? 7.285 -5.961 2.994 1 91.56 293 VAL B CA 1
ATOM 7625 C C . VAL B 1 293 ? 6.574 -5.289 4.164 1 91.56 293 VAL B C 1
ATOM 7627 O O . VAL B 1 293 ? 6.883 -4.145 4.516 1 91.56 293 VAL B O 1
ATOM 7630 N N . MET B 1 294 ? 5.609 -5.93 4.809 1 91.06 294 MET B N 1
ATOM 7631 C CA . MET B 1 294 ? 4.879 -5.387 5.949 1 91.06 294 MET B CA 1
ATOM 7632 C C . MET B 1 294 ? 5.82 -5.102 7.113 1 91.06 294 MET B C 1
ATOM 7634 O O . MET B 1 294 ? 5.676 -4.09 7.801 1 91.06 294 MET B O 1
ATOM 7638 N N . ASP B 1 295 ? 6.777 -5.949 7.305 1 93.75 295 ASP B N 1
ATOM 7639 C CA . ASP B 1 295 ? 7.738 -5.766 8.391 1 93.75 295 ASP B CA 1
ATOM 7640 C C . ASP B 1 295 ? 8.562 -4.496 8.188 1 93.75 295 ASP B C 1
ATOM 7642 O O . ASP B 1 295 ? 8.828 -3.766 9.148 1 93.75 295 ASP B O 1
ATOM 7646 N N . VAL B 1 296 ? 8.977 -4.273 6.988 1 94.69 296 VAL B N 1
ATOM 7647 C CA . VAL B 1 296 ? 9.75 -3.08 6.668 1 94.69 296 VAL B CA 1
ATOM 7648 C C . VAL B 1 296 ? 8.914 -1.834 6.934 1 94.69 296 VAL B C 1
ATOM 7650 O O . VAL B 1 296 ? 9.406 -0.854 7.5 1 94.69 296 VAL B O 1
ATOM 7653 N N . VAL B 1 297 ? 7.656 -1.838 6.559 1 91.88 297 VAL B N 1
ATOM 7654 C CA . VAL B 1 297 ? 6.762 -0.695 6.711 1 91.88 297 VAL B CA 1
ATOM 7655 C C . VAL B 1 297 ? 6.504 -0.435 8.195 1 91.88 297 VAL B C 1
ATOM 7657 O O . VAL B 1 297 ? 6.52 0.714 8.641 1 91.88 297 VAL B O 1
ATOM 7660 N N . ILE B 1 298 ? 6.336 -1.472 8.992 1 92.38 298 ILE B N 1
ATOM 7661 C CA . ILE B 1 298 ? 6.074 -1.347 10.422 1 92.38 298 ILE B CA 1
ATOM 7662 C C . ILE B 1 298 ? 7.281 -0.728 11.117 1 92.38 298 ILE B C 1
ATOM 7664 O O . ILE B 1 298 ? 7.133 0.17 11.953 1 92.38 298 ILE B O 1
ATOM 7668 N N . ARG B 1 299 ? 8.445 -1.157 10.727 1 94.62 299 ARG B N 1
ATOM 7669 C CA . ARG B 1 299 ? 9.664 -0.626 11.32 1 94.62 299 ARG B CA 1
ATOM 7670 C C . ARG B 1 299 ? 9.836 0.852 10.984 1 94.62 299 ARG B C 1
ATOM 7672 O O . ARG B 1 299 ? 10.211 1.649 11.852 1 94.62 299 ARG B O 1
ATOM 7679 N N . SER B 1 300 ? 9.578 1.161 9.758 1 94.88 300 SER B N 1
ATOM 7680 C CA . SER B 1 300 ? 9.734 2.549 9.336 1 94.88 300 SER B CA 1
ATOM 7681 C C . SER B 1 300 ? 8.719 3.453 10.031 1 94.88 300 SER B C 1
ATOM 7683 O O . SER B 1 300 ? 9.031 4.598 10.359 1 94.88 300 SER B O 1
ATOM 7685 N N . LEU B 1 301 ? 7.5 3.006 10.25 1 93.31 301 LEU B N 1
ATOM 7686 C CA . LEU B 1 301 ? 6.48 3.773 10.953 1 93.31 301 LEU B CA 1
ATOM 7687 C C . LEU B 1 301 ? 6.867 3.969 12.422 1 93.31 301 LEU B C 1
ATOM 7689 O O . LEU B 1 301 ? 6.543 4.996 13.016 1 93.31 301 LEU B O 1
ATOM 7693 N N . GLY B 1 302 ? 7.594 2.959 12.938 1 94.81 302 GLY B N 1
ATOM 7694 C CA . GLY B 1 302 ? 8.109 3.098 14.289 1 94.81 302 GLY B CA 1
ATOM 7695 C C . GLY B 1 302 ? 9.102 4.242 14.438 1 94.81 302 GLY B C 1
ATOM 7696 O O . GLY B 1 302 ? 9.086 4.953 15.445 1 94.81 302 GLY B O 1
ATOM 7697 N N . ILE B 1 303 ? 9.875 4.449 13.445 1 95.88 303 ILE B N 1
ATOM 7698 C CA . ILE B 1 303 ? 10.852 5.531 13.438 1 95.88 303 ILE B CA 1
ATOM 7699 C C . ILE B 1 303 ? 10.125 6.875 13.383 1 95.88 303 ILE B C 1
ATOM 7701 O O . ILE B 1 303 ? 10.492 7.812 14.102 1 95.88 303 ILE B O 1
ATOM 7705 N N . VAL B 1 304 ? 9.094 6.957 12.562 1 95.75 304 VAL B N 1
ATOM 7706 C CA . VAL B 1 304 ? 8.289 8.172 12.469 1 95.75 304 VAL B CA 1
ATOM 7707 C C . VAL B 1 304 ? 7.613 8.461 13.805 1 95.75 304 VAL B C 1
ATOM 7709 O O . VAL B 1 304 ? 7.551 9.609 14.25 1 95.75 304 VAL B O 1
ATOM 7712 N N . ARG B 1 305 ? 7.137 7.434 14.469 1 95.31 305 ARG B N 1
ATOM 7713 C CA . ARG B 1 305 ? 6.492 7.59 15.766 1 95.31 305 ARG B CA 1
ATOM 7714 C C . ARG B 1 305 ? 7.453 8.203 16.781 1 95.31 305 ARG B C 1
ATOM 7716 O O . ARG B 1 305 ? 7.09 9.133 17.5 1 95.31 305 ARG B O 1
ATOM 7723 N N . ALA B 1 306 ? 8.641 7.703 16.781 1 96.56 306 ALA B N 1
ATOM 7724 C CA . ALA B 1 306 ? 9.641 8.195 17.719 1 96.56 306 ALA B CA 1
ATOM 7725 C C . ALA B 1 306 ? 10 9.656 17.422 1 96.56 306 ALA B C 1
ATOM 7727 O O . ALA B 1 306 ? 10.164 10.461 18.344 1 96.56 306 ALA B O 1
ATOM 7728 N N . ALA B 1 307 ? 10.086 9.953 16.125 1 96.69 307 ALA B N 1
ATOM 7729 C CA . ALA B 1 307 ? 10.438 11.305 15.711 1 96.69 307 ALA B CA 1
ATOM 7730 C C . ALA B 1 307 ? 9.328 12.297 16.078 1 96.69 307 ALA B C 1
ATOM 7732 O O . ALA B 1 307 ? 9.602 13.398 16.562 1 96.69 307 ALA B O 1
ATOM 7733 N N . VAL B 1 308 ? 8.047 11.93 15.867 1 97.38 308 VAL B N 1
ATOM 7734 C CA . VAL B 1 308 ? 6.91 12.797 16.156 1 97.38 308 VAL B CA 1
ATOM 7735 C C . VAL B 1 308 ? 6.773 12.977 17.672 1 97.38 308 VAL B C 1
ATOM 7737 O O . VAL B 1 308 ? 6.52 14.086 18.141 1 97.38 308 VAL B O 1
ATOM 7740 N N . ASP B 1 309 ? 7.023 11.969 18.406 1 96.5 309 ASP B N 1
ATOM 7741 C CA . ASP B 1 309 ? 6.918 12.023 19.859 1 96.5 309 ASP B CA 1
ATOM 7742 C C . ASP B 1 309 ? 8.031 12.883 20.469 1 96.5 309 ASP B C 1
ATOM 7744 O O . ASP B 1 309 ? 7.867 13.461 21.547 1 96.5 309 ASP B O 1
ATOM 7748 N N . SER B 1 310 ? 9.141 13.031 19.75 1 96.38 310 SER B N 1
ATOM 7749 C CA . SER B 1 310 ? 10.305 13.75 20.25 1 96.38 310 SER B CA 1
ATOM 7750 C C . SER B 1 310 ? 10.203 15.242 19.938 1 96.38 310 SER B C 1
ATOM 7752 O O . SER B 1 310 ? 11.07 16.031 20.344 1 96.38 310 SER B O 1
ATOM 7754 N N . ILE B 1 311 ? 9.148 15.656 19.219 1 97.19 311 ILE B N 1
ATOM 7755 C CA . ILE B 1 311 ? 8.969 17.078 18.922 1 97.19 311 ILE B CA 1
ATOM 7756 C C . ILE B 1 311 ? 8.836 17.859 20.234 1 97.19 311 ILE B C 1
ATOM 7758 O O . ILE B 1 311 ? 8.047 17.5 21.109 1 97.19 311 ILE B O 1
ATOM 7762 N N . ASP B 1 312 ? 9.664 18.891 20.344 1 96.38 312 ASP B N 1
ATOM 7763 C CA . ASP B 1 312 ? 9.68 19.766 21.516 1 96.38 312 ASP B CA 1
ATOM 7764 C C . ASP B 1 312 ? 9.367 21.203 21.125 1 96.38 312 ASP B C 1
ATOM 7766 O O . ASP B 1 312 ? 10.281 22 20.906 1 96.38 312 ASP B O 1
ATOM 7770 N N . PRO B 1 313 ? 8.031 21.594 21.219 1 95.75 313 PRO B N 1
ATOM 7771 C CA . PRO B 1 313 ? 7.629 22.922 20.781 1 95.75 313 PRO B CA 1
ATOM 7772 C C . PRO B 1 313 ? 8.328 24.047 21.562 1 95.75 313 PRO B C 1
ATOM 7774 O O . PRO B 1 313 ? 8.773 25.031 20.969 1 95.75 313 PRO B O 1
ATOM 7777 N N . GLN B 1 314 ? 8.477 23.875 22.875 1 95.06 314 GLN B N 1
ATOM 7778 C CA . GLN B 1 314 ? 9.141 24.875 23.703 1 95.06 314 GLN B CA 1
ATOM 7779 C C . GLN B 1 314 ? 10.617 25 23.359 1 95.06 314 GLN B C 1
ATOM 7781 O O . GLN B 1 314 ? 11.148 26.094 23.203 1 95.06 314 GLN B O 1
ATOM 7786 N N . GLY B 1 315 ? 11.234 23.828 23.25 1 93.38 315 GLY B N 1
ATOM 7787 C CA . GLY B 1 315 ? 12.641 23.812 22.906 1 93.38 315 GLY B CA 1
ATOM 7788 C C . GLY B 1 315 ? 12.93 24.422 21.547 1 93.38 315 GLY B C 1
ATOM 7789 O O . GLY B 1 315 ? 13.914 25.156 21.375 1 93.38 315 GLY B O 1
ATOM 7790 N N . ASP B 1 316 ? 12.062 24.25 20.609 1 93.25 316 ASP B N 1
ATOM 7791 C CA . ASP B 1 316 ? 12.227 24.797 19.281 1 93.25 316 ASP B CA 1
ATOM 7792 C C . ASP B 1 316 ? 12.086 26.328 19.297 1 93.25 316 ASP B C 1
ATOM 7794 O O . ASP B 1 316 ? 12.867 27.031 18.656 1 93.25 316 ASP B O 1
ATOM 7798 N N . ALA B 1 317 ? 11.047 26.797 20 1 92 317 ALA B N 1
ATOM 7799 C CA . ALA B 1 317 ? 10.836 28.25 20.094 1 92 317 ALA B CA 1
ATOM 7800 C C . ALA B 1 317 ? 12 28.922 20.828 1 92 317 ALA B C 1
ATOM 7802 O O . ALA B 1 317 ? 12.438 30 20.438 1 92 317 ALA B O 1
ATOM 7803 N N . ASP B 1 318 ? 12.523 28.234 21.844 1 89.56 318 ASP B N 1
ATOM 7804 C CA . ASP B 1 318 ? 13.625 28.781 22.625 1 89.56 318 ASP B CA 1
ATOM 7805 C C . ASP B 1 318 ? 14.898 28.875 21.797 1 89.56 318 ASP B C 1
ATOM 7807 O O . ASP B 1 318 ? 15.688 29.812 21.969 1 89.56 318 ASP B O 1
ATOM 7811 N N . THR B 1 319 ? 15.117 27.938 21.016 1 87.38 319 THR B N 1
ATOM 7812 C CA . THR B 1 319 ? 16.297 27.953 20.156 1 87.38 319 THR B CA 1
ATOM 7813 C C . THR B 1 319 ? 16.281 29.172 19.234 1 87.38 319 THR B C 1
ATOM 7815 O O . THR B 1 319 ? 17.328 29.781 18.984 1 87.38 319 THR B O 1
ATOM 7818 N N . PHE B 1 320 ? 15.156 29.547 18.734 1 86.25 320 PHE B N 1
ATOM 7819 C CA . PHE B 1 320 ? 15.039 30.719 17.891 1 86.25 320 PHE B CA 1
ATOM 7820 C C . PHE B 1 320 ? 15.312 31.984 18.672 1 86.25 320 PHE B C 1
ATOM 7822 O O . PHE B 1 320 ? 16.047 32.875 18.219 1 86.25 320 PHE B O 1
ATOM 7829 N N . VAL B 1 321 ? 14.695 32 19.891 1 84.31 321 VAL B N 1
ATOM 7830 C CA . VAL B 1 321 ? 14.852 33.188 20.734 1 84.31 321 VAL B CA 1
ATOM 7831 C C . VAL B 1 321 ? 16.312 33.375 21.094 1 84.31 321 VAL B C 1
ATOM 7833 O O . VAL B 1 321 ? 16.828 34.5 21.109 1 84.31 321 VAL B O 1
ATOM 7836 N N . GLN B 1 322 ? 16.953 32.344 21.375 1 80.62 322 GLN B N 1
ATOM 7837 C CA . GLN B 1 322 ? 18.375 32.375 21.75 1 80.62 322 GLN B CA 1
ATOM 7838 C C . GLN B 1 322 ? 19.234 32.844 20.578 1 80.62 322 GLN B C 1
ATOM 7840 O O . GLN B 1 322 ? 20.25 33.531 20.781 1 80.62 322 GLN B O 1
ATOM 7845 N N . SER B 1 323 ? 18.828 32.5 19.406 1 77.69 323 SER B N 1
ATOM 7846 C CA . SER B 1 323 ? 19.594 32.906 18.219 1 77.69 323 SER B CA 1
ATOM 7847 C C . SER B 1 323 ? 19.5 34.406 17.984 1 77.69 323 SER B C 1
ATOM 7849 O O . SER B 1 323 ? 20.406 34.969 17.375 1 77.69 323 SER B O 1
ATOM 7851 N N . ARG B 1 324 ? 18.438 35.094 18.297 1 72.94 324 ARG B N 1
ATOM 7852 C CA . ARG B 1 324 ? 18.219 36.5 18.062 1 72.94 324 ARG B CA 1
ATOM 7853 C C . ARG B 1 324 ? 18.781 37.344 19.219 1 72.94 324 ARG B C 1
ATOM 7855 O O . ARG B 1 324 ? 19.016 38.531 19.062 1 72.94 324 ARG B O 1
ATOM 7862 N N . GLY B 1 325 ? 19.125 36.781 20.203 1 64.94 325 GLY B N 1
ATOM 7863 C CA . GLY B 1 325 ? 19.516 37.531 21.375 1 64.94 325 GLY B CA 1
ATOM 7864 C C . GLY B 1 325 ? 18.406 37.656 22.406 1 64.94 325 GLY B C 1
ATOM 7865 O O . GLY B 1 325 ? 17.281 37.25 22.156 1 64.94 325 GLY B O 1
ATOM 7866 N N . ASN B 1 326 ? 18.641 38.219 23.688 1 57.47 326 ASN B N 1
ATOM 7867 C CA . ASN B 1 326 ? 17.734 38.219 24.828 1 57.47 326 ASN B CA 1
ATOM 7868 C C . ASN B 1 326 ? 16.609 39.25 24.641 1 57.47 326 ASN B C 1
ATOM 7870 O O . ASN B 1 326 ? 16.859 40.438 24.469 1 57.47 326 ASN B O 1
ATOM 7874 N N . TRP B 1 327 ? 15.305 38.812 24.281 1 60.84 327 TRP B N 1
ATOM 7875 C CA . TRP B 1 327 ? 14.047 39.531 24.141 1 60.84 327 TRP B CA 1
ATOM 7876 C C . TRP B 1 327 ? 13.805 40.469 25.328 1 60.84 327 TRP B C 1
ATOM 7878 O O . TRP B 1 327 ? 13.055 41.438 25.25 1 60.84 327 TRP B O 1
ATOM 7888 N N . ASP B 1 328 ? 14.5 40.188 26.5 1 58.47 328 ASP B N 1
ATOM 7889 C CA . ASP B 1 328 ? 14.25 40.969 27.703 1 58.47 328 ASP B CA 1
ATOM 7890 C C . ASP B 1 328 ? 14.797 42.406 27.562 1 58.47 328 ASP B C 1
ATOM 7892 O O . ASP B 1 328 ? 14.391 43.281 28.312 1 58.47 328 ASP B O 1
ATOM 7896 N N . SER B 1 329 ? 15.766 42.531 26.641 1 58.03 329 SER B N 1
ATOM 7897 C CA . SER B 1 329 ? 16.281 43.875 26.5 1 58.03 329 SER B CA 1
ATOM 7898 C C . SER B 1 329 ? 16.109 44.406 25.078 1 58.03 329 SER B C 1
ATOM 7900 O O . SER B 1 329 ? 16.844 44 24.172 1 58.03 329 SER B O 1
ATOM 7902 N N . VAL B 1 330 ? 14.836 44.875 24.781 1 58.81 330 VAL B N 1
ATOM 7903 C CA . VAL B 1 330 ? 14.633 45.406 23.438 1 58.81 330 VAL B CA 1
ATOM 7904 C C . VAL B 1 330 ? 15.516 46.656 23.25 1 58.81 330 VAL B C 1
ATOM 7906 O O . VAL B 1 330 ? 15.641 47.469 24.172 1 58.81 330 VAL B O 1
ATOM 7909 N N . PRO B 1 331 ? 16.453 46.75 22.422 1 56.5 331 PRO B N 1
ATOM 7910 C CA . PRO B 1 331 ? 17.438 47.812 22.234 1 56.5 331 PRO B CA 1
ATOM 7911 C C . PRO B 1 331 ? 16.812 49.219 22.391 1 56.5 331 PRO B C 1
ATOM 7913 O O . PRO B 1 331 ? 17.484 50.156 22.859 1 56.5 331 PRO B O 1
ATOM 7916 N N . GLY B 1 332 ? 15.688 49.594 22.031 1 56.69 332 GLY B N 1
ATOM 7917 C CA . GLY B 1 332 ? 15.18 50.938 22.109 1 56.69 332 GLY B CA 1
ATOM 7918 C C . GLY B 1 332 ? 14.945 51.406 23.531 1 56.69 332 GLY B C 1
ATOM 7919 O O . GLY B 1 332 ? 14.68 52.594 23.75 1 56.69 332 GLY B O 1
ATOM 7920 N N . SER B 1 333 ? 15.047 50.438 24.547 1 59.5 333 SER B N 1
ATOM 7921 C CA . SER B 1 333 ? 14.805 50.781 25.953 1 59.5 333 SER B CA 1
ATOM 7922 C C . SER B 1 333 ? 15.852 51.75 26.484 1 59.5 333 SER B C 1
ATOM 7924 O O . SER B 1 333 ? 15.578 52.5 27.422 1 59.5 333 SER B O 1
ATOM 7926 N N . ASN B 1 334 ? 16.859 51.875 25.578 1 62.19 334 ASN B N 1
ATOM 7927 C CA . ASN B 1 334 ? 17.922 52.688 26.141 1 62.19 334 ASN B CA 1
ATOM 7928 C C . ASN B 1 334 ? 17.875 54.125 25.578 1 62.19 334 ASN B C 1
ATOM 7930 O O . ASN B 1 334 ? 18.797 54.906 25.828 1 62.19 334 ASN B O 1
ATOM 7934 N N . ALA B 1 335 ? 16.719 54.312 24.875 1 70.12 335 ALA B N 1
ATOM 7935 C CA . ALA B 1 335 ? 16.656 55.656 24.375 1 70.12 335 ALA B CA 1
ATOM 7936 C C . ALA B 1 335 ? 16.516 56.688 25.5 1 70.12 335 ALA B C 1
ATOM 7938 O O . ALA B 1 335 ? 15.742 56.469 26.453 1 70.12 335 ALA B O 1
ATOM 7939 N N . PRO B 1 336 ? 17.281 57.688 25.469 1 82.06 336 PRO B N 1
ATOM 7940 C CA . PRO B 1 336 ? 17.219 58.688 26.547 1 82.06 336 PRO B CA 1
ATOM 7941 C C . PRO B 1 336 ? 15.867 59.375 26.641 1 82.06 336 PRO B C 1
ATOM 7943 O O . PRO B 1 336 ? 15.141 59.469 25.641 1 82.06 336 PRO B O 1
ATOM 7946 N N . ASP B 1 337 ? 15.531 59.812 27.828 1 88.56 337 ASP B N 1
ATOM 7947 C CA . ASP B 1 337 ? 14.289 60.531 28.078 1 88.56 337 ASP B CA 1
ATOM 7948 C C . ASP B 1 337 ? 14.258 61.844 27.328 1 88.56 337 ASP B C 1
ATOM 7950 O O . ASP B 1 337 ? 15.305 62.406 27 1 88.56 337 ASP B O 1
ATOM 7954 N N . PHE B 1 338 ? 13.094 62.281 26.969 1 91.06 338 PHE B N 1
ATOM 7955 C CA . PHE B 1 338 ? 12.922 63.594 26.391 1 91.06 338 PHE B CA 1
ATOM 7956 C C . PHE B 1 338 ? 13.281 64.688 27.406 1 91.06 338 PHE B C 1
ATOM 7958 O O . PHE B 1 338 ? 12.734 64.688 28.5 1 91.06 338 PHE B O 1
ATOM 7965 N N . PRO B 1 339 ? 14.18 65.562 27.078 1 90.94 339 PRO B N 1
ATOM 7966 C CA . PRO B 1 339 ? 14.531 66.625 28 1 90.94 339 PRO B CA 1
ATOM 7967 C C . PRO B 1 339 ? 13.539 67.812 27.969 1 90.94 339 PRO B C 1
ATOM 7969 O O . PRO B 1 339 ? 12.828 68 26.969 1 90.94 339 PRO B O 1
ATOM 7972 N N . PHE B 1 340 ? 13.461 68.5 29.094 1 93.88 340 PHE B N 1
ATOM 7973 C CA . PHE B 1 340 ? 12.68 69.75 29.109 1 93.88 340 PHE B CA 1
ATOM 7974 C C . PHE B 1 340 ? 13.352 70.812 28.297 1 93.88 340 PHE B C 1
ATOM 7976 O O . PHE B 1 340 ? 14.539 71.125 28.469 1 93.88 340 PHE B O 1
ATOM 7983 N N . LEU B 1 341 ? 12.641 71.438 27.344 1 90.56 341 LEU B N 1
ATOM 7984 C CA . LEU B 1 341 ? 13.133 72.562 26.531 1 90.56 341 LEU B CA 1
ATOM 7985 C C . LEU B 1 341 ? 12.461 73.875 26.922 1 90.56 341 LEU B C 1
ATOM 7987 O O . LEU B 1 341 ? 11.258 74.062 26.703 1 90.56 341 LEU B O 1
ATOM 7991 N N . PRO B 1 342 ? 13.242 74.688 27.562 1 90.25 342 PRO B N 1
ATOM 7992 C CA . PRO B 1 342 ? 12.641 76 27.969 1 90.25 342 PRO B CA 1
ATOM 7993 C C . PRO B 1 342 ? 12.227 76.875 26.781 1 90.25 342 PRO B C 1
ATOM 7995 O O . PRO B 1 342 ? 12.734 76.688 25.672 1 90.25 342 PRO B O 1
ATOM 7998 N N . SER B 1 343 ? 11.289 77.75 27.109 1 84.12 343 SER B N 1
ATOM 7999 C CA . SER B 1 343 ? 10.898 78.688 26.062 1 84.12 343 SER B CA 1
ATOM 8000 C C . SER B 1 343 ? 11.945 79.812 25.891 1 84.12 343 SER B C 1
ATOM 8002 O O . SER B 1 343 ? 12.688 80.125 26.828 1 84.12 343 SER B O 1
ATOM 8004 N N . GLY B 1 344 ? 12.609 80.125 24.875 1 69.38 344 GLY B N 1
ATOM 8005 C CA . GLY B 1 344 ? 13.719 81 24.5 1 69.38 344 GLY B CA 1
ATOM 8006 C C . GLY B 1 344 ? 13.758 82.312 25.297 1 69.38 344 GLY B C 1
ATOM 8007 O O . GLY B 1 344 ? 14.812 82.938 25.406 1 69.38 344 GLY B O 1
ATOM 8008 N N . LEU B 1 345 ? 12.734 82.688 25.938 1 68.06 345 LEU B N 1
ATOM 8009 C CA . LEU B 1 345 ? 12.766 84.062 26.469 1 68.06 345 LEU B CA 1
ATOM 8010 C C . LEU B 1 345 ? 13.102 84.062 27.953 1 68.06 345 LEU B C 1
ATOM 8012 O O . LEU B 1 345 ? 13.547 85.062 28.516 1 68.06 345 LEU B O 1
ATOM 8016 N N . TRP B 1 346 ? 12.867 82.875 28.594 1 65.81 346 TRP B N 1
ATOM 8017 C CA . TRP B 1 346 ? 13.039 82.812 30.031 1 65.81 346 TRP B CA 1
ATOM 8018 C C . TRP B 1 346 ? 13.898 81.625 30.453 1 65.81 346 TRP B C 1
ATOM 8020 O O . TRP B 1 346 ? 13.875 80.562 29.797 1 65.81 346 TRP B O 1
ATOM 8030 N N . LYS B 1 347 ? 14.82 81.938 31.297 1 69.75 347 LYS B N 1
ATOM 8031 C CA . LYS B 1 347 ? 15.547 80.812 31.891 1 69.75 347 LYS B CA 1
ATOM 8032 C C . LYS B 1 347 ? 14.656 80.062 32.844 1 69.75 347 LYS B C 1
ATOM 8034 O O . LYS B 1 347 ? 14.164 80.562 33.844 1 69.75 347 LYS B O 1
ATOM 8039 N N . ASP B 1 348 ? 14.188 78.875 32.406 1 82 348 ASP B N 1
ATOM 8040 C CA . ASP B 1 348 ? 13.281 78.062 33.188 1 82 348 ASP B CA 1
ATOM 8041 C C . ASP B 1 348 ? 13.867 76.688 33.438 1 82 348 ASP B C 1
ATOM 8043 O O . ASP B 1 348 ? 14.617 76.125 32.625 1 82 348 ASP B O 1
ATOM 8047 N N . ASN B 1 349 ? 13.844 76.125 34.719 1 80.38 349 ASN B N 1
ATOM 8048 C CA . ASN B 1 349 ? 14.461 74.875 35.125 1 80.38 349 ASN B CA 1
ATOM 8049 C C . ASN B 1 349 ? 13.492 73.688 34.969 1 80.38 349 ASN B C 1
ATOM 8051 O O . ASN B 1 349 ? 13.812 72.562 35.344 1 80.38 349 ASN B O 1
ATOM 8055 N N . GLY B 1 350 ? 12.422 73.875 34.438 1 85.5 350 GLY B N 1
ATOM 8056 C CA . GLY B 1 350 ? 11.523 72.75 34.156 1 85.5 350 GLY B CA 1
ATOM 8057 C C . GLY B 1 350 ? 10.727 72.312 35.375 1 85.5 350 GLY B C 1
ATOM 8058 O O . GLY B 1 350 ? 10.031 71.312 35.344 1 85.5 350 GLY B O 1
ATOM 8059 N N . GLU B 1 351 ? 10.867 72.875 36.469 1 89.69 351 GLU B N 1
ATOM 8060 C CA . GLU B 1 351 ? 10.078 72.562 37.656 1 89.69 351 GLU B CA 1
ATOM 8061 C C . GLU B 1 351 ? 8.672 73.188 37.562 1 89.69 351 GLU B C 1
ATOM 8063 O O . GLU B 1 351 ? 8.469 74.188 36.875 1 89.69 351 GLU B O 1
ATOM 8068 N N . LEU B 1 352 ? 7.793 72.625 38.156 1 93 352 LEU B N 1
ATOM 8069 C CA . LEU B 1 352 ? 6.422 73.125 38.188 1 93 352 LEU B CA 1
ATOM 8070 C C . LEU B 1 352 ? 6.336 74.438 38.906 1 93 352 LEU B C 1
ATOM 8072 O O . LEU B 1 352 ? 7.008 74.688 39.906 1 93 352 LEU B O 1
ATOM 8076 N N . ALA B 1 353 ? 5.543 75.25 38.25 1 91 353 ALA B N 1
ATOM 8077 C CA . ALA B 1 353 ? 5.312 76.562 38.875 1 91 353 ALA B CA 1
ATOM 8078 C C . ALA B 1 353 ? 4.527 76.438 40.188 1 91 353 ALA B C 1
ATOM 8080 O O . ALA B 1 353 ? 3.611 75.625 40.281 1 91 353 ALA B O 1
ATOM 8081 N N . GLN B 1 354 ? 4.871 77.25 41.312 1 87.69 354 GLN B N 1
ATOM 8082 C CA . GLN B 1 354 ? 4.289 77 42.625 1 87.69 354 GLN B CA 1
ATOM 8083 C C . GLN B 1 354 ? 3.648 78.312 43.188 1 87.69 354 GLN B C 1
ATOM 8085 O O . GLN B 1 354 ? 3.447 78.438 44.375 1 87.69 354 GLN B O 1
ATOM 8090 N N . ASP B 1 355 ? 3.381 79.188 42.312 1 89 355 ASP B N 1
ATOM 8091 C CA . ASP B 1 355 ? 2.67 80.375 42.781 1 89 355 ASP B CA 1
ATOM 8092 C C . ASP B 1 355 ? 1.234 80.062 43.156 1 89 355 ASP B C 1
ATOM 8094 O O . ASP B 1 355 ? 0.767 78.938 42.938 1 89 355 ASP B O 1
ATOM 8098 N N . ASP B 1 356 ? 0.603 80.938 43.875 1 88.25 356 ASP B N 1
ATOM 8099 C CA . ASP B 1 356 ? -0.721 80.688 44.438 1 88.25 356 ASP B CA 1
ATOM 8100 C C . ASP B 1 356 ? -1.712 80.312 43.312 1 88.25 356 ASP B C 1
ATOM 8102 O O . ASP B 1 356 ? -2.549 79.438 43.531 1 88.25 356 ASP B O 1
ATOM 8106 N N . TYR B 1 357 ? -1.591 80.938 42.25 1 90.38 357 TYR B N 1
ATOM 8107 C CA . TYR B 1 357 ? -2.492 80.625 41.156 1 90.38 357 TYR B CA 1
ATOM 8108 C C . TYR B 1 357 ? -2.199 79.25 40.562 1 90.38 357 TYR B C 1
ATOM 8110 O O . TYR B 1 357 ? -3.121 78.5 40.219 1 90.38 357 TYR B O 1
ATOM 8118 N N . ALA B 1 358 ? -0.926 78.938 40.5 1 92.25 358 ALA B N 1
ATOM 8119 C CA . ALA B 1 358 ? -0.516 77.688 39.969 1 92.25 358 ALA B CA 1
ATOM 8120 C C . ALA B 1 358 ? -0.956 76.562 40.906 1 92.25 358 ALA B C 1
ATOM 8122 O O . ALA B 1 358 ? -1.299 75.438 40.438 1 92.25 358 ALA B O 1
ATOM 8123 N N . HIS B 1 359 ? -0.917 76.812 42.188 1 91.69 359 HIS B N 1
ATOM 8124 C CA . HIS B 1 359 ? -1.343 75.812 43.156 1 91.69 359 HIS B CA 1
ATOM 8125 C C . HIS B 1 359 ? -2.807 75.438 42.969 1 91.69 359 HIS B C 1
ATOM 8127 O O . HIS B 1 359 ? -3.162 74.25 43.031 1 91.69 359 HIS B O 1
ATOM 8133 N N . VAL B 1 360 ? -3.631 76.375 42.719 1 90 360 VAL B N 1
ATOM 8134 C CA . VAL B 1 360 ? -5.047 76.125 42.5 1 90 360 VAL B CA 1
ATOM 8135 C C . VAL B 1 360 ? -5.223 75.312 41.219 1 90 360 VAL B C 1
ATOM 8137 O O . VAL B 1 360 ? -5.977 74.312 41.188 1 90 360 VAL B O 1
ATOM 8140 N N . PHE B 1 361 ? -4.508 75.688 40.219 1 93.25 361 PHE B N 1
ATOM 8141 C CA . PHE B 1 361 ? -4.562 75 38.906 1 93.25 361 PHE B CA 1
ATOM 8142 C C . PHE B 1 361 ? -4.125 73.562 39.031 1 93.25 361 PHE B C 1
ATOM 8144 O O . PHE B 1 361 ? -4.789 72.688 38.5 1 93.25 361 PHE B O 1
ATOM 8151 N N . LEU B 1 362 ? -3.051 73.375 39.688 1 94.12 362 LEU B N 1
ATOM 8152 C CA . LEU B 1 362 ? -2.496 72 39.844 1 94.12 362 LEU B CA 1
ATOM 8153 C C . LEU B 1 362 ? -3.404 71.125 40.688 1 94.12 362 LEU B C 1
ATOM 8155 O O . LEU B 1 362 ? -3.545 69.938 40.438 1 94.12 362 LEU B O 1
ATOM 8159 N N . ARG B 1 363 ? -4.004 71.75 41.719 1 90.12 363 ARG B N 1
ATOM 8160 C CA . ARG B 1 363 ? -4.902 71 42.594 1 90.12 363 ARG B CA 1
ATOM 8161 C C . ARG B 1 363 ? -6.145 70.562 41.812 1 90.12 363 ARG B C 1
ATOM 8163 O O . ARG B 1 363 ? -6.605 69.438 42 1 90.12 363 ARG B O 1
ATOM 8170 N N . ASN B 1 364 ? -6.707 71.438 41.031 1 90.56 364 ASN B N 1
ATOM 8171 C CA . ASN B 1 364 ? -7.867 71.062 40.219 1 90.56 364 ASN B CA 1
ATOM 8172 C C . ASN B 1 364 ? -7.512 70 39.188 1 90.56 364 ASN B C 1
ATOM 8174 O O . ASN B 1 364 ? -8.305 69.125 38.906 1 90.56 364 ASN B O 1
ATOM 8178 N N . THR B 1 365 ? -6.348 70.188 38.594 1 93.56 365 THR B N 1
ATOM 8179 C CA . THR B 1 365 ? -5.859 69.188 37.656 1 93.56 365 THR B CA 1
ATOM 8180 C C . THR B 1 365 ? -5.672 67.812 38.312 1 93.56 365 THR B C 1
ATOM 8182 O O . THR B 1 365 ? -6.004 66.812 37.719 1 93.56 365 THR B O 1
ATOM 8185 N N . LEU B 1 366 ? -5.105 67.812 39.469 1 93.81 366 LEU B N 1
ATOM 8186 C CA . LEU B 1 366 ? -4.887 66.562 40.25 1 93.81 366 LEU B CA 1
ATOM 8187 C C . LEU B 1 366 ? -6.199 65.812 40.469 1 93.81 366 LEU B C 1
ATOM 8189 O O . LEU B 1 366 ? -6.266 64.625 40.281 1 93.81 366 LEU B O 1
ATOM 8193 N N . ARG B 1 367 ? -7.215 66.5 40.844 1 89.94 367 ARG B N 1
ATOM 8194 C CA . ARG B 1 367 ? -8.508 65.938 41.094 1 89.94 367 ARG B CA 1
ATOM 8195 C C . ARG B 1 367 ? -9.086 65.312 39.844 1 89.94 367 ARG B C 1
ATOM 8197 O O . ARG B 1 367 ? -9.648 64.188 39.875 1 89.94 367 ARG B O 1
ATOM 8204 N N . LYS B 1 368 ? -9.008 65.938 38.781 1 91.75 368 LYS B N 1
ATOM 8205 C CA . LYS B 1 368 ? -9.492 65.438 37.5 1 91.75 368 LYS B CA 1
ATOM 8206 C C . LYS B 1 368 ? -8.742 64.188 37.094 1 91.75 368 LYS B C 1
ATOM 8208 O O . LYS B 1 368 ? -9.352 63.219 36.656 1 91.75 368 LYS B O 1
ATOM 8213 N N . LEU B 1 369 ? -7.445 64.188 37.219 1 96.19 369 LEU B N 1
ATOM 8214 C CA . LEU B 1 369 ? -6.613 63.062 36.875 1 96.19 369 LEU B CA 1
ATOM 8215 C C . LEU B 1 369 ? -6.918 61.875 37.781 1 96.19 369 LEU B C 1
ATOM 8217 O O . LEU B 1 369 ? -6.945 60.719 37.312 1 96.19 369 LEU B O 1
ATOM 8221 N N . GLN B 1 370 ? -7.109 62.125 39.031 1 94.88 370 GLN B N 1
ATOM 8222 C CA . GLN B 1 370 ? -7.426 61.062 39.969 1 94.88 370 GLN B CA 1
ATOM 8223 C C . GLN B 1 370 ? -8.75 60.375 39.625 1 94.88 370 GLN B C 1
ATOM 8225 O O . GLN B 1 370 ? -8.883 59.156 39.719 1 94.88 370 GLN B O 1
ATOM 8230 N N . LYS B 1 371 ? -9.695 61.219 39.25 1 93.62 371 LYS B N 1
ATOM 8231 C CA . LYS B 1 371 ? -10.977 60.656 38.844 1 93.62 371 LYS B CA 1
ATOM 8232 C C . LYS B 1 371 ? -10.805 59.781 37.625 1 93.62 371 LYS B C 1
ATOM 8234 O O . LYS B 1 371 ? -11.414 58.688 37.531 1 93.62 371 LYS B O 1
ATOM 8239 N N . ARG B 1 372 ? -9.984 60.156 36.719 1 95.81 372 ARG B N 1
ATOM 8240 C CA . ARG B 1 372 ? -9.727 59.375 35.5 1 95.81 372 ARG B CA 1
ATOM 8241 C C . ARG B 1 372 ? -9.023 58.062 35.844 1 95.81 372 ARG B C 1
ATOM 8243 O O . ARG B 1 372 ? -9.352 57 35.281 1 95.81 372 ARG B O 1
ATOM 8250 N N . VAL B 1 373 ? -8.023 58.062 36.656 1 97.69 373 VAL B N 1
ATOM 8251 C CA . VAL B 1 373 ? -7.293 56.875 37.062 1 97.69 373 VAL B CA 1
ATOM 8252 C C . VAL B 1 373 ? -8.234 55.875 37.75 1 97.69 373 VAL B C 1
ATOM 8254 O O . VAL B 1 373 ? -8.141 54.656 37.531 1 97.69 373 VAL B O 1
ATOM 8257 N N . ASP B 1 374 ? -9.164 56.438 38.531 1 96.69 374 ASP B N 1
ATOM 8258 C CA . ASP B 1 374 ? -10.133 55.562 39.188 1 96.69 374 ASP B CA 1
ATOM 8259 C C . ASP B 1 374 ? -11.031 54.844 38.188 1 96.69 374 ASP B C 1
ATOM 8261 O O . ASP B 1 374 ? -11.352 53.688 38.375 1 96.69 374 ASP B O 1
ATOM 8265 N N . GLN B 1 375 ? -11.43 55.594 37.188 1 97 375 GLN B N 1
ATOM 8266 C CA . GLN B 1 375 ? -12.258 55 36.125 1 97 375 GLN B CA 1
ATOM 8267 C C . GLN B 1 375 ? -11.492 53.906 35.375 1 97 375 GLN B C 1
ATOM 8269 O O . GLN B 1 375 ? -12.039 52.812 35.125 1 97 375 GLN B O 1
ATOM 8274 N N . ILE B 1 376 ? -10.25 54.125 35.062 1 97.94 376 ILE B N 1
ATOM 8275 C CA . ILE B 1 376 ? -9.414 53.156 34.344 1 97.94 376 ILE B CA 1
ATOM 8276 C C . ILE B 1 376 ? -9.164 51.938 35.219 1 97.94 376 ILE B C 1
ATOM 8278 O O . ILE B 1 376 ? -9.203 50.812 34.719 1 97.94 376 ILE B O 1
ATOM 8282 N N . ASP B 1 377 ? -8.938 52.156 36.469 1 97.69 377 ASP B N 1
ATOM 8283 C CA . ASP B 1 377 ? -8.695 51.062 37.375 1 97.69 377 ASP B CA 1
ATOM 8284 C C . ASP B 1 377 ? -9.93 50.156 37.5 1 97.69 377 ASP B C 1
ATOM 8286 O O . ASP B 1 377 ? -9.812 48.938 37.594 1 97.69 377 ASP B O 1
ATOM 8290 N N . THR B 1 378 ? -11.094 50.844 37.5 1 97.75 378 THR B N 1
ATOM 8291 C CA . THR B 1 378 ? -12.328 50.062 37.531 1 97.75 378 THR B CA 1
ATOM 8292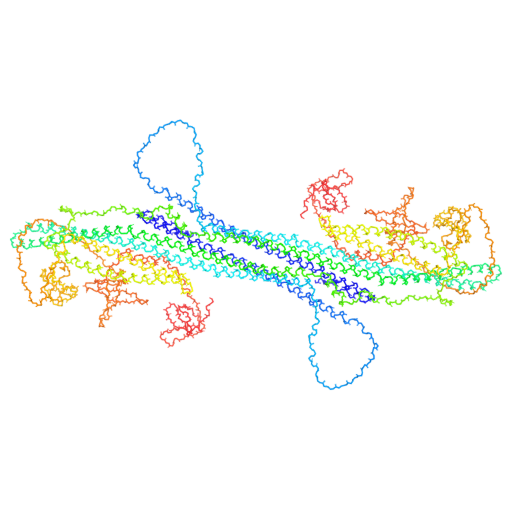 C C . THR B 1 378 ? -12.492 49.219 36.281 1 97.75 378 THR B C 1
ATOM 8294 O O . THR B 1 378 ? -12.898 48.062 36.344 1 97.75 378 THR B O 1
ATOM 8297 N N . GLU B 1 379 ? -12.133 49.781 35.156 1 96.94 379 GLU B N 1
ATOM 8298 C CA . GLU B 1 379 ? -12.211 49.062 33.906 1 96.94 379 GLU B CA 1
ATOM 8299 C C . GLU B 1 379 ? -11.211 47.906 33.844 1 96.94 379 GLU B C 1
ATOM 8301 O O . GLU B 1 379 ? -11.523 46.812 33.375 1 96.94 379 GLU B O 1
ATOM 8306 N N . ILE B 1 380 ? -10 48.094 34.312 1 97.44 380 ILE B N 1
ATOM 8307 C CA . ILE B 1 380 ? -8.961 47.062 34.344 1 97.44 380 ILE B CA 1
ATOM 8308 C C . ILE B 1 380 ? -9.398 45.906 35.219 1 97.44 380 ILE B C 1
ATOM 8310 O O . ILE B 1 380 ? -9.195 44.75 34.906 1 97.44 380 ILE B O 1
ATOM 8314 N N . LYS B 1 381 ? -10 46.25 36.344 1 96.81 381 LYS B N 1
ATOM 8315 C CA . LYS B 1 381 ? -10.484 45.219 37.281 1 96.81 381 LYS B CA 1
ATOM 8316 C C . LYS B 1 381 ? -11.57 44.375 36.625 1 96.81 381 LYS B C 1
ATOM 8318 O O . LYS B 1 381 ? -11.586 43.156 36.781 1 96.81 381 LYS B O 1
ATOM 8323 N N . SER B 1 382 ? -12.43 45.062 35.938 1 96.69 382 SER B N 1
ATOM 8324 C CA . SER B 1 382 ? -13.492 44.344 35.219 1 96.69 382 SER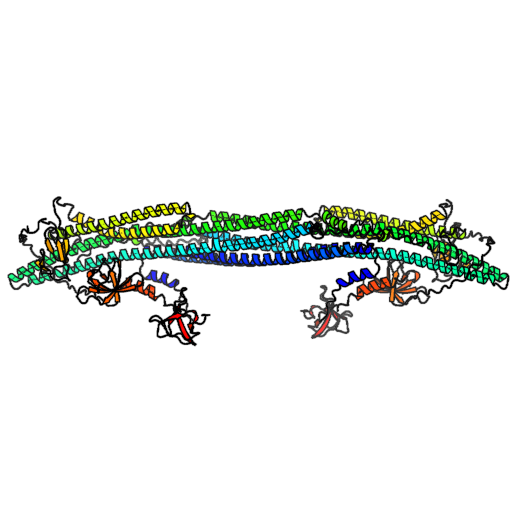 B CA 1
ATOM 8325 C C . SER B 1 382 ? -12.93 43.406 34.156 1 96.69 382 SER B C 1
ATOM 8327 O O . SER B 1 382 ? -13.344 42.25 34.062 1 96.69 382 SER B O 1
ATOM 8329 N N . LYS B 1 383 ? -11.961 43.812 33.406 1 95.94 383 LYS B N 1
ATOM 8330 C CA . LYS B 1 383 ? -11.352 43.031 32.344 1 95.94 383 LYS B CA 1
ATOM 8331 C C . LYS B 1 383 ? -10.523 41.875 32.906 1 95.94 383 LYS B C 1
ATOM 8333 O O . LYS B 1 383 ? -10.453 40.812 32.312 1 95.94 383 LYS B O 1
ATOM 8338 N N . ASN B 1 384 ? -9.938 42.094 34.062 1 96.19 384 ASN B N 1
ATOM 8339 C CA . ASN B 1 384 ? -9.188 41.031 34.719 1 96.19 384 ASN B CA 1
ATOM 8340 C C . ASN B 1 384 ? -10.109 39.906 35.219 1 96.19 384 ASN B C 1
ATOM 8342 O O . ASN B 1 384 ? -9.75 38.75 35.188 1 96.19 384 ASN B O 1
ATOM 8346 N N . ARG B 1 385 ? -11.281 40.312 35.625 1 94.75 385 ARG B N 1
ATOM 8347 C CA . ARG B 1 385 ? -12.258 39.312 36.031 1 94.75 385 ARG B CA 1
ATOM 8348 C C . ARG B 1 385 ? -12.695 38.438 34.844 1 94.75 385 ARG B C 1
ATOM 8350 O O . ARG B 1 385 ? -12.82 37.219 34.969 1 94.75 385 ARG B O 1
ATOM 8357 N N . THR B 1 386 ? -12.914 39.125 33.781 1 94.38 386 THR B N 1
ATOM 8358 C CA . THR B 1 386 ? -13.266 38.406 32.531 1 94.38 386 THR B CA 1
ATOM 8359 C C . THR B 1 386 ? -12.133 37.5 32.125 1 94.38 386 THR B C 1
ATOM 8361 O O . THR B 1 386 ? -12.367 36.344 31.688 1 94.38 386 THR B O 1
ATOM 8364 N N . LEU B 1 387 ? -10.914 37.938 32.188 1 94.88 387 LEU B N 1
ATOM 8365 C CA . LEU B 1 387 ? -9.734 37.156 31.812 1 94.88 387 LEU B CA 1
ATOM 8366 C C . LEU B 1 387 ? -9.602 35.906 32.688 1 94.88 387 LEU B C 1
ATOM 8368 O O . LEU B 1 387 ? -9.273 34.812 32.188 1 94.88 387 LEU B O 1
ATOM 8372 N N . ASP B 1 388 ? -9.883 36 33.938 1 93.75 388 ASP B N 1
ATOM 8373 C CA . ASP B 1 388 ? -9.82 34.875 34.875 1 93.75 388 ASP B CA 1
ATOM 8374 C C . ASP B 1 388 ? -10.883 33.844 34.531 1 93.75 388 ASP B C 1
ATOM 8376 O O . ASP B 1 388 ? -10.625 32.625 34.562 1 93.75 388 ASP B O 1
ATOM 8380 N N . GLY B 1 389 ? -12.055 34.344 34.25 1 92.81 389 GLY B N 1
ATOM 8381 C CA . GLY B 1 389 ? -13.102 33.406 33.812 1 92.81 389 GLY B CA 1
ATOM 8382 C C . GLY B 1 389 ? -12.758 32.688 32.531 1 92.81 389 GLY B C 1
ATOM 8383 O O . GLY B 1 389 ? -13.008 31.469 32.406 1 92.81 389 GLY B O 1
ATOM 8384 N N . THR B 1 390 ? -12.203 33.312 31.594 1 93.5 390 THR B N 1
ATOM 8385 C CA . THR B 1 390 ? -11.82 32.719 30.328 1 93.5 390 THR B CA 1
ATOM 8386 C C . THR B 1 390 ? -10.68 31.719 30.516 1 93.5 390 THR B C 1
ATOM 8388 O O . THR B 1 390 ? -10.586 30.719 29.797 1 93.5 390 THR B O 1
ATOM 8391 N N . LYS B 1 391 ? -9.742 32.031 31.422 1 92.88 391 LYS B N 1
ATOM 8392 C CA . LYS B 1 391 ? -8.648 31.109 31.734 1 92.88 391 LYS B CA 1
ATOM 8393 C C . LYS B 1 391 ? -9.188 29.766 32.25 1 92.88 391 LYS B C 1
ATOM 8395 O O . LYS B 1 391 ? -8.656 28.719 31.906 1 92.88 391 LYS B O 1
ATOM 8400 N N . ASN B 1 392 ? -10.203 29.828 33.094 1 92.12 392 ASN B N 1
ATOM 8401 C CA . ASN B 1 392 ? -10.836 28.625 33.594 1 92.12 392 ASN B CA 1
ATOM 8402 C C . ASN B 1 392 ? -11.477 27.812 32.438 1 92.12 392 ASN B C 1
ATOM 8404 O O . ASN B 1 392 ? -11.398 26.594 32.438 1 92.12 392 ASN B O 1
ATOM 8408 N N . LEU B 1 393 ? -12.086 28.531 31.609 1 90.38 393 LEU B N 1
ATOM 8409 C CA . LEU B 1 393 ? -12.672 27.875 30.438 1 90.38 393 LEU B CA 1
ATOM 8410 C C . LEU B 1 393 ? -11.602 27.234 29.578 1 90.38 393 LEU B C 1
ATOM 8412 O O . LEU B 1 393 ? -11.797 26.141 29.031 1 90.38 393 LEU B O 1
ATOM 8416 N N . PHE B 1 394 ? -10.461 27.875 29.391 1 90.56 394 PHE B N 1
ATOM 8417 C CA . PHE B 1 394 ? -9.336 27.359 28.625 1 90.56 394 PHE B CA 1
ATOM 8418 C C . PHE B 1 394 ? -8.82 26.062 29.219 1 90.56 394 PHE B C 1
ATOM 8420 O O . PHE B 1 394 ? -8.57 25.094 28.484 1 90.56 394 PHE B O 1
ATOM 8427 N N . ASP B 1 395 ? -8.664 26.031 30.516 1 90.56 395 ASP B N 1
ATOM 8428 C CA . ASP B 1 395 ? -8.18 24.844 31.203 1 90.56 395 ASP B CA 1
ATOM 8429 C C . ASP B 1 395 ? -9.164 23.688 31.062 1 90.56 395 ASP B C 1
ATOM 8431 O O . ASP B 1 395 ? -8.758 22.547 30.875 1 90.56 395 ASP B O 1
ATOM 8435 N N . ALA B 1 396 ? -10.438 23.984 31.109 1 89.75 396 ALA B N 1
ATOM 8436 C CA . ALA B 1 396 ? -11.469 22.953 30.969 1 89.75 396 ALA B CA 1
ATOM 8437 C C . ALA B 1 396 ? -11.453 22.344 29.562 1 89.75 396 ALA B C 1
ATOM 8439 O O . ALA B 1 396 ? -11.531 21.125 29.406 1 89.75 396 ALA B O 1
ATOM 8440 N N . TYR B 1 397 ? -11.297 23.234 28.578 1 87.19 397 TYR B N 1
ATOM 8441 C CA . TYR B 1 397 ? -11.32 22.781 27.203 1 87.19 397 TYR B CA 1
ATOM 8442 C C . TYR B 1 397 ? -10.047 22.016 26.844 1 87.19 397 TYR B C 1
ATOM 8444 O O . TYR B 1 397 ? -10.047 21.172 25.953 1 87.19 397 TYR B O 1
ATOM 8452 N N . THR B 1 398 ? -8.953 22.375 27.5 1 85.12 398 THR B N 1
ATOM 8453 C CA . THR B 1 398 ? -7.691 21.672 27.266 1 85.12 398 THR B CA 1
ATOM 8454 C C . THR B 1 398 ? -7.758 20.25 27.828 1 85.12 398 THR B C 1
ATOM 8456 O O . THR B 1 398 ? -7.16 19.328 27.266 1 85.12 398 THR B O 1
ATOM 8459 N N . LYS B 1 399 ? -8.469 20 28.906 1 85.88 399 LYS B N 1
ATOM 8460 C CA . LYS B 1 399 ? -8.609 18.688 29.531 1 85.88 399 LYS B CA 1
ATOM 8461 C C . LYS B 1 399 ? -9.578 17.812 28.734 1 85.88 399 LYS B C 1
ATOM 8463 O O . LYS B 1 399 ? -9.352 16.609 28.578 1 85.88 399 LYS B O 1
ATOM 8468 N N . ASP B 1 400 ? -10.664 18.469 28.328 1 84.5 400 ASP B N 1
ATOM 8469 C CA . ASP B 1 400 ? -11.648 17.734 27.531 1 84.5 400 ASP B CA 1
ATOM 8470 C C . ASP B 1 400 ? -11.992 18.5 26.25 1 84.5 400 ASP B C 1
ATOM 8472 O O . ASP B 1 400 ? -12.859 19.375 26.25 1 84.5 400 ASP B O 1
ATOM 8476 N N . ARG B 1 401 ? -11.375 18.141 25.172 1 78.12 401 ARG B N 1
ATOM 8477 C CA . ARG B 1 401 ? -11.492 18.828 23.906 1 78.12 401 ARG B CA 1
ATOM 8478 C C . ARG B 1 401 ? -12.883 18.672 23.312 1 78.12 401 ARG B C 1
ATOM 8480 O O . ARG B 1 401 ? -13.242 19.359 22.344 1 78.12 401 ARG B O 1
ATOM 8487 N N . LYS B 1 402 ? -13.711 17.828 23.875 1 80.12 402 LYS B N 1
ATOM 8488 C CA . LYS B 1 402 ? -15.062 17.625 23.375 1 80.12 402 LYS B CA 1
ATOM 8489 C C . LYS B 1 402 ? -15.961 18.812 23.734 1 80.12 402 LYS B C 1
ATOM 8491 O O . LYS B 1 402 ? -16.969 19.047 23.078 1 80.12 402 LYS B O 1
ATOM 8496 N N . GLN B 1 403 ? -15.555 19.484 24.656 1 83.44 403 GLN B N 1
ATOM 8497 C CA . GLN B 1 403 ? -16.375 20.562 25.203 1 83.44 403 GLN B CA 1
ATOM 8498 C C . GLN B 1 403 ? -16.203 21.844 24.375 1 83.44 403 GLN B C 1
ATOM 8500 O O . GLN B 1 403 ? -17.078 22.719 24.406 1 83.44 403 GLN B O 1
ATOM 8505 N N . GLY B 1 404 ? -15.148 22.078 23.734 1 82.75 404 GLY B N 1
ATOM 8506 C CA . GLY B 1 404 ? -14.891 23.266 22.938 1 82.75 404 GLY B CA 1
ATOM 8507 C C . GLY B 1 404 ? -13.469 23.344 22.422 1 82.75 404 GLY B C 1
ATOM 8508 O O . GLY B 1 404 ? -12.641 22.484 22.719 1 82.75 404 GLY B O 1
ATOM 8509 N N . ASP B 1 405 ? -13.203 24.438 21.719 1 83.38 405 ASP B N 1
ATOM 8510 C CA . ASP B 1 405 ? -11.891 24.625 21.109 1 83.38 405 ASP B CA 1
ATOM 8511 C C . ASP B 1 405 ? -11.016 25.531 21.969 1 83.38 405 ASP B C 1
ATOM 8513 O O . ASP B 1 405 ? -11.273 26.734 22.094 1 83.38 405 ASP B O 1
ATOM 8517 N N . PRO B 1 406 ? -10.055 24.922 22.594 1 86.5 406 PRO B N 1
ATOM 8518 C CA . PRO B 1 406 ? -9.18 25.734 23.438 1 86.5 406 PRO B CA 1
ATOM 8519 C C . PRO B 1 406 ? -8.531 26.891 22.703 1 86.5 406 PRO B C 1
ATOM 8521 O O . PRO B 1 406 ? -8.234 27.922 23.297 1 86.5 406 PRO B O 1
ATOM 8524 N N . ASP B 1 407 ? -8.383 26.891 21.422 1 82.94 407 ASP B N 1
ATOM 8525 C CA . ASP B 1 407 ? -7.73 27.953 20.641 1 82.94 407 ASP B CA 1
ATOM 8526 C C . ASP B 1 407 ? -8.617 29.188 20.547 1 82.94 407 ASP B C 1
ATOM 8528 O O . ASP B 1 407 ? -8.117 30.312 20.578 1 82.94 407 ASP B O 1
ATOM 8532 N N . ASP B 1 408 ? -9.859 28.953 20.516 1 87.81 408 ASP B N 1
ATOM 8533 C CA . ASP B 1 408 ? -10.789 30.078 20.453 1 87.81 408 ASP B CA 1
ATOM 8534 C C . ASP B 1 408 ? -10.805 30.844 21.781 1 87.81 408 ASP B C 1
ATOM 8536 O O . ASP B 1 408 ? -10.875 32.062 21.797 1 87.81 408 ASP B O 1
ATOM 8540 N N . VAL B 1 409 ? -10.758 30.031 22.828 1 91.06 409 VAL B N 1
ATOM 8541 C CA . VAL B 1 409 ? -10.742 30.625 24.156 1 91.06 409 VAL B CA 1
ATOM 8542 C C . VAL B 1 409 ? -9.438 31.391 24.375 1 91.06 409 VAL B C 1
ATOM 8544 O O . VAL B 1 409 ? -9.43 32.469 24.953 1 91.06 409 VAL B O 1
ATOM 8547 N N . LYS B 1 410 ? -8.359 30.844 23.906 1 90.94 410 LYS B N 1
ATOM 8548 C CA . LYS B 1 410 ? -7.059 31.5 24.031 1 90.94 410 LYS B CA 1
ATOM 8549 C C . LYS B 1 410 ? -7.043 32.812 23.297 1 90.94 410 LYS B C 1
ATOM 8551 O O . LYS B 1 410 ? -6.465 33.812 23.766 1 90.94 410 LYS B O 1
ATOM 8556 N N . GLU B 1 411 ? -7.723 32.906 22.156 1 90.94 411 GLU B N 1
ATOM 8557 C CA . GLU B 1 411 ? -7.797 34.125 21.391 1 90.94 411 GLU B CA 1
ATOM 8558 C C . GLU B 1 411 ? -8.594 35.188 22.141 1 90.94 411 GLU B C 1
ATOM 8560 O O . GLU B 1 411 ? -8.234 36.375 22.109 1 90.94 411 GLU B O 1
ATOM 8565 N N . SER B 1 412 ? -9.609 34.75 22.781 1 92.25 412 SER B N 1
ATOM 8566 C CA . SER B 1 412 ? -10.398 35.656 23.594 1 92.25 412 SER B CA 1
ATOM 8567 C C . SER B 1 412 ? -9.594 36.219 24.766 1 92.25 412 SER B C 1
ATOM 8569 O O . SER B 1 412 ? -9.719 37.375 25.125 1 92.25 412 SER B O 1
ATOM 8571 N N . MET B 1 413 ? -8.812 35.344 25.297 1 94.69 413 MET B N 1
ATOM 8572 C CA . MET B 1 413 ? -7.934 35.75 26.391 1 94.69 413 MET B CA 1
ATOM 8573 C C . MET B 1 413 ? -6.922 36.781 25.938 1 94.69 413 MET B C 1
ATOM 8575 O O . MET B 1 413 ? -6.664 37.781 26.641 1 94.69 413 MET B O 1
ATOM 8579 N N . LEU B 1 414 ? -6.445 36.625 24.781 1 94.44 414 LEU B N 1
ATOM 8580 C CA . LEU B 1 414 ? -5.445 37.531 24.234 1 94.44 414 LEU B CA 1
ATOM 8581 C C . LEU B 1 414 ? -6.066 38.875 23.906 1 94.44 414 LEU B C 1
ATOM 8583 O O . LEU B 1 414 ? -5.438 39.938 24.125 1 94.44 414 LEU B O 1
ATOM 8587 N N . ASP B 1 415 ? -7.285 38.875 23.484 1 93.94 415 ASP B N 1
ATOM 8588 C CA . ASP B 1 415 ? -7.988 40.125 23.203 1 93.94 415 ASP B CA 1
ATOM 8589 C C . ASP B 1 415 ? -8.164 40.938 24.484 1 93.94 415 ASP B C 1
ATOM 8591 O O . ASP B 1 415 ? -7.93 42.156 24.469 1 93.94 415 ASP B O 1
ATOM 8595 N N . GLU B 1 416 ? -8.539 40.25 25.5 1 94.44 416 GLU B N 1
ATOM 8596 C CA . GLU B 1 416 ? -8.695 40.906 26.781 1 94.44 416 GLU B CA 1
ATOM 8597 C C . GLU B 1 416 ? -7.363 41.438 27.297 1 94.44 416 GLU B C 1
ATOM 8599 O O . GLU B 1 416 ? -7.297 42.531 27.844 1 94.44 416 GLU B O 1
ATOM 8604 N N . SER B 1 417 ? -6.363 40.688 27.125 1 95.12 417 SER B N 1
ATOM 8605 C CA . SER B 1 417 ? -5.031 41.062 27.594 1 95.12 417 SER B CA 1
ATOM 8606 C C . SER B 1 417 ? -4.523 42.281 26.812 1 95.12 417 SER B C 1
ATOM 8608 O O . SER B 1 417 ? -3.859 43.156 27.391 1 95.12 417 SER B O 1
ATOM 8610 N N . ARG B 1 418 ? -4.785 42.375 25.547 1 95.19 418 ARG B N 1
ATOM 8611 C CA . ARG B 1 418 ? -4.387 43.5 24.719 1 95.19 418 ARG B CA 1
ATOM 8612 C C . ARG B 1 418 ? -5.098 44.781 25.172 1 95.19 418 ARG B C 1
ATOM 8614 O O . ARG B 1 418 ? -4.48 45.844 25.266 1 95.19 418 ARG B O 1
ATOM 8621 N N . ASP B 1 419 ? -6.352 44.625 25.484 1 95.38 419 ASP B N 1
ATOM 8622 C CA . ASP B 1 419 ? -7.113 45.781 25.984 1 95.38 419 ASP B CA 1
ATOM 8623 C C . ASP B 1 419 ? -6.547 46.281 27.297 1 95.38 419 ASP B C 1
ATOM 8625 O O . ASP B 1 419 ? -6.453 47.469 27.531 1 95.38 419 ASP B O 1
ATOM 8629 N N . ILE B 1 420 ? -6.219 45.344 28.125 1 96.5 420 ILE B N 1
ATOM 8630 C CA . ILE B 1 420 ? -5.672 45.719 29.422 1 96.5 420 ILE B CA 1
ATOM 8631 C C . ILE B 1 420 ? -4.344 46.438 29.25 1 96.5 420 ILE B C 1
ATOM 8633 O O . ILE B 1 420 ? -4.059 47.406 29.969 1 96.5 420 ILE B O 1
ATOM 8637 N N . MET B 1 421 ? -3.566 46.031 28.297 1 95.88 421 MET B N 1
ATOM 8638 C CA . MET B 1 421 ? -2.275 46.656 28.047 1 95.88 421 MET B CA 1
ATOM 8639 C C . MET B 1 421 ? -2.455 48.125 27.625 1 95.88 421 MET B C 1
ATOM 8641 O O . MET B 1 421 ? -1.712 49 28.078 1 95.88 421 MET B O 1
ATOM 8645 N N . VAL B 1 422 ? -3.463 48.312 26.797 1 95.81 422 VAL B N 1
ATOM 8646 C CA . VAL B 1 422 ? -3.738 49.688 26.328 1 95.81 422 VAL B CA 1
ATOM 8647 C C . VAL B 1 422 ? -4.227 50.531 27.484 1 95.81 422 VAL B C 1
ATOM 8649 O O . VAL B 1 422 ? -3.809 51.688 27.641 1 95.81 422 VAL B O 1
ATOM 8652 N N . LEU B 1 423 ? -5.074 49.969 28.375 1 96.88 423 LEU B N 1
ATOM 8653 C CA . LEU B 1 423 ? -5.586 50.688 29.547 1 96.88 423 LEU B CA 1
ATOM 8654 C C . LEU B 1 423 ? -4.457 51.031 30.516 1 96.88 423 LEU B C 1
ATOM 8656 O O . LEU B 1 423 ? -4.453 52.094 31.141 1 96.88 423 LEU B O 1
ATOM 8660 N N . LYS B 1 424 ? -3.557 50.125 30.641 1 97.12 424 LYS B N 1
ATOM 8661 C CA . LYS B 1 424 ? -2.43 50.344 31.547 1 97.12 424 LYS B CA 1
ATOM 8662 C C . LYS B 1 424 ? -1.533 51.469 31.047 1 97.12 424 LYS B C 1
ATOM 8664 O O . LYS B 1 424 ? -0.905 52.156 31.844 1 97.12 424 LYS B O 1
ATOM 8669 N N . THR B 1 425 ? -1.474 51.594 29.734 1 96.5 425 THR B N 1
ATOM 8670 C CA . THR B 1 425 ? -0.726 52.719 29.172 1 96.5 425 THR B CA 1
ATOM 8671 C C . THR B 1 425 ? -1.385 54.031 29.547 1 96.5 425 THR B C 1
ATOM 8673 O O . THR B 1 425 ? -0.704 55 29.938 1 96.5 425 THR B O 1
ATOM 8676 N N . ALA B 1 426 ? -2.705 54.094 29.453 1 96.56 426 ALA B N 1
ATOM 8677 C CA . ALA B 1 426 ? -3.447 55.281 29.844 1 96.56 426 ALA B CA 1
ATOM 8678 C C . ALA B 1 426 ? -3.283 55.562 31.344 1 96.56 426 ALA B C 1
ATOM 8680 O O . ALA B 1 426 ? -3.117 56.719 31.75 1 96.56 426 ALA B O 1
ATOM 8681 N N . ARG B 1 427 ? -3.346 54.594 32.125 1 97.62 427 ARG B N 1
ATOM 8682 C CA . ARG B 1 427 ? -3.156 54.75 33.562 1 97.62 427 ARG B CA 1
ATOM 8683 C C . ARG B 1 427 ? -1.771 55.281 33.875 1 97.62 427 ARG B C 1
ATOM 8685 O O . ARG B 1 427 ? -1.619 56.125 34.781 1 97.62 427 ARG B O 1
ATOM 8692 N N . CYS B 1 428 ? -0.782 54.719 33.188 1 97.5 428 CYS B N 1
ATOM 8693 C CA . CYS B 1 428 ? 0.596 55.156 33.375 1 97.5 428 CYS B CA 1
ATOM 8694 C C . CYS B 1 428 ? 0.742 56.625 33.094 1 97.5 428 CYS B C 1
ATOM 8696 O O . CYS B 1 428 ? 1.396 57.344 33.844 1 97.5 428 CYS B O 1
ATOM 8698 N N . LYS B 1 429 ? 0.135 57.062 32.031 1 97.5 429 LYS B N 1
ATOM 8699 C CA . LYS B 1 429 ? 0.154 58.469 31.656 1 97.5 429 LYS B CA 1
ATOM 8700 C C . LYS B 1 429 ? -0.388 59.344 32.781 1 97.5 429 LYS B C 1
ATOM 8702 O O . LYS B 1 429 ? 0.296 60.25 33.25 1 97.5 429 LYS B O 1
ATOM 8707 N N . TYR B 1 430 ? -1.56 59.031 33.312 1 98.06 430 TYR B N 1
ATOM 8708 C CA . TYR B 1 430 ? -2.24 59.875 34.312 1 98.06 430 TYR B CA 1
ATOM 8709 C C . TYR B 1 430 ? -1.578 59.719 35.688 1 98.06 430 TYR B C 1
ATOM 8711 O O . TYR B 1 430 ? -1.442 60.688 36.438 1 98.06 430 TYR B O 1
ATOM 8719 N N . GLN B 1 431 ? -1.201 58.562 35.969 1 97.62 431 GLN B N 1
ATOM 8720 C CA . GLN B 1 431 ? -0.58 58.344 37.281 1 97.62 431 GLN B CA 1
ATOM 8721 C C . GLN B 1 431 ? 0.737 59.094 37.406 1 97.62 431 GLN B C 1
ATOM 8723 O O . GLN B 1 431 ? 1.061 59.625 38.469 1 97.62 431 GLN B O 1
ATOM 8728 N N . THR B 1 432 ? 1.509 59.125 36.344 1 97.81 432 THR B N 1
ATOM 8729 C CA . THR B 1 432 ? 2.771 59.844 36.344 1 97.81 432 THR B CA 1
ATOM 8730 C C . THR B 1 432 ? 2.533 61.344 36.594 1 97.81 432 THR B C 1
ATOM 8732 O O . THR B 1 432 ? 3.283 61.969 37.344 1 97.81 432 THR B O 1
ATOM 8735 N N . GLN B 1 433 ? 1.495 61.844 35.969 1 97.56 433 GLN B N 1
ATOM 8736 C CA . GLN B 1 433 ? 1.14 63.25 36.156 1 97.56 433 GLN B CA 1
ATOM 8737 C C . GLN B 1 433 ? 0.683 63.5 37.594 1 97.56 433 GLN B C 1
ATOM 8739 O O . GLN B 1 433 ? 1.056 64.5 38.219 1 97.56 433 GLN B O 1
ATOM 8744 N N . ILE B 1 434 ? -0.083 62.625 38.125 1 97.12 434 ILE B N 1
ATOM 8745 C CA . ILE B 1 434 ? -0.56 62.75 39.5 1 97.12 434 ILE B CA 1
ATOM 8746 C C . ILE B 1 434 ? 0.629 62.781 40.469 1 97.12 434 ILE B C 1
ATOM 8748 O O . ILE B 1 434 ? 0.696 63.625 41.344 1 97.12 434 ILE B O 1
ATOM 8752 N N . ASP B 1 435 ? 1.506 61.906 40.25 1 96.56 435 ASP B N 1
ATOM 8753 C CA . ASP B 1 435 ? 2.676 61.812 41.125 1 96.56 435 ASP B CA 1
ATOM 8754 C C . ASP B 1 435 ? 3.518 63.062 41.031 1 96.56 435 ASP B C 1
ATOM 8756 O O . ASP B 1 435 ? 4.035 63.531 42.062 1 96.56 435 ASP B O 1
ATOM 8760 N N . ALA B 1 436 ? 3.648 63.562 39.812 1 95.75 436 ALA B N 1
ATOM 8761 C CA . ALA B 1 436 ? 4.414 64.812 39.625 1 95.75 436 ALA B CA 1
ATOM 8762 C C . ALA B 1 436 ? 3.762 65.938 40.375 1 95.75 436 ALA B C 1
ATOM 8764 O O . ALA B 1 436 ? 4.449 66.75 41.031 1 95.75 436 ALA B O 1
ATOM 8765 N N . ILE B 1 437 ? 2.453 66.062 40.312 1 96.06 437 ILE B N 1
ATOM 8766 C CA . ILE B 1 437 ? 1.716 67.125 40.969 1 96.06 437 ILE B CA 1
ATOM 8767 C C . ILE B 1 437 ? 1.798 67 42.469 1 96.06 437 ILE B C 1
ATOM 8769 O O . ILE B 1 437 ? 2.041 67.938 43.219 1 96.06 437 ILE B O 1
ATOM 8773 N N . MET B 1 438 ? 1.607 65.875 42.969 1 94.19 438 MET B N 1
ATOM 8774 C CA . MET B 1 438 ? 1.637 65.562 44.406 1 94.19 438 MET B CA 1
ATOM 8775 C C . MET B 1 438 ? 3.014 65.875 45 1 94.19 438 MET B C 1
ATOM 8777 O O . MET B 1 438 ? 3.123 66.312 46.125 1 94.19 438 MET B O 1
ATOM 8781 N N . GLN B 1 439 ? 3.998 65.625 44.219 1 91.94 439 GLN B N 1
ATOM 8782 C CA . GLN B 1 439 ? 5.352 65.938 44.688 1 91.94 439 GLN B CA 1
ATOM 8783 C C . GLN B 1 439 ? 5.574 67.438 44.781 1 91.94 439 GLN B C 1
ATOM 8785 O O . GLN B 1 439 ? 6.324 67.938 45.625 1 91.94 439 GLN B O 1
ATOM 8790 N N . CYS B 1 440 ? 4.883 68.125 43.938 1 90.12 440 CYS B N 1
ATOM 8791 C CA . CYS B 1 440 ? 5.051 69.625 43.875 1 90.12 440 CYS B CA 1
ATOM 8792 C C . CYS B 1 440 ? 4.219 70.312 44.938 1 90.12 440 CYS B C 1
ATOM 8794 O O . CYS B 1 440 ? 4.734 71.125 45.688 1 90.12 440 CYS B O 1
ATOM 8796 N N . ILE B 1 441 ? 2.902 70.062 45.125 1 87.81 441 ILE B N 1
ATOM 8797 C CA . ILE B 1 441 ? 2.004 70.812 45.969 1 87.81 441 ILE B CA 1
ATOM 8798 C C . ILE B 1 441 ? 1.713 70.062 47.25 1 87.81 441 ILE B C 1
ATOM 8800 O O . ILE B 1 441 ? 1.178 70.562 48.219 1 87.81 441 ILE B O 1
ATOM 8804 N N . GLY B 1 442 ? 2.236 68.938 47.5 1 78.25 442 GLY B N 1
ATOM 8805 C CA . GLY B 1 442 ? 2.006 68.125 48.688 1 78.25 442 GLY B CA 1
ATOM 8806 C C . GLY B 1 442 ? 0.6 67.562 48.75 1 78.25 442 GLY B C 1
ATOM 8807 O O . GLY B 1 442 ? -0.218 67.812 47.875 1 78.25 442 GLY B O 1
ATOM 8808 N N . VAL B 1 443 ? 0.299 66.812 49.75 1 69.25 443 VAL B N 1
ATOM 8809 C CA . VAL B 1 443 ? -0.947 66.062 49.906 1 69.25 443 VAL B CA 1
ATOM 8810 C C . VAL B 1 443 ? -1.896 66.812 50.812 1 69.25 443 VAL B C 1
ATOM 8812 O O . VAL B 1 443 ? -2.971 66.375 51.156 1 69.25 443 VAL B O 1
ATOM 8815 N N . GLU B 1 444 ? -1.636 68.062 51.062 1 62.22 444 GLU B N 1
ATOM 8816 C CA . GLU B 1 444 ? -2.352 68.688 52.156 1 62.22 444 GLU B CA 1
ATOM 8817 C C . GLU B 1 444 ? -3.807 68.938 51.812 1 62.22 444 GLU B C 1
ATOM 8819 O O . GLU B 1 444 ? -4.09 69.875 51 1 62.22 444 GLU B O 1
ATOM 8824 N N . GLU B 1 445 ? -4.594 68.062 51.719 1 60.38 445 GLU B N 1
ATOM 8825 C CA . GLU B 1 445 ? -6.016 68.375 51.594 1 60.38 445 GLU B CA 1
ATOM 8826 C C . GLU B 1 445 ? -6.645 68.75 52.906 1 60.38 445 GLU B C 1
ATOM 8828 O O . GLU B 1 445 ? -6.398 68.125 53.938 1 60.38 445 GLU B O 1
ATOM 8833 N N . SER B 1 446 ? -6.891 70 53.031 1 59.06 446 SER B N 1
ATOM 8834 C CA . SER B 1 446 ? -7.68 70.25 54.219 1 59.06 446 SER B CA 1
ATOM 8835 C C . SER B 1 446 ? -8.852 69.312 54.344 1 59.06 446 SER B C 1
ATOM 8837 O O . SER B 1 446 ? -9.617 69.125 53.406 1 59.06 446 SER B O 1
ATOM 8839 N N . PRO B 1 447 ? -8.859 68.375 55.344 1 57 447 PRO B N 1
ATOM 8840 C CA . PRO B 1 447 ? -9.93 67.438 55.531 1 57 447 PRO B CA 1
ATOM 8841 C C . PRO B 1 447 ? -11.32 68 55.312 1 57 447 PRO B C 1
ATOM 8843 O O . PRO B 1 447 ? -12.234 67.25 54.875 1 57 447 PRO B O 1
ATOM 8846 N N . ASN B 1 448 ? -11.523 69.312 55.625 1 57.62 448 ASN B N 1
ATOM 8847 C CA . ASN B 1 448 ? -12.852 69.875 55.625 1 57.62 448 ASN B CA 1
ATOM 8848 C C . ASN B 1 448 ? -13.109 70.688 54.344 1 57.62 448 ASN B C 1
ATOM 8850 O O . ASN B 1 448 ? -14.055 71.438 54.281 1 57.62 448 ASN B O 1
ATOM 8854 N N . ALA B 1 449 ? -12.219 70.562 53.312 1 65.38 449 ALA B N 1
ATOM 8855 C CA . ALA B 1 449 ? -12.391 71.375 52.156 1 65.38 449 ALA B CA 1
ATOM 8856 C C . ALA B 1 449 ? -13.414 70.812 51.188 1 65.38 449 ALA B C 1
ATOM 8858 O O . ALA B 1 449 ? -13.336 69.625 50.812 1 65.38 449 ALA B O 1
ATOM 8859 N N . ARG B 1 450 ? -14.555 71.5 51.125 1 77.88 450 ARG B N 1
ATOM 8860 C CA . ARG B 1 450 ? -15.57 71.125 50.125 1 77.88 450 ARG B CA 1
ATOM 8861 C C . ARG B 1 450 ? -15.211 71.625 48.75 1 77.88 450 ARG B C 1
ATOM 8863 O O . ARG B 1 450 ? -14.875 72.812 48.594 1 77.88 450 ARG B O 1
ATOM 8870 N N . PHE B 1 451 ? -15.281 70.688 47.812 1 80.75 451 PHE B N 1
ATOM 8871 C CA . PHE B 1 451 ? -14.906 71.062 46.438 1 80.75 451 PHE B CA 1
ATOM 8872 C C . PHE B 1 451 ? -16.141 71.312 45.562 1 80.75 451 PHE B C 1
ATOM 8874 O O . PHE B 1 451 ? -17.203 70.75 45.844 1 80.75 451 PHE B O 1
ATOM 8881 N N . HIS B 1 452 ? -15.93 72.125 44.531 1 84.31 452 HIS B N 1
ATOM 8882 C CA . HIS B 1 452 ? -17.047 72.438 43.625 1 84.31 452 HIS B CA 1
ATOM 8883 C C . HIS B 1 452 ? -17.438 71.188 42.812 1 84.31 452 HIS B C 1
ATOM 8885 O O . HIS B 1 452 ? -16.578 70.438 42.375 1 84.31 452 HIS B O 1
ATOM 8891 N N . ASN B 1 453 ? -18.719 71 42.781 1 83.62 453 ASN B N 1
ATOM 8892 C CA . ASN B 1 453 ? -19.281 70 41.875 1 83.62 453 ASN B CA 1
ATOM 8893 C C . ASN B 1 453 ? -19.688 70.625 40.562 1 83.62 453 ASN B C 1
ATOM 8895 O O . ASN B 1 453 ? -20.891 70.812 40.312 1 83.62 453 ASN B O 1
ATOM 8899 N N . LEU B 1 454 ? -18.719 70.688 39.656 1 85.69 454 LEU B N 1
ATOM 8900 C CA . LEU B 1 454 ? -18.938 71.438 38.406 1 85.69 454 LEU B CA 1
ATOM 8901 C C . LEU B 1 454 ? -19.469 70.5 37.344 1 85.69 454 LEU B C 1
ATOM 8903 O O . LEU B 1 454 ? -18.969 69.375 37.156 1 85.69 454 LEU B O 1
ATOM 8907 N N . LYS B 1 455 ? -20.469 70.938 36.688 1 84.88 455 LYS B N 1
ATOM 8908 C CA . LYS B 1 455 ? -21.047 70.188 35.562 1 84.88 455 LYS B CA 1
ATOM 8909 C C . LYS B 1 455 ? -21.25 71.062 34.344 1 84.88 455 LYS B C 1
ATOM 8911 O O . LYS B 1 455 ? -21.406 72.312 34.5 1 84.88 455 LYS B O 1
ATOM 8916 N N . GLY B 1 456 ? -21.188 70.438 33.188 1 84.38 456 GLY B N 1
ATOM 8917 C CA . GLY B 1 456 ? -21.469 71.188 31.984 1 84.38 456 GLY B CA 1
ATOM 8918 C C . GLY B 1 456 ? -22.875 71.75 31.922 1 84.38 456 GLY B C 1
ATOM 8919 O O . GLY B 1 456 ? -23.828 71.062 32.344 1 84.38 456 GLY B O 1
ATOM 8920 N N . ALA B 1 457 ? -22.906 73.062 31.609 1 81.75 457 ALA B N 1
ATOM 8921 C CA . ALA B 1 457 ? -24.219 73.688 31.547 1 81.75 457 ALA B CA 1
ATOM 8922 C C . ALA B 1 457 ? -24.312 74.688 30.391 1 81.75 457 ALA B C 1
ATOM 8924 O O . ALA B 1 457 ? -23.281 75.25 29.953 1 81.75 457 ALA B O 1
ATOM 8925 N N . ASN B 1 458 ? -25.484 74.812 29.859 1 82.75 458 ASN B N 1
ATOM 8926 C CA . ASN B 1 458 ? -25.781 75.812 28.859 1 82.75 458 ASN B CA 1
ATOM 8927 C C . ASN B 1 458 ? -26.5 77 29.484 1 82.75 458 ASN B C 1
ATOM 8929 O O . ASN B 1 458 ? -27.344 76.875 30.359 1 82.75 458 ASN B O 1
ATOM 8933 N N . PHE B 1 459 ? -26.031 78.188 29.078 1 81.44 459 PHE B N 1
ATOM 8934 C CA . PHE B 1 459 ? -26.609 79.375 29.672 1 81.44 459 PHE B CA 1
ATOM 8935 C C . PHE B 1 459 ? -27.484 80.125 28.656 1 81.44 459 PHE B C 1
ATOM 8937 O O . PHE B 1 459 ? -26.969 80.75 27.734 1 81.44 459 PHE B O 1
ATOM 8944 N N . SER B 1 460 ? -28.781 80.062 28.812 1 76.94 460 SER B N 1
ATOM 8945 C CA . SER B 1 460 ? -29.734 80.75 27.938 1 76.94 460 SER B CA 1
ATOM 8946 C C . SER B 1 460 ? -29.75 82.25 28.203 1 76.94 460 SER B C 1
ATOM 8948 O O . SER B 1 460 ? -30.141 83.062 27.328 1 76.94 460 SER B O 1
ATOM 8950 N N . ILE B 1 461 ? -29.328 82.688 29.328 1 80.5 461 ILE B N 1
ATOM 8951 C CA . ILE B 1 461 ? -29.219 84.062 29.703 1 80.5 461 ILE B CA 1
ATOM 8952 C C . ILE B 1 461 ? -27.75 84.438 29.938 1 80.5 461 ILE B C 1
ATOM 8954 O O . ILE B 1 461 ? -27 83.625 30.5 1 80.5 461 ILE B O 1
ATOM 8958 N N . PRO B 1 462 ? -27.531 85.625 29.406 1 83.38 462 PRO B N 1
ATOM 8959 C CA . PRO B 1 462 ? -26.141 86 29.656 1 83.38 462 PRO B CA 1
ATOM 8960 C C . PRO B 1 462 ? -25.781 86 31.141 1 83.38 462 PRO B C 1
ATOM 8962 O O . PRO B 1 462 ? -26.469 86.625 31.953 1 83.38 462 PRO B O 1
ATOM 8965 N N . THR B 1 463 ? -24.906 85.188 31.438 1 86.44 463 THR B N 1
ATOM 8966 C CA . THR B 1 463 ? -24.453 85 32.812 1 86.44 463 THR B CA 1
ATOM 8967 C C . THR B 1 463 ? -22.984 85.438 32.938 1 86.44 463 THR B C 1
ATOM 8969 O O . THR B 1 463 ? -22.188 85.188 32.031 1 86.44 463 THR B O 1
ATOM 8972 N N . THR B 1 464 ? -22.594 86.062 34.062 1 87.69 464 THR B N 1
ATOM 8973 C CA . THR B 1 464 ? -21.234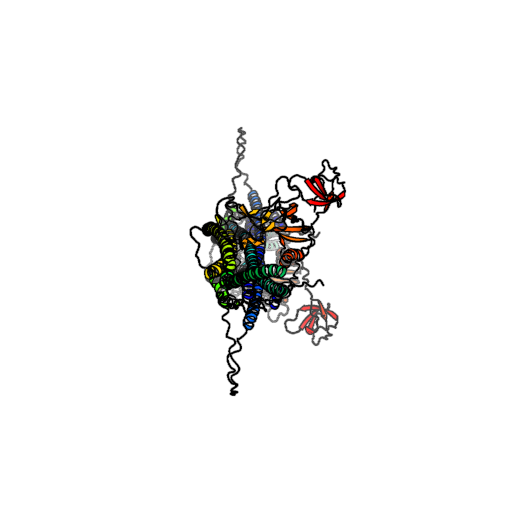 86.5 34.281 1 87.69 464 THR B CA 1
ATOM 8974 C C . THR B 1 464 ? -20.406 85.375 34.906 1 87.69 464 THR B C 1
ATOM 8976 O O . THR B 1 464 ? -20.828 84.75 35.906 1 87.69 464 THR B O 1
ATOM 8979 N N . CYS B 1 465 ? -19.328 85.062 34.312 1 88.81 465 CYS B N 1
ATOM 8980 C CA . CYS B 1 465 ? -18.406 84.125 34.906 1 88.81 465 CYS B CA 1
ATOM 8981 C C . CYS B 1 465 ? -17.922 84.625 36.281 1 88.81 465 CYS B C 1
ATOM 8983 O O . CYS B 1 465 ? -17.438 85.75 36.375 1 88.81 465 CYS B O 1
ATOM 8985 N N . ASP B 1 466 ? -17.984 83.812 37.188 1 87 466 ASP B N 1
ATOM 8986 C CA . ASP B 1 466 ? -17.656 84.188 38.531 1 87 466 ASP B CA 1
ATOM 8987 C C . ASP B 1 466 ? -16.141 84.312 38.719 1 87 466 ASP B C 1
ATOM 8989 O O . ASP B 1 466 ? -15.68 84.938 39.688 1 87 466 ASP B O 1
ATOM 8993 N N . TYR B 1 467 ? -15.43 83.812 37.812 1 86.69 467 TYR B N 1
ATOM 8994 C CA . TYR B 1 467 ? -13.977 83.875 37.938 1 86.69 467 TYR B CA 1
ATOM 8995 C C . TYR B 1 467 ? -13.414 85 37.125 1 86.69 467 TYR B C 1
ATOM 8997 O O . TYR B 1 467 ? -12.789 85.938 37.656 1 86.69 467 TYR B O 1
ATOM 9005 N N . CYS B 1 468 ? -13.656 85 35.75 1 83.19 468 CYS B N 1
ATOM 9006 C CA . CYS B 1 468 ? -13.039 86 34.875 1 83.19 468 CYS B CA 1
ATOM 9007 C C . CYS B 1 468 ? -13.953 87.188 34.688 1 83.19 468 CYS B C 1
ATOM 9009 O O . CYS B 1 468 ? -13.531 88.25 34.156 1 83.19 468 CYS B O 1
ATOM 9011 N N . HIS B 1 469 ? -15.188 87.125 35.062 1 84.5 469 HIS B N 1
ATOM 9012 C CA . HIS B 1 469 ? -16.188 88.188 35.062 1 84.5 469 HIS B CA 1
ATOM 9013 C C . HIS B 1 469 ? -16.594 88.5 33.625 1 84.5 469 HIS B C 1
ATOM 9015 O O . HIS B 1 469 ? -17.109 89.625 33.375 1 84.5 469 HIS B O 1
ATOM 9021 N N . GLY B 1 470 ? -16.266 87.562 32.781 1 81.88 470 GLY B N 1
ATOM 9022 C CA . GLY B 1 470 ? -16.75 87.688 31.438 1 81.88 470 GLY B CA 1
ATOM 9023 C C . GLY B 1 470 ? -18.125 87.125 31.234 1 81.88 470 GLY B C 1
ATOM 9024 O O . GLY B 1 470 ? -18.641 86.438 32.125 1 81.88 470 GLY B O 1
ATOM 9025 N N . THR B 1 471 ? -18.688 87.5 30.156 1 85.31 471 THR B N 1
ATOM 9026 C CA . THR B 1 471 ? -20.047 87.062 29.906 1 85.31 471 THR B CA 1
ATOM 9027 C C . THR B 1 471 ? -20.062 85.688 29.234 1 85.31 471 THR B C 1
ATOM 9029 O O . THR B 1 471 ? -19.297 85.438 28.297 1 85.31 471 THR B O 1
ATOM 9032 N N . ILE B 1 472 ? -20.812 84.812 29.859 1 83.56 472 ILE B N 1
ATOM 9033 C CA . ILE B 1 472 ? -21.062 83.5 29.281 1 83.56 472 ILE B CA 1
ATOM 9034 C C . ILE B 1 472 ? -22.438 83.5 28.594 1 83.56 472 ILE B C 1
ATOM 9036 O O . ILE B 1 472 ? -23.453 83.75 29.234 1 83.56 472 ILE B O 1
ATOM 9040 N N . TRP B 1 473 ? -22.375 83.438 27.328 1 75.88 473 TRP B N 1
ATOM 9041 C CA . TRP B 1 473 ? -23.672 83.5 26.656 1 75.88 473 TRP B CA 1
ATOM 9042 C C . TRP B 1 473 ? -23.719 82.562 25.453 1 75.88 473 TRP B C 1
ATOM 9044 O O . TRP B 1 473 ? -22.797 82.5 24.641 1 75.88 473 TRP B O 1
ATOM 9054 N N . GLY B 1 474 ? -24.672 81.75 25.375 1 66.88 474 GLY B N 1
ATOM 9055 C CA . GLY B 1 474 ? -25 81.062 24.172 1 66.88 474 GLY B CA 1
ATOM 9056 C C . GLY B 1 474 ? -25.031 79.562 24.359 1 66.88 474 GLY B C 1
ATOM 9057 O O . GLY B 1 474 ? -24.359 79 25.25 1 66.88 474 GLY B O 1
ATOM 9058 N N . VAL B 1 475 ? -25.875 78.938 23.766 1 63.22 475 VAL B N 1
ATOM 9059 C CA . VAL B 1 475 ? -26.094 77.5 23.781 1 63.22 475 VAL B CA 1
ATOM 9060 C C . VAL B 1 475 ? -24.859 76.812 23.219 1 63.22 475 VAL B C 1
ATOM 9062 O O . VAL B 1 475 ? -24.562 75.625 23.609 1 63.22 475 VAL B O 1
ATOM 9065 N N . ALA B 1 476 ? -24.141 77.562 22.422 1 58.97 476 ALA B N 1
ATOM 9066 C CA . ALA B 1 476 ? -23.047 76.938 21.703 1 58.97 476 ALA B CA 1
ATOM 9067 C C . ALA B 1 476 ? -21.766 76.938 22.562 1 58.97 476 ALA B C 1
ATOM 9069 O O . ALA B 1 476 ? -20.812 76.188 22.25 1 58.97 476 ALA B O 1
ATOM 9070 N N . LYS B 1 477 ? -21.797 77.75 23.578 1 63.38 477 LYS B N 1
ATOM 9071 C CA . LYS B 1 477 ? -20.594 77.812 24.406 1 63.38 477 LYS B CA 1
ATOM 9072 C C . LYS B 1 477 ? -20.891 77.25 25.812 1 63.38 477 LYS B C 1
ATOM 9074 O O . LYS B 1 477 ? -21.234 78.062 26.703 1 63.38 477 LYS B O 1
ATOM 9079 N N . PRO B 1 478 ? -20.703 75.938 25.859 1 72.44 478 PRO B N 1
ATOM 9080 C CA . PRO B 1 478 ? -21.031 75.375 27.156 1 72.44 478 PRO B CA 1
ATOM 9081 C C . PRO B 1 478 ? -20.109 75.875 28.281 1 72.44 478 PRO B C 1
ATOM 9083 O O . PRO B 1 478 ? -18.938 76.125 28.031 1 72.44 478 PRO B O 1
ATOM 9086 N N . GLY B 1 479 ? -20.766 76.312 29.328 1 82.5 479 GLY B N 1
ATOM 9087 C CA . GLY B 1 479 ? -20.047 76.625 30.547 1 82.5 479 GLY B CA 1
ATOM 9088 C C . GLY B 1 479 ? -20.219 75.562 31.641 1 82.5 479 GLY B C 1
ATOM 9089 O O . GLY B 1 479 ? -20.531 74.438 31.359 1 82.5 479 GLY B O 1
ATOM 9090 N N . LEU B 1 480 ? -19.703 75.938 32.844 1 89.19 480 LEU B N 1
ATOM 9091 C CA . LEU B 1 480 ? -19.781 75.062 34 1 89.19 480 LEU B CA 1
ATOM 9092 C C . LEU B 1 480 ? -20.594 75.688 35.125 1 89.19 480 LEU B C 1
ATOM 9094 O O . LEU B 1 480 ? -20.609 76.938 35.25 1 89.19 480 LEU B O 1
ATOM 9098 N N . THR B 1 481 ? -21.344 74.812 35.719 1 88.31 481 THR B N 1
ATOM 9099 C CA . THR B 1 481 ? -22.078 75.312 36.875 1 88.31 481 THR B CA 1
ATOM 9100 C C . THR B 1 481 ? -21.969 74.312 38.031 1 88.31 481 THR B C 1
ATOM 9102 O O . THR B 1 481 ? -21.984 73.062 37.812 1 88.31 481 THR B O 1
ATOM 9105 N N . CYS B 1 482 ? -21.688 74.812 39.188 1 90.75 482 CYS B N 1
ATOM 9106 C CA . CYS B 1 482 ? -21.609 74 40.375 1 90.75 482 CYS B CA 1
ATOM 9107 C C . CYS B 1 482 ? -23 73.75 40.938 1 90.75 482 CYS B C 1
ATOM 9109 O O . CYS B 1 482 ? -23.75 74.688 41.219 1 90.75 482 CYS B O 1
ATOM 9111 N N . SER B 1 483 ? -23.375 72.625 41.188 1 85.19 483 SER B N 1
ATOM 9112 C CA . SER B 1 483 ? -24.688 72.25 41.688 1 85.19 483 SER B CA 1
ATOM 9113 C C . SER B 1 483 ? -24.859 72.625 43.156 1 85.19 483 SER B C 1
ATOM 9115 O O . SER B 1 483 ? -25.984 72.812 43.625 1 85.19 483 SER B O 1
ATOM 9117 N N . ASP B 1 484 ? -23.812 72.812 43.844 1 83.94 484 ASP B N 1
ATOM 9118 C CA . ASP B 1 484 ? -23.906 73.062 45.281 1 83.94 484 ASP B CA 1
ATOM 9119 C C . ASP B 1 484 ? -23.984 74.562 45.562 1 83.94 484 ASP B C 1
ATOM 9121 O O . ASP B 1 484 ? -24.797 75 46.406 1 83.94 484 ASP B O 1
ATOM 9125 N N . CYS B 1 485 ? -23.141 75.375 44.969 1 84.62 485 CYS B N 1
ATOM 9126 C CA . CYS B 1 485 ? -23.062 76.75 45.344 1 84.62 485 CYS B CA 1
ATOM 9127 C C . CYS B 1 485 ? -23.547 77.688 44.188 1 84.62 485 CYS B C 1
ATOM 9129 O O . CYS B 1 485 ? -23.734 78.875 44.375 1 84.62 485 CYS B O 1
ATOM 9131 N N . GLY B 1 486 ? -23.75 77.125 43.031 1 84.06 486 GLY B N 1
ATOM 9132 C CA . GLY B 1 486 ? -24.266 77.875 41.906 1 84.06 486 GLY B CA 1
ATOM 9133 C C . GLY B 1 486 ? -23.188 78.625 41.156 1 84.06 486 GLY B C 1
ATOM 9134 O O . GLY B 1 486 ? -23.5 79.5 40.344 1 84.06 486 GLY B O 1
ATOM 9135 N N . TYR B 1 487 ? -22.016 78.312 41.469 1 86.44 487 TYR B N 1
ATOM 9136 C CA . TYR B 1 487 ? -20.891 78.938 40.781 1 86.44 487 TYR B CA 1
ATOM 9137 C C . TYR B 1 487 ? -20.953 78.625 39.281 1 86.44 487 TYR B C 1
ATOM 9139 O O . TYR B 1 487 ? -21.188 77.5 38.844 1 86.44 487 TYR B O 1
ATOM 9147 N N . SER B 1 488 ? -20.812 79.75 38.438 1 88.19 488 SER B N 1
ATOM 9148 C CA . SER B 1 488 ? -20.828 79.625 36.969 1 88.19 488 SER B CA 1
ATOM 9149 C C . SER B 1 488 ? -19.5 80.062 36.375 1 88.19 488 SER B C 1
ATOM 9151 O O . SER B 1 488 ? -18.938 81.062 36.781 1 88.19 488 SER B O 1
ATOM 9153 N N . ALA B 1 489 ? -19.047 79.25 35.5 1 88.56 489 ALA B N 1
ATOM 9154 C CA . ALA B 1 489 ? -17.75 79.625 34.938 1 88.56 489 ALA B CA 1
ATOM 9155 C C . ALA B 1 489 ? -17.625 79.125 33.5 1 88.56 489 ALA B C 1
ATOM 9157 O O . ALA B 1 489 ? -18.375 78.25 33.062 1 88.56 489 ALA B O 1
ATOM 9158 N N . HIS B 1 490 ? -16.641 79.812 32.719 1 86.81 490 HIS B N 1
ATOM 9159 C CA . HIS B 1 490 ? -16.266 79.312 31.406 1 86.81 490 HIS B CA 1
ATOM 9160 C C . HIS B 1 490 ? -15.562 77.938 31.5 1 86.81 490 HIS B C 1
ATOM 9162 O O . HIS B 1 490 ? -14.969 77.625 32.531 1 86.81 490 HIS B O 1
ATOM 9168 N N . LEU B 1 491 ? -15.586 77.25 30.422 1 84.69 491 LEU B N 1
ATOM 9169 C CA . LEU B 1 491 ? -14.883 76 30.375 1 84.69 491 LEU B CA 1
ATOM 9170 C C . LEU B 1 491 ? -13.375 76.188 30.531 1 84.69 491 LEU B C 1
ATOM 9172 O O . LEU B 1 491 ? -12.711 75.438 31.219 1 84.69 491 LEU B O 1
ATOM 9176 N N . LYS B 1 492 ? -12.875 77.188 29.969 1 81.5 492 LYS B N 1
ATOM 9177 C CA . LYS B 1 492 ? -11.445 77.5 30.016 1 81.5 492 LYS B CA 1
ATOM 9178 C C . LYS B 1 492 ? -11.023 77.938 31.422 1 81.5 492 LYS B C 1
ATOM 9180 O O . LYS B 1 492 ? -9.836 77.875 31.75 1 81.5 492 LYS B O 1
ATOM 9185 N N . CYS B 1 493 ? -11.984 78.438 32.25 1 88.5 493 CYS B N 1
ATOM 9186 C CA . CYS B 1 493 ? -11.672 78.938 33.594 1 88.5 493 CYS B CA 1
ATOM 9187 C C . CYS B 1 493 ? -11.75 77.812 34.625 1 88.5 493 CYS B C 1
ATOM 9189 O O . CYS B 1 493 ? -11.375 78 35.781 1 88.5 493 CYS B O 1
ATOM 9191 N N . GLU B 1 494 ? -12.148 76.688 34.219 1 86.94 494 GLU B N 1
ATOM 9192 C CA . GLU B 1 494 ? -12.453 75.625 35.125 1 86.94 494 GLU B CA 1
ATOM 9193 C C . GLU B 1 494 ? -11.281 75.312 36.062 1 86.94 494 GLU B C 1
ATOM 9195 O O . GLU B 1 494 ? -11.469 75.25 37.281 1 86.94 494 GLU B O 1
ATOM 9200 N N . LEU B 1 495 ? -10.094 75.312 35.562 1 90.44 495 LEU B N 1
ATOM 9201 C CA . LEU B 1 495 ? -8.938 74.875 36.312 1 90.44 495 LEU B CA 1
ATOM 9202 C C . LEU B 1 495 ? -8.359 76 37.156 1 90.44 495 LEU B C 1
ATOM 9204 O O . LEU B 1 495 ? -7.516 75.75 38.031 1 90.44 495 LEU B O 1
ATOM 9208 N N . LYS B 1 496 ? -8.93 77.125 36.938 1 90.19 496 LYS B N 1
ATOM 9209 C CA . LYS B 1 496 ? -8.398 78.25 37.656 1 90.19 496 LYS B CA 1
ATOM 9210 C C . LYS B 1 496 ? -9.289 78.625 38.844 1 90.19 496 LYS B C 1
ATOM 9212 O O . LYS B 1 496 ? -8.922 79.5 39.656 1 90.19 496 LYS B O 1
ATOM 9217 N N . ILE B 1 497 ? -10.352 77.875 38.969 1 88.19 497 ILE B N 1
ATOM 9218 C CA . ILE B 1 497 ? -11.328 78.188 40 1 88.19 497 ILE B CA 1
ATOM 9219 C C . ILE B 1 497 ? -10.805 77.75 41.375 1 88.19 497 ILE B C 1
ATOM 9221 O O . ILE B 1 497 ? -10.359 76.625 41.5 1 88.19 497 ILE B O 1
ATOM 9225 N N . PRO B 1 498 ? -10.859 78.625 42.312 1 85.75 498 PRO B N 1
ATOM 9226 C CA . PRO B 1 498 ? -10.461 78.188 43.656 1 85.75 498 PRO B CA 1
ATOM 9227 C C . PRO B 1 498 ? -11.266 77 44.125 1 85.75 498 PRO B C 1
ATOM 9229 O O . PRO B 1 498 ? -12.484 76.938 43.969 1 85.75 498 PRO B O 1
ATOM 9232 N N . PRO B 1 499 ? -10.664 76.062 44.75 1 77.19 499 PRO B N 1
ATOM 9233 C CA . PRO B 1 499 ? -11.266 74.75 45 1 77.19 499 PRO B CA 1
ATOM 9234 C C . PRO B 1 499 ? -12.305 74.812 46.125 1 77.19 499 PRO B C 1
ATOM 9236 O O . PRO B 1 499 ? -13.141 73.875 46.219 1 77.19 499 PRO B O 1
ATOM 9239 N N . GLU B 1 500 ? -12.32 75.812 46.875 1 79.12 500 GLU B N 1
ATOM 9240 C CA . GLU B 1 500 ? -13.188 75.812 48.031 1 79.12 500 GLU B CA 1
ATOM 9241 C C . GLU B 1 500 ? -14.602 76.25 47.688 1 79.12 500 GLU B C 1
ATOM 9243 O O . GLU B 1 500 ? -14.805 77.375 47.188 1 79.12 500 GLU B O 1
ATOM 9248 N N . CYS B 1 501 ? -15.461 75.375 47.812 1 83.81 501 CYS B N 1
ATOM 9249 C CA . CYS B 1 501 ? -16.875 75.625 47.594 1 83.81 501 CYS B CA 1
ATOM 9250 C C . CYS B 1 501 ? -17.578 76 48.906 1 83.81 501 CYS B C 1
ATOM 9252 O O . CYS B 1 501 ? -17.484 75.312 49.875 1 83.81 501 CYS B O 1
ATOM 9254 N N . PRO B 1 502 ? -18.234 77.125 49 1 76.94 502 PRO B N 1
ATOM 9255 C CA . PRO B 1 502 ? -18.938 77.5 50.219 1 76.94 502 PRO B CA 1
ATOM 9256 C C . PRO B 1 502 ? -20.141 76.625 50.531 1 76.94 502 PRO B C 1
ATOM 9258 O O . PRO B 1 502 ? -20.641 76.625 51.656 1 76.94 502 PRO B O 1
ATOM 9261 N N . GLY B 1 503 ? -20.609 75.688 49.781 1 69.81 503 GLY B N 1
ATOM 9262 C CA . GLY B 1 503 ? -21.625 74.625 50 1 69.81 503 GLY B CA 1
ATOM 9263 C C . GLY B 1 503 ? -23.047 75.188 49.938 1 69.81 503 GLY B C 1
ATOM 9264 O O . GLY B 1 503 ? -24.016 74.438 50 1 69.81 503 GLY B O 1
ATOM 9265 N N . ALA B 1 504 ? -23.391 76.562 50.219 1 67.25 504 ALA B N 1
ATOM 9266 C CA . ALA B 1 504 ? -24.766 77.062 50.25 1 67.25 504 ALA B CA 1
ATOM 9267 C C . ALA B 1 504 ? -25.016 78.062 49.156 1 67.25 504 ALA B C 1
ATOM 9269 O O . ALA B 1 504 ? -24.156 78.875 48.844 1 67.25 504 ALA B O 1
ATOM 9270 N N . LYS B 1 505 ? -26.188 77.938 48.5 1 62.81 505 LYS B N 1
ATOM 9271 C CA . LYS B 1 505 ? -26.688 78.812 47.469 1 62.81 505 LYS B CA 1
ATOM 9272 C C . LYS B 1 505 ? -26.922 80.188 48 1 62.81 505 LYS B C 1
ATOM 9274 O O . LYS B 1 505 ? -27.453 80.375 49.094 1 62.81 505 LYS B O 1
ATOM 9279 N N . GLY B 1 506 ? -26.203 81.375 47.469 1 54.44 506 GLY B N 1
ATOM 9280 C CA . GLY B 1 506 ? -26.375 82.75 47.906 1 54.44 506 GLY B CA 1
ATOM 9281 C C . GLY B 1 506 ? -25.281 83.188 48.844 1 54.44 506 GLY B C 1
ATOM 9282 O O . GLY B 1 506 ? -25.266 84.375 49.219 1 54.44 506 GLY B O 1
ATOM 9283 N N . ALA B 1 507 ? -24.562 82.5 49.594 1 47.31 507 ALA B N 1
ATOM 9284 C CA . ALA B 1 507 ? -23.547 82.938 50.562 1 47.31 507 ALA B CA 1
ATOM 9285 C C . ALA B 1 507 ? -22.281 83.375 49.844 1 47.31 507 ALA B C 1
ATOM 9287 O O . ALA B 1 507 ? -21.312 82.625 49.688 1 47.31 507 ALA B O 1
ATOM 9288 N N . ARG B 1 508 ? -22.359 84.062 48.875 1 46.22 508 ARG B N 1
ATOM 9289 C CA . ARG B 1 508 ? -21.234 84.5 48.094 1 46.22 508 ARG B CA 1
ATOM 9290 C C . ARG B 1 508 ? -20.438 85.562 48.844 1 46.22 508 ARG B C 1
ATOM 9292 O O . ARG B 1 508 ? -20.969 86.625 49.156 1 46.22 508 ARG B O 1
ATOM 9299 N N . ARG B 1 509 ? -19.469 85.312 49.719 1 40.28 509 ARG B N 1
ATOM 9300 C CA . ARG B 1 509 ? -18.609 86.375 50.188 1 40.28 509 ARG B CA 1
ATOM 9301 C C . ARG B 1 509 ? -17.953 87.125 49 1 40.28 509 ARG B C 1
ATOM 9303 O O . ARG B 1 509 ? -17.516 86.438 48.031 1 40.28 509 ARG B O 1
ATOM 9310 N N . PRO B 1 510 ? -18.047 88.375 48.656 1 33.53 510 PRO B N 1
ATOM 9311 C CA . PRO B 1 510 ? -17.266 89.062 47.625 1 33.53 510 PRO B CA 1
ATOM 9312 C C . PRO B 1 510 ? -15.758 88.812 47.75 1 33.53 510 PRO B C 1
ATOM 9314 O O . PRO B 1 510 ? -15.227 88.812 48.875 1 33.53 510 PRO B O 1
ATOM 9317 N N . ALA B 1 511 ? -15.062 88.062 46.969 1 33.75 511 ALA B N 1
ATOM 9318 C CA . ALA B 1 511 ? -13.609 88 46.938 1 33.75 511 ALA B CA 1
ATOM 9319 C C . ALA B 1 511 ? -12.953 89.312 47.125 1 33.75 511 ALA B C 1
ATOM 9321 O O . ALA B 1 511 ? -13.242 90.25 46.406 1 33.75 511 ALA B O 1
ATOM 9322 N N . SER B 1 512 ? -12.656 89.812 48.25 1 28.81 512 SER B N 1
ATOM 9323 C CA . SER B 1 512 ? -11.727 90.938 48.438 1 28.81 512 SER B CA 1
ATOM 9324 C C . SER B 1 512 ? -10.531 90.875 47.5 1 28.81 512 SER B C 1
ATOM 9326 O O . SER B 1 512 ? -9.961 89.75 47.344 1 28.81 512 SER B O 1
ATOM 9328 N N . MET B 1 513 ? -10.391 91.625 46.438 1 28.66 513 MET B N 1
ATOM 9329 C CA . MET B 1 513 ? -9.211 91.938 45.625 1 28.66 513 MET B CA 1
ATOM 9330 C C . MET B 1 513 ? -7.957 92 46.469 1 28.66 513 MET B C 1
ATOM 9332 O O . MET B 1 513 ? -7.762 93 47.219 1 28.66 513 MET B O 1
ATOM 9336 N N . VAL B 1 514 ? -7.453 91.125 47.125 1 26.11 514 VAL B N 1
ATOM 9337 C CA . VAL B 1 514 ? -6.094 91.25 47.625 1 26.11 514 VAL B CA 1
ATOM 9338 C C . VAL B 1 514 ? -5.199 91.812 46.531 1 26.11 514 VAL B C 1
ATOM 9340 O O . VAL B 1 514 ? -5.102 91.25 45.438 1 26.11 514 VAL B O 1
ATOM 9343 N N . SER B 1 515 ? -5.098 93.125 46.469 1 27.08 515 SER B N 1
ATOM 9344 C CA . SER B 1 515 ? -4.188 94 45.719 1 27.08 515 SER B CA 1
ATOM 9345 C C . SER B 1 515 ? -2.762 93.5 45.75 1 27.08 515 SER B C 1
ATOM 9347 O O . SER B 1 515 ? -2.012 93.75 46.688 1 27.08 515 SER B O 1
ATOM 9349 N N . GLN B 1 516 ? -2.504 92.188 45.719 1 22.94 516 GLN B N 1
ATOM 9350 C CA . GLN B 1 516 ? -1.074 91.875 45.688 1 22.94 516 GLN B CA 1
ATOM 9351 C C . GLN B 1 516 ? -0.391 92.625 44.531 1 22.94 516 GLN B C 1
ATOM 9353 O O . GLN B 1 516 ? -0.829 92.562 43.375 1 22.94 516 GLN B O 1
ATOM 9358 N N . ARG B 1 517 ? 0.222 93.812 44.75 1 25.19 517 ARG B N 1
ATOM 9359 C CA . ARG B 1 517 ? 1.123 94.688 44 1 25.19 517 ARG B CA 1
ATOM 9360 C C . ARG B 1 517 ? 2.242 93.875 43.344 1 25.19 517 ARG B C 1
ATOM 9362 O O . ARG B 1 517 ? 3.279 93.625 43.969 1 25.19 517 ARG B O 1
ATOM 9369 N N . THR B 1 518 ? 1.916 92.688 42.75 1 21.41 518 THR B N 1
ATOM 9370 C CA . THR B 1 518 ? 3.053 92.062 42.125 1 21.41 518 THR B CA 1
ATOM 9371 C C . THR B 1 518 ? 3.68 92.938 41.062 1 21.41 518 THR B C 1
ATOM 9373 O O . THR B 1 518 ? 2.979 93.688 40.406 1 21.41 518 THR B O 1
ATOM 9376 N N . SER B 1 519 ? 4.93 93.188 41.219 1 21.59 519 SER B N 1
ATOM 9377 C CA . SER B 1 519 ? 5.953 93.812 40.406 1 21.59 519 SER B CA 1
ATOM 9378 C C . SER B 1 519 ? 6.074 93.125 39.031 1 21.59 519 SER B C 1
ATOM 9380 O O . SER B 1 519 ? 6.41 92 38.969 1 21.59 519 SER B O 1
ATOM 9382 N N . VAL B 1 520 ? 5.141 93.375 38.125 1 19.95 520 VAL B N 1
ATOM 9383 C CA . VAL B 1 520 ? 4.957 92.875 36.781 1 19.95 520 VAL B CA 1
ATOM 9384 C C . VAL B 1 520 ? 6.199 93.125 35.938 1 19.95 520 VAL B C 1
ATOM 9386 O O . VAL B 1 520 ? 6.547 94.312 35.719 1 19.95 520 VAL B O 1
ATOM 9389 N N . THR B 1 521 ? 7.195 92.25 36.031 1 18.41 521 THR B N 1
ATOM 9390 C CA . THR B 1 521 ? 8.305 92.312 35.094 1 18.41 521 THR B CA 1
ATOM 9391 C C . THR B 1 521 ? 7.797 92.125 33.656 1 18.41 521 THR B C 1
ATOM 9393 O O . THR B 1 521 ? 6.754 91.5 33.406 1 18.41 521 THR B O 1
ATOM 9396 N N . SER B 1 522 ? 8.297 92.75 32.531 1 17.64 522 SER B N 1
ATOM 9397 C CA . SER B 1 522 ? 8.117 93.25 31.188 1 17.64 522 SER B CA 1
ATOM 9398 C C . SER B 1 522 ? 8.211 92.125 30.156 1 17.64 522 SER B C 1
ATOM 9400 O O . SER B 1 522 ? 8.297 92.375 28.953 1 17.64 522 SER B O 1
ATOM 9402 N N . ILE B 1 523 ? 7.781 90.812 30.281 1 18.58 523 ILE B N 1
ATOM 9403 C CA . ILE B 1 523 ? 8.25 89.875 29.25 1 18.58 523 ILE B CA 1
ATOM 9404 C C . ILE B 1 523 ? 7.383 90 28 1 18.58 523 ILE B C 1
ATOM 9406 O O . ILE B 1 523 ? 6.16 90.125 28.094 1 18.58 523 ILE B O 1
ATOM 9410 N N . GLY B 1 524 ? 7.883 89.938 26.656 1 16.86 524 GLY B N 1
ATOM 9411 C CA . GLY B 1 524 ? 7.637 90.312 25.266 1 16.86 524 GLY B CA 1
ATOM 9412 C C . GLY B 1 524 ? 6.641 89.438 24.578 1 16.86 524 GLY B C 1
ATOM 9413 O O . GLY B 1 524 ? 6.25 88.375 25.125 1 16.86 524 GLY B O 1
ATOM 9414 N N . SER B 1 525 ? 6.223 89.438 23.078 1 17.55 525 SER B N 1
ATOM 9415 C CA . SER B 1 525 ? 5.211 89.562 22.031 1 17.55 525 SER B CA 1
ATOM 9416 C C . SER B 1 525 ? 5.047 88.188 21.297 1 17.55 525 SER B C 1
ATOM 9418 O O . SER B 1 525 ? 4.496 88.188 20.188 1 17.55 525 SER B O 1
ATOM 9420 N N . VAL B 1 526 ? 4.91 86.875 21.625 1 18.95 526 VAL B N 1
ATOM 9421 C CA . VAL B 1 526 ? 5.043 85.812 20.625 1 18.95 526 VAL B CA 1
ATOM 9422 C C . VAL B 1 526 ? 3.703 85.562 19.938 1 18.95 526 VAL B C 1
ATOM 9424 O O . VAL B 1 526 ? 2.645 85.812 20.531 1 18.95 526 VAL B O 1
ATOM 9427 N N . LEU B 1 527 ? 3.486 85.25 18.438 1 17.94 527 LEU B N 1
ATOM 9428 C CA . LEU B 1 527 ? 2.652 85.188 17.234 1 17.94 527 LEU B CA 1
ATOM 9429 C C . LEU B 1 527 ? 1.84 83.875 17.188 1 17.94 527 LEU B C 1
ATOM 9431 O O . LEU B 1 527 ? 2.387 82.812 17.359 1 17.94 527 LEU B O 1
ATOM 9435 N N . SER B 1 528 ? 0.421 83.688 17.391 1 20.14 528 SER B N 1
ATOM 9436 C CA . SER B 1 528 ? -0.567 82.688 17.656 1 20.14 528 SER B CA 1
ATOM 9437 C C . SER B 1 528 ? -1.151 82.125 16.375 1 20.14 528 SER B C 1
ATOM 9439 O O . SER B 1 528 ? -2.209 81.5 16.375 1 20.14 528 SER B O 1
ATOM 9441 N N . ALA B 1 529 ? -0.796 81.75 15.07 1 21.41 529 ALA B N 1
ATOM 9442 C CA . ALA B 1 529 ? -1.652 81.625 13.891 1 21.41 529 ALA B CA 1
ATOM 9443 C C . ALA B 1 529 ? -2.197 80.25 13.742 1 21.41 529 ALA B C 1
ATOM 9445 O O . ALA B 1 529 ? -2.814 79.875 12.727 1 21.41 529 ALA B O 1
ATOM 9446 N N . SER B 1 530 ? -2.262 79.188 14.453 1 23.77 530 SER B N 1
ATOM 9447 C CA . SER B 1 530 ? -2.377 77.812 13.844 1 23.77 530 SER B CA 1
ATOM 9448 C C . SER B 1 530 ? -3.832 77.5 13.555 1 23.77 530 SER B C 1
ATOM 9450 O O . SER B 1 530 ? -4.637 77.312 14.469 1 23.77 530 SER B O 1
ATOM 9452 N N . GLY B 1 531 ? -4.582 77.812 12.422 1 26.62 531 GLY B N 1
ATOM 9453 C CA . GLY B 1 531 ? -5.941 77.562 11.969 1 26.62 531 GLY B CA 1
ATOM 9454 C C . GLY B 1 531 ? -6.199 76.062 11.633 1 26.62 531 GLY B C 1
ATOM 9455 O O . GLY B 1 531 ? -5.488 75.5 10.812 1 26.62 531 GLY B O 1
ATOM 9456 N N . SER B 1 532 ? -6.695 75.188 12.375 1 33.03 532 SER B N 1
ATOM 9457 C CA . SER B 1 532 ? -7.074 73.812 12.18 1 33.03 532 SER B CA 1
ATOM 9458 C C . SER B 1 532 ? -8.25 73.688 11.219 1 33.03 532 SER B C 1
ATOM 9460 O O . SER B 1 532 ? -9.305 74.25 11.445 1 33.03 532 SER B O 1
ATOM 9462 N N . ASN B 1 533 ? -8.156 73.438 9.852 1 39.25 533 ASN B N 1
ATOM 9463 C CA . ASN B 1 533 ? -9.055 73.375 8.703 1 39.25 533 ASN B CA 1
ATOM 9464 C C . ASN B 1 533 ? -9.969 72.125 8.789 1 39.25 533 ASN B C 1
ATOM 9466 O O . ASN B 1 533 ? -9.492 71 8.812 1 39.25 533 ASN B O 1
ATOM 9470 N N . TRP B 1 534 ? -11.203 72.125 9.188 1 50.19 534 TRP B N 1
ATOM 9471 C CA . TRP B 1 534 ? -12.336 71.188 9.117 1 50.19 534 TRP B CA 1
ATOM 9472 C C . TRP B 1 534 ? -12.812 71 7.68 1 50.19 534 TRP B C 1
ATOM 9474 O O . TRP B 1 534 ? -13.023 72 6.973 1 50.19 534 TRP B O 1
ATOM 9484 N N . PHE B 1 535 ? -12.445 69.938 6.812 1 57.53 535 PHE B N 1
ATOM 9485 C CA . PHE B 1 535 ? -12.883 69.812 5.43 1 57.53 535 PHE B CA 1
ATOM 9486 C C . PHE B 1 535 ? -13.961 68.75 5.293 1 57.53 535 PHE B C 1
ATOM 9488 O O . PHE B 1 535 ? -14.039 67.812 6.113 1 57.53 535 PHE B O 1
ATOM 9495 N N . VAL B 1 536 ? -14.891 68.812 4.312 1 66.06 536 VAL B N 1
ATOM 9496 C CA . VAL B 1 536 ? -15.992 67.938 3.914 1 66.06 536 VAL B CA 1
ATOM 9497 C C . VAL B 1 536 ? -15.445 66.562 3.494 1 66.06 536 VAL B C 1
ATOM 9499 O O . VAL B 1 536 ? -14.492 66.5 2.709 1 66.06 536 VAL B O 1
ATOM 9502 N N . GLY B 1 537 ? -15.93 65.375 4.109 1 66.62 537 GLY B N 1
ATOM 9503 C CA . GLY B 1 537 ? -15.484 64.062 3.824 1 66.62 537 GLY B CA 1
ATOM 9504 C C . GLY B 1 537 ? -14.523 63.5 4.859 1 66.62 537 GLY B C 1
ATOM 9505 O O . GLY B 1 537 ? -14.133 62.344 4.801 1 66.62 537 GLY B O 1
ATOM 9506 N N . ALA B 1 538 ? -14.133 64.188 5.875 1 69.12 538 ALA B N 1
ATOM 9507 C CA . ALA B 1 538 ? -13.203 63.75 6.914 1 69.12 538 ALA B CA 1
ATOM 9508 C C . ALA B 1 538 ? -13.875 62.812 7.895 1 69.12 538 ALA B C 1
ATOM 9510 O O . ALA B 1 538 ? -15.086 62.906 8.125 1 69.12 538 ALA B O 1
ATOM 9511 N N . SER B 1 539 ? -13.141 61.781 8.305 1 76.12 539 SER B N 1
ATOM 9512 C CA . SER B 1 539 ? -13.625 60.875 9.344 1 76.12 539 SER B CA 1
ATOM 9513 C C . SER B 1 539 ? -13.375 61.469 10.734 1 76.12 539 SER B C 1
ATOM 9515 O O . SER B 1 539 ? -12.344 62.094 10.977 1 76.12 539 SER B O 1
ATOM 9517 N N . ALA B 1 540 ? -14.375 61.344 11.625 1 75.31 540 ALA B N 1
ATOM 9518 C CA . ALA B 1 540 ? -14.273 61.812 13.008 1 75.31 540 ALA B CA 1
ATOM 9519 C C . ALA B 1 540 ? -14.672 60.719 13.992 1 75.31 540 ALA B C 1
ATOM 9521 O O . ALA B 1 540 ? -15.531 59.875 13.695 1 75.31 540 ALA B O 1
ATOM 9522 N N . TYR B 1 541 ? -13.992 60.656 15.016 1 78.5 541 TYR B N 1
ATOM 9523 C CA . TYR B 1 541 ? -14.312 59.75 16.125 1 78.5 541 TYR B CA 1
ATOM 9524 C C . TYR B 1 541 ? -15.328 60.375 17.062 1 78.5 541 TYR B C 1
ATOM 9526 O O . TYR B 1 541 ? -15.227 61.562 17.391 1 78.5 541 TYR B O 1
ATOM 9534 N N . VAL B 1 542 ? -16.359 59.656 17.359 1 79.38 542 VAL B N 1
ATOM 9535 C CA . VAL B 1 542 ? -17.312 60.094 18.359 1 79.38 542 VAL B CA 1
ATOM 9536 C C . VAL B 1 542 ? -16.703 59.969 19.766 1 79.38 542 VAL B C 1
ATOM 9538 O O . VAL B 1 542 ? -16.312 58.875 20.188 1 79.38 542 VAL B O 1
ATOM 9541 N N . LEU B 1 543 ? -16.516 61 20.391 1 74.94 543 LEU B N 1
ATOM 9542 C CA . LEU B 1 543 ? -15.852 61.094 21.688 1 74.94 543 LEU B CA 1
ATOM 9543 C C . LEU B 1 543 ? -16.812 60.719 22.812 1 74.94 543 LEU B C 1
ATOM 9545 O O . LEU B 1 543 ? -16.391 60.156 23.844 1 74.94 543 LEU B O 1
ATOM 9549 N N . TYR B 1 544 ? -18.141 61.031 22.672 1 77.12 544 TYR B N 1
ATOM 9550 C CA . TYR B 1 544 ? -19.156 60.781 23.688 1 77.12 544 TYR B CA 1
ATOM 9551 C C . TYR B 1 544 ? -20.438 60.281 23.047 1 77.12 544 TYR B C 1
ATOM 9553 O O . TYR B 1 544 ? -20.75 60.594 21.906 1 77.12 544 TYR B O 1
ATOM 9561 N N . ASP B 1 545 ? -21.062 59.375 23.797 1 79 545 ASP B N 1
ATOM 9562 C CA . ASP B 1 545 ? -22.391 58.969 23.375 1 79 545 ASP B CA 1
ATOM 9563 C C . ASP B 1 545 ? -23.328 60.188 23.266 1 79 545 ASP B C 1
ATOM 9565 O O . ASP B 1 545 ? -23.344 61.031 24.141 1 79 545 ASP B O 1
ATOM 9569 N N . TYR B 1 546 ? -24 60.25 22.094 1 77.75 546 TYR B N 1
ATOM 9570 C CA . TYR B 1 546 ? -25.031 61.25 21.891 1 77.75 546 TYR B CA 1
ATOM 9571 C C . TYR B 1 546 ? -26.359 60.594 21.5 1 77.75 546 TYR B C 1
ATOM 9573 O O . TYR B 1 546 ? -26.406 59.812 20.547 1 77.75 546 TYR B O 1
ATOM 9581 N N . SER B 1 547 ? -27.359 60.844 22.312 1 79.06 547 SER B N 1
ATOM 9582 C CA . SER B 1 547 ? -28.719 60.469 21.984 1 79.06 547 SER B CA 1
ATOM 9583 C C . SER B 1 547 ? -29.625 61.688 21.844 1 79.06 547 SER B C 1
ATOM 9585 O O . SER B 1 547 ? -29.812 62.438 22.797 1 79.06 547 SER B O 1
ATOM 9587 N N . PRO B 1 548 ? -30.062 61.969 20.609 1 72.88 548 PRO B N 1
ATOM 9588 C CA . PRO B 1 548 ? -30.922 63.125 20.422 1 72.88 548 PRO B CA 1
ATOM 9589 C C . PRO B 1 548 ? -32.219 63.031 21.219 1 72.88 548 PRO B C 1
ATOM 9591 O O . PRO B 1 548 ? -32.688 61.938 21.547 1 72.88 548 PRO B O 1
ATOM 9594 N N . ALA B 1 549 ? -32.75 64.25 21.719 1 65.88 549 ALA B N 1
ATOM 9595 C CA . ALA B 1 549 ? -34.094 64.25 22.312 1 65.88 549 ALA B CA 1
ATOM 9596 C C . ALA B 1 549 ? -35.156 63.812 21.312 1 65.88 549 ALA B C 1
ATOM 9598 O O . ALA B 1 549 ? -34.969 63.906 20.094 1 65.88 549 ALA B O 1
ATOM 9599 N N . ALA B 1 550 ? -36.25 63.156 21.703 1 63.09 550 ALA B N 1
ATOM 9600 C CA . ALA B 1 550 ? -37.312 62.594 20.875 1 63.09 550 ALA B CA 1
ATOM 9601 C C . ALA B 1 550 ? -37.844 63.656 19.891 1 63.09 550 ALA B C 1
ATOM 9603 O O . ALA B 1 550 ? -38.312 63.281 18.812 1 63.09 550 ALA B O 1
ATOM 9604 N N . SER B 1 551 ? -37.781 64.875 20.078 1 63.41 551 SER B N 1
ATOM 9605 C CA . SER B 1 551 ? -38.312 65.938 19.234 1 63.41 551 SER B CA 1
ATOM 9606 C C . SER B 1 551 ? -37.312 66.438 18.203 1 63.41 551 SER B C 1
ATOM 9608 O O . SER B 1 551 ? -37.656 67.188 17.297 1 63.41 551 SER B O 1
ATOM 9610 N N . ALA B 1 552 ? -36.062 66 18.172 1 62.59 552 ALA B N 1
ATOM 9611 C CA . ALA B 1 552 ? -35.031 66.5 17.266 1 62.59 552 ALA B CA 1
ATOM 9612 C C . ALA B 1 552 ? -34.844 65.562 16.094 1 62.59 552 ALA B C 1
ATOM 9614 O O . ALA B 1 552 ? -34.031 64.625 16.156 1 62.59 552 ALA B O 1
ATOM 9615 N N . PHE B 1 553 ? -35.562 65.625 14.984 1 72.31 553 PHE B N 1
ATOM 9616 C CA . PHE B 1 553 ? -35.656 64.75 13.844 1 72.31 553 PHE B CA 1
ATOM 9617 C C . PHE B 1 553 ? -34.375 64.812 13.008 1 72.31 553 PHE B C 1
ATOM 9619 O O . PHE B 1 553 ? -34.031 63.844 12.32 1 72.31 553 PHE B O 1
ATOM 9626 N N . ASP B 1 554 ? -33.531 65.812 13.18 1 77.38 554 ASP B N 1
ATOM 9627 C CA . ASP B 1 554 ? -32.375 66 12.289 1 77.38 554 ASP B CA 1
ATOM 9628 C C . ASP B 1 554 ? -31.094 65.5 12.953 1 77.38 554 ASP B C 1
ATOM 9630 O O . ASP B 1 554 ? -30.031 65.5 12.328 1 77.38 554 ASP B O 1
ATOM 9634 N N . GLU B 1 555 ? -31.219 65.125 14.203 1 79.62 555 GLU B N 1
ATOM 9635 C CA . GLU B 1 555 ? -30.047 64.625 14.945 1 79.62 555 GLU B CA 1
ATOM 9636 C C . GLU B 1 555 ? -29.969 63.125 14.984 1 79.62 555 GLU B C 1
ATOM 9638 O O . GLU B 1 555 ? -30.984 62.438 14.867 1 79.62 555 GLU B O 1
ATOM 9643 N N . ILE B 1 556 ? -28.734 62.5 15.055 1 82.88 556 ILE B N 1
ATOM 9644 C CA . ILE B 1 556 ? -28.562 61.062 15.094 1 82.88 556 ILE B CA 1
ATOM 9645 C C . ILE B 1 556 ? -27.812 60.688 16.375 1 82.88 556 ILE B C 1
ATOM 9647 O O . ILE B 1 556 ? -26.984 61.438 16.875 1 82.88 556 ILE B O 1
ATOM 9651 N N . ALA B 1 557 ? -28.281 59.562 16.875 1 81.38 557 ALA B N 1
ATOM 9652 C CA . ALA B 1 557 ? -27.578 58.969 18 1 81.38 557 ALA B CA 1
ATOM 9653 C C . ALA B 1 557 ? -26.25 58.375 17.562 1 81.38 557 ALA B C 1
ATOM 9655 O O . ALA B 1 557 ? -26.156 57.688 16.547 1 81.38 557 ALA B O 1
ATOM 9656 N N . VAL B 1 558 ? -25.203 58.781 18.25 1 79.06 558 VAL B N 1
ATOM 9657 C CA . VAL B 1 558 ? -23.875 58.219 17.984 1 79.06 558 VAL B CA 1
ATOM 9658 C C . VAL B 1 558 ? -23.281 57.656 19.266 1 79.06 558 VAL B C 1
ATOM 9660 O O . VAL B 1 558 ? -23.594 58.125 20.359 1 79.06 558 VAL B O 1
ATOM 9663 N N . THR B 1 559 ? -22.594 56.594 19.203 1 80.19 559 THR B N 1
ATOM 9664 C CA . THR B 1 559 ? -21.953 55.938 20.344 1 80.19 559 THR B CA 1
ATOM 9665 C C . THR B 1 559 ? -20.469 56.281 20.406 1 80.19 559 THR B C 1
ATOM 9667 O O . THR B 1 559 ? -19.812 56.406 19.359 1 80.19 559 THR B O 1
ATOM 9670 N N . GLU B 1 560 ? -20.078 56.5 21.578 1 76.5 560 GLU B N 1
ATOM 9671 C CA . GLU B 1 560 ? -18.656 56.781 21.812 1 76.5 560 GLU B CA 1
ATOM 9672 C C . GLU B 1 560 ? -17.766 55.75 21.156 1 76.5 560 GLU B C 1
ATOM 9674 O O . GLU B 1 560 ? -18.016 54.562 21.25 1 76.5 560 GLU B O 1
ATOM 9679 N N . GLY B 1 561 ? -16.719 56.156 20.484 1 74.75 561 GLY B N 1
ATOM 9680 C CA . GLY B 1 561 ? -15.742 55.281 19.828 1 74.75 561 GLY B CA 1
ATOM 9681 C C . GLY B 1 561 ? -16.094 55 18.375 1 74.75 561 GLY B C 1
ATOM 9682 O O . GLY B 1 561 ? -15.281 54.438 17.641 1 74.75 561 GLY B O 1
ATOM 9683 N N . SER B 1 562 ? -17.25 55.406 18 1 75.69 562 SER B N 1
ATOM 9684 C CA . SER B 1 562 ? -17.656 55.156 16.609 1 75.69 562 SER B CA 1
ATOM 9685 C C . SER B 1 562 ? -17.062 56.188 15.672 1 75.69 562 SER B C 1
ATOM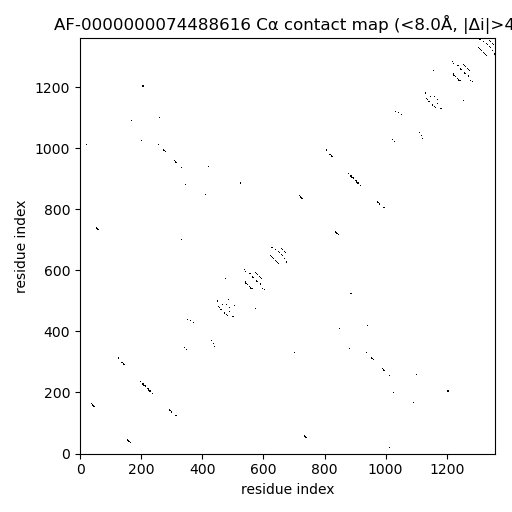 9687 O O . SER B 1 562 ? -16.672 57.281 16.109 1 75.69 562 SER B O 1
ATOM 9689 N N . VAL B 1 563 ? -16.906 55.75 14.445 1 78.31 563 VAL B N 1
ATOM 9690 C CA . VAL B 1 563 ? -16.391 56.656 13.422 1 78.31 563 VAL B CA 1
ATOM 9691 C C . VAL B 1 563 ? -17.547 57.219 12.586 1 78.31 563 VAL B C 1
ATOM 9693 O O . VAL B 1 563 ? -18.406 56.438 12.133 1 78.31 563 VAL B O 1
ATOM 9696 N N . VAL B 1 564 ? -17.516 58.531 12.461 1 79.69 564 VAL B N 1
ATOM 9697 C CA . VAL B 1 564 ? -18.516 59.188 11.633 1 79.69 564 VAL B CA 1
ATOM 9698 C C . VAL B 1 564 ? -17.828 59.969 10.5 1 79.69 564 VAL B C 1
ATOM 9700 O O . VAL B 1 564 ? -16.688 60.375 10.641 1 79.69 564 VAL B O 1
ATOM 9703 N N . ARG B 1 565 ? -18.484 60.031 9.352 1 81.75 565 ARG B N 1
ATOM 9704 C CA . ARG B 1 565 ? -17.984 60.812 8.219 1 81.75 565 ARG B CA 1
ATOM 9705 C C . ARG B 1 565 ? -18.672 62.188 8.164 1 81.75 565 ARG B C 1
ATOM 9707 O O . ARG B 1 565 ? -19.891 62.281 8.266 1 81.75 565 ARG B O 1
ATOM 9714 N N . ILE B 1 566 ? -17.875 63.156 8.039 1 76.5 566 ILE B N 1
ATOM 9715 C CA . ILE B 1 566 ? -18.391 64.5 8.016 1 76.5 566 ILE B CA 1
ATOM 9716 C C . ILE B 1 566 ? -18.953 64.812 6.637 1 76.5 566 ILE B C 1
ATOM 9718 O O . ILE B 1 566 ? -18.266 64.688 5.625 1 76.5 566 ILE B O 1
ATOM 9722 N N . ILE B 1 567 ? -20.234 65.125 6.496 1 81.19 567 ILE B N 1
ATOM 9723 C CA . ILE B 1 567 ? -20.891 65.562 5.27 1 81.19 567 ILE B CA 1
ATOM 9724 C C . ILE B 1 567 ? -20.797 67.062 5.141 1 81.19 567 ILE B C 1
ATOM 9726 O O . ILE B 1 567 ? -20.453 67.562 4.078 1 81.19 567 ILE B O 1
ATOM 9730 N N . GLU B 1 568 ? -21.172 67.75 6.199 1 80.12 568 GLU B N 1
ATOM 9731 C CA . GLU B 1 568 ? -21.047 69.188 6.277 1 80.12 568 GLU B CA 1
ATOM 9732 C C . GLU B 1 568 ? -20.391 69.625 7.582 1 80.12 568 GLU B C 1
ATOM 9734 O O . GLU B 1 568 ? -20.875 69.312 8.664 1 80.12 568 GLU B O 1
ATOM 9739 N N . PRO B 1 569 ? -19.234 70.188 7.43 1 75.56 569 PRO B N 1
ATOM 9740 C CA . PRO B 1 569 ? -18.562 70.688 8.656 1 75.56 569 PRO B CA 1
ATOM 9741 C C . PRO B 1 569 ? -19.375 71.75 9.398 1 75.56 569 PRO B C 1
ATOM 9743 O O . PRO B 1 569 ? -20.281 72.312 8.828 1 75.56 569 PRO B O 1
ATOM 9746 N N . ASP B 1 570 ? -19.078 71.875 10.609 1 73.44 570 ASP B N 1
ATOM 9747 C CA . ASP B 1 570 ? -19.75 72.875 11.469 1 73.44 570 ASP B CA 1
ATOM 9748 C C . ASP B 1 570 ? -19.641 74.25 10.891 1 73.44 570 ASP B C 1
ATOM 9750 O O . ASP B 1 570 ? -18.547 74.75 10.602 1 73.44 570 ASP B O 1
ATOM 9754 N N . ASP B 1 571 ? -20.75 74.938 10.492 1 69.69 571 ASP B N 1
ATOM 9755 C CA . ASP B 1 571 ? -20.844 76.25 9.93 1 69.69 571 ASP B CA 1
ATOM 9756 C C . ASP B 1 571 ? -20.797 77.312 11.031 1 69.69 571 ASP B C 1
ATOM 9758 O O . ASP B 1 571 ? -21.109 78.5 10.789 1 69.69 571 ASP B O 1
ATOM 9762 N N . GLY B 1 572 ? -20.578 76.938 12.234 1 70.12 572 GLY B N 1
ATOM 9763 C CA . GLY B 1 572 ? -20.625 77.875 13.375 1 70.12 572 GLY B CA 1
ATOM 9764 C C . GLY B 1 572 ? -21.797 77.562 14.305 1 70.12 572 GLY B C 1
ATOM 9765 O O . GLY B 1 572 ? -21.922 78.188 15.359 1 70.12 572 GLY B O 1
ATOM 9766 N N . SER B 1 573 ? -22.703 76.75 13.984 1 73.5 573 SER B N 1
ATOM 9767 C CA . SER B 1 573 ? -23.891 76.375 14.773 1 73.5 573 SER B CA 1
ATOM 9768 C C . SER B 1 573 ? -23.547 75.438 15.922 1 73.5 573 SER B C 1
ATOM 9770 O O . SER B 1 573 ? -24.328 75.25 16.844 1 73.5 573 SER B O 1
ATOM 9772 N N . GLY B 1 574 ? -22.328 74.875 15.914 1 75 574 GLY B N 1
ATOM 9773 C CA . GLY B 1 574 ? -21.891 73.875 16.875 1 75 574 GLY B CA 1
ATOM 9774 C C . GLY B 1 574 ? -22.312 72.438 16.516 1 75 574 GLY B C 1
ATOM 9775 O O . GLY B 1 574 ? -22.078 71.5 17.281 1 75 574 GLY B O 1
ATOM 9776 N N . TRP B 1 575 ? -22.984 72.312 15.375 1 80.25 575 TRP B N 1
ATOM 9777 C CA . TRP B 1 575 ? -23.438 71 14.922 1 80.25 575 TRP B CA 1
ATOM 9778 C C . TRP B 1 575 ? -22.734 70.562 13.633 1 80.25 575 TRP B C 1
ATOM 9780 O O . TRP B 1 575 ? -22.516 71.438 12.75 1 80.25 575 TRP B O 1
ATOM 9790 N N . THR B 1 576 ? -22.312 69.375 13.484 1 81.38 576 THR B N 1
ATOM 9791 C CA . THR B 1 576 ? -21.719 68.75 12.305 1 81.38 576 THR B CA 1
ATOM 9792 C C . THR B 1 576 ? -22.641 67.688 11.711 1 81.38 576 THR B C 1
ATOM 9794 O O . THR B 1 576 ? -23.156 66.875 12.43 1 81.38 576 THR B O 1
ATOM 9797 N N . LEU B 1 577 ? -22.875 67.875 10.469 1 84.81 577 LEU B N 1
ATOM 9798 C CA . LEU B 1 577 ? -23.625 66.875 9.766 1 84.81 577 LEU B CA 1
ATOM 9799 C C . LEU B 1 577 ? -22.734 65.688 9.414 1 84.81 577 LEU B C 1
ATOM 9801 O O . LEU B 1 577 ? -21.734 65.875 8.703 1 84.81 577 LEU B O 1
ATOM 9805 N N . VAL B 1 578 ? -23.125 64.562 10.031 1 82.25 578 VAL B N 1
ATOM 9806 C CA . VAL B 1 578 ? -22.266 63.406 9.859 1 82.25 578 VAL B CA 1
ATOM 9807 C C . VAL B 1 578 ? -23.062 62.25 9.25 1 82.25 578 VAL B C 1
ATOM 9809 O O . VAL B 1 578 ? -24.297 62.25 9.352 1 82.25 578 VAL B O 1
ATOM 9812 N N . SER B 1 579 ? -22.359 61.406 8.547 1 83.94 579 SER B N 1
ATOM 9813 C CA . SER B 1 579 ? -22.875 60.094 8.148 1 83.94 579 SER B CA 1
ATOM 9814 C C . SER B 1 579 ? -22.375 59 9.07 1 83.94 579 SER B C 1
ATOM 9816 O O . SER B 1 579 ? -21.172 58.875 9.312 1 83.94 579 SER B O 1
ATOM 9818 N N . TYR B 1 580 ? -23.234 58.344 9.797 1 75.62 580 TYR B N 1
ATOM 9819 C CA . TYR B 1 580 ? -22.969 57.312 10.773 1 75.62 580 TYR B CA 1
ATOM 9820 C C . TYR B 1 580 ? -23.406 55.938 10.234 1 75.62 580 TYR B C 1
ATOM 9822 O O . TYR B 1 580 ? -24.578 55.75 9.898 1 75.62 580 TYR B O 1
ATOM 9830 N N . GLN B 1 581 ? -22.547 55.094 9.922 1 70 581 GLN B N 1
ATOM 9831 C CA . GLN B 1 581 ? -22.828 53.75 9.422 1 70 581 GLN B CA 1
ATOM 9832 C C . GLN B 1 581 ? -22.906 52.75 10.57 1 70 581 GLN B C 1
ATOM 9834 O O . GLN B 1 581 ? -21.922 52.531 11.273 1 70 581 GLN B O 1
ATOM 9839 N N . THR B 1 582 ? -24.031 52.5 11.055 1 64.25 582 THR B N 1
ATOM 9840 C CA . THR B 1 582 ? -24.234 51.406 12 1 64.25 582 THR B CA 1
ATOM 9841 C C . THR B 1 582 ? -25.031 50.281 11.344 1 64.25 582 THR B C 1
ATOM 9843 O O . THR B 1 582 ? -26.078 50.5 10.75 1 64.25 582 THR B O 1
ATOM 9846 N N . ASP B 1 583 ? -24.688 48.938 11.664 1 59.31 583 ASP B N 1
ATOM 9847 C CA . ASP B 1 583 ? -25.359 47.719 11.297 1 59.31 583 ASP B CA 1
ATOM 9848 C C . ASP B 1 583 ? -25.875 47.781 9.859 1 59.31 583 ASP B C 1
ATOM 9850 O O . ASP B 1 583 ? -27 47.344 9.57 1 59.31 583 ASP B O 1
ATOM 9854 N N . GLY B 1 584 ? -25.078 48.375 8.852 1 63.25 584 GLY B N 1
ATOM 9855 C CA . GLY B 1 584 ? -25.375 48.344 7.434 1 63.25 584 GLY B CA 1
ATOM 9856 C C . GLY B 1 584 ? -26.219 49.5 6.965 1 63.25 584 GLY B C 1
ATOM 9857 O O . GLY B 1 584 ? -26.469 49.656 5.77 1 63.25 584 GLY B O 1
ATOM 9858 N N . GLU B 1 585 ? -26.812 50.25 7.762 1 64.88 585 GLU B N 1
ATOM 9859 C CA . GLU B 1 585 ? -27.594 51.406 7.363 1 64.88 585 GLU B CA 1
ATOM 9860 C C . GLU B 1 585 ? -26.812 52.719 7.586 1 64.88 585 GLU B C 1
ATOM 9862 O O . GLU B 1 585 ? -26.141 52.875 8.602 1 64.88 585 GLU B O 1
ATOM 9867 N N . SER B 1 586 ? -26.703 53.5 6.539 1 74.44 586 SER B N 1
ATOM 9868 C CA . SER B 1 586 ? -26.094 54.812 6.652 1 74.44 586 SER B CA 1
ATOM 9869 C C . SER B 1 586 ? -27.125 55.844 7.098 1 74.44 586 SER B C 1
ATOM 9871 O O . SER B 1 586 ? -28.156 56.031 6.445 1 74.44 586 SER B O 1
ATOM 9873 N N . ARG B 1 587 ? -26.922 56.344 8.234 1 72.38 587 ARG B N 1
ATOM 9874 C CA . ARG B 1 587 ? -27.781 57.406 8.734 1 72.38 587 ARG B CA 1
ATOM 9875 C C . ARG B 1 587 ? -27.031 58.75 8.742 1 72.38 587 ARG B C 1
ATOM 9877 O O . ARG B 1 587 ? -25.859 58.781 9.133 1 72.38 587 ARG B O 1
ATOM 9884 N N . LYS B 1 588 ? -27.75 59.656 8.156 1 82.94 588 LYS B N 1
ATOM 9885 C CA . LYS B 1 588 ? -27.219 61.031 8.141 1 82.94 588 LYS B CA 1
ATOM 9886 C C . LYS B 1 588 ? -27.906 61.875 9.188 1 82.94 588 LYS B C 1
ATOM 9888 O O . LYS B 1 588 ? -29.125 61.781 9.375 1 82.94 588 LYS B O 1
ATOM 9893 N N . GLY B 1 589 ? -27.219 62.594 9.992 1 83.31 589 GLY B N 1
ATOM 9894 C CA . GLY B 1 589 ? -27.797 63.5 10.969 1 83.31 589 GLY B CA 1
ATOM 9895 C C . GLY B 1 589 ? -26.781 64.375 11.641 1 83.31 589 GLY B C 1
ATOM 9896 O O . GLY B 1 589 ? -25.578 64.25 11.398 1 83.31 589 GLY B O 1
ATOM 9897 N N . LEU B 1 590 ? -27.344 65.312 12.398 1 81.5 590 LEU B N 1
ATOM 9898 C CA . LEU B 1 590 ? -26.531 66.25 13.102 1 81.5 590 LEU B CA 1
ATOM 9899 C C . LEU B 1 590 ? -26.016 65.688 14.422 1 81.5 590 LEU B C 1
ATOM 9901 O O . LEU B 1 590 ? -26.75 65 15.133 1 81.5 590 LEU B O 1
ATOM 9905 N N . VAL B 1 591 ? -24.734 65.938 14.688 1 84.56 591 VAL B N 1
ATOM 9906 C CA . VAL B 1 591 ? -24.078 65.625 15.953 1 84.56 591 VAL B CA 1
ATOM 9907 C C . VAL B 1 591 ? -23.359 66.875 16.5 1 84.56 591 VAL B C 1
ATOM 9909 O O . VAL B 1 591 ? -22.844 67.688 15.727 1 84.56 591 VAL B O 1
ATOM 9912 N N . PRO B 1 592 ? -23.406 67.062 17.75 1 79.94 592 PRO B N 1
ATOM 9913 C CA . PRO B 1 592 ? -22.625 68.188 18.281 1 79.94 592 PRO B CA 1
ATOM 9914 C C . PRO B 1 592 ? -21.156 68.125 17.891 1 79.94 592 PRO B C 1
ATOM 9916 O O . PRO B 1 592 ? -20.516 67.062 18.062 1 79.94 592 PRO B O 1
ATOM 9919 N N . THR B 1 593 ? -20.609 69.125 17.344 1 78.94 593 THR B N 1
ATOM 9920 C CA . THR B 1 593 ? -19.234 69.25 16.844 1 78.94 593 THR B CA 1
ATOM 9921 C C . THR B 1 593 ? -18.25 68.875 17.969 1 78.94 593 THR B C 1
ATOM 9923 O O . THR B 1 593 ? -17.219 68.25 17.719 1 78.94 593 THR B O 1
ATOM 9926 N N . SER B 1 594 ? -18.609 69.25 19.25 1 76.44 594 SER B N 1
ATOM 9927 C CA . SER B 1 594 ? -17.734 69 20.391 1 76.44 594 SER B CA 1
ATOM 9928 C C . SER B 1 594 ? -17.672 67.5 20.734 1 76.44 594 SER B C 1
ATOM 9930 O O . SER B 1 594 ? -16.797 67.062 21.484 1 76.44 594 SER B O 1
ATOM 9932 N N . TYR B 1 595 ? -18.609 66.688 20.156 1 78.12 595 TYR B N 1
ATOM 9933 C CA . TYR B 1 595 ? -18.641 65.25 20.453 1 78.12 595 TYR B CA 1
ATOM 9934 C C . TYR B 1 595 ? -17.844 64.5 19.438 1 78.12 595 TYR B C 1
ATOM 9936 O O . TYR B 1 595 ? -17.766 63.25 19.516 1 78.12 595 TYR B O 1
ATOM 9944 N N . ILE B 1 596 ? -17.312 65.25 18.453 1 78.25 596 ILE B N 1
ATOM 9945 C CA . ILE B 1 596 ? -16.562 64.5 17.422 1 78.25 596 ILE B CA 1
ATOM 9946 C C . ILE B 1 596 ? -15.18 65.125 17.266 1 78.25 596 ILE B C 1
ATOM 9948 O O . ILE B 1 596 ? -15 66.312 17.5 1 78.25 596 ILE B O 1
ATOM 9952 N N . GLU B 1 597 ? -14.164 64.312 17.062 1 76.44 597 GLU B N 1
ATOM 9953 C CA . GLU B 1 597 ? -12.797 64.75 16.812 1 76.44 597 GLU B CA 1
ATOM 9954 C C . GLU B 1 597 ? -12.297 64.25 15.461 1 76.44 597 GLU B C 1
ATOM 9956 O O . GLU B 1 597 ? -12.531 63.125 15.094 1 76.44 597 GLU B O 1
ATOM 9961 N N . LEU B 1 598 ? -11.688 65.25 14.688 1 64.81 598 LEU B N 1
ATOM 9962 C CA . LEU B 1 598 ? -11.156 64.875 13.375 1 64.81 598 LEU B CA 1
ATOM 9963 C C . LEU B 1 598 ? -10.109 63.75 13.508 1 64.81 598 LEU B C 1
ATOM 9965 O O . LEU B 1 598 ? -9.266 63.812 14.406 1 64.81 598 LEU B O 1
ATOM 9969 N N . ALA B 1 599 ? -10.43 62.625 12.875 1 59.62 599 ALA B N 1
ATOM 9970 C CA . ALA B 1 599 ? -9.438 61.562 12.797 1 59.62 599 ALA B CA 1
ATOM 9971 C C . ALA B 1 599 ? -8.211 62 12.008 1 59.62 599 ALA B C 1
ATOM 9973 O O . ALA B 1 599 ? -8.328 62.781 11.047 1 59.62 599 ALA B O 1
ATOM 9974 N N . SER B 1 600 ? -7.074 62.219 12.516 1 46.56 600 SER B N 1
ATOM 9975 C CA . SER B 1 600 ? -5.852 62.594 11.805 1 46.56 600 SER B CA 1
ATOM 9976 C C . SER B 1 600 ? -5.824 61.938 10.414 1 46.56 600 SER B C 1
ATOM 9978 O O . SER B 1 600 ? -6.398 60.875 10.211 1 46.56 600 SER B O 1
ATOM 9980 N N . PRO B 1 601 ? -5.453 62.719 9.336 1 38.19 601 PRO B N 1
ATOM 9981 C CA . PRO B 1 601 ? -5.426 62.188 7.973 1 38.19 601 PRO B CA 1
ATOM 9982 C C . PRO B 1 601 ? -4.812 60.781 7.891 1 38.19 601 PRO B C 1
ATOM 9984 O O . PRO B 1 601 ? -5.105 60.031 6.965 1 38.19 601 PRO B O 1
ATOM 9987 N N . ALA B 1 602 ? -3.715 60.531 8.586 1 35.53 602 ALA B N 1
ATOM 9988 C CA . ALA B 1 602 ? -3.018 59.281 8.375 1 35.53 602 ALA B CA 1
ATOM 9989 C C . ALA B 1 602 ? -3.922 58.094 8.703 1 35.53 602 ALA B C 1
ATOM 9991 O O . ALA B 1 602 ? -3.859 57.062 8.039 1 35.53 602 ALA B O 1
ATOM 9992 N N . LEU B 1 603 ? -4.711 58.188 9.703 1 32.97 603 LEU B N 1
ATOM 9993 C CA . LEU B 1 603 ? -5.535 57.031 10.047 1 32.97 603 LEU B CA 1
ATOM 9994 C C . LEU B 1 603 ? -6.738 56.906 9.117 1 32.97 603 LEU B C 1
ATOM 9996 O O . LEU B 1 603 ? -7.34 55.844 8.992 1 32.97 603 LEU B O 1
ATOM 10000 N N . ALA B 1 604 ? -7.211 58 8.633 1 32.69 604 ALA B N 1
ATOM 10001 C CA . ALA B 1 604 ? -8.289 57.906 7.648 1 32.69 604 ALA B CA 1
ATOM 10002 C C . ALA B 1 604 ? -7.828 57.188 6.395 1 32.69 604 ALA B C 1
ATOM 10004 O O . ALA B 1 604 ? -8.602 56.406 5.793 1 32.69 604 ALA B O 1
ATOM 10005 N N . ALA B 1 605 ? -6.586 57.469 5.953 1 32.94 605 ALA B N 1
ATOM 10006 C CA . ALA B 1 605 ? -6.027 56.844 4.762 1 32.94 605 ALA B CA 1
ATOM 10007 C C . ALA B 1 605 ? -5.91 55.344 4.949 1 32.94 605 ALA B C 1
ATOM 10009 O O . ALA B 1 605 ? -6.055 54.562 3.992 1 32.94 605 ALA B O 1
ATOM 10010 N N . GLU B 1 606 ? -5.516 54.875 6.078 1 30.94 606 GLU B N 1
ATOM 10011 C CA . GLU B 1 606 ? -5.34 53.438 6.227 1 30.94 606 GLU B CA 1
ATOM 10012 C C . GLU B 1 606 ? -6.676 52.688 6.098 1 30.94 606 GLU B C 1
ATOM 10014 O O . GLU B 1 606 ? -6.723 51.562 5.621 1 30.94 606 GLU B O 1
ATOM 10019 N N . SER B 1 607 ? -7.754 53.375 6.555 1 30.94 607 SER B N 1
ATOM 10020 C CA . SER B 1 607 ? -9.008 52.688 6.316 1 30.94 607 SER B CA 1
ATOM 10021 C C . SER B 1 607 ? -9.375 52.688 4.836 1 30.94 607 SER B C 1
ATOM 10023 O O . SER B 1 607 ? -9.945 51.719 4.324 1 30.94 607 SER B O 1
ATOM 10025 N N . MET B 1 608 ? -9.133 53.812 4.242 1 31.25 608 MET B N 1
ATOM 10026 C CA . MET B 1 608 ? -9.445 53.812 2.814 1 31.25 608 MET B CA 1
ATOM 10027 C C . MET B 1 608 ? -8.453 52.938 2.051 1 31.25 608 MET B C 1
ATOM 10029 O O . MET B 1 608 ? -8.789 52.375 1.007 1 31.25 608 MET B O 1
ATOM 10033 N N . LEU B 1 609 ? -7.141 53.062 2.434 1 31.19 609 LEU B N 1
ATOM 10034 C CA . LEU B 1 609 ? -6.203 52.281 1.637 1 31.19 609 LEU B CA 1
ATOM 10035 C C . LEU B 1 609 ? -6.477 50.812 1.793 1 31.19 609 LEU B C 1
ATOM 10037 O O . LEU B 1 609 ? -6.125 50 0.917 1 31.19 609 LEU B O 1
ATOM 10041 N N . SER B 1 610 ? -6.859 50.344 3.033 1 29.7 610 SER B N 1
ATOM 10042 C CA . SER B 1 610 ? -7.227 48.938 2.982 1 29.7 610 SER B CA 1
ATOM 10043 C C . SER B 1 610 ? -8.359 48.719 1.99 1 29.7 610 SER B C 1
ATOM 10045 O O . SER B 1 610 ? -8.57 47.562 1.546 1 29.7 610 SER B O 1
ATOM 10047 N N . GLU B 1 611 ? -9.148 49.812 1.891 1 26.97 611 GLU B N 1
ATOM 10048 C CA . GLU B 1 611 ? -10.18 49.562 0.89 1 26.97 611 GLU B CA 1
ATOM 10049 C C . GLU B 1 611 ? -9.625 49.688 -0.524 1 26.97 611 GLU B C 1
ATOM 10051 O O . GLU B 1 611 ? -10.18 49.156 -1.472 1 26.97 611 GLU B O 1
ATOM 10056 N N . ARG B 1 612 ? -8.703 50.688 -0.625 1 28.97 612 ARG B N 1
ATOM 10057 C CA . ARG B 1 612 ? -8.414 50.844 -2.047 1 28.97 612 ARG B CA 1
ATOM 10058 C C . ARG B 1 612 ? -7.664 49.625 -2.586 1 28.97 612 ARG B C 1
ATOM 10060 O O . ARG B 1 612 ? -7.617 49.406 -3.799 1 28.97 612 ARG B O 1
ATOM 10067 N N . ASN B 1 613 ? -6.664 49.281 -1.791 1 26.27 613 ASN B N 1
ATOM 10068 C CA . ASN B 1 613 ? -5.906 48.281 -2.523 1 26.27 613 ASN B CA 1
ATOM 10069 C C . ASN B 1 613 ? -6.742 47.031 -2.789 1 26.27 613 ASN B C 1
ATOM 10071 O O . ASN B 1 613 ? -6.195 45.969 -3.035 1 26.27 613 ASN B O 1
ATOM 10075 N N . ARG B 1 614 ? -8.031 46.969 -2.068 1 25.34 614 ARG B N 1
ATOM 10076 C CA . ARG B 1 614 ? -8.828 46.031 -2.855 1 25.34 614 ARG B CA 1
ATOM 10077 C C . ARG B 1 614 ? -9.055 46.562 -4.27 1 25.34 614 ARG B C 1
ATOM 10079 O O . ARG B 1 614 ? -9.609 47.656 -4.449 1 25.34 614 ARG B O 1
ATOM 10086 N N . THR B 1 615 ? -7.984 46.688 -5.023 1 25.5 615 THR B N 1
ATOM 10087 C CA . THR B 1 615 ? -8.43 46.844 -6.406 1 25.5 615 THR B CA 1
ATOM 10088 C C . THR B 1 615 ? -9.828 46.25 -6.578 1 25.5 615 THR B C 1
ATOM 10090 O O . THR B 1 615 ? -10.125 45.156 -6.078 1 25.5 615 THR B O 1
ATOM 10093 N N . PRO B 1 616 ? -10.82 47.125 -6.535 1 26.45 616 PRO B N 1
ATOM 10094 C CA . PRO B 1 616 ? -12.086 46.469 -6.859 1 26.45 616 PRO B CA 1
ATOM 10095 C C . PRO B 1 616 ? -11.914 45.344 -7.879 1 26.45 616 PRO B C 1
ATOM 10097 O O . PRO B 1 616 ? -11.367 45.562 -8.961 1 26.45 616 PRO B O 1
ATOM 10100 N N . SER B 1 617 ? -11.219 44.375 -7.438 1 25.89 617 SER B N 1
ATOM 10101 C CA . SER B 1 617 ? -11.336 43.312 -8.43 1 25.89 617 SER B CA 1
ATOM 10102 C C . SER B 1 617 ? -12.695 43.344 -9.117 1 25.89 617 SER B C 1
ATOM 10104 O O . SER B 1 617 ? -13.703 43.688 -8.492 1 25.89 617 SER B O 1
ATOM 10106 N N . PRO B 1 618 ? -12.695 43.719 -10.406 1 26.61 618 PRO B N 1
ATOM 10107 C CA . PRO B 1 618 ? -14.047 43.688 -10.969 1 26.61 618 PRO B CA 1
ATOM 10108 C C . PRO B 1 618 ? -14.953 42.656 -10.281 1 26.61 618 PRO B C 1
ATOM 10110 O O . PRO B 1 618 ? -14.594 41.5 -10.18 1 26.61 618 PRO B O 1
ATOM 10113 N N . THR B 1 619 ? -15.242 42.906 -9.031 1 25.17 619 THR B N 1
ATOM 10114 C CA . THR B 1 619 ? -16.297 42 -8.609 1 25.17 619 THR B CA 1
ATOM 10115 C C . THR B 1 619 ? -17.234 41.688 -9.773 1 25.17 619 THR B C 1
ATOM 10117 O O . THR B 1 619 ? -17.922 42.562 -10.281 1 25.17 619 THR B O 1
ATOM 10120 N N . LYS B 1 620 ? -16.562 41 -10.68 1 28.44 620 LYS B N 1
ATOM 10121 C CA . LYS B 1 620 ? -17.516 40.375 -11.586 1 28.44 620 LYS B CA 1
ATOM 10122 C C . LYS B 1 620 ? -18.766 39.906 -10.836 1 28.44 620 LYS B C 1
ATOM 10124 O O . LYS B 1 620 ? -18.734 38.938 -10.086 1 28.44 620 LYS B O 1
ATOM 10129 N N . ILE B 1 621 ? -19.344 40.844 -10.062 1 29.36 621 ILE B N 1
ATOM 10130 C CA . ILE B 1 621 ? -20.734 40.5 -9.789 1 29.36 621 ILE B CA 1
ATOM 10131 C C . ILE B 1 621 ? -21.297 39.719 -10.969 1 29.36 621 ILE B C 1
ATOM 10133 O O . ILE B 1 621 ? -21.391 40.25 -12.086 1 29.36 621 ILE B O 1
ATOM 10137 N N . SER B 1 622 ? -20.828 38.625 -11 1 35.22 622 SER B N 1
ATOM 10138 C CA . SER B 1 622 ? -21.406 37.656 -11.945 1 35.22 622 SER B CA 1
ATOM 10139 C C . SER B 1 622 ? -22.906 37.906 -12.109 1 35.22 622 SER B C 1
ATOM 10141 O O . SER B 1 622 ? -23.688 37.531 -11.227 1 35.22 622 SER B O 1
ATOM 10143 N N . ARG B 1 623 ? -23.25 39.031 -12.492 1 44.25 623 ARG B N 1
ATOM 10144 C CA . ARG B 1 623 ? -24.578 39.281 -13.031 1 44.25 623 ARG B CA 1
ATOM 10145 C C . ARG B 1 623 ? -25 38.156 -13.969 1 44.25 623 ARG B C 1
ATOM 10147 O O . ARG B 1 623 ? -24.375 37.938 -15.016 1 44.25 623 ARG B O 1
ATOM 10154 N N . ILE B 1 624 ? -25.422 37.188 -13.266 1 59.53 624 ILE B N 1
ATOM 10155 C CA . ILE B 1 624 ? -25.984 36.094 -14.055 1 59.53 624 ILE B CA 1
ATOM 10156 C C . ILE B 1 624 ? -27.047 36.656 -15 1 59.53 624 ILE B C 1
ATOM 10158 O O . ILE B 1 624 ? -28.078 37.188 -14.547 1 59.53 624 ILE B O 1
ATOM 10162 N N . GLN B 1 625 ? -26.516 37 -16.094 1 72.19 625 GLN B N 1
ATOM 10163 C CA . GLN B 1 625 ? -27.375 37.406 -17.188 1 72.19 625 GLN B CA 1
ATOM 10164 C C . GLN B 1 625 ? -28.344 36.281 -17.578 1 72.19 625 GLN B C 1
ATOM 10166 O O . GLN B 1 625 ? -27.922 35.125 -17.734 1 72.19 625 GLN B O 1
ATOM 10171 N N . THR B 1 626 ? -29.5 36.531 -17.344 1 77.31 626 THR B N 1
ATOM 10172 C CA . THR B 1 626 ? -30.484 35.562 -17.828 1 77.31 626 THR B CA 1
ATOM 10173 C C . THR B 1 626 ? -31.5 36.25 -18.75 1 77.31 626 THR B C 1
ATOM 10175 O O . THR B 1 626 ? -31.578 37.5 -18.797 1 77.31 626 THR B O 1
ATOM 10178 N N . THR B 1 627 ? -32 35.531 -19.562 1 84.12 627 THR B N 1
ATOM 10179 C CA . THR B 1 627 ? -33.031 36 -20.516 1 84.12 627 THR B CA 1
ATOM 10180 C C . THR B 1 627 ? -34.438 35.719 -19.969 1 84.12 627 THR B C 1
ATOM 10182 O O . THR B 1 627 ? -34.688 34.656 -19.391 1 84.12 627 THR B O 1
ATOM 10185 N N . VAL B 1 628 ? -35.156 36.656 -20.047 1 83.56 628 VAL B N 1
ATOM 10186 C CA . VAL B 1 628 ? -36.562 36.531 -19.672 1 83.56 628 VAL B CA 1
ATOM 10187 C C . VAL B 1 628 ? -37.25 35.562 -20.625 1 83.56 628 VAL B C 1
ATOM 10189 O O . VAL B 1 628 ? -37.188 35.719 -21.844 1 83.56 628 VAL B O 1
ATOM 10192 N N . ALA B 1 629 ? -37.812 34.5 -20.094 1 84.5 629 ALA B N 1
ATOM 10193 C CA . ALA B 1 629 ? -38.469 33.469 -20.891 1 84.5 629 ALA B CA 1
ATOM 10194 C C . ALA B 1 629 ? -39.906 33.875 -21.297 1 84.5 629 ALA B C 1
ATOM 10196 O O . ALA B 1 629 ? -40.344 33.562 -22.391 1 84.5 629 ALA B O 1
ATOM 10197 N N . TYR B 1 630 ? -40.656 34.594 -20.391 1 85.31 630 TYR B N 1
ATOM 10198 C CA . TYR B 1 630 ? -42.031 34.969 -20.641 1 85.31 630 TYR B CA 1
ATOM 10199 C C . TYR B 1 630 ? -42.25 36.438 -20.234 1 85.31 630 TYR B C 1
ATOM 10201 O O . TYR B 1 630 ? -41.594 36.938 -19.328 1 85.31 630 TYR B O 1
ATOM 10209 N N . ASP B 1 631 ? -43.188 37.156 -20.953 1 83.94 631 ASP B N 1
ATOM 10210 C CA . ASP B 1 631 ? -43.562 38.531 -20.594 1 83.94 631 ASP B CA 1
ATOM 10211 C C . ASP B 1 631 ? -44.156 38.562 -19.172 1 83.94 631 ASP B C 1
ATOM 10213 O O . ASP B 1 631 ? -44.969 37.719 -18.797 1 83.94 631 ASP B O 1
ATOM 10217 N N . TYR B 1 632 ? -43.562 39.469 -18.297 1 84.12 632 TYR B N 1
ATOM 10218 C CA . TYR B 1 632 ? -44.094 39.719 -16.969 1 84.12 632 TYR B CA 1
ATOM 10219 C C . TYR B 1 632 ? -44.375 41.188 -16.781 1 84.12 632 TYR B C 1
ATOM 10221 O O . TYR B 1 632 ? -43.5 42.031 -17.016 1 84.12 632 TYR B O 1
ATOM 10229 N N . THR B 1 633 ? -45.625 41.5 -16.469 1 85.19 633 THR B N 1
ATOM 10230 C CA . THR B 1 633 ? -46.031 42.875 -16.109 1 85.19 633 THR B CA 1
ATOM 10231 C C . THR B 1 633 ? -46.094 43.031 -14.594 1 85.19 633 THR B C 1
ATOM 10233 O O . THR B 1 633 ? -46.688 42.219 -13.898 1 85.19 633 THR B O 1
ATOM 10236 N N . LYS B 1 634 ? -45.375 44.031 -14.047 1 81.44 634 LYS B N 1
ATOM 10237 C CA . LYS B 1 634 ? -45.281 44.25 -12.602 1 81.44 634 LYS B CA 1
ATOM 10238 C C . LYS B 1 634 ? -46.656 44.469 -11.984 1 81.44 634 LYS B C 1
ATOM 10240 O O . LYS B 1 634 ? -47.5 45.188 -12.555 1 81.44 634 LYS B O 1
ATOM 10245 N N . GLY B 1 635 ? -47.062 43.719 -11.062 1 80.44 635 GLY B N 1
ATOM 10246 C CA . GLY B 1 635 ? -48.312 43.875 -10.305 1 80.44 635 GLY B CA 1
ATOM 10247 C C . GLY B 1 635 ? -48.188 44.875 -9.164 1 80.44 635 GLY B C 1
ATOM 10248 O O . GLY B 1 635 ? -49.156 45.5 -8.797 1 80.44 635 GLY B O 1
ATOM 10249 N N . GLY B 1 636 ? -47 44.938 -8.477 1 77 636 GLY B N 1
ATOM 10250 C CA . GLY B 1 636 ? -46.75 45.844 -7.363 1 77 636 GLY B CA 1
ATOM 10251 C C . GLY B 1 636 ? -45.562 46.781 -7.598 1 77 636 GLY B C 1
ATOM 10252 O O . GLY B 1 636 ? -44.844 46.625 -8.57 1 77 636 GLY B O 1
ATOM 10253 N N . ASP B 1 637 ? -45.344 47.812 -6.754 1 79.94 637 ASP B N 1
ATOM 10254 C CA . ASP B 1 637 ? -44.344 48.875 -6.938 1 79.94 637 ASP B CA 1
ATOM 10255 C C . ASP B 1 637 ? -42.938 48.312 -6.805 1 79.94 637 ASP B C 1
ATOM 10257 O O . ASP B 1 637 ? -42 48.875 -7.359 1 79.94 637 ASP B O 1
ATOM 10261 N N . ASP B 1 638 ? -42.844 47.188 -6.281 1 81.88 638 ASP B N 1
ATOM 10262 C CA . ASP B 1 638 ? -41.531 46.594 -6.039 1 81.88 638 ASP B CA 1
ATOM 10263 C C . ASP B 1 638 ? -41.125 45.625 -7.156 1 81.88 638 ASP B C 1
ATOM 10265 O O . ASP B 1 638 ? -40.031 45.062 -7.156 1 81.88 638 ASP B O 1
ATOM 10269 N N . GLU B 1 639 ? -42.062 45.469 -8.062 1 84.81 639 GLU B N 1
ATOM 10270 C CA . GLU B 1 639 ? -41.812 44.5 -9.133 1 84.81 639 GLU B CA 1
ATOM 10271 C C . GLU B 1 639 ? -41.344 45.188 -10.406 1 84.81 639 GLU B C 1
ATOM 10273 O O . GLU B 1 639 ? -41.438 46.406 -10.523 1 84.81 639 GLU B O 1
ATOM 10278 N N . LEU B 1 640 ? -40.719 44.469 -11.359 1 86.19 640 LEU B N 1
ATOM 10279 C CA . LEU B 1 640 ? -40.219 44.969 -12.625 1 86.19 640 LEU B CA 1
ATOM 10280 C C . LEU B 1 640 ? -40.938 44.344 -13.805 1 86.19 640 LEU B C 1
ATOM 10282 O O . LEU B 1 640 ? -41.188 43.125 -13.812 1 86.19 640 LEU B O 1
ATOM 10286 N N . THR B 1 641 ? -41.438 45.156 -14.734 1 86.69 641 THR B N 1
ATOM 10287 C CA . THR B 1 641 ? -42 44.688 -15.984 1 86.69 641 THR B CA 1
ATOM 10288 C C . THR B 1 641 ? -40.906 44.25 -16.953 1 86.69 641 THR B C 1
ATOM 10290 O O . THR B 1 641 ? -39.969 45.031 -17.188 1 86.69 641 THR B O 1
ATOM 10293 N N . VAL B 1 642 ? -40.875 42.969 -17.297 1 85.94 642 VAL B N 1
ATOM 10294 C CA . VAL B 1 642 ? -39.844 42.469 -18.219 1 85.94 642 VAL B CA 1
ATOM 10295 C C . VAL B 1 642 ? -40.531 41.781 -19.391 1 85.94 642 VAL B C 1
ATOM 10297 O O . VAL B 1 642 ? -41.625 41.25 -19.266 1 85.94 642 VAL B O 1
ATOM 10300 N N . LYS B 1 643 ? -39.969 41.844 -20.594 1 85.06 643 LYS B N 1
ATOM 10301 C CA . LYS B 1 643 ? -40.438 41.188 -21.812 1 85.06 643 LYS B CA 1
ATOM 10302 C C . LYS B 1 643 ? -39.594 39.969 -22.156 1 85.06 643 LYS B C 1
ATOM 10304 O O . LYS B 1 643 ? -38.406 39.906 -21.859 1 85.06 643 LYS B O 1
ATOM 10309 N N . ALA B 1 644 ? -40.281 38.969 -22.797 1 84.06 644 ALA B N 1
ATOM 10310 C CA . ALA B 1 644 ? -39.594 37.781 -23.234 1 84.06 644 ALA B CA 1
ATOM 10311 C C . ALA B 1 644 ? -38.438 38.125 -24.172 1 84.06 644 ALA B C 1
ATOM 10313 O O . ALA B 1 644 ? -38.594 38.906 -25.109 1 84.06 644 ALA B O 1
ATOM 10314 N N . GLY B 1 645 ? -37.219 37.594 -23.953 1 82.38 645 GLY B N 1
ATOM 10315 C CA . GLY B 1 645 ? -36 37.844 -24.719 1 82.38 645 GLY B CA 1
ATOM 10316 C C . GLY B 1 645 ? -35.156 38.938 -24.156 1 82.38 645 GLY B C 1
ATOM 10317 O O . GLY B 1 645 ? -34 39.156 -24.594 1 82.38 645 GLY B O 1
ATOM 10318 N N . GLN B 1 646 ? -35.625 39.688 -23.219 1 81 646 GLN B N 1
ATOM 10319 C CA . GLN B 1 646 ? -34.906 40.781 -22.594 1 81 646 GLN B CA 1
ATOM 10320 C C . GLN B 1 646 ? -33.781 40.281 -21.703 1 81 646 GLN B C 1
ATOM 10322 O O . GLN B 1 646 ? -33.969 39.281 -20.969 1 81 646 GLN B O 1
ATOM 10327 N N . VAL B 1 647 ? -32.656 40.812 -21.891 1 82.81 647 VAL B N 1
ATOM 10328 C CA . VAL B 1 647 ? -31.531 40.438 -21.031 1 82.81 647 VAL B CA 1
ATOM 10329 C C . VAL B 1 647 ? -31.625 41.219 -19.719 1 82.81 647 VAL B C 1
ATOM 10331 O O . VAL B 1 647 ? -31.75 42.438 -19.734 1 82.81 647 VAL B O 1
ATOM 10334 N N . VAL B 1 648 ? -31.688 40.406 -18.641 1 80.94 648 VAL B N 1
ATOM 10335 C CA . VAL B 1 648 ? -31.703 41.031 -17.328 1 80.94 648 VAL B CA 1
ATOM 10336 C C . VAL B 1 648 ? -30.547 40.5 -16.484 1 80.94 648 VAL B C 1
ATOM 10338 O O . VAL B 1 648 ? -30.031 39.406 -16.75 1 80.94 648 VAL B O 1
ATOM 10341 N N . TRP B 1 649 ? -30.188 41.219 -15.523 1 81.69 649 TRP B N 1
ATOM 10342 C CA . TRP B 1 649 ? -29.125 40.844 -14.594 1 81.69 649 TRP B CA 1
ATOM 10343 C C . TRP B 1 649 ? -29.688 40.531 -13.219 1 81.69 649 TRP B C 1
ATOM 10345 O O . TRP B 1 649 ? -30.453 41.312 -12.656 1 81.69 649 TRP B O 1
ATOM 10355 N N . ILE B 1 650 ? -29.516 39.25 -12.789 1 78.56 650 ILE B N 1
ATOM 10356 C CA . ILE B 1 650 ? -29.969 38.844 -11.461 1 78.56 650 ILE B CA 1
ATOM 10357 C C . ILE B 1 650 ? -29.109 39.562 -10.398 1 78.56 650 ILE B C 1
ATOM 10359 O O . ILE B 1 650 ? -27.906 39.344 -10.344 1 78.56 650 ILE B O 1
ATOM 10363 N N . THR B 1 651 ? -29.641 40.375 -9.625 1 80.12 651 THR B N 1
ATOM 10364 C CA . THR B 1 651 ? -28.953 41.094 -8.555 1 80.12 651 THR B CA 1
ATOM 10365 C C . THR B 1 651 ? -29.078 40.344 -7.238 1 80.12 651 THR B C 1
ATOM 10367 O O . THR B 1 651 ? -28.141 40.344 -6.426 1 80.12 651 THR B O 1
ATOM 10370 N N . GLU B 1 652 ? -30.281 39.656 -7.062 1 79.69 652 GLU B N 1
ATOM 10371 C CA . GLU B 1 652 ? -30.531 38.75 -5.953 1 79.69 652 GLU B CA 1
ATOM 10372 C C . GLU B 1 652 ? -31.266 37.5 -6.422 1 79.69 652 GLU B C 1
ATOM 10374 O O . GLU B 1 652 ? -32.312 37.594 -7.086 1 79.69 652 GLU B O 1
ATOM 10379 N N . GLY B 1 653 ? -30.688 36.281 -6.273 1 74.5 653 GLY B N 1
ATOM 10380 C CA . GLY B 1 653 ? -31.281 35.031 -6.664 1 74.5 653 GLY B CA 1
ATOM 10381 C C . GLY B 1 653 ? -32.531 34.688 -5.871 1 74.5 653 GLY B C 1
ATOM 10382 O O . GLY B 1 653 ? -32.875 35.375 -4.91 1 74.5 653 GLY B O 1
ATOM 10383 N N . ASP B 1 654 ? -33.188 33.625 -6.23 1 76.56 654 ASP B N 1
ATOM 10384 C CA . ASP B 1 654 ? -34.375 33.156 -5.539 1 76.56 654 ASP B CA 1
ATOM 10385 C C . ASP B 1 654 ? -34.031 32.656 -4.125 1 76.56 654 ASP B C 1
ATOM 10387 O O . ASP B 1 654 ? -33.219 31.766 -3.951 1 76.56 654 ASP B O 1
ATOM 10391 N N . ASP B 1 655 ? -34.5 33.25 -3.094 1 71.56 655 ASP B N 1
ATOM 10392 C CA . ASP B 1 655 ? -34.312 32.875 -1.694 1 71.56 655 ASP B CA 1
ATOM 10393 C C . ASP B 1 655 ? -35.344 31.812 -1.267 1 71.56 655 ASP B C 1
ATOM 10395 O O . ASP B 1 655 ? -35.531 31.562 -0.072 1 71.56 655 ASP B O 1
ATOM 10399 N N . GLY B 1 656 ? -36.094 31.188 -2.201 1 78.81 656 GLY B N 1
ATOM 10400 C CA . GLY B 1 656 ? -37.156 30.234 -1.931 1 78.81 656 GLY B CA 1
ATOM 10401 C C . GLY B 1 656 ? -38.531 30.828 -2.08 1 78.81 656 GLY B C 1
ATOM 10402 O O . GLY B 1 656 ? -39.531 30.109 -2.018 1 78.81 656 GLY B O 1
ATOM 10403 N N . SER B 1 657 ? -38.719 32.062 -2.289 1 78.19 657 SER B N 1
ATOM 10404 C CA . SER B 1 657 ? -40 32.75 -2.428 1 78.19 657 SER B CA 1
ATOM 10405 C C . SER B 1 657 ? -40.562 32.594 -3.844 1 78.19 657 SER B C 1
ATOM 10407 O O . SER B 1 657 ? -41.719 32.875 -4.094 1 78.19 657 SER B O 1
ATOM 10409 N N . GLY B 1 658 ? -39.688 32.125 -4.75 1 81.12 658 GLY B N 1
ATOM 10410 C CA . GLY B 1 658 ? -40.062 32.031 -6.156 1 81.12 658 GLY B CA 1
ATOM 10411 C C . GLY B 1 658 ? -39.844 33.312 -6.926 1 81.12 658 GLY B C 1
ATOM 10412 O O . GLY B 1 658 ? -40.156 33.406 -8.117 1 81.12 658 GLY B O 1
ATOM 10413 N N . TRP B 1 659 ? -39.344 34.375 -6.176 1 82.88 659 TRP B N 1
ATOM 10414 C CA . TRP B 1 659 ? -39.094 35.656 -6.809 1 82.88 659 TRP B CA 1
ATOM 10415 C C . TRP B 1 659 ? -37.594 35.969 -6.867 1 82.88 659 TRP B C 1
ATOM 10417 O O . TRP B 1 659 ? -36.844 35.594 -5.973 1 82.88 659 TRP B O 1
ATOM 10427 N N . VAL B 1 660 ? -37.094 36.594 -7.922 1 84.56 660 VAL B N 1
ATOM 10428 C CA . VAL B 1 660 ? -35.719 37.031 -8.148 1 84.56 660 VAL B CA 1
ATOM 10429 C C . VAL B 1 660 ? -35.656 38.531 -8.383 1 84.56 660 VAL B C 1
ATOM 10431 O O . VAL B 1 660 ? -36.5 39.062 -9.094 1 84.56 660 VAL B O 1
ATOM 10434 N N . THR B 1 661 ? -34.812 39.156 -7.746 1 86.75 661 THR B N 1
ATOM 10435 C CA . THR B 1 661 ? -34.594 40.594 -8.047 1 86.75 661 THR B CA 1
ATOM 10436 C C . THR B 1 661 ? -33.688 40.75 -9.258 1 86.75 661 THR B C 1
ATOM 10438 O O . THR B 1 661 ? -32.562 40.25 -9.258 1 86.75 661 THR B O 1
ATOM 10441 N N . VAL B 1 662 ? -34.25 41.344 -10.234 1 85.44 662 VAL B N 1
ATOM 10442 C CA . VAL B 1 662 ? -33.5 41.531 -11.477 1 85.44 662 VAL B CA 1
ATOM 10443 C C . VAL B 1 662 ? -33.375 43 -11.797 1 85.44 662 VAL B C 1
ATOM 10445 O O . VAL B 1 662 ? -34.188 43.812 -11.367 1 85.44 662 VAL B O 1
ATOM 10448 N N . ASN B 1 663 ? -32.281 43.406 -12.5 1 83.62 663 ASN B N 1
ATOM 10449 C CA . ASN B 1 663 ? -32.031 44.719 -13.055 1 83.62 663 ASN B CA 1
ATOM 10450 C C . ASN B 1 663 ? -32 44.688 -14.578 1 83.62 663 ASN B C 1
ATOM 10452 O O . ASN B 1 663 ? -31.344 43.844 -15.188 1 83.62 663 ASN B O 1
ATOM 10456 N N . ASP B 1 664 ? -32.75 45.531 -15.266 1 79.75 664 ASP B N 1
ATOM 10457 C CA . ASP B 1 664 ? -32.844 45.531 -16.719 1 79.75 664 ASP B CA 1
ATOM 10458 C C . ASP B 1 664 ? -31.875 46.562 -17.328 1 79.75 664 ASP B C 1
ATOM 10460 O O . ASP B 1 664 ? -31.938 46.844 -18.516 1 79.75 664 ASP B O 1
ATOM 10464 N N . GLY B 1 665 ? -30.906 47.062 -16.5 1 78.31 665 GLY B N 1
ATOM 10465 C CA . GLY B 1 665 ? -29.984 48.094 -16.906 1 78.31 665 GLY B CA 1
ATOM 10466 C C . GLY B 1 665 ? -30.344 49.469 -16.375 1 78.31 665 GLY B C 1
ATOM 10467 O O . GLY B 1 665 ? -29.484 50.312 -16.188 1 78.31 665 GLY B O 1
ATOM 10468 N N . THR B 1 666 ? -31.703 49.719 -16.141 1 80.88 666 THR B N 1
ATOM 10469 C CA . THR B 1 666 ? -32.188 51.031 -15.688 1 80.88 666 THR B CA 1
ATOM 10470 C C . THR B 1 666 ? -32.906 50.906 -14.359 1 80.88 666 THR B C 1
ATOM 10472 O O . THR B 1 666 ? -32.719 51.719 -13.453 1 80.88 666 THR B O 1
ATOM 10475 N N . LEU B 1 667 ? -33.781 49.875 -14.297 1 81.31 667 LEU B N 1
ATOM 10476 C CA . LEU B 1 667 ? -34.625 49.688 -13.133 1 81.31 667 LEU B CA 1
ATOM 10477 C C . LEU B 1 667 ? -34.375 48.312 -12.508 1 81.31 667 LEU B C 1
ATOM 10479 O O . LEU B 1 667 ? -34.031 47.375 -13.211 1 81.31 667 LEU B O 1
ATOM 10483 N N . GLU B 1 668 ? -34.469 48.344 -11.219 1 83.69 668 GLU B N 1
ATOM 10484 C CA . GLU B 1 668 ? -34.375 47.094 -10.445 1 83.69 668 GLU B CA 1
ATOM 10485 C C . GLU B 1 668 ? -35.719 46.719 -9.82 1 83.69 668 GLU B C 1
ATOM 10487 O O . GLU B 1 668 ? -36.469 47.594 -9.391 1 83.69 668 GLU B O 1
ATOM 10492 N N . GLY B 1 669 ? -36.094 45.438 -9.867 1 87.06 669 GLY B N 1
ATOM 10493 C CA . GLY B 1 669 ? -37.344 44.938 -9.289 1 87.06 669 GLY B CA 1
ATOM 10494 C C . GLY B 1 669 ? -37.406 43.438 -9.234 1 87.06 669 GLY B C 1
ATOM 10495 O O . GLY B 1 669 ? -36.531 42.75 -9.75 1 87.06 669 GLY B O 1
ATOM 10496 N N . LEU B 1 670 ? -38.531 43 -8.617 1 86.81 670 LEU B N 1
ATOM 10497 C CA . LEU B 1 670 ? -38.781 41.562 -8.445 1 86.81 670 LEU B CA 1
ATOM 10498 C C . LEU B 1 670 ? -39.438 40.969 -9.68 1 86.81 670 LEU B C 1
ATOM 10500 O O . LEU B 1 670 ? -40.344 41.594 -10.25 1 86.81 670 LEU B O 1
ATOM 10504 N N . VAL B 1 671 ? -39 39.781 -10.125 1 88.19 671 VAL B N 1
ATOM 10505 C CA . VAL B 1 671 ? -39.594 39 -11.195 1 88.19 671 VAL B CA 1
ATOM 10506 C C . VAL B 1 671 ? -39.719 37.531 -10.758 1 88.19 671 VAL B C 1
ATOM 10508 O O . VAL B 1 671 ? -38.844 37.031 -10.047 1 88.19 671 VAL B O 1
ATOM 10511 N N . PRO B 1 672 ? -40.781 36.906 -11.047 1 85.88 672 PRO B N 1
ATOM 10512 C CA . PRO B 1 672 ? -40.875 35.5 -10.703 1 85.88 672 PRO B CA 1
ATOM 10513 C C . PRO B 1 672 ? -39.75 34.688 -11.289 1 85.88 672 PRO B C 1
ATOM 10515 O O . PRO B 1 672 ? -39.438 34.812 -12.477 1 85.88 672 PRO B O 1
ATOM 10518 N N . ALA B 1 673 ? -39.094 33.812 -10.516 1 83.75 673 ALA B N 1
ATOM 10519 C CA . ALA B 1 673 ? -37.938 33 -10.898 1 83.75 673 ALA B CA 1
ATOM 10520 C C . ALA B 1 673 ? -38.281 32.094 -12.086 1 83.75 673 ALA B C 1
ATOM 10522 O O . ALA B 1 673 ? -37.406 31.844 -12.938 1 83.75 673 ALA B O 1
ATOM 10523 N N . SER B 1 674 ? -39.562 31.641 -12.273 1 82.88 674 SER B N 1
ATOM 10524 C CA . SER B 1 674 ? -40.031 30.75 -13.336 1 82.88 674 SER B CA 1
ATOM 10525 C C . SER B 1 674 ? -40.062 31.469 -14.68 1 82.88 674 SER B C 1
ATOM 10527 O O . SER B 1 674 ? -40.156 30.828 -15.727 1 82.88 674 SER B O 1
ATOM 10529 N N . TYR B 1 675 ? -39.938 32.812 -14.68 1 82 675 TYR B N 1
ATOM 10530 C CA . TYR B 1 675 ? -40.031 33.594 -15.914 1 82 675 TYR B CA 1
ATOM 10531 C C . TYR B 1 675 ? -38.656 33.906 -16.453 1 82 675 TYR B C 1
ATOM 10533 O O . TYR B 1 675 ? -38.531 34.594 -17.469 1 82 675 TYR B O 1
ATOM 10541 N N . LEU B 1 676 ? -37.656 33.5 -15.773 1 81.19 676 LEU B N 1
ATOM 10542 C CA . LEU B 1 676 ? -36.25 33.719 -16.188 1 81.19 676 LEU B CA 1
ATOM 10543 C C . LEU B 1 676 ? -35.656 32.406 -16.703 1 81.19 676 LEU B C 1
ATOM 10545 O O . LEU B 1 676 ? -36 31.328 -16.234 1 81.19 676 LEU B O 1
ATOM 10549 N N . GLU B 1 677 ? -34.875 32.438 -17.797 1 79.69 677 GLU B N 1
ATOM 10550 C CA . GLU B 1 677 ? -34.156 31.25 -18.281 1 79.69 677 GLU B CA 1
ATOM 10551 C C . GLU B 1 677 ? -33.125 30.781 -17.281 1 79.69 677 GLU B C 1
ATOM 10553 O O . GLU B 1 677 ? -32.469 31.594 -16.625 1 79.69 677 GLU B O 1
ATOM 10558 N N . PRO B 1 678 ? -32.969 29.453 -16.984 1 68.75 678 PRO B N 1
ATOM 10559 C CA . PRO B 1 678 ? -31.922 28.969 -16.094 1 68.75 678 PRO B CA 1
ATOM 10560 C C . PRO B 1 678 ? -30.547 29.5 -16.469 1 68.75 678 PRO B C 1
ATOM 10562 O O . PRO B 1 678 ? -30.203 29.578 -17.656 1 68.75 678 PRO B O 1
ATOM 10565 N N . VAL B 1 679 ? -29.969 30.188 -15.578 1 60.22 679 VAL B N 1
ATOM 10566 C CA . VAL B 1 679 ? -28.594 30.625 -15.797 1 60.22 679 VAL B CA 1
ATOM 10567 C C . VAL B 1 679 ? -27.703 29.406 -15.984 1 60.22 679 VAL B C 1
ATOM 10569 O O . VAL B 1 679 ? -27.703 28.484 -15.164 1 60.22 679 VAL B O 1
ATOM 10572 N N . GLN B 1 680 ? -27.234 29.062 -17.156 1 49.22 680 GLN B N 1
ATOM 10573 C CA . GLN B 1 680 ? -26.219 28.031 -17.344 1 49.22 680 GLN B CA 1
ATOM 10574 C C . GLN B 1 680 ? -24.906 28.422 -16.672 1 49.22 680 GLN B C 1
ATOM 10576 O O . GLN B 1 680 ? -24.547 29.594 -16.641 1 49.22 680 GLN B O 1
#